Protein AF-0000000068389590 (afdb_homodimer)

Secondary structure (DSSP, 8-state):
------------TTSPPPHHHHHHHHHHHHHHHHTTHHHHHHHT---HHHHHHHHHHTGGGTTS-GGGTS----HHHHHHHHHHHHHH-THHHHHTHHHHHHHHHHHHS-GGG--HHHHHHHHTT--EEEE-B-SS-SSTT----EEEEETTEEEEEEEEB--TTGGG-SEEEEEEE-TTS-EEEEEEETTSTTEEE------SSSTTS----EEEEEEEE-GGGEE-PPTT-HHHHHHHHHHHHHHHHHHHHHHHHHHHHHHHHHHHT----TT-S-SSGGG-HHHHHHHHHHHHHHHHHHHHHHHHHHHHHHHHHHGGG--HHHHHHHHHHHHHHHHHHHHHHHHHHHHHHHHGGGGSSGGGG-TTTTTHHHHHHHHHHHTSS-HHHHHHHHHHHHHH---HHHHTT---/------------TTSPPPHHHHHHHHHHHHHHHHTTHHHHHHHT---HHHHHHHHHHTGGGTTS-GGGTS----HHHHHHHHHHHHHH-THHHHHTHHHHHHHHHHHHS-GGG--HHHHHHHHTT--EEEE-B-SS-SSTT----EEEEETTEEEEEEEEB--TTGGG-SEEEEEEE-TTS-EEEEEEETTSTTEEE------SSSTTS----EEEEEEEE-GGGEE---TT-HHHHHHHHHHHHHHHHHHHHHHHHHHHHHHHHHHHTPPPPTT-S-SSGGG-HHHHHHHHHHHHHHHHHHHHHHHHHHHHHHHHHHGGG--HHHHHHHHHHHHHHHHHHHHHHHHHHHHHHHHGGGGSSGGGG-TTTTTHHHHHHHHHHHTSS-HHHHHHHHHHHHHH---HHHHTT---

Solvent-accessible surface area (backbone atoms only — not comparable to full-atom values): 41621 Å² total; per-residue (Å²): 134,81,78,76,77,79,76,75,68,77,73,71,79,85,80,48,60,49,44,68,52,36,53,52,50,39,51,53,50,18,56,61,48,38,74,48,30,52,60,30,58,74,69,52,51,62,58,60,69,58,47,51,50,41,29,74,59,32,52,77,25,37,52,28,36,54,95,77,68,31,37,42,33,50,50,44,55,53,46,50,46,26,26,49,30,1,31,32,37,33,29,58,33,50,25,40,47,48,26,53,53,51,41,48,50,58,47,70,44,57,74,91,72,54,62,61,70,61,52,54,42,31,61,70,16,49,38,42,23,27,30,67,44,48,73,91,54,97,46,94,85,46,70,79,23,34,36,38,81,53,86,88,32,30,31,31,36,38,60,33,27,62,18,36,16,32,82,74,30,47,28,27,37,36,54,25,28,33,83,85,69,40,80,37,31,35,50,43,61,53,82,41,69,41,51,43,77,42,86,69,53,84,58,92,23,54,59,48,19,43,36,8,34,34,40,33,48,67,18,76,40,52,69,88,29,55,39,83,78,72,85,67,37,73,66,47,31,50,48,40,37,49,53,53,46,48,42,52,27,8,34,41,4,25,36,45,28,42,48,52,51,42,52,51,41,31,73,73,64,38,67,45,55,91,84,44,93,29,90,40,25,60,62,22,62,68,40,15,21,52,45,13,48,35,48,18,35,40,51,50,38,47,49,40,51,50,51,32,26,48,41,41,38,55,30,61,57,32,61,78,67,71,42,64,69,60,32,51,53,30,44,48,50,28,38,50,43,35,50,28,34,50,54,49,36,51,56,42,41,49,50,34,40,57,52,48,47,70,60,37,62,78,72,55,66,38,73,86,66,39,57,62,50,38,38,34,27,38,51,47,53,59,63,69,31,52,53,67,60,48,20,21,51,48,15,31,27,76,64,68,64,53,49,65,57,62,59,60,31,51,66,88,135,81,76,77,73,80,77,77,68,77,74,72,80,84,80,47,60,48,44,69,53,36,53,52,50,40,52,54,51,18,57,62,48,38,74,48,30,55,58,31,58,75,69,54,50,62,58,58,68,58,48,52,50,41,29,73,60,31,52,76,25,37,54,29,36,53,93,76,69,30,37,44,32,49,50,43,53,53,45,49,44,25,25,48,29,2,32,30,37,32,29,57,33,49,24,41,47,47,26,52,52,52,40,49,51,60,49,69,43,56,73,91,73,55,62,62,70,61,52,54,42,31,61,70,15,48,39,42,24,27,30,68,44,47,74,92,53,96,46,94,85,47,71,78,22,33,37,37,82,53,86,89,33,30,32,31,37,39,61,34,28,60,18,37,15,33,80,73,28,47,28,28,36,37,54,24,26,34,82,84,70,40,80,37,30,34,50,45,62,53,81,42,70,41,51,44,76,42,86,68,53,83,55,90,24,54,59,47,20,44,36,9,36,35,40,33,50,68,18,77,40,53,69,88,31,55,38,84,80,73,84,64,36,72,68,46,29,50,48,40,38,49,53,54,44,48,42,50,26,10,35,41,4,25,37,46,29,41,47,52,51,42,50,51,41,31,73,72,65,36,67,46,55,92,85,44,93,32,88,40,26,57,63,21,64,68,40,14,22,53,45,13,49,33,48,18,35,40,50,48,37,47,50,40,51,50,51,32,26,47,42,40,40,55,28,60,58,31,60,80,66,70,42,64,68,59,32,52,54,30,43,46,49,29,38,52,42,34,49,28,35,50,54,49,33,51,55,41,41,49,49,35,40,57,52,47,45,70,59,38,62,76,73,54,68,37,73,86,65,39,59,64,50,38,38,33,26,39,51,46,53,60,62,69,31,52,52,67,62,48,19,21,51,49,15,30,26,76,64,68,65,53,50,66,57,64,59,60,31,52,68,86

Organism: Agrobacterium fabrum (strain C58 / ATCC 33970) (NCBI:txid176299)

InterPro domains:
  IPR006091 Acyl-CoA dehydrogenase/oxidase, middle domain [PF02770] (137-219)
  IPR009100 Acyl-CoA dehydrogenase/oxidase, N-terminal and middle domain superfamily [SSF56645] (34-221)
  IPR013107 Acyl-CoA dehydrogenase, C-terminal domain [PF08028] (247-385)
  IPR036250 Acyl-CoA dehydrogenase-like, C-terminal [SSF47203] (242-399)
  IPR037069 Acyl-CoA dehydrogenase/oxidase, N-terminal domain superfamily [G3DSA:1.10.540.10] (8-128)
  IPR046373 Acyl-CoA oxidase/dehydrogenase, middle domain superfamily [G3DSA:2.40.110.10] (129-229)

Foldseek 3Di:
DDDPDPPPPVPLPLLADALVQLLVLLLVLLVVLLPCVLVCVLVLPAPLVSLVSQLNSLNLQNCACVVLPGNNHALLSVLSSQLSNLLSPLLVLLLQLQQNLVNLCQRLDDPVPHDNVVVVCSRSRFGEFAFEFDPPDPDGRDAAWEWEDDPQWIWIFDKGFQRFNLVNGQKYKYWHAYPVRDIKIFIGGQPFPQKDQDQPDDALASNNRSRGMIGGGRTIGHPVRIDDDDAQDLSNLLSLLSSLLSLLSSLLSLLSNLLVLLVVCQVPPAADDPPFPDHGLCRGVQLVVLSVLSVVLSVVLSVLSSVLSVLSSVLSVCVVVVDPVSNVVSLLVSLLSSLVSLLVSLVSSLVSLVSSDVSHDPVSVDSVSVSCNSNRHSVVSSVVADSVVSVVQSVCCVVPVDCVCSSSSPRD/DDDPDPPPPVPLPLLADALVQLLVLLLVLLVVLLPCQLVCVLVLPAPLVSLVSQLNSLNLQNCACVVLPGNNHALLSVLSSQLSNLLSPLLVLLLQLQQNLVNLCQRLDDPVPHDNVVSVCSSSRFGEFAFEFDPPDPDGRDAAWEWEDDPQWIWIFDKGFQRFNLVNGQKYKYWHAYPVRDIKIFIDGQPFPQKDQDQPDDALASSNRSRGMIGGGRTIGHPVRIDDDDAQDLSNLLSLLSSLLSLLSSLLSLLSNLLVLLVVCQVPPAQDDPPFPDHGLCPGVQLVVLSVLSVVLSVVLSVLSSVLSVLSSVLSVCVVVVDPVSNVVSLLVSLLSSLVSLLVSLVSSLVSLVSSDVSHDPVSVDSVSVSCNSNRHSVVSSVVADSVVSVVQSVCCVVPVDCVCSSSSPRD

Nearest PDB structures (foldseek):
  6uug-assembly1_A  TM=8.908E-01  e=1.225E-22  Pseudomonas fluorescens Pf0-1
  1r2j-assembly1_A  TM=8.247E-01  e=1.293E-14  Streptomyces hygroscopicus
  2r0m-assembly1_A  TM=7.453E-01  e=4.291E-15  Homo sapiens
  3ii9-assembly1_B  TM=7.684E-01  e=2.244E-14  Burkholderia pseudomallei 1710b
  3d6b-assembly1_B  TM=7.317E-01  e=1.937E-12  Burkholderia pseudomallei 1710b

pLDDT: mean 90.5, std 13.45, range [24.66, 98.81]

Radius of gyration: 30.11 Å; Cα contacts (8 Å, |Δi|>4): 1634; chains: 2; bounding box: 85×92×80 Å

Sequence (824 aa):
MSTPKPQTTTTDHSGVPSRDEILARAKDIAVIAARDAALRERQRELPFDIFALIKEAKIGTLRVPEAKGGPGGSIADYIEVLMILGEADSNIPHALRSHFNFTENLALAPIELEDRRHLEQVLAGKLFAGASTEQGTKRPGEITTRLSADGDRYRLNGRKWYATGTAFADFGTFSAIGDDEQPIGVLIPLDRTGITILDDWDSMGQRMTASGGVLLENVEVLPHELTTRKLGSQIGRHSSAMRQLHLAASAAGAVQGALNDGVEYVLRQARTTLHSSAETANQDPFVQKMLGEISAGAFAVKTLIREAARTLDRTAATFATGDEEVIEAALLEGSLATARTQIIASQLSLTVATNLYELGGGSATSSERNFDRHWRNIRTVYNHNPLAHKARVIGDYYLNGTTTHLREGRVFMSTPKPQTTTTDHSGVPSRDEILARAKDIAVIAARDAALRERQRELPFDIFALIKEAKIGTLRVPEAKGGPGGSIADYIEVLMILGEADSNIPHALRSHFNFTENLALAPIELEDRRHLEQVLAGKLFAGASTEQGTKRPGEITTRLSADGDRYRLNGRKWYATGTAFADFGTFSAIGDDEQPIGVLIPLDRTGITILDDWDSMGQRMTASGGVLLENVEVLPHELTTRKLGSQIGRHSSAMRQLHLAASAAGAVQGALNDGVEYVLRQARTTLHSSAETANQDPFVQKMLGEISAGAFAVKTLIREAARTLDRTAATFATGDEEVIEAALLEGSLATARTQIIASQLSLTVATNLYELGGGSATSSERNFDRHWRNIRTVYNHNPLAHKARVIGDYYLNGTTTHLREGRVF

Structure (mmCIF, N/CA/C/O backbone):
data_AF-0000000068389590-model_v1
#
loop_
_entity.id
_entity.type
_entity.pdbx_description
1 polymer 'Acyl-CoA dehydrogenase'
#
loop_
_atom_site.group_PDB
_atom_site.id
_atom_site.type_symbol
_atom_site.label_atom_id
_atom_site.label_alt_id
_atom_site.label_comp_id
_atom_site.label_asym_id
_atom_site.label_entity_id
_atom_site.label_seq_id
_atom_site.pdbx_PDB_ins_code
_atom_site.Cartn_x
_atom_site.Cartn_y
_atom_site.Cartn_z
_atom_site.occupancy
_atom_site.B_iso_or_equiv
_atom_site.auth_seq_id
_atom_site.auth_comp_id
_atom_site.auth_asym_id
_atom_site.auth_atom_id
_atom_site.pdbx_PDB_model_num
ATOM 1 N N . MET A 1 1 ? -48.375 5.422 -20.281 1 24.66 1 MET A N 1
ATOM 2 C CA . MET A 1 1 ? -47.938 4.027 -20.312 1 24.66 1 MET A CA 1
ATOM 3 C C . MET A 1 1 ? -46.625 3.885 -21.062 1 24.66 1 MET A C 1
ATOM 5 O O . MET A 1 1 ? -46.594 3.816 -22.297 1 24.66 1 MET A O 1
ATOM 9 N N . SER A 1 2 ? -45.594 4.621 -20.734 1 31.67 2 SER A N 1
ATOM 10 C CA . SER A 1 2 ? -44.375 4.848 -21.5 1 31.67 2 SER A CA 1
ATOM 11 C C . SER A 1 2 ? -43.562 3.562 -21.641 1 31.67 2 SER A C 1
ATOM 13 O O . SER A 1 2 ? -43.438 2.781 -20.703 1 31.67 2 SER A O 1
ATOM 15 N N . THR A 1 3 ? -43.406 3.076 -22.891 1 34.06 3 THR A N 1
ATOM 16 C CA . THR A 1 3 ? -42.844 1.8 -23.297 1 34.06 3 THR A CA 1
ATOM 17 C C . THR A 1 3 ? -41.375 1.688 -22.844 1 34.06 3 THR A C 1
ATOM 19 O O . THR A 1 3 ? -40.594 2.609 -23.047 1 34.06 3 THR A O 1
ATOM 22 N N . PRO A 1 4 ? -41.094 0.743 -21.953 1 30.33 4 PRO A N 1
ATOM 23 C CA . PRO A 1 4 ? -39.781 0.539 -21.312 1 30.33 4 PRO A CA 1
ATOM 24 C C . PRO A 1 4 ? -38.656 0.37 -22.328 1 30.33 4 PRO A C 1
ATOM 26 O O . PRO A 1 4 ? -38.875 -0.188 -23.406 1 30.33 4 PRO A O 1
ATOM 29 N N . LYS A 1 5 ? -37.75 1.373 -22.359 1 37.84 5 LYS A N 1
ATOM 30 C CA . LYS A 1 5 ? -36.688 1.264 -23.344 1 37.84 5 LYS A CA 1
ATOM 31 C C . LYS A 1 5 ? -36 -0.102 -23.266 1 37.84 5 LYS A C 1
ATOM 33 O O . LYS A 1 5 ? -35.594 -0.534 -22.188 1 37.84 5 LYS A O 1
ATOM 38 N N . PRO A 1 6 ? -35.969 -0.948 -24.344 1 30.47 6 PRO A N 1
ATOM 39 C CA . PRO A 1 6 ? -35.375 -2.283 -24.312 1 30.47 6 PRO A CA 1
ATOM 40 C C . PRO A 1 6 ? -33.906 -2.256 -23.906 1 30.47 6 PRO A C 1
ATOM 42 O O . PRO A 1 6 ? -33.125 -1.445 -24.422 1 30.47 6 PRO A O 1
ATOM 45 N N . GLN A 1 7 ? -33.594 -2.443 -22.656 1 31.36 7 GLN A N 1
ATOM 46 C CA . GLN A 1 7 ? -32.188 -2.559 -22.266 1 31.36 7 GLN A CA 1
ATOM 47 C C . GLN A 1 7 ? -31.484 -3.639 -23.078 1 31.36 7 GLN A C 1
ATOM 49 O O . GLN A 1 7 ? -31.859 -4.812 -23.016 1 31.36 7 GLN A O 1
ATOM 54 N N . THR A 1 8 ? -31.031 -3.309 -24.25 1 30.98 8 THR A N 1
ATOM 55 C CA . THR A 1 8 ? -30.297 -4.246 -25.094 1 30.98 8 THR A CA 1
ATOM 56 C C . THR A 1 8 ? -29.141 -4.867 -24.328 1 30.98 8 THR A C 1
ATOM 58 O O . THR A 1 8 ? -28.156 -4.18 -24 1 30.98 8 THR A O 1
ATOM 61 N N . THR A 1 9 ? -29.375 -5.684 -23.344 1 34.31 9 THR A N 1
ATOM 62 C CA . THR A 1 9 ? -28.359 -6.582 -22.828 1 34.31 9 THR A CA 1
ATOM 63 C C . THR A 1 9 ? -27.578 -7.23 -23.969 1 34.31 9 THR A C 1
ATOM 65 O O . THR A 1 9 ? -28.125 -8 -24.75 1 34.31 9 THR A O 1
ATOM 68 N N . THR A 1 10 ? -26.75 -6.527 -24.625 1 33.69 10 THR A N 1
ATOM 69 C CA . THR A 1 10 ? -25.922 -7.219 -25.594 1 33.69 10 THR A CA 1
ATOM 70 C C . THR A 1 10 ? -25.438 -8.562 -25.047 1 33.69 10 THR A C 1
ATOM 72 O O . THR A 1 10 ? -24.703 -8.609 -24.062 1 33.69 10 THR A O 1
ATOM 75 N N . THR A 1 11 ? -26.219 -9.531 -24.922 1 36.56 11 THR A N 1
ATOM 76 C CA . THR A 1 11 ? -25.953 -10.953 -24.75 1 36.56 11 THR A CA 1
ATOM 77 C C . THR A 1 11 ? -24.703 -11.375 -25.516 1 36.56 11 THR A C 1
ATOM 79 O O . THR A 1 11 ? -24.719 -11.414 -26.75 1 36.56 11 THR A O 1
ATOM 82 N N . ASP A 1 12 ? -23.438 -10.914 -25.312 1 42.03 12 ASP A N 1
ATOM 83 C CA . ASP A 1 12 ? -22.219 -11.312 -26 1 42.03 12 ASP A CA 1
ATOM 84 C C . ASP A 1 12 ? -22.141 -12.828 -26.172 1 42.03 12 ASP A C 1
ATOM 86 O O . ASP A 1 12 ? -22.203 -13.57 -25.188 1 42.03 12 ASP A O 1
ATOM 90 N N . HIS A 1 13 ? -22.516 -13.484 -27.219 1 45 13 HIS A N 1
ATOM 91 C CA . HIS A 1 13 ? -22.672 -14.797 -27.844 1 45 13 HIS A CA 1
ATOM 92 C C . HIS A 1 13 ? -21.453 -15.664 -27.625 1 45 13 HIS A C 1
ATOM 94 O O . HIS A 1 13 ? -21.422 -16.828 -28.047 1 45 13 HIS A O 1
ATOM 100 N N . SER A 1 14 ? -20.234 -15.266 -27.406 1 57.38 14 SER A N 1
ATOM 101 C CA . SER A 1 14 ? -19.047 -16.109 -27.531 1 57.38 14 SER A CA 1
ATOM 102 C C . SER A 1 14 ? -18.938 -17.094 -26.359 1 57.38 14 SER A C 1
ATOM 104 O O . SER A 1 14 ? -18.172 -18.047 -26.438 1 57.38 14 SER A O 1
ATOM 106 N N . GLY A 1 15 ? -20.047 -17.219 -25.406 1 81.69 15 GLY A N 1
ATOM 107 C CA . GLY A 1 15 ? -20.016 -18.125 -24.266 1 81.69 15 GLY A CA 1
ATOM 108 C C . GLY A 1 15 ? -18.953 -17.75 -23.234 1 81.69 15 GLY A C 1
ATOM 109 O O . GLY A 1 15 ? -18.859 -18.375 -22.188 1 81.69 15 GLY A O 1
ATOM 110 N N . VAL A 1 16 ? -18.188 -16.797 -23.562 1 90.25 16 VAL A N 1
ATOM 111 C CA . VAL A 1 16 ? -17.188 -16.344 -22.609 1 90.25 16 VAL A CA 1
ATOM 112 C C . VAL A 1 16 ? -17.766 -15.219 -21.75 1 90.25 16 VAL A C 1
ATOM 114 O O . VAL A 1 16 ? -18.312 -14.258 -22.281 1 90.25 16 VAL A O 1
ATOM 117 N N . PRO A 1 17 ? -17.672 -15.312 -20.453 1 95.31 17 PRO A N 1
ATOM 118 C CA . PRO A 1 17 ? -18.219 -14.297 -19.547 1 95.31 17 PRO A CA 1
ATOM 119 C C . PRO A 1 17 ? -17.484 -12.961 -19.656 1 95.31 17 PRO A C 1
ATOM 121 O O . PRO A 1 17 ? -16.344 -12.914 -20.109 1 95.31 17 PRO A O 1
ATOM 124 N N . SER A 1 18 ? -18.203 -11.906 -19.281 1 96 18 SER A N 1
ATOM 125 C CA . SER A 1 18 ? -17.578 -10.586 -19.203 1 96 18 SER A CA 1
ATOM 126 C C . SER A 1 18 ? -16.641 -10.492 -18 1 96 18 SER A C 1
ATOM 128 O O . SER A 1 18 ? -16.656 -11.359 -17.125 1 96 18 SER A O 1
ATOM 130 N N . ARG A 1 19 ? -15.82 -9.477 -17.984 1 95.5 19 ARG A N 1
ATOM 131 C CA . ARG A 1 19 ? -14.93 -9.188 -16.875 1 95.5 19 ARG A CA 1
ATOM 132 C C . ARG A 1 19 ? -15.695 -9.133 -15.555 1 95.5 19 ARG A C 1
ATOM 134 O O . ARG A 1 19 ? -15.305 -9.766 -14.578 1 95.5 19 ARG A O 1
ATOM 141 N N . ASP A 1 20 ? -16.781 -8.383 -15.539 1 96.56 20 ASP A N 1
ATOM 142 C CA . ASP A 1 20 ? -17.562 -8.211 -14.32 1 96.56 20 ASP A CA 1
ATOM 143 C C . ASP A 1 20 ? -18.188 -9.531 -13.875 1 96.56 20 ASP A C 1
ATOM 145 O O . ASP A 1 20 ? -18.281 -9.805 -12.68 1 96.56 20 ASP A O 1
ATOM 149 N N . GLU A 1 21 ? -18.641 -10.234 -14.805 1 96.88 21 GLU A N 1
ATOM 150 C CA . GLU A 1 21 ? -19.203 -11.539 -14.5 1 96.88 21 GLU A CA 1
ATOM 151 C C . GLU A 1 21 ? -18.156 -12.469 -13.883 1 96.88 21 GLU A C 1
ATOM 153 O O . GLU A 1 21 ? -18.453 -13.211 -12.945 1 96.88 21 GLU A O 1
ATOM 158 N N . ILE A 1 22 ? -16.938 -12.492 -14.414 1 97.5 22 ILE A N 1
ATOM 159 C CA . ILE A 1 22 ? -15.867 -13.336 -13.891 1 97.5 22 ILE A CA 1
ATOM 160 C C . ILE A 1 22 ? -15.57 -12.953 -12.445 1 97.5 22 ILE A C 1
ATOM 162 O O . ILE A 1 22 ? -15.406 -13.828 -11.586 1 97.5 22 ILE A O 1
ATOM 166 N N . LEU A 1 23 ? -15.492 -11.688 -12.18 1 97.38 23 LEU A N 1
ATOM 167 C CA . LEU A 1 23 ? -15.258 -11.227 -10.82 1 97.38 23 LEU A CA 1
ATOM 168 C C . LEU A 1 23 ? -16.359 -11.703 -9.883 1 97.38 23 LEU A C 1
ATOM 170 O O . LEU A 1 23 ? -16.094 -12.148 -8.766 1 97.38 23 LEU A O 1
ATOM 174 N N . ALA A 1 24 ? -17.609 -11.625 -10.32 1 97.94 24 ALA A N 1
ATOM 175 C CA . ALA A 1 24 ? -18.75 -12.078 -9.523 1 97.94 24 ALA A CA 1
ATOM 176 C C . ALA A 1 24 ? -18.688 -13.594 -9.297 1 97.94 24 ALA A C 1
ATOM 178 O O . ALA A 1 24 ? -18.922 -14.07 -8.188 1 97.94 24 ALA A O 1
ATOM 179 N N . ARG A 1 25 ? -18.375 -14.289 -10.32 1 98.12 25 ARG A N 1
ATOM 180 C CA . ARG A 1 25 ? -18.281 -15.742 -10.227 1 98.12 25 ARG A CA 1
ATOM 181 C C . ARG A 1 25 ? -17.156 -16.156 -9.281 1 98.12 25 ARG A C 1
ATOM 183 O O . ARG A 1 25 ? -17.281 -17.156 -8.57 1 98.12 25 ARG A O 1
ATOM 190 N N . ALA A 1 26 ? -16.031 -15.453 -9.328 1 98.5 26 ALA A N 1
ATOM 191 C CA . ALA A 1 26 ? -14.938 -15.742 -8.406 1 98.5 26 ALA A CA 1
ATOM 192 C C . ALA A 1 26 ? -15.391 -15.609 -6.957 1 98.5 26 ALA A C 1
ATOM 194 O O . ALA A 1 26 ? -15.023 -16.422 -6.109 1 98.5 26 ALA A O 1
ATOM 195 N N . LYS A 1 27 ? -16.172 -14.57 -6.691 1 98.44 27 LYS A N 1
ATOM 196 C CA . LYS A 1 27 ? -16.719 -14.391 -5.344 1 98.44 27 LYS A CA 1
ATOM 197 C C . LYS A 1 27 ? -17.609 -15.562 -4.945 1 98.44 27 LYS A C 1
ATOM 199 O O . LYS A 1 27 ? -17.531 -16.047 -3.812 1 98.44 27 LYS A O 1
ATOM 204 N N . ASP A 1 28 ? -18.438 -16 -5.863 1 98.38 28 ASP A N 1
ATOM 205 C CA . ASP A 1 28 ? -19.312 -17.141 -5.598 1 98.38 28 ASP A CA 1
ATOM 206 C C . ASP A 1 28 ? -18.484 -18.406 -5.309 1 98.38 28 ASP A C 1
ATOM 208 O O . ASP A 1 28 ? -18.797 -19.141 -4.375 1 98.38 28 ASP A O 1
ATOM 212 N N . ILE A 1 29 ? -17.531 -18.641 -6.07 1 98.75 29 ILE A N 1
ATOM 213 C CA . ILE A 1 29 ? -16.688 -19.828 -5.906 1 98.75 29 ILE A CA 1
ATOM 214 C C . ILE A 1 29 ? -15.945 -19.75 -4.574 1 98.75 29 ILE A C 1
ATOM 216 O O . ILE A 1 29 ? -15.773 -20.75 -3.889 1 98.75 29 ILE A O 1
ATOM 220 N N . ALA A 1 30 ? -15.492 -18.547 -4.227 1 98.5 30 ALA A N 1
ATOM 221 C CA . ALA A 1 30 ? -14.797 -18.359 -2.955 1 98.5 30 ALA A CA 1
ATOM 222 C C . ALA A 1 30 ? -15.688 -18.734 -1.778 1 98.5 30 ALA A C 1
ATOM 224 O O . ALA A 1 30 ? -15.227 -19.328 -0.803 1 98.5 30 ALA A O 1
ATOM 225 N N . VAL A 1 31 ? -16.938 -18.375 -1.861 1 98.06 31 VAL A N 1
ATOM 226 C CA . VAL A 1 31 ? -17.891 -18.703 -0.807 1 98.06 31 VAL A CA 1
ATOM 227 C C . VAL A 1 31 ? -17.984 -20.219 -0.656 1 98.06 31 VAL A C 1
ATOM 229 O O . VAL A 1 31 ? -17.969 -20.75 0.462 1 98.06 31 VAL A O 1
ATOM 232 N N . ILE A 1 32 ? -18.062 -20.891 -1.744 1 98.06 32 ILE A N 1
ATOM 233 C CA . ILE A 1 32 ? -18.156 -22.359 -1.738 1 98.06 32 ILE A CA 1
ATOM 234 C C . ILE A 1 32 ? -16.859 -22.953 -1.183 1 98.06 32 ILE A C 1
ATOM 236 O O . ILE A 1 32 ? -16.906 -23.828 -0.325 1 98.06 32 ILE A O 1
ATOM 240 N N . ALA A 1 33 ? -15.766 -22.484 -1.593 1 98.19 33 ALA A N 1
ATOM 241 C CA . ALA A 1 33 ? -14.453 -23.016 -1.207 1 98.19 33 ALA A CA 1
ATOM 242 C C . ALA A 1 33 ? -14.188 -22.781 0.277 1 98.19 33 ALA A C 1
ATOM 244 O O . ALA A 1 33 ? -13.5 -23.562 0.923 1 98.19 33 ALA A O 1
ATOM 245 N N . ALA A 1 34 ? -14.727 -21.688 0.788 1 97.25 34 ALA A N 1
ATOM 246 C CA . ALA A 1 34 ? -14.445 -21.297 2.164 1 97.25 34 ALA A CA 1
ATOM 247 C C . ALA A 1 34 ? -15.117 -22.234 3.158 1 97.25 34 ALA A C 1
ATOM 249 O O . ALA A 1 34 ? -14.648 -22.391 4.289 1 97.25 34 ALA A O 1
ATOM 250 N N . ARG A 1 35 ? -16.203 -22.875 2.766 1 95.06 35 ARG A N 1
ATOM 251 C CA . ARG A 1 35 ? -17.062 -23.641 3.664 1 95.06 35 ARG A CA 1
ATOM 252 C C . ARG A 1 35 ? -16.266 -24.734 4.379 1 95.06 35 ARG A C 1
ATOM 254 O O . ARG A 1 35 ? -16.453 -24.953 5.582 1 95.06 35 ARG A O 1
ATOM 261 N N . ASP A 1 36 ? -15.391 -25.406 3.689 1 94.25 36 ASP A N 1
ATOM 262 C CA . ASP A 1 36 ? -14.688 -26.531 4.309 1 94.25 36 ASP A CA 1
ATOM 263 C C . ASP A 1 36 ? -13.172 -26.391 4.129 1 94.25 36 ASP A C 1
ATOM 265 O O . ASP A 1 36 ? -12.453 -27.391 4.094 1 94.25 36 ASP A O 1
ATOM 269 N N . ALA A 1 37 ? -12.727 -25.188 3.955 1 94.75 37 ALA A N 1
ATOM 270 C CA . ALA A 1 37 ? -11.32 -24.953 3.639 1 94.75 37 ALA A CA 1
ATOM 271 C C . ALA A 1 37 ? -10.414 -25.484 4.742 1 94.75 37 ALA A C 1
ATOM 273 O O . ALA A 1 37 ? -9.414 -26.156 4.465 1 94.75 37 ALA A O 1
ATOM 274 N N . ALA A 1 38 ? -10.734 -25.188 5.984 1 94.06 38 ALA A N 1
ATOM 275 C CA . ALA A 1 38 ? -9.914 -25.625 7.109 1 94.06 38 ALA A CA 1
ATOM 276 C C . ALA A 1 38 ? -9.844 -27.141 7.184 1 94.06 38 ALA A C 1
ATOM 278 O O . ALA A 1 38 ? -8.773 -27.719 7.383 1 94.06 38 ALA A O 1
ATOM 279 N N . LEU A 1 39 ? -10.977 -27.75 7.043 1 93.81 39 LEU A N 1
ATOM 280 C CA . LEU A 1 39 ? -11.047 -29.203 7.098 1 93.81 39 LEU A CA 1
ATOM 281 C C . LEU A 1 39 ? -10.328 -29.828 5.906 1 93.81 39 LEU A C 1
ATOM 283 O O . LEU A 1 39 ? -9.586 -30.797 6.066 1 93.81 39 LEU A O 1
ATOM 287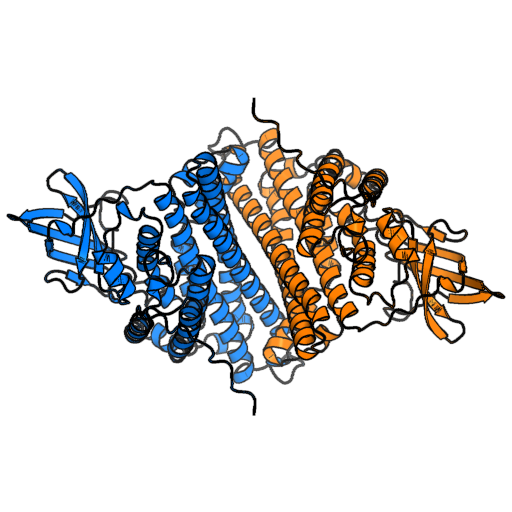 N N . ARG A 1 40 ? -10.539 -29.281 4.715 1 95.19 40 ARG A N 1
ATOM 288 C CA . ARG A 1 40 ? -9.883 -29.766 3.506 1 95.19 40 ARG A CA 1
ATOM 289 C C . ARG A 1 40 ? -8.367 -29.719 3.648 1 95.19 40 ARG A C 1
ATOM 291 O O . ARG A 1 40 ? -7.668 -30.656 3.236 1 95.19 40 ARG A O 1
ATOM 298 N N . GLU A 1 41 ? -7.879 -28.641 4.199 1 94.56 41 GLU A N 1
ATOM 299 C CA . GLU A 1 41 ? -6.441 -28.484 4.402 1 94.56 41 GLU A CA 1
ATOM 300 C C . GLU A 1 41 ? -5.922 -29.484 5.441 1 94.56 41 GLU A C 1
ATOM 302 O O . GLU A 1 41 ? -4.871 -30.094 5.25 1 94.56 41 GLU A O 1
ATOM 307 N N . ARG A 1 42 ? -6.613 -29.625 6.508 1 91.69 42 ARG A N 1
ATOM 308 C CA . ARG A 1 42 ? -6.207 -30.531 7.57 1 91.69 42 ARG A CA 1
ATOM 309 C C . ARG A 1 42 ? -6.125 -31.969 7.059 1 91.69 42 ARG A C 1
ATOM 311 O O . ARG A 1 42 ? -5.215 -32.719 7.426 1 91.69 42 ARG A O 1
ATOM 318 N N . GLN A 1 43 ? -7.039 -32.344 6.191 1 94.44 43 GLN A N 1
ATOM 319 C CA . GLN A 1 43 ? -7.094 -33.688 5.664 1 94.44 43 GLN A CA 1
ATOM 320 C C . GLN A 1 43 ? -6.332 -33.812 4.344 1 94.44 43 GLN A C 1
ATOM 322 O O . GLN A 1 43 ? -6.211 -34.875 3.779 1 94.44 43 GLN A O 1
ATOM 327 N N . ARG A 1 44 ? -5.84 -32.688 3.834 1 95 44 ARG A N 1
ATOM 328 C CA . ARG A 1 44 ? -5.164 -32.531 2.549 1 95 44 ARG A CA 1
ATOM 329 C C . ARG A 1 44 ? -6.016 -33.094 1.416 1 95 44 ARG A C 1
ATOM 331 O O . ARG A 1 44 ? -5.547 -33.938 0.634 1 95 44 ARG A O 1
ATOM 338 N N . GLU A 1 45 ? -7.254 -32.812 1.45 1 96.31 45 GLU A N 1
ATOM 339 C CA . GLU A 1 45 ? -8.133 -33.156 0.335 1 96.31 45 GLU A CA 1
ATOM 340 C C . GLU A 1 45 ? -7.984 -32.156 -0.81 1 96.31 45 GLU A C 1
ATOM 342 O O . GLU A 1 45 ? -8.305 -30.969 -0.658 1 96.31 45 GLU A O 1
ATOM 347 N N . LEU A 1 46 ? -7.469 -32.656 -1.913 1 97.56 46 LEU A N 1
ATOM 348 C CA . LEU A 1 46 ? -7.242 -31.766 -3.049 1 97.56 46 LEU A CA 1
ATOM 349 C C . LEU A 1 46 ? -8.562 -31.203 -3.578 1 97.56 46 LEU A C 1
ATOM 351 O O . LEU A 1 46 ? -9.555 -31.938 -3.656 1 97.56 46 LEU A O 1
ATOM 355 N N . PRO A 1 47 ? -8.602 -29.938 -3.918 1 97.69 47 PRO A N 1
ATOM 356 C CA . PRO A 1 47 ? -9.867 -29.281 -4.25 1 97.69 47 PRO A CA 1
ATOM 357 C C . PRO A 1 47 ? -10.242 -29.438 -5.723 1 97.69 47 PRO A C 1
ATOM 359 O O . PRO A 1 47 ? -10.516 -28.453 -6.406 1 97.69 47 PRO A O 1
ATOM 362 N N . PHE A 1 48 ? -10.477 -30.672 -6.219 1 98.12 48 PHE A N 1
ATOM 363 C CA . PHE A 1 48 ? -10.852 -30.953 -7.602 1 98.12 48 PHE A CA 1
ATOM 364 C C . PHE A 1 48 ? -12.203 -30.344 -7.938 1 98.12 48 PHE A C 1
ATOM 366 O O . PHE A 1 48 ? -12.398 -29.828 -9.039 1 98.12 48 PHE A O 1
ATOM 373 N N . ASP A 1 49 ? -13.109 -30.391 -6.984 1 98 49 ASP A N 1
ATOM 374 C CA . ASP A 1 49 ? -14.445 -29.859 -7.211 1 98 49 ASP A CA 1
ATOM 375 C C . ASP A 1 49 ? -14.414 -28.359 -7.418 1 98 49 ASP A C 1
ATOM 377 O O . ASP A 1 49 ? -15.164 -27.812 -8.227 1 98 49 ASP A O 1
ATOM 381 N N . ILE A 1 50 ? -13.578 -27.688 -6.621 1 98.56 50 ILE A N 1
ATOM 382 C CA . ILE A 1 50 ? -13.461 -26.234 -6.75 1 98.56 50 ILE A CA 1
ATOM 383 C C . ILE A 1 50 ? -12.867 -25.891 -8.117 1 98.56 50 ILE A C 1
ATOM 385 O O . ILE A 1 50 ? -13.312 -24.938 -8.766 1 98.56 50 ILE A O 1
ATOM 389 N N . PHE A 1 51 ? -11.883 -26.625 -8.641 1 98.69 51 PHE A N 1
ATOM 390 C CA . PHE A 1 51 ? -11.281 -26.359 -9.938 1 98.69 51 PHE A CA 1
ATOM 391 C C . PHE A 1 51 ? -12.258 -26.672 -11.07 1 98.69 51 PHE A C 1
ATOM 393 O O . PHE A 1 51 ? -12.234 -26.031 -12.117 1 98.69 51 PHE A O 1
ATOM 400 N N . ALA A 1 52 ? -13.172 -27.672 -10.852 1 98.56 52 ALA A N 1
ATOM 401 C CA . ALA A 1 52 ? -14.25 -27.906 -11.82 1 98.56 52 ALA A CA 1
ATOM 402 C C . ALA A 1 52 ? -15.133 -26.672 -11.953 1 98.56 52 ALA A C 1
ATOM 404 O O . ALA A 1 52 ? -15.508 -26.281 -13.062 1 98.56 52 ALA A O 1
ATOM 405 N N . LEU A 1 53 ? -15.422 -26.047 -10.781 1 98.56 53 LEU A N 1
ATOM 406 C CA . LEU A 1 53 ? -16.219 -24.828 -10.797 1 98.56 53 LEU A CA 1
ATOM 407 C C . LEU A 1 53 ? -15.453 -23.703 -11.5 1 98.56 53 LEU A C 1
ATOM 409 O O . LEU A 1 53 ? -16.047 -22.906 -12.227 1 98.56 53 LEU A O 1
ATOM 413 N N . ILE A 1 54 ? -14.148 -23.594 -11.289 1 98.75 54 ILE A N 1
ATOM 414 C CA . ILE A 1 54 ? -13.312 -22.562 -11.891 1 98.75 54 ILE A CA 1
ATOM 415 C C . ILE A 1 54 ? -13.312 -22.719 -13.406 1 98.75 54 ILE A C 1
ATOM 417 O O . ILE A 1 54 ? -13.445 -21.734 -14.133 1 98.75 54 ILE A O 1
ATOM 421 N N . LYS A 1 55 ? -13.227 -23.938 -13.906 1 98.5 55 LYS A N 1
ATOM 422 C CA . LYS A 1 55 ? -13.266 -24.203 -15.336 1 98.5 55 LYS A CA 1
ATOM 423 C C . LYS A 1 55 ? -14.633 -23.859 -15.922 1 98.5 55 LYS A C 1
ATOM 425 O O . LYS A 1 55 ? -14.719 -23.219 -16.969 1 98.5 55 LYS A O 1
ATOM 430 N N . GLU A 1 56 ? -15.664 -24.281 -15.227 1 97.94 56 GLU A N 1
ATOM 431 C CA . GLU A 1 56 ? -17.016 -24.016 -15.68 1 97.94 56 GLU A CA 1
ATOM 432 C C . GLU A 1 56 ? -17.281 -22.516 -15.742 1 97.94 56 GLU A C 1
ATOM 434 O O . GLU A 1 56 ? -17.938 -22.031 -16.672 1 97.94 56 GLU A O 1
ATOM 439 N N . ALA A 1 57 ? -16.766 -21.844 -14.758 1 98.12 57 ALA A N 1
ATOM 440 C CA . ALA A 1 57 ? -16.969 -20.391 -14.672 1 98.12 57 ALA A CA 1
ATOM 441 C C . ALA A 1 57 ? -16.031 -19.656 -15.633 1 98.12 57 ALA A C 1
ATOM 443 O O . ALA A 1 57 ? -16.156 -18.438 -15.82 1 98.12 57 ALA A O 1
ATOM 444 N N . LYS A 1 58 ? -15.047 -20.359 -16.203 1 98.25 58 LYS A N 1
ATOM 445 C CA . LYS A 1 58 ? -14.102 -19.844 -17.188 1 98.25 58 LYS A CA 1
ATOM 446 C C . LYS A 1 58 ? -13.289 -18.688 -16.609 1 98.25 58 LYS A C 1
ATOM 448 O O . LYS A 1 58 ? -13.047 -17.688 -17.297 1 98.25 58 LYS A O 1
ATOM 453 N N . ILE A 1 59 ? -12.938 -18.812 -15.336 1 98.44 59 ILE A N 1
ATOM 454 C CA . ILE A 1 59 ? -12.148 -17.797 -14.641 1 98.44 59 ILE A CA 1
ATOM 455 C C . ILE A 1 59 ? -10.82 -17.594 -15.367 1 98.44 59 ILE A C 1
ATOM 457 O O . ILE A 1 59 ? -10.305 -16.469 -15.43 1 98.44 59 ILE A O 1
ATOM 461 N N . GLY A 1 60 ? -10.297 -18.625 -16.016 1 98.06 60 GLY A N 1
ATOM 462 C CA . GLY A 1 60 ? -8.984 -18.609 -16.641 1 98.06 60 GLY A CA 1
ATOM 463 C C . GLY A 1 60 ? -8.922 -17.75 -17.875 1 98.06 60 GLY A C 1
ATOM 464 O O . GLY A 1 60 ? -7.84 -17.438 -18.375 1 98.06 60 GLY A O 1
ATOM 465 N N . THR A 1 61 ? -10.031 -17.219 -18.344 1 97.88 61 THR A N 1
ATOM 466 C CA . THR A 1 61 ? -10.07 -16.453 -19.578 1 97.88 61 THR A CA 1
ATOM 467 C C . THR A 1 61 ? -9.836 -14.977 -19.312 1 97.88 61 THR A C 1
ATOM 469 O O . THR A 1 61 ? -9.633 -14.195 -20.25 1 97.88 61 THR A O 1
ATOM 472 N N . LEU A 1 62 ? -9.773 -14.609 -18.078 1 98 62 LEU A N 1
ATOM 473 C CA . LEU A 1 62 ? -9.898 -13.219 -17.625 1 98 62 LEU A CA 1
ATOM 474 C C . LEU A 1 62 ? -8.914 -12.328 -18.375 1 98 62 LEU A C 1
ATOM 476 O O . LEU A 1 62 ? -9.281 -11.242 -18.844 1 98 62 LEU A O 1
ATOM 480 N N . ARG A 1 63 ? -7.691 -12.758 -18.625 1 97.12 63 ARG A N 1
ATOM 481 C CA . ARG A 1 63 ? -6.633 -11.898 -19.141 1 97.12 63 ARG A CA 1
ATOM 482 C C . ARG A 1 63 ? -6.625 -11.922 -20.672 1 97.12 63 ARG A C 1
ATOM 484 O O . ARG A 1 63 ? -5.859 -11.188 -21.297 1 97.12 63 ARG A O 1
ATOM 491 N N . VAL A 1 64 ? -7.426 -12.75 -21.328 1 95.69 64 VAL A N 1
ATOM 492 C CA . VAL A 1 64 ? -7.5 -12.773 -22.797 1 95.69 64 VAL A CA 1
ATOM 493 C C . VAL A 1 64 ? -8.125 -11.477 -23.297 1 95.69 64 VAL A C 1
ATOM 495 O O . VAL A 1 64 ? -9.219 -11.102 -22.875 1 95.69 64 VAL A O 1
ATOM 498 N N . PRO A 1 65 ? -7.43 -10.812 -24.172 1 94.56 65 PRO A N 1
ATOM 499 C CA . PRO A 1 65 ? -7.941 -9.531 -24.672 1 94.56 65 PRO A CA 1
ATOM 500 C C . PRO A 1 65 ? -9.273 -9.68 -25.406 1 94.56 65 PRO A C 1
ATOM 502 O O . PRO A 1 65 ? -9.547 -10.734 -25.984 1 94.56 65 PRO A O 1
ATOM 505 N N . GLU A 1 66 ? -9.992 -8.586 -25.516 1 93.62 66 GLU A N 1
ATOM 506 C CA . GLU A 1 66 ? -11.25 -8.562 -26.25 1 93.62 66 GLU A CA 1
ATOM 507 C C . GLU A 1 66 ? -11.008 -8.844 -27.734 1 93.62 66 GLU A C 1
ATOM 509 O O . GLU A 1 66 ? -11.797 -9.547 -28.375 1 93.62 66 GLU A O 1
ATOM 514 N N . ALA A 1 67 ? -9.953 -8.344 -28.234 1 90.12 67 ALA A N 1
ATOM 515 C CA . ALA A 1 67 ? -9.609 -8.523 -29.641 1 90.12 67 ALA A CA 1
ATOM 516 C C . ALA A 1 67 ? -9.367 -10 -29.953 1 90.12 67 ALA A C 1
ATOM 518 O O . ALA A 1 67 ? -9.438 -10.414 -31.109 1 90.12 67 ALA A O 1
ATOM 519 N N . LYS A 1 68 ? -9.117 -10.789 -28.938 1 91.94 68 LYS A N 1
ATOM 520 C CA . LYS A 1 68 ? -8.875 -12.211 -29.141 1 91.94 68 LYS A CA 1
ATOM 521 C C . LYS A 1 68 ? -10.039 -13.047 -28.609 1 91.94 68 LYS A C 1
ATOM 523 O O . LYS A 1 68 ? -9.898 -14.242 -28.375 1 91.94 68 LYS A O 1
ATOM 528 N N . GLY A 1 69 ? -11.141 -12.305 -28.281 1 92.31 69 GLY A N 1
ATOM 529 C CA . GLY A 1 69 ? -12.367 -13 -27.922 1 92.31 69 GLY A CA 1
ATOM 530 C C . GLY A 1 69 ? -12.531 -13.172 -26.422 1 92.31 69 GLY A C 1
ATOM 531 O O . GLY A 1 69 ? -13.445 -13.875 -25.969 1 92.31 69 GLY A O 1
ATOM 532 N N . GLY A 1 70 ? -11.672 -12.625 -25.625 1 95.38 70 GLY A N 1
ATOM 533 C CA . GLY A 1 70 ? -11.734 -12.797 -24.172 1 95.38 70 GLY A CA 1
ATOM 534 C C . GLY A 1 70 ? -12.391 -11.625 -23.469 1 95.38 70 GLY A C 1
ATOM 535 O O . GLY A 1 70 ? -12.898 -10.703 -24.109 1 95.38 70 GLY A O 1
ATOM 536 N N . PRO A 1 71 ? -12.422 -11.688 -22.125 1 96.38 71 PRO A N 1
ATOM 537 C CA . PRO A 1 71 ? -13.086 -10.664 -21.297 1 96.38 71 PRO A CA 1
ATOM 538 C C . PRO A 1 71 ? -12.297 -9.359 -21.234 1 96.38 71 PRO A C 1
ATOM 540 O O . PRO A 1 71 ? -12.852 -8.32 -20.875 1 96.38 71 PRO A O 1
ATOM 543 N N . GLY A 1 72 ? -11.016 -9.445 -21.469 1 96.06 72 GLY A N 1
ATOM 544 C CA . GLY A 1 72 ? -10.211 -8.234 -21.5 1 96.06 72 GLY A CA 1
ATOM 545 C C . GLY A 1 72 ? -9.914 -7.691 -20.109 1 96.06 72 GLY A C 1
ATOM 546 O O . GLY A 1 72 ? -9.828 -6.473 -19.922 1 96.06 72 GLY A O 1
ATOM 547 N N . GLY A 1 73 ? -9.805 -8.5 -19.172 1 97.31 73 GLY A N 1
ATOM 548 C CA . GLY A 1 73 ? -9.484 -8.055 -17.828 1 97.31 73 GLY A CA 1
ATOM 549 C C . GLY A 1 73 ? -8.062 -7.539 -17.688 1 97.31 73 GLY A C 1
ATOM 550 O O . GLY A 1 73 ? -7.152 -8.031 -18.375 1 97.31 73 GLY A O 1
ATOM 551 N N . SER A 1 74 ? -7.832 -6.559 -16.797 1 97.75 74 SER A N 1
ATOM 552 C CA . SER A 1 74 ? -6.508 -6.023 -16.5 1 97.75 74 SER A CA 1
ATOM 553 C C . SER A 1 74 ? -5.742 -6.941 -15.547 1 97.75 74 SER A C 1
ATOM 555 O O . SER A 1 74 ? -6.285 -7.938 -15.062 1 97.75 74 SER A O 1
ATOM 557 N N . ILE A 1 75 ? -4.496 -6.695 -15.367 1 98.12 75 ILE A N 1
ATOM 558 C CA . ILE A 1 75 ? -3.707 -7.406 -14.367 1 98.12 75 ILE A CA 1
ATOM 559 C C . ILE A 1 75 ? -4.266 -7.125 -12.977 1 98.12 75 ILE A C 1
ATOM 561 O O . ILE A 1 75 ? -4.309 -8.016 -12.125 1 98.12 75 ILE A O 1
ATOM 565 N N . ALA A 1 76 ? -4.688 -5.891 -12.719 1 98.38 76 ALA A N 1
ATOM 566 C CA . ALA A 1 76 ? -5.336 -5.551 -11.453 1 98.38 76 ALA A CA 1
ATOM 567 C C . ALA A 1 76 ? -6.566 -6.422 -11.219 1 98.38 76 ALA A C 1
ATOM 569 O O . ALA A 1 76 ? -6.805 -6.879 -10.094 1 98.38 76 ALA A O 1
ATOM 570 N N . ASP A 1 77 ? -7.414 -6.652 -12.242 1 98.19 77 ASP A N 1
ATOM 571 C CA . ASP A 1 77 ? -8.578 -7.527 -12.133 1 98.19 77 ASP A CA 1
ATOM 572 C C . ASP A 1 77 ? -8.164 -8.953 -11.773 1 98.19 77 ASP A C 1
ATOM 574 O O . ASP A 1 77 ? -8.758 -9.57 -10.891 1 98.19 77 ASP A O 1
ATOM 578 N N . TYR A 1 78 ? -7.184 -9.391 -12.516 1 97.75 78 TYR A N 1
ATOM 579 C CA . TYR A 1 78 ? -6.637 -10.727 -12.336 1 97.75 78 TYR A CA 1
ATOM 580 C C . TYR A 1 78 ? -6.133 -10.93 -10.914 1 97.75 78 TYR A C 1
ATOM 582 O O . TYR A 1 78 ? -6.461 -11.922 -10.266 1 97.75 78 TYR A O 1
ATOM 590 N N . ILE A 1 79 ? -5.402 -9.984 -10.414 1 98.62 79 ILE A N 1
ATOM 591 C CA . ILE A 1 79 ? -4.844 -10.039 -9.062 1 98.62 79 ILE A CA 1
ATOM 592 C C . ILE A 1 79 ? -5.973 -9.984 -8.039 1 98.62 79 ILE A C 1
ATOM 594 O O . ILE A 1 79 ? -5.926 -10.672 -7.016 1 98.62 79 ILE A O 1
ATOM 598 N N . GLU A 1 80 ? -6.977 -9.203 -8.258 1 98.56 80 GLU A N 1
ATOM 599 C CA . GLU A 1 80 ? -8.133 -9.133 -7.371 1 98.56 80 GLU A CA 1
ATOM 600 C C . GLU A 1 80 ? -8.828 -10.492 -7.27 1 98.56 80 GLU A C 1
ATOM 602 O O . GLU A 1 80 ? -9.211 -10.922 -6.18 1 98.56 80 GLU A O 1
ATOM 607 N N . VAL A 1 81 ? -9.031 -11.133 -8.383 1 98.75 81 VAL A N 1
ATOM 608 C CA . VAL A 1 81 ? -9.656 -12.445 -8.414 1 98.75 81 VAL A CA 1
ATOM 609 C C . VAL A 1 81 ? -8.852 -13.43 -7.562 1 98.75 81 VAL A C 1
ATOM 611 O O . VAL A 1 81 ? -9.422 -14.219 -6.809 1 98.75 81 VAL A O 1
ATOM 614 N N . LEU A 1 82 ? -7.543 -13.359 -7.707 1 98.81 82 LEU A N 1
ATOM 615 C CA . LEU A 1 82 ? -6.684 -14.25 -6.934 1 98.81 82 LEU A CA 1
ATOM 616 C C . LEU A 1 82 ? -6.852 -14 -5.438 1 98.81 82 LEU A C 1
ATOM 618 O O . LEU A 1 82 ? -6.91 -14.945 -4.648 1 98.81 82 LEU A O 1
ATOM 622 N N . MET A 1 83 ? -6.879 -12.719 -5.039 1 98.75 83 MET A N 1
ATOM 623 C CA . MET A 1 83 ? -7.027 -12.398 -3.623 1 98.75 83 MET A CA 1
ATOM 624 C C . MET A 1 83 ? -8.383 -12.859 -3.098 1 98.75 83 MET A C 1
ATOM 626 O O . MET A 1 83 ? -8.484 -13.352 -1.973 1 98.75 83 MET A O 1
ATOM 630 N N . ILE A 1 84 ? -9.43 -12.75 -3.893 1 98.62 84 ILE A N 1
ATOM 631 C CA . ILE A 1 84 ? -10.766 -13.211 -3.52 1 98.62 84 ILE A CA 1
ATOM 632 C C . ILE A 1 84 ? -10.75 -14.719 -3.273 1 98.62 84 ILE A C 1
ATOM 634 O O . ILE A 1 84 ? -11.203 -15.188 -2.227 1 98.62 84 ILE A O 1
ATOM 638 N N . LEU A 1 85 ? -10.195 -15.445 -4.207 1 98.81 85 LEU A N 1
ATOM 639 C CA . LEU A 1 85 ? -10.117 -16.891 -4.062 1 98.81 85 LEU A CA 1
ATOM 640 C C . LEU A 1 85 ? -9.203 -17.281 -2.902 1 98.81 85 LEU A C 1
ATOM 642 O O . LEU A 1 85 ? -9.484 -18.234 -2.172 1 98.81 85 LEU A O 1
ATOM 646 N N . GLY A 1 86 ? -8.125 -16.562 -2.744 1 98.75 86 GLY A N 1
ATOM 647 C CA . GLY A 1 86 ? -7.152 -16.844 -1.699 1 98.75 86 GLY A CA 1
ATOM 648 C C . GLY A 1 86 ? -7.699 -16.625 -0.301 1 98.75 86 GLY A C 1
ATOM 649 O O . GLY A 1 86 ? -7.246 -17.266 0.652 1 98.75 86 GLY A O 1
ATOM 650 N N . GLU A 1 87 ? -8.625 -15.656 -0.199 1 98.12 87 GLU A N 1
ATOM 651 C CA . GLU A 1 87 ? -9.273 -15.422 1.087 1 98.12 87 GLU A CA 1
ATOM 652 C C . GLU A 1 87 ? -9.969 -16.688 1.588 1 98.12 87 GLU A C 1
ATOM 654 O O . GLU A 1 87 ? -9.977 -16.953 2.791 1 98.12 87 GLU A O 1
ATOM 659 N N . ALA A 1 88 ? -10.539 -17.453 0.66 1 97.94 88 ALA A N 1
ATOM 660 C CA . ALA A 1 88 ? -11.164 -18.719 0.996 1 97.94 88 ALA A CA 1
ATOM 661 C C . ALA A 1 88 ? -10.109 -19.812 1.224 1 97.94 88 ALA A C 1
ATOM 663 O O . ALA A 1 88 ? -10.172 -20.547 2.211 1 97.94 88 ALA A O 1
ATOM 664 N N . ASP A 1 89 ? -9.18 -19.906 0.323 1 98.19 89 ASP A N 1
ATOM 665 C CA . ASP A 1 89 ? -8.133 -20.922 0.312 1 98.19 89 ASP A CA 1
ATOM 666 C C . ASP A 1 89 ? -6.98 -20.516 -0.603 1 98.19 89 ASP A C 1
ATOM 668 O O . ASP A 1 89 ? -7.094 -20.594 -1.828 1 98.19 89 ASP A O 1
ATOM 672 N N . SER A 1 90 ? -5.836 -20.203 0.018 1 98.62 90 SER A N 1
ATOM 673 C CA . SER A 1 90 ? -4.711 -19.656 -0.737 1 98.62 90 SER A CA 1
ATOM 674 C C . SER A 1 90 ? -4.133 -20.688 -1.693 1 98.62 90 SER A C 1
ATOM 676 O O . SER A 1 90 ? -3.416 -20.344 -2.635 1 98.62 90 SER A O 1
ATOM 678 N N . ASN A 1 91 ? -4.383 -21.984 -1.567 1 98.38 91 ASN A N 1
ATOM 679 C CA . ASN A 1 91 ? -3.91 -23.031 -2.467 1 98.38 91 ASN A CA 1
ATOM 680 C C . ASN A 1 91 ? -4.523 -22.891 -3.857 1 98.38 91 ASN A C 1
ATOM 682 O O . ASN A 1 91 ? -3.889 -23.234 -4.855 1 98.38 91 ASN A O 1
ATOM 686 N N . ILE A 1 92 ? -5.715 -22.375 -3.887 1 98.69 92 ILE A N 1
ATOM 687 C CA . ILE A 1 92 ? -6.48 -22.344 -5.129 1 98.69 92 ILE A CA 1
ATOM 688 C C . ILE A 1 92 ? -5.832 -21.359 -6.102 1 98.69 92 ILE A C 1
ATOM 690 O O . ILE A 1 92 ? -5.438 -21.75 -7.207 1 98.69 92 ILE A O 1
ATOM 694 N N . PRO A 1 93 ? -5.688 -20.094 -5.719 1 98.75 93 PRO A N 1
ATOM 695 C CA . PRO A 1 93 ? -5.004 -19.234 -6.68 1 98.75 93 PRO A CA 1
ATOM 696 C C . PRO A 1 93 ? -3.568 -19.672 -6.953 1 98.75 93 PRO A C 1
ATOM 698 O O . PRO A 1 93 ? -3.068 -19.484 -8.07 1 98.75 93 PRO A O 1
ATOM 701 N N . HIS A 1 94 ? -2.844 -20.156 -5.961 1 98.31 94 HIS A N 1
ATOM 702 C CA . HIS A 1 94 ? -1.487 -20.641 -6.18 1 98.31 94 HIS A CA 1
ATOM 703 C C . HIS A 1 94 ? -1.446 -21.672 -7.312 1 98.31 94 HIS A C 1
ATOM 705 O O . HIS A 1 94 ? -0.566 -21.609 -8.172 1 98.31 94 HIS A O 1
ATOM 711 N N . ALA A 1 95 ? -2.383 -22.531 -7.375 1 98.25 95 ALA A N 1
ATOM 712 C CA . ALA A 1 95 ? -2.418 -23.625 -8.352 1 98.25 95 ALA A CA 1
ATOM 713 C C . ALA A 1 95 ? -2.801 -23.109 -9.734 1 98.25 95 ALA A C 1
ATOM 715 O O . ALA A 1 95 ? -2.68 -23.828 -10.727 1 98.25 95 ALA A O 1
ATOM 716 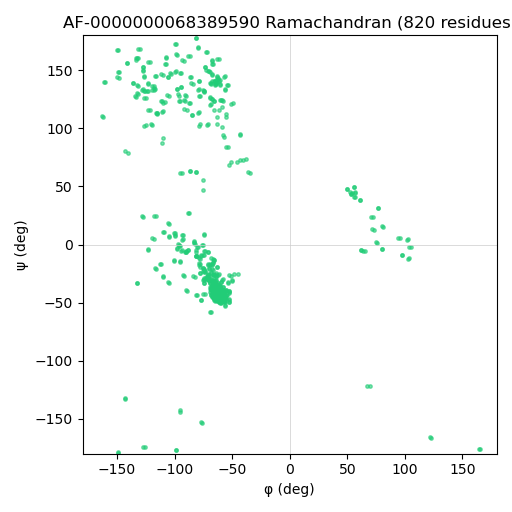N N . LEU A 1 96 ? -3.203 -21.891 -9.812 1 98.5 96 LEU A N 1
ATOM 717 C CA . LEU A 1 96 ? -3.598 -21.297 -11.086 1 98.5 96 LEU A CA 1
ATOM 718 C C . LEU A 1 96 ? -2.439 -20.531 -11.711 1 98.5 96 LEU A C 1
ATOM 720 O O . LEU A 1 96 ? -2.58 -19.969 -12.805 1 98.5 96 LEU A O 1
ATOM 724 N N . ARG A 1 97 ? -1.337 -20.469 -11.094 1 97.38 97 ARG A N 1
ATOM 725 C CA . ARG A 1 97 ? -0.241 -19.594 -11.484 1 97.38 97 ARG A CA 1
ATOM 726 C C . ARG A 1 97 ? 0.238 -19.906 -12.898 1 97.38 97 ARG A C 1
ATOM 728 O O . ARG A 1 97 ? 0.406 -19.016 -13.727 1 97.38 97 ARG A O 1
ATOM 735 N N . SER A 1 98 ? 0.467 -21.188 -13.188 1 96.25 98 SER A N 1
ATOM 736 C CA . SER A 1 98 ? 0.96 -21.578 -14.5 1 96.25 98 SER A CA 1
ATOM 737 C C . SER A 1 98 ? -0.042 -21.234 -15.594 1 96.25 98 SER A C 1
ATOM 739 O O . SER A 1 98 ? 0.347 -20.859 -16.703 1 96.25 98 SER A O 1
ATOM 741 N N . HIS A 1 99 ? -1.266 -21.375 -15.289 1 97.69 99 HIS A N 1
ATOM 742 C CA . HIS A 1 99 ? -2.287 -21.062 -16.281 1 97.69 99 HIS A CA 1
ATOM 743 C C . HIS A 1 99 ? -2.254 -19.594 -16.656 1 97.69 99 HIS A C 1
ATOM 745 O O . HIS A 1 99 ? -2.26 -19.25 -17.844 1 97.69 99 HIS A O 1
ATOM 751 N N . PHE A 1 100 ? -2.215 -18.797 -15.656 1 97.19 100 PHE A N 1
ATOM 752 C CA . PHE A 1 100 ? -2.271 -17.375 -15.953 1 97.19 100 PHE A CA 1
ATOM 753 C C . PHE A 1 100 ? -0.959 -16.891 -16.562 1 97.19 100 PHE A C 1
ATOM 755 O O . PHE A 1 100 ? -0.943 -15.945 -17.344 1 97.19 100 PHE A O 1
ATOM 762 N N . ASN A 1 101 ? 0.121 -17.531 -16.203 1 93.88 101 ASN A N 1
ATOM 763 C CA . ASN A 1 101 ? 1.352 -17.266 -16.938 1 93.88 101 ASN A CA 1
ATOM 764 C C . ASN A 1 101 ? 1.2 -17.578 -18.422 1 93.88 101 ASN A C 1
ATOM 766 O O . ASN A 1 101 ? 1.621 -16.797 -19.281 1 93.88 101 ASN A O 1
ATOM 770 N N . PHE A 1 102 ? 0.621 -18.656 -18.734 1 92.62 102 PHE A N 1
ATOM 771 C CA . PHE A 1 102 ? 0.393 -19.094 -20.109 1 92.62 102 PHE A CA 1
ATOM 772 C C . PHE A 1 102 ? -0.509 -18.109 -20.844 1 92.62 102 PHE A C 1
ATOM 774 O O . PHE A 1 102 ? -0.193 -17.672 -21.953 1 92.62 102 PHE A O 1
ATOM 781 N N . THR A 1 103 ? -1.595 -17.719 -20.219 1 94.19 103 THR A N 1
ATOM 782 C CA . THR A 1 103 ? -2.564 -16.859 -20.875 1 94.19 103 THR A CA 1
ATOM 783 C C . THR A 1 103 ? -2.002 -15.461 -21.062 1 94.19 103 THR A C 1
ATOM 785 O O . THR A 1 103 ? -2.342 -14.766 -22.031 1 94.19 103 THR A O 1
ATOM 788 N N . GLU A 1 104 ? -1.113 -15.039 -20.109 1 93.5 104 GLU A N 1
ATOM 789 C CA . GLU A 1 104 ? -0.496 -13.727 -20.297 1 93.5 104 GLU A CA 1
ATOM 790 C C . GLU A 1 104 ? 0.401 -13.711 -21.531 1 93.5 104 GLU A C 1
ATOM 792 O O . GLU A 1 104 ? 0.436 -12.719 -22.266 1 93.5 104 GLU A O 1
ATOM 797 N N . ASN A 1 105 ? 1.109 -14.773 -21.734 1 88.5 105 ASN A N 1
ATOM 798 C CA . ASN A 1 105 ? 1.926 -14.883 -22.938 1 88.5 105 ASN A CA 1
ATOM 799 C C . ASN A 1 105 ? 1.066 -14.883 -24.203 1 88.5 105 ASN A C 1
ATOM 801 O O . ASN A 1 105 ? 1.428 -14.266 -25.203 1 88.5 105 ASN A O 1
ATOM 805 N N . LEU A 1 106 ? -0.026 -15.547 -24.125 1 87.44 106 LEU A N 1
ATOM 806 C CA . LEU A 1 106 ? -0.963 -15.547 -25.25 1 87.44 106 LEU A CA 1
ATOM 807 C C . LEU A 1 106 ? -1.508 -14.141 -25.5 1 87.44 106 LEU A C 1
ATOM 809 O O . LEU A 1 106 ? -1.639 -13.719 -26.641 1 87.44 106 LEU A O 1
ATOM 813 N N . ALA A 1 107 ? -1.849 -13.5 -24.422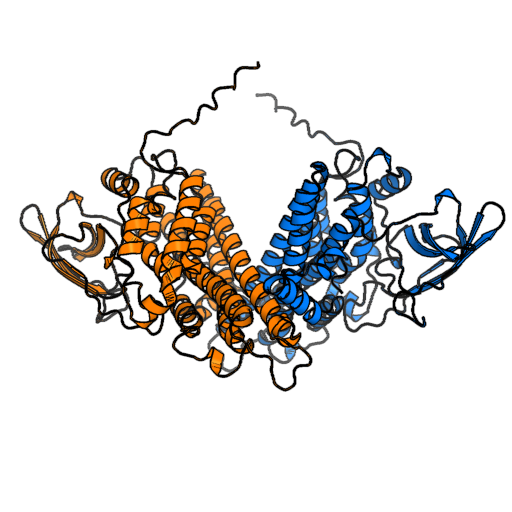 1 89.5 107 ALA A N 1
ATOM 814 C CA . ALA A 1 107 ? -2.465 -12.18 -24.5 1 89.5 107 ALA A CA 1
ATOM 815 C C . ALA A 1 107 ? -1.521 -11.172 -25.141 1 89.5 107 ALA A C 1
ATOM 817 O O . ALA A 1 107 ? -1.953 -10.312 -25.922 1 89.5 107 ALA A O 1
ATOM 818 N N . LEU A 1 108 ? -0.247 -11.289 -24.828 1 88.75 108 LEU A N 1
ATOM 819 C CA . LEU A 1 108 ? 0.695 -10.25 -25.234 1 88.75 108 LEU A CA 1
ATOM 820 C C . LEU A 1 108 ? 1.38 -10.617 -26.547 1 88.75 108 LEU A C 1
ATOM 822 O O . LEU A 1 108 ? 2.002 -9.773 -27.188 1 88.75 108 LEU A O 1
ATOM 826 N N . ALA A 1 109 ? 1.272 -11.852 -26.938 1 82.44 109 ALA A N 1
ATOM 827 C CA . ALA A 1 109 ? 1.849 -12.266 -28.219 1 82.44 109 ALA A CA 1
ATOM 828 C C . ALA A 1 109 ? 1.141 -11.586 -29.391 1 82.44 109 ALA A C 1
ATOM 830 O O . ALA A 1 109 ? -0.08 -11.414 -29.359 1 82.44 109 ALA A O 1
ATOM 831 N N . PRO A 1 110 ? 1.98 -11.234 -30.344 1 78.5 110 PRO A N 1
ATOM 832 C CA . PRO A 1 110 ? 1.34 -10.68 -31.547 1 78.5 110 PRO A CA 1
ATOM 833 C C . PRO A 1 110 ? 0.319 -11.633 -32.156 1 78.5 110 PRO A C 1
ATOM 835 O O . PRO A 1 110 ? 0.537 -12.852 -32.188 1 78.5 110 PRO A O 1
ATOM 838 N N . ILE A 1 111 ? -0.709 -11.086 -32.688 1 70.5 111 ILE A N 1
ATOM 839 C CA . ILE A 1 111 ? -1.852 -11.852 -33.156 1 70.5 111 ILE A CA 1
ATOM 840 C C . ILE A 1 111 ? -1.414 -12.75 -34.312 1 70.5 111 ILE A C 1
ATOM 842 O O . ILE A 1 111 ? -1.913 -13.867 -34.469 1 70.5 111 ILE A O 1
ATOM 846 N N . GLU A 1 112 ? -0.461 -12.305 -35.125 1 72.81 112 GLU A N 1
ATOM 847 C CA . GLU A 1 112 ? -0.004 -13.047 -36.281 1 72.81 112 GLU A CA 1
ATOM 848 C C . GLU A 1 112 ? 0.713 -14.328 -35.875 1 72.81 112 GLU A C 1
ATOM 850 O O . GLU A 1 112 ? 0.814 -15.266 -36.688 1 72.81 112 GLU A O 1
ATOM 855 N N . LEU A 1 113 ? 1.185 -14.336 -34.656 1 70.62 113 LEU A N 1
ATOM 856 C CA . LEU A 1 113 ? 1.982 -15.461 -34.188 1 70.62 113 LEU A CA 1
ATOM 857 C C . LEU A 1 113 ? 1.169 -16.344 -33.25 1 70.62 113 LEU A C 1
ATOM 859 O O . LEU A 1 113 ? 1.679 -17.344 -32.75 1 70.62 113 LEU A O 1
ATOM 863 N N . GLU A 1 114 ? -0.041 -15.992 -33.188 1 70.12 114 GLU A N 1
ATOM 864 C CA . GLU A 1 114 ? -0.871 -16.672 -32.188 1 70.12 114 GLU A CA 1
ATOM 865 C C . GLU A 1 114 ? -1.279 -18.062 -32.688 1 70.12 114 GLU A C 1
ATOM 867 O O . GLU A 1 114 ? -1.599 -18.25 -33.844 1 70.12 114 GLU A O 1
ATOM 872 N N . ASP A 1 115 ? -1.021 -18.969 -31.875 1 73.94 115 ASP A N 1
ATOM 873 C CA . ASP A 1 115 ? -1.587 -20.281 -32.094 1 73.94 115 ASP A CA 1
ATOM 874 C C . ASP A 1 115 ? -3.053 -20.344 -31.672 1 73.94 115 ASP A C 1
ATOM 876 O O . ASP A 1 115 ? -3.355 -20.453 -30.484 1 73.94 115 ASP A O 1
ATOM 880 N N . ARG A 1 116 ? -3.936 -20.328 -32.5 1 83.56 116 ARG A N 1
ATOM 881 C CA . ARG A 1 116 ? -5.371 -20.219 -32.25 1 83.56 116 ARG A CA 1
ATOM 882 C C . ARG A 1 116 ? -5.895 -21.469 -31.531 1 83.56 116 ARG A C 1
ATOM 884 O O . ARG A 1 116 ? -6.859 -21.391 -30.766 1 83.56 116 ARG A O 1
ATOM 891 N N . ARG A 1 117 ? -5.297 -22.531 -31.688 1 86.94 117 ARG A N 1
ATOM 892 C CA . ARG A 1 117 ? -5.75 -23.766 -31.062 1 86.94 117 ARG A CA 1
ATOM 893 C C . ARG A 1 117 ? -5.723 -23.656 -29.547 1 86.94 117 ARG A C 1
ATOM 895 O O . ARG A 1 117 ? -6.68 -24.047 -28.875 1 86.94 117 ARG A O 1
ATOM 902 N N . HIS A 1 118 ? -4.699 -23.172 -29.016 1 89.75 118 HIS A N 1
ATOM 903 C CA . HIS A 1 118 ? -4.57 -23.016 -27.562 1 89.75 118 HIS A CA 1
ATOM 904 C C . HIS A 1 118 ? -5.523 -21.938 -27.047 1 89.75 118 HIS A C 1
ATOM 906 O O . HIS A 1 118 ? -6.102 -22.094 -25.969 1 89.75 118 HIS A O 1
ATOM 912 N N . LEU A 1 119 ? -5.641 -20.906 -27.828 1 92.69 119 LEU A N 1
ATOM 913 C CA . LEU A 1 119 ? -6.547 -19.828 -27.438 1 92.69 119 LEU A CA 1
ATOM 914 C C . LEU A 1 119 ? -7.973 -20.344 -27.297 1 92.69 119 LEU A C 1
ATOM 916 O O . LEU A 1 119 ? -8.664 -20.016 -26.328 1 92.69 119 LEU A O 1
ATOM 920 N N . GLU A 1 120 ? -8.406 -21.141 -28.25 1 94.12 120 GLU A N 1
ATOM 921 C CA . GLU A 1 120 ? -9.758 -21.688 -28.234 1 94.12 120 GLU A CA 1
ATOM 922 C C . GLU A 1 120 ? -9.984 -22.578 -27.016 1 94.12 120 GLU A C 1
ATOM 924 O O . GLU A 1 120 ? -11.07 -22.594 -26.438 1 94.12 120 GLU A O 1
ATOM 929 N N . GLN A 1 121 ? -8.984 -23.312 -26.641 1 95.56 121 GLN A N 1
ATOM 930 C CA . GLN A 1 121 ? -9.078 -24.156 -25.453 1 95.56 121 GLN A CA 1
ATOM 931 C C . GLN A 1 121 ? -9.211 -23.297 -24.188 1 95.56 121 GLN A C 1
ATOM 933 O O . GLN A 1 121 ? -10 -23.625 -23.297 1 95.56 121 GLN A O 1
ATOM 938 N N . VAL A 1 122 ? -8.406 -22.219 -24.125 1 96.69 122 VAL A N 1
ATOM 939 C CA . VAL A 1 122 ? -8.5 -21.312 -22.984 1 96.69 122 VAL A CA 1
ATOM 940 C C . VAL A 1 122 ? -9.906 -20.719 -22.922 1 96.69 122 VAL A C 1
ATOM 942 O O . VAL A 1 122 ? -10.531 -20.688 -21.844 1 96.69 122 VAL A O 1
ATOM 945 N N . LEU A 1 123 ? -10.422 -20.266 -24.047 1 96.38 123 LEU A N 1
ATOM 946 C CA . LEU A 1 123 ? -11.734 -19.641 -24.094 1 96.38 123 LEU A CA 1
ATOM 947 C C . LEU A 1 123 ? -12.836 -20.625 -23.719 1 96.38 123 LEU A C 1
ATOM 949 O O . LEU A 1 123 ? -13.898 -20.219 -23.25 1 96.38 123 LEU A O 1
ATOM 953 N N . ALA A 1 124 ? -12.578 -21.891 -23.906 1 96.75 124 ALA A N 1
ATOM 954 C CA . ALA A 1 124 ? -13.539 -22.938 -23.562 1 96.75 124 ALA A CA 1
ATOM 955 C C . ALA A 1 124 ? -13.484 -23.25 -22.078 1 96.75 124 ALA A C 1
ATOM 957 O O . ALA A 1 124 ? -14.297 -24.031 -21.562 1 96.75 124 ALA A O 1
ATOM 958 N N . GLY A 1 125 ? -12.547 -22.688 -21.344 1 97.62 125 GLY A N 1
ATOM 959 C CA . GLY A 1 125 ? -12.484 -22.828 -19.906 1 97.62 125 GLY A CA 1
ATOM 960 C C . GLY A 1 125 ? -11.43 -23.812 -19.453 1 97.62 125 GLY A C 1
ATOM 961 O O . GLY A 1 125 ? -11.289 -24.078 -18.25 1 97.62 125 GLY A O 1
ATOM 962 N N . LYS A 1 126 ? -10.648 -24.344 -20.391 1 98.06 126 LYS A N 1
ATOM 963 C CA . LYS A 1 126 ? -9.617 -25.297 -20.031 1 98.06 126 LYS A CA 1
ATOM 964 C C . LYS A 1 126 ? -8.438 -24.609 -19.344 1 98.06 126 LYS A C 1
ATOM 966 O O . LYS A 1 126 ? -8.188 -23.438 -19.562 1 98.06 126 LYS A O 1
ATOM 971 N N . LEU A 1 127 ? -7.746 -25.375 -18.5 1 98.5 127 LEU A N 1
ATOM 972 C CA . LEU A 1 127 ? -6.613 -24.859 -17.75 1 98.5 127 LEU A CA 1
ATOM 973 C C . LEU A 1 127 ? -5.305 -25.453 -18.25 1 98.5 127 LEU A C 1
ATOM 975 O O . LEU A 1 127 ? -5.273 -26.609 -18.672 1 98.5 127 LEU A O 1
ATOM 979 N N . PHE A 1 128 ? -4.305 -24.625 -18.188 1 97.12 128 PHE A N 1
ATOM 980 C CA . PHE A 1 128 ? -2.957 -24.984 -18.609 1 97.12 128 PHE A CA 1
ATOM 981 C C . PHE A 1 128 ? -1.983 -24.922 -17.438 1 97.12 128 PHE A C 1
ATOM 983 O O . PHE A 1 128 ? -2.057 -24.016 -16.609 1 97.12 128 PHE A O 1
ATOM 990 N N . ALA A 1 129 ? -1.177 -25.875 -17.266 1 96.5 129 ALA A N 1
ATOM 991 C CA . ALA A 1 129 ? -0.114 -25.922 -16.266 1 96.5 129 ALA A CA 1
ATOM 992 C C . ALA A 1 129 ? 1.125 -26.625 -16.812 1 96.5 129 ALA A C 1
ATOM 994 O O . ALA A 1 129 ? 1.58 -26.328 -17.906 1 96.5 129 ALA A O 1
ATOM 995 N N . GLY A 1 130 ? 1.665 -27.531 -16.047 1 89.81 130 GLY A N 1
ATOM 996 C CA . GLY A 1 130 ? 2.861 -28.234 -16.484 1 89.81 130 GLY A CA 1
ATOM 997 C C . GLY A 1 130 ? 4.02 -28.094 -15.516 1 89.81 130 GLY A C 1
ATOM 998 O O . GLY A 1 130 ? 3.812 -27.891 -14.32 1 89.81 130 GLY A O 1
ATOM 999 N N . ALA A 1 131 ? 5.211 -28.469 -15.984 1 89.31 131 ALA A N 1
ATOM 1000 C CA . ALA A 1 131 ? 6.398 -28.422 -15.133 1 89.31 131 ALA A CA 1
ATOM 1001 C C . ALA A 1 131 ? 7.672 -28.422 -15.969 1 89.31 131 ALA A C 1
ATOM 1003 O O . ALA A 1 131 ? 7.758 -29.109 -16.984 1 89.31 131 ALA A O 1
ATOM 1004 N N . SER A 1 132 ? 8.57 -27.609 -15.477 1 84.94 132 SER A N 1
ATOM 1005 C CA . SER A 1 132 ? 9.875 -27.562 -16.125 1 84.94 132 SER A CA 1
ATOM 1006 C C . SER A 1 132 ? 10.977 -28.047 -15.188 1 84.94 132 SER A C 1
ATOM 1008 O O . SER A 1 132 ? 12.031 -28.5 -15.641 1 84.94 132 SER A O 1
ATOM 1010 N N . THR A 1 133 ? 10.703 -28 -13.961 1 86.81 133 THR A N 1
ATOM 1011 C CA . THR A 1 133 ? 11.734 -28.281 -12.961 1 86.81 133 THR A CA 1
ATOM 1012 C C . THR A 1 133 ? 11.953 -29.781 -12.82 1 86.81 133 THR A C 1
ATOM 1014 O O . THR A 1 133 ? 11.008 -30.562 -12.93 1 86.81 133 THR A O 1
ATOM 1017 N N . GLU A 1 134 ? 13.211 -30.141 -12.656 1 90.25 134 GLU A N 1
ATOM 1018 C CA . GLU A 1 134 ? 13.586 -31.531 -12.398 1 90.25 134 GLU A CA 1
ATOM 1019 C C . GLU A 1 134 ? 14.469 -31.656 -11.164 1 90.25 134 GLU A C 1
ATOM 1021 O O . GLU A 1 134 ? 15.102 -30.672 -10.758 1 90.25 134 GLU A O 1
ATOM 1026 N N . GLN A 1 135 ? 14.305 -32.75 -10.57 1 83.12 135 GLN A N 1
ATOM 1027 C CA . GLN A 1 135 ? 15.125 -33 -9.383 1 83.12 135 GLN A CA 1
ATOM 1028 C C . GLN A 1 135 ? 16.203 -34.031 -9.664 1 83.12 135 GLN A C 1
ATOM 1030 O O . GLN A 1 135 ? 16.047 -34.875 -10.539 1 83.12 135 GLN A O 1
ATOM 1035 N N . GLY A 1 136 ? 17.203 -33.906 -8.875 1 76.88 136 GLY A N 1
ATOM 1036 C CA . GLY A 1 136 ? 18.25 -34.906 -8.93 1 76.88 136 GLY A CA 1
ATOM 1037 C C . GLY A 1 136 ? 19.219 -34.688 -10.07 1 76.88 136 GLY A C 1
ATOM 1038 O O . GLY A 1 136 ? 19.922 -35.625 -10.484 1 76.88 136 GLY A O 1
ATOM 1039 N N . THR A 1 137 ? 19.078 -33.438 -10.531 1 75.69 137 THR A N 1
ATOM 1040 C CA . THR A 1 137 ? 20.016 -33.125 -11.602 1 75.69 137 THR A CA 1
ATOM 1041 C C . THR A 1 137 ? 21.328 -32.594 -11.031 1 75.69 137 THR A C 1
ATOM 1043 O O . THR A 1 137 ? 21.406 -32.25 -9.844 1 75.69 137 THR A O 1
ATOM 1046 N N . LYS A 1 138 ? 22.469 -32.562 -11.781 1 67.25 138 LYS A N 1
ATOM 1047 C CA . LYS A 1 138 ? 23.781 -32.094 -11.344 1 67.25 138 LYS A CA 1
ATOM 1048 C C . LYS A 1 138 ? 23.797 -30.594 -11.109 1 67.25 138 LYS A C 1
ATOM 1050 O O . LYS A 1 138 ? 24.422 -30.125 -10.156 1 67.25 138 LYS A O 1
ATOM 1055 N N . ARG A 1 139 ? 23.078 -29.922 -11.945 1 68.62 139 ARG A N 1
ATOM 1056 C CA . ARG A 1 139 ? 23.016 -28.469 -11.836 1 68.62 139 ARG A CA 1
ATOM 1057 C C . ARG A 1 139 ? 21.578 -27.969 -11.758 1 68.62 139 ARG A C 1
ATOM 1059 O O . ARG A 1 139 ? 20.703 -28.516 -12.43 1 68.62 139 ARG A O 1
ATOM 1066 N N . PRO A 1 140 ? 21.422 -26.875 -10.922 1 69.44 140 PRO A N 1
ATOM 1067 C CA . PRO A 1 140 ? 20.078 -26.281 -10.898 1 69.44 140 PRO A CA 1
ATOM 1068 C C . PRO A 1 140 ? 19.609 -25.828 -12.273 1 69.44 140 PRO A C 1
ATOM 1070 O O . PRO A 1 140 ? 20.344 -25.172 -13 1 69.44 140 PRO A O 1
ATOM 1073 N N . GLY A 1 141 ? 18.438 -26.375 -12.664 1 77.38 141 GLY A N 1
ATOM 1074 C CA . GLY A 1 141 ? 17.859 -25.938 -13.93 1 77.38 141 GLY A CA 1
ATOM 1075 C C . GLY A 1 141 ? 18.172 -26.875 -15.078 1 77.38 141 GLY A C 1
ATOM 1076 O O . GLY A 1 141 ? 17.641 -26.703 -16.188 1 77.38 141 GLY A O 1
ATOM 1077 N N . GLU A 1 142 ? 19.047 -27.828 -14.836 1 84.62 142 GLU A N 1
ATOM 1078 C CA . GLU A 1 142 ? 19.344 -28.781 -15.883 1 84.62 142 GLU A CA 1
ATOM 1079 C C . GLU A 1 142 ? 18.109 -29.594 -16.281 1 84.62 142 GLU A C 1
ATOM 1081 O O . GLU A 1 142 ? 17.312 -29.969 -15.422 1 84.62 142 GLU A O 1
ATOM 1086 N N . ILE A 1 143 ? 18 -29.875 -17.625 1 91.62 143 ILE A N 1
ATOM 1087 C CA . ILE A 1 143 ? 16.875 -30.641 -18.156 1 91.62 143 ILE A CA 1
ATOM 1088 C C . ILE A 1 143 ? 17.359 -32 -18.625 1 91.62 143 ILE A C 1
ATOM 1090 O O . ILE A 1 143 ? 18.266 -32.094 -19.438 1 91.62 143 ILE A O 1
ATOM 1094 N N . THR A 1 144 ? 16.781 -33.062 -18.094 1 93 144 THR A N 1
ATOM 1095 C CA . THR A 1 144 ? 17.141 -34.406 -18.469 1 93 144 THR A CA 1
ATOM 1096 C C . THR A 1 144 ? 16 -35.094 -19.219 1 93 144 THR A C 1
ATOM 1098 O O . THR A 1 144 ? 16.203 -36.125 -19.859 1 93 144 THR A O 1
ATOM 1101 N N . THR A 1 145 ? 14.836 -34.562 -19.125 1 96.12 145 THR A N 1
ATOM 1102 C CA . THR A 1 145 ? 13.727 -35.062 -19.922 1 96.12 145 THR A CA 1
ATOM 1103 C C . THR A 1 145 ? 14.078 -35.062 -21.406 1 96.12 145 THR A C 1
ATOM 1105 O O . THR A 1 145 ? 14.617 -34.094 -21.922 1 96.12 145 THR A O 1
ATOM 1108 N N . ARG A 1 146 ? 13.703 -36.156 -22.062 1 96.94 146 ARG A N 1
ATOM 1109 C CA . ARG A 1 146 ? 14.141 -36.344 -23.438 1 96.94 146 ARG A CA 1
ATOM 1110 C C . ARG A 1 146 ? 12.953 -36.406 -24.391 1 96.94 146 ARG A C 1
ATOM 1112 O O . ARG A 1 146 ? 11.953 -37.062 -24.078 1 96.94 146 ARG A O 1
ATOM 1119 N N . LEU A 1 147 ? 13.125 -35.75 -25.438 1 97.44 147 LEU A N 1
ATOM 1120 C CA . LEU A 1 147 ? 12.227 -35.875 -26.578 1 97.44 147 LEU A CA 1
ATOM 1121 C C . LEU A 1 147 ? 12.93 -36.562 -27.75 1 97.44 147 LEU A C 1
ATOM 1123 O O . LEU A 1 147 ? 13.844 -35.969 -28.344 1 97.44 147 LEU A O 1
ATOM 1127 N N . SER A 1 148 ? 12.508 -37.75 -28.141 1 97.75 148 SER A N 1
ATOM 1128 C CA . SER A 1 148 ? 13.172 -38.5 -29.203 1 97.75 148 SER A CA 1
ATOM 1129 C C . SER A 1 148 ? 12.25 -38.688 -30.406 1 97.75 148 SER A C 1
ATOM 1131 O O . SER A 1 148 ? 11.055 -38.906 -30.234 1 97.75 148 SER A O 1
ATOM 1133 N N . ALA A 1 149 ? 12.898 -38.656 -31.516 1 96.88 149 ALA A N 1
ATOM 1134 C CA . ALA A 1 149 ? 12.133 -38.906 -32.719 1 96.88 149 ALA A CA 1
ATOM 1135 C C . ALA A 1 149 ? 11.641 -40.344 -32.781 1 96.88 149 ALA A C 1
ATOM 1137 O O . ALA A 1 149 ? 12.352 -41.25 -32.406 1 96.88 149 ALA A O 1
ATOM 1138 N N . ASP A 1 150 ? 10.438 -40.531 -33.25 1 96.38 150 ASP A N 1
ATOM 1139 C CA . ASP A 1 150 ? 9.789 -41.812 -33.469 1 96.38 150 ASP A CA 1
ATOM 1140 C C . ASP A 1 150 ? 8.938 -41.781 -34.719 1 96.38 150 ASP A C 1
ATOM 1142 O O . ASP A 1 150 ? 7.711 -41.719 -34.656 1 96.38 150 ASP A O 1
ATOM 1146 N N . GLY A 1 151 ? 9.625 -41.938 -35.906 1 94.81 151 GLY A N 1
ATOM 1147 C CA . GLY A 1 151 ? 8.945 -41.719 -37.156 1 94.81 151 GLY A CA 1
ATOM 1148 C C . GLY A 1 151 ? 8.531 -40.281 -37.406 1 94.81 151 GLY A C 1
ATOM 1149 O O . GLY A 1 151 ? 9.367 -39.375 -37.344 1 94.81 151 GLY A O 1
ATOM 1150 N N . ASP A 1 152 ? 7.262 -40.125 -37.594 1 94.94 152 ASP A N 1
ATOM 1151 C CA . ASP A 1 152 ? 6.738 -38.781 -37.812 1 94.94 152 ASP A CA 1
ATOM 1152 C C . ASP A 1 152 ? 6.281 -38.125 -36.5 1 94.94 152 ASP A C 1
ATOM 1154 O O . ASP A 1 152 ? 5.684 -37.062 -36.531 1 94.94 152 ASP A O 1
ATOM 1158 N N . ARG A 1 153 ? 6.531 -38.812 -35.531 1 96.69 153 ARG A N 1
ATOM 1159 C CA . ARG A 1 153 ? 6.16 -38.344 -34.188 1 96.69 153 ARG A CA 1
ATOM 1160 C C . ARG A 1 153 ? 7.355 -38.344 -33.25 1 96.69 153 ARG A C 1
ATOM 1162 O O . ARG A 1 153 ? 8.5 -38.469 -33.688 1 96.69 153 ARG A O 1
ATOM 1169 N N . TYR A 1 154 ? 7.043 -38.031 -31.938 1 97.81 154 TYR A N 1
ATOM 1170 C CA . TYR A 1 154 ? 8.094 -38 -30.938 1 97.81 154 TYR A CA 1
ATOM 1171 C C . TYR A 1 154 ? 7.656 -38.75 -29.672 1 97.81 154 TYR A C 1
ATOM 1173 O O . TYR A 1 154 ? 6.473 -39.062 -29.5 1 97.81 154 TYR A O 1
ATOM 1181 N N . ARG A 1 155 ? 8.625 -39.156 -28.922 1 98.44 155 ARG A N 1
ATOM 1182 C CA . ARG A 1 155 ? 8.391 -39.75 -27.625 1 98.44 155 ARG A CA 1
ATOM 1183 C C . ARG A 1 155 ? 9.039 -38.906 -26.516 1 98.44 155 ARG A C 1
ATOM 1185 O O . ARG A 1 155 ? 10.203 -38.5 -26.625 1 98.44 155 ARG A O 1
ATOM 1192 N N . LEU A 1 156 ? 8.281 -38.688 -25.531 1 98 156 LEU A N 1
ATOM 1193 C CA . LEU A 1 156 ? 8.727 -37.875 -24.391 1 98 156 LEU A CA 1
ATOM 1194 C C . LEU A 1 156 ? 8.93 -38.75 -23.156 1 98 156 LEU A C 1
ATOM 1196 O O . LEU A 1 156 ? 8.023 -39.5 -22.766 1 98 156 LEU A O 1
ATOM 1200 N N . ASN A 1 157 ? 10.094 -38.75 -22.609 1 98.12 157 ASN A N 1
ATOM 1201 C CA . ASN A 1 157 ? 10.445 -39.531 -21.422 1 98.12 157 ASN A CA 1
ATOM 1202 C C . ASN A 1 157 ? 11.172 -38.688 -20.391 1 98.12 157 ASN A C 1
ATOM 1204 O O . ASN A 1 157 ? 12.086 -37.938 -20.719 1 98.12 157 ASN A O 1
ATOM 1208 N N . GLY A 1 158 ? 10.695 -38.75 -19.156 1 96.75 158 GLY A N 1
ATOM 1209 C CA . GLY A 1 158 ? 11.352 -38.031 -18.094 1 96.75 158 GLY A CA 1
ATOM 1210 C C . GLY A 1 158 ? 10.492 -37.906 -16.844 1 96.75 158 GLY A C 1
ATOM 1211 O O . GLY A 1 158 ? 9.469 -38.562 -16.719 1 96.75 158 GLY A O 1
ATOM 1212 N N . ARG A 1 159 ? 11 -37.188 -15.852 1 95.38 159 ARG A N 1
ATOM 1213 C CA . ARG A 1 159 ? 10.289 -36.875 -14.617 1 95.38 159 ARG A CA 1
ATOM 1214 C C . ARG A 1 159 ? 10.43 -35.406 -14.258 1 95.38 159 ARG A C 1
ATOM 1216 O O . ARG A 1 159 ? 11.531 -34.844 -14.289 1 95.38 159 ARG A O 1
ATOM 1223 N N . LYS A 1 160 ? 9.328 -34.812 -14.047 1 95.19 160 LYS A N 1
ATOM 1224 C CA . LYS A 1 160 ? 9.297 -33.406 -13.648 1 95.19 160 LYS A CA 1
ATOM 1225 C C . LYS A 1 160 ? 8.914 -33.281 -12.18 1 95.19 160 LYS A C 1
ATOM 1227 O O . LYS A 1 160 ? 8.438 -34.219 -11.562 1 95.19 160 LYS A O 1
ATOM 1232 N N . TRP A 1 161 ? 9.234 -32.094 -11.625 1 90.62 161 TRP A N 1
ATOM 1233 C CA . TRP A 1 161 ? 8.93 -31.766 -10.234 1 90.62 161 TRP A CA 1
ATOM 1234 C C . TRP A 1 161 ? 8.305 -30.375 -10.141 1 90.62 161 TRP A C 1
ATOM 1236 O O . TRP A 1 161 ? 8.398 -29.578 -11.07 1 90.62 161 TRP A O 1
ATOM 1246 N N . TYR A 1 162 ? 7.605 -30.156 -8.953 1 91.44 162 TYR A N 1
ATOM 1247 C CA . TYR A 1 162 ? 6.918 -28.906 -8.68 1 91.44 162 TYR A CA 1
ATOM 1248 C C . TYR A 1 162 ? 5.898 -28.594 -9.773 1 91.44 162 TYR A C 1
ATOM 1250 O O . TYR A 1 162 ? 5.895 -27.5 -10.336 1 91.44 162 TYR A O 1
ATOM 1258 N N . ALA A 1 163 ? 5.188 -29.609 -10.102 1 95.38 163 ALA A N 1
ATOM 1259 C CA . ALA A 1 163 ? 4.152 -29.469 -11.125 1 95.38 163 ALA A CA 1
ATOM 1260 C C . ALA A 1 163 ? 2.879 -28.875 -10.531 1 95.38 163 ALA A C 1
ATOM 1262 O O . ALA A 1 163 ? 1.8 -29.453 -10.656 1 95.38 163 ALA A O 1
ATOM 1263 N N . THR A 1 164 ? 3.01 -27.656 -10.039 1 96.19 164 THR A N 1
ATOM 1264 C CA . THR A 1 164 ? 1.947 -26.969 -9.297 1 96.19 164 THR A CA 1
ATOM 1265 C C . THR A 1 164 ? 0.702 -26.812 -10.164 1 96.19 164 THR A C 1
ATOM 1267 O O . THR A 1 164 ? 0.772 -26.266 -11.266 1 96.19 164 THR A O 1
ATOM 1270 N N . GLY A 1 165 ? -0.449 -27.297 -9.711 1 97.62 165 GLY A N 1
ATOM 1271 C CA . GLY A 1 165 ? -1.741 -27.094 -10.352 1 97.62 165 GLY A CA 1
ATOM 1272 C C . GLY A 1 165 ? -1.971 -28.031 -11.523 1 97.62 165 GLY A C 1
ATOM 1273 O O . GLY A 1 165 ? -3.055 -28.047 -12.117 1 97.62 165 GLY A O 1
ATOM 1274 N N . THR A 1 166 ? -0.98 -28.844 -11.875 1 97.81 166 THR A N 1
ATOM 1275 C CA . THR A 1 166 ? -1.066 -29.688 -13.062 1 97.81 166 THR A CA 1
ATOM 1276 C C . THR A 1 166 ? -2.156 -30.734 -12.891 1 97.81 166 THR A C 1
ATOM 1278 O O . THR A 1 166 ? -2.832 -31.109 -13.859 1 97.81 166 THR A O 1
ATOM 1281 N N . ALA A 1 167 ? -2.338 -31.188 -11.688 1 97.62 167 ALA A N 1
ATOM 1282 C CA . ALA A 1 167 ? -3.371 -32.188 -11.406 1 97.62 167 ALA A CA 1
ATOM 1283 C C . ALA A 1 167 ? -4.758 -31.641 -11.734 1 97.62 167 ALA A C 1
ATOM 1285 O O . ALA A 1 167 ? -5.695 -32.406 -11.969 1 97.62 167 ALA A O 1
ATOM 1286 N N . PHE A 1 168 ? -4.91 -30.297 -11.688 1 98.31 168 PHE A N 1
ATOM 1287 C CA . PHE A 1 168 ? -6.215 -29.672 -11.891 1 98.31 168 PHE A CA 1
ATOM 1288 C C . PHE A 1 168 ? -6.367 -29.188 -13.32 1 98.31 168 PHE A C 1
ATOM 1290 O O . PHE A 1 168 ? -7.422 -28.672 -13.695 1 98.31 168 PHE A O 1
ATOM 1297 N N . ALA A 1 169 ? -5.32 -29.312 -14.164 1 98.5 169 ALA A N 1
ATOM 1298 C CA . ALA A 1 169 ? -5.293 -28.688 -15.484 1 98.5 169 ALA A CA 1
ATOM 1299 C C . ALA A 1 169 ? -5.66 -29.703 -16.562 1 98.5 169 ALA A C 1
ATOM 1301 O O . ALA A 1 169 ? -5.836 -30.891 -16.281 1 98.5 169 ALA A O 1
ATOM 1302 N N . ASP A 1 170 ? -5.812 -29.188 -17.766 1 98.31 170 ASP A N 1
ATOM 1303 C CA . ASP A 1 170 ? -6.176 -30.016 -18.906 1 98.31 170 ASP A CA 1
ATOM 1304 C C . ASP A 1 170 ? -4.973 -30.234 -19.828 1 98.31 170 ASP A C 1
ATOM 1306 O O . ASP A 1 170 ? -4.859 -31.281 -20.469 1 98.31 170 ASP A O 1
ATOM 1310 N N . PHE A 1 171 ? -4.152 -29.281 -19.875 1 97.25 171 PHE A N 1
ATOM 1311 C CA . PHE A 1 171 ? -2.953 -29.328 -20.703 1 97.25 171 PHE A CA 1
ATOM 1312 C C . PHE A 1 171 ? -1.713 -29 -19.891 1 97.25 171 PHE A C 1
ATOM 1314 O O . PHE A 1 171 ? -1.805 -28.312 -18.859 1 97.25 171 PHE A O 1
ATOM 1321 N N . GLY A 1 172 ? -0.595 -29.516 -20.312 1 96.69 172 GLY A N 1
ATOM 1322 C CA . GLY A 1 172 ? 0.661 -29.25 -19.625 1 96.69 172 GLY A CA 1
ATOM 1323 C C . GLY A 1 172 ? 1.805 -28.953 -20.578 1 96.69 172 GLY A C 1
ATOM 1324 O O . GLY A 1 172 ? 1.915 -29.578 -21.641 1 96.69 172 GLY A O 1
ATOM 1325 N N . THR A 1 173 ? 2.582 -27.984 -20.188 1 94.69 173 THR A N 1
ATOM 1326 C CA . THR A 1 173 ? 3.832 -27.703 -20.891 1 94.69 173 THR A CA 1
ATOM 1327 C C . THR A 1 173 ? 5.012 -28.344 -20.156 1 94.69 173 THR A C 1
ATOM 1329 O O . THR A 1 173 ? 5.137 -28.219 -18.938 1 94.69 173 THR A O 1
ATOM 1332 N N . PHE A 1 174 ? 5.898 -29.016 -20.906 1 95.19 174 PHE A N 1
ATOM 1333 C CA . PHE A 1 174 ? 7.09 -29.641 -20.359 1 95.19 174 PHE A CA 1
ATOM 1334 C C . PHE A 1 174 ? 8.32 -29.281 -21.188 1 95.19 174 PHE A C 1
ATOM 1336 O O . PHE A 1 174 ? 8.258 -29.234 -22.406 1 95.19 174 PHE A O 1
ATOM 1343 N N . SER A 1 175 ? 9.352 -28.969 -20.516 1 93 175 SER A N 1
ATOM 1344 C CA . SER A 1 175 ? 10.633 -28.766 -21.188 1 93 175 SER A CA 1
ATOM 1345 C C . SER A 1 175 ? 11.383 -30.078 -21.359 1 93 175 SER A C 1
ATOM 1347 O O . SER A 1 175 ? 11.352 -30.938 -20.484 1 93 175 SER A O 1
ATOM 1349 N N . ALA A 1 176 ? 12.07 -30.141 -22.516 1 94.81 176 ALA A N 1
ATOM 1350 C CA . ALA A 1 176 ? 12.836 -31.344 -22.828 1 94.81 176 ALA A CA 1
ATOM 1351 C C . ALA A 1 176 ? 14.055 -31 -23.688 1 94.81 176 ALA A C 1
ATOM 1353 O O . ALA A 1 176 ? 14.242 -29.859 -24.094 1 94.81 176 ALA A O 1
ATOM 1354 N N . ILE A 1 177 ? 14.898 -32 -23.766 1 94.81 177 ILE A N 1
ATOM 1355 C CA . ILE A 1 177 ? 16.031 -31.906 -24.688 1 94.81 177 ILE A CA 1
ATOM 1356 C C . ILE A 1 177 ? 15.781 -32.812 -25.891 1 94.81 177 ILE A C 1
ATOM 1358 O O . ILE A 1 177 ? 15.516 -34 -25.734 1 94.81 177 ILE A O 1
ATOM 1362 N N . GLY A 1 178 ? 15.93 -32.188 -27.031 1 94.5 178 GLY A N 1
ATOM 1363 C CA . GLY A 1 178 ? 15.75 -32.938 -28.25 1 94.5 178 GLY A CA 1
ATOM 1364 C C . GLY A 1 178 ? 16.984 -33.75 -28.641 1 94.5 178 GLY A C 1
ATOM 1365 O O . GLY A 1 178 ? 18.016 -33.688 -27.984 1 94.5 178 GLY A O 1
ATOM 1366 N N . ASP A 1 179 ? 16.812 -34.469 -29.719 1 94.62 179 ASP A N 1
ATOM 1367 C CA . ASP A 1 179 ? 17.906 -35.312 -30.219 1 94.62 179 ASP A CA 1
ATOM 1368 C C . ASP A 1 179 ? 19.094 -34.438 -30.656 1 94.62 179 ASP A C 1
ATOM 1370 O O . ASP A 1 179 ? 20.234 -34.906 -30.656 1 94.62 179 ASP A O 1
ATOM 1374 N N . ASP A 1 180 ? 18.875 -33.25 -31.031 1 92.81 180 ASP A N 1
ATOM 1375 C CA . ASP A 1 180 ? 19.922 -32.312 -31.438 1 92.81 180 ASP A CA 1
ATOM 1376 C C . ASP A 1 180 ? 20.547 -31.641 -30.203 1 92.81 180 ASP A C 1
ATOM 1378 O O . ASP A 1 180 ? 21.344 -30.719 -30.344 1 92.81 180 ASP A O 1
ATOM 1382 N N . GLU A 1 181 ? 20.094 -32.031 -29.094 1 93.12 181 GLU A N 1
ATOM 1383 C CA . GLU A 1 181 ? 20.625 -31.594 -27.812 1 93.12 181 GLU A CA 1
ATOM 1384 C C . GLU A 1 181 ? 20.234 -30.141 -27.562 1 93.12 181 GLU A C 1
ATOM 1386 O O . GLU A 1 181 ? 20.953 -29.422 -26.859 1 93.12 181 GLU A O 1
ATOM 1391 N N . GLN A 1 182 ? 19.234 -29.734 -28.156 1 90.81 182 GLN A N 1
ATOM 1392 C CA . GLN A 1 182 ? 18.703 -28.406 -27.906 1 90.81 182 GLN A CA 1
ATOM 1393 C C . GLN A 1 182 ? 17.422 -28.469 -27.062 1 90.81 182 GLN A C 1
ATOM 1395 O O . GLN A 1 182 ? 16.625 -29.391 -27.203 1 90.81 182 GLN A O 1
ATOM 1400 N N . PRO A 1 183 ? 17.312 -27.484 -26.219 1 90.69 183 PRO A N 1
ATOM 1401 C CA . PRO A 1 183 ? 16.078 -27.438 -25.438 1 90.69 183 PRO A CA 1
ATOM 1402 C C . PRO A 1 183 ? 14.836 -27.25 -26.312 1 90.69 183 PRO A C 1
ATOM 1404 O O . PRO A 1 183 ? 14.883 -26.516 -27.312 1 90.69 183 PRO A O 1
ATOM 1407 N N . ILE A 1 184 ? 13.758 -27.844 -25.938 1 90.94 184 ILE A N 1
ATOM 1408 C CA . ILE A 1 184 ? 12.5 -27.75 -26.672 1 90.94 184 ILE A CA 1
ATOM 1409 C C . ILE A 1 184 ? 11.328 -27.875 -25.688 1 90.94 184 ILE A C 1
ATOM 1411 O O . ILE A 1 184 ? 11.453 -28.531 -24.641 1 90.94 184 ILE A O 1
ATOM 1415 N N . GLY A 1 185 ? 10.312 -27.172 -25.938 1 92 185 GLY A N 1
ATOM 1416 C CA . GLY A 1 185 ? 9.086 -27.281 -25.172 1 92 185 GLY A CA 1
ATOM 1417 C C . GLY A 1 185 ? 8.031 -28.141 -25.844 1 92 185 GLY A C 1
ATOM 1418 O O . GLY A 1 185 ? 7.992 -28.219 -27.078 1 92 185 GLY A O 1
ATOM 1419 N N . VAL A 1 186 ? 7.23 -28.781 -25.062 1 94.31 186 VAL A N 1
ATOM 1420 C CA . VAL A 1 186 ? 6.094 -29.547 -25.562 1 94.31 186 VAL A CA 1
ATOM 1421 C C . VAL A 1 186 ? 4.824 -29.125 -24.828 1 94.31 186 VAL A C 1
ATOM 1423 O O . VAL A 1 186 ? 4.848 -28.891 -23.609 1 94.31 186 VAL A O 1
ATOM 1426 N N . LEU A 1 187 ? 3.795 -28.891 -25.484 1 94.88 187 LEU A N 1
ATOM 1427 C CA . LEU A 1 187 ? 2.471 -28.625 -24.938 1 94.88 187 LEU A CA 1
ATOM 1428 C C . LEU A 1 187 ? 1.49 -29.734 -25.344 1 94.88 187 LEU A C 1
ATOM 1430 O O . LEU A 1 187 ? 1.143 -29.859 -26.516 1 94.88 187 LEU A O 1
ATOM 1434 N N . ILE A 1 188 ? 1 -30.531 -24.359 1 96.38 188 ILE A N 1
ATOM 1435 C CA . ILE A 1 188 ? 0.221 -31.719 -24.688 1 96.38 188 ILE A CA 1
ATOM 1436 C C . ILE A 1 188 ? -0.924 -31.875 -23.688 1 96.38 188 ILE A C 1
ATOM 1438 O O . ILE A 1 188 ? -0.876 -31.328 -22.594 1 96.38 188 ILE A O 1
ATOM 1442 N N . PRO A 1 189 ? -2.043 -32.594 -24.078 1 97.44 189 PRO A N 1
ATOM 1443 C CA . PRO A 1 189 ? -3.086 -32.938 -23.109 1 97.44 189 PRO A CA 1
ATOM 1444 C C . PRO A 1 189 ? -2.574 -33.812 -21.969 1 97.44 189 PRO A C 1
ATOM 1446 O O . PRO A 1 189 ? -1.768 -34.719 -22.188 1 97.44 189 PRO A O 1
ATOM 1449 N N . LEU A 1 190 ? -3.057 -33.531 -20.781 1 98 190 LEU A N 1
ATOM 1450 C CA . LEU A 1 190 ? -2.514 -34.188 -19.594 1 98 190 LEU A CA 1
ATOM 1451 C C . LEU A 1 190 ? -3.111 -35.594 -19.422 1 98 190 LEU A C 1
ATOM 1453 O O . LEU A 1 190 ? -2.625 -36.375 -18.625 1 98 190 LEU A O 1
ATOM 1457 N N . ASP A 1 191 ? -4.109 -35.906 -20.188 1 97.25 191 ASP A N 1
ATOM 1458 C CA . ASP A 1 191 ? -4.695 -37.25 -20.125 1 97.25 191 ASP A CA 1
ATOM 1459 C C . ASP A 1 191 ? -4.059 -38.188 -21.156 1 97.25 191 ASP A C 1
ATOM 1461 O O . ASP A 1 191 ? -4.516 -39.312 -21.344 1 97.25 191 ASP A O 1
ATOM 1465 N N . ARG A 1 192 ? -3.025 -37.719 -21.781 1 97.69 192 ARG A N 1
ATOM 1466 C CA . ARG A 1 192 ? -2.295 -38.531 -22.734 1 97.69 192 ARG A CA 1
ATOM 1467 C C . ARG A 1 192 ? -1.671 -39.75 -22.047 1 97.69 192 ARG A C 1
ATOM 1469 O O . ARG A 1 192 ? -1.158 -39.625 -20.938 1 97.69 192 ARG A O 1
ATOM 1476 N N . THR A 1 193 ? -1.756 -40.938 -22.828 1 98.06 193 THR A N 1
ATOM 1477 C CA . THR A 1 193 ? -1.139 -42.156 -22.312 1 98.06 193 THR A CA 1
ATOM 1478 C C . THR A 1 193 ? 0.34 -41.938 -22.016 1 98.06 193 THR A C 1
ATOM 1480 O O . THR A 1 193 ? 1.057 -41.344 -22.828 1 98.06 193 THR A O 1
ATOM 1483 N N . GLY A 1 194 ? 0.774 -42.406 -20.797 1 98.56 194 GLY A N 1
ATOM 1484 C CA . GLY A 1 194 ? 2.174 -42.281 -20.422 1 98.56 194 GLY A CA 1
ATOM 1485 C C . GLY A 1 194 ? 2.422 -41.156 -19.422 1 98.56 194 GLY A C 1
ATOM 1486 O O . GLY A 1 194 ? 3.498 -41.094 -18.812 1 98.56 194 GLY A O 1
ATOM 1487 N N . ILE A 1 195 ? 1.444 -40.312 -19.203 1 98.44 195 ILE A N 1
ATOM 1488 C CA . ILE A 1 195 ? 1.579 -39.219 -18.219 1 98.44 195 ILE A CA 1
ATOM 1489 C C . ILE A 1 195 ? 0.96 -39.656 -16.891 1 98.44 195 ILE A C 1
ATOM 1491 O O . ILE A 1 195 ? -0.2 -40.094 -16.859 1 98.44 195 ILE A O 1
ATOM 1495 N N . THR A 1 196 ? 1.706 -39.625 -15.852 1 98.19 196 THR A N 1
ATOM 1496 C CA . THR A 1 196 ? 1.215 -39.906 -14.508 1 98.19 196 THR A CA 1
ATOM 1497 C C . THR A 1 196 ? 1.499 -38.719 -13.586 1 98.19 196 THR A C 1
ATOM 1499 O O . THR A 1 196 ? 2.658 -38.375 -13.344 1 98.19 196 THR A O 1
ATOM 1502 N N . ILE A 1 197 ? 0.504 -38.094 -13.094 1 97.31 197 ILE A N 1
ATOM 1503 C CA . ILE A 1 197 ? 0.649 -37 -12.125 1 97.31 197 ILE A CA 1
ATOM 1504 C C . ILE A 1 197 ? 0.701 -37.594 -10.711 1 97.31 197 ILE A C 1
ATOM 1506 O O . ILE A 1 197 ? -0.238 -38.25 -10.273 1 97.31 197 ILE A O 1
ATOM 1510 N N . LEU A 1 198 ? 1.748 -37.312 -10.039 1 95.56 198 LEU A N 1
ATOM 1511 C CA . LEU A 1 198 ? 1.979 -37.875 -8.719 1 95.56 198 LEU A CA 1
ATOM 1512 C C . LEU A 1 198 ? 1.495 -36.938 -7.617 1 95.56 198 LEU A C 1
ATOM 1514 O O . LEU A 1 198 ? 1.664 -35.719 -7.715 1 95.56 198 LEU A O 1
ATOM 1518 N N . ASP A 1 199 ? 0.853 -37.438 -6.688 1 93.75 199 ASP A N 1
ATOM 1519 C CA . ASP A 1 199 ? 0.462 -36.688 -5.512 1 93.75 199 ASP A CA 1
ATOM 1520 C C . ASP A 1 199 ? 1.472 -36.844 -4.379 1 93.75 199 ASP A C 1
ATOM 1522 O O . ASP A 1 199 ? 1.118 -37.312 -3.291 1 93.75 199 ASP A O 1
ATOM 1526 N N . ASP A 1 200 ? 2.652 -36.438 -4.59 1 92.69 200 ASP A N 1
ATOM 1527 C CA . ASP A 1 200 ? 3.729 -36.656 -3.627 1 92.69 200 ASP A CA 1
ATOM 1528 C C . ASP A 1 200 ? 4.273 -35.312 -3.119 1 92.69 200 ASP A C 1
ATOM 1530 O O . ASP A 1 200 ? 5.441 -35.219 -2.738 1 92.69 200 ASP A O 1
ATOM 1534 N N . TRP A 1 201 ? 3.434 -34.281 -3.193 1 91.5 201 TRP A N 1
ATOM 1535 C CA . TRP A 1 201 ? 3.814 -33 -2.643 1 91.5 201 TRP A CA 1
ATOM 1536 C C . TRP A 1 201 ? 3.869 -33.031 -1.12 1 91.5 201 TRP A C 1
ATOM 1538 O O . TRP A 1 201 ? 2.902 -33.469 -0.472 1 91.5 201 TRP A O 1
ATOM 1548 N N . ASP A 1 202 ? 5.043 -32.75 -0.591 1 88 202 ASP A N 1
ATOM 1549 C CA . ASP A 1 202 ? 5.262 -32.719 0.852 1 88 202 ASP A CA 1
ATOM 1550 C C . ASP A 1 202 ? 5.723 -31.344 1.314 1 88 202 ASP A C 1
ATOM 1552 O O . ASP A 1 202 ? 6.883 -30.969 1.136 1 88 202 ASP A O 1
ATOM 1556 N N . SER A 1 203 ? 4.809 -30.594 1.907 1 90.69 203 SER A N 1
ATOM 1557 C CA . SER A 1 203 ? 5.086 -29.25 2.396 1 90.69 203 SER A CA 1
ATOM 1558 C C . SER A 1 203 ? 4.238 -28.922 3.623 1 90.69 203 SER A C 1
ATOM 1560 O O . SER A 1 203 ? 3.125 -29.422 3.77 1 90.69 203 SER A O 1
ATOM 1562 N N . MET A 1 204 ? 4.77 -28.109 4.527 1 91 204 MET A N 1
ATOM 1563 C CA . MET A 1 204 ? 4.02 -27.703 5.715 1 91 204 MET A CA 1
ATOM 1564 C C . MET A 1 204 ? 2.85 -26.797 5.332 1 91 204 MET A C 1
ATOM 1566 O O . MET A 1 204 ? 1.859 -26.719 6.062 1 91 204 MET A O 1
ATOM 1570 N N . GLY A 1 205 ? 2.951 -26.047 4.273 1 95.62 205 GLY A N 1
ATOM 1571 C CA . GLY A 1 205 ? 1.912 -25.156 3.791 1 95.62 205 GLY A CA 1
ATOM 1572 C C . GLY A 1 205 ? 1.635 -25.297 2.307 1 95.62 205 GLY A C 1
ATOM 1573 O O . GLY A 1 205 ? 2.365 -26 1.601 1 95.62 205 GLY A O 1
ATOM 1574 N N . GLN A 1 206 ? 0.522 -24.672 1.905 1 97.38 206 GLN A N 1
ATOM 1575 C CA . GLN A 1 206 ? 0.078 -24.812 0.524 1 97.38 206 GLN A CA 1
ATOM 1576 C C . GLN A 1 206 ? 0.047 -26.281 0.113 1 97.38 206 GLN A C 1
ATOM 1578 O O . GLN A 1 206 ? 0.551 -26.656 -0.952 1 97.38 206 GLN A O 1
ATOM 1583 N N . ARG A 1 207 ? -0.508 -27.047 0.917 1 95.31 207 ARG A N 1
ATOM 1584 C CA . ARG A 1 207 ? -0.457 -28.5 0.823 1 95.31 207 ARG A CA 1
ATOM 1585 C C . ARG A 1 207 ? -1.368 -29 -0.289 1 95.31 207 ARG A C 1
ATOM 1587 O O . ARG A 1 207 ? -1.189 -30.125 -0.782 1 95.31 207 ARG A O 1
ATOM 1594 N N . MET A 1 208 ? -2.287 -28.203 -0.668 1 96.81 208 MET A N 1
ATOM 1595 C CA . MET A 1 208 ? -3.311 -28.688 -1.585 1 96.81 208 MET A CA 1
ATOM 1596 C C . MET A 1 208 ? -3.086 -28.141 -2.992 1 96.81 208 MET A C 1
ATOM 1598 O O . MET A 1 208 ? -4.004 -28.141 -3.814 1 96.81 208 MET A O 1
ATOM 1602 N N . THR A 1 209 ? -1.881 -27.641 -3.33 1 96.75 209 THR A N 1
ATOM 1603 C CA . THR A 1 209 ? -1.574 -27.078 -4.641 1 96.75 209 THR A CA 1
ATOM 1604 C C . THR A 1 209 ? -1.248 -28.188 -5.641 1 96.75 209 THR A C 1
ATOM 1606 O O . THR A 1 209 ? -1.095 -27.938 -6.836 1 96.75 209 THR A O 1
ATOM 1609 N N . ALA A 1 210 ? -1.085 -29.469 -5.121 1 95.06 210 ALA A N 1
ATOM 1610 C CA . ALA A 1 210 ? -0.692 -30.594 -5.945 1 95.06 210 ALA A CA 1
ATOM 1611 C C . ALA A 1 210 ? 0.615 -30.312 -6.684 1 95.06 210 ALA A C 1
ATOM 1613 O O . ALA A 1 210 ? 0.7 -30.5 -7.898 1 95.06 210 ALA A O 1
ATOM 1614 N N . SER A 1 211 ? 1.571 -29.859 -5.949 1 94.25 211 SER A N 1
ATOM 1615 C CA . SER A 1 211 ? 2.848 -29.453 -6.52 1 94.25 211 SER A CA 1
ATOM 1616 C C . SER A 1 211 ? 3.82 -30.609 -6.609 1 94.25 211 SER A C 1
ATOM 1618 O O . SER A 1 211 ? 5.039 -30.422 -6.57 1 94.25 211 SER A O 1
ATOM 1620 N N . GLY A 1 212 ? 3.346 -31.844 -6.719 1 93.31 212 GLY A N 1
ATOM 1621 C CA . GLY A 1 212 ? 4.176 -33.031 -6.781 1 93.31 212 GLY A CA 1
ATOM 1622 C C . GLY A 1 212 ? 4.828 -33.219 -8.133 1 93.31 212 GLY A C 1
ATOM 1623 O O . GLY A 1 212 ? 5.18 -32.25 -8.812 1 93.31 212 GLY A O 1
ATOM 1624 N N . GLY A 1 213 ? 5.117 -34.5 -8.438 1 94.5 213 GLY A N 1
ATOM 1625 C CA . GLY A 1 213 ? 5.844 -34.844 -9.648 1 94.5 213 GLY A CA 1
ATOM 1626 C C . GLY A 1 213 ? 4.934 -35.281 -10.781 1 94.5 213 GLY A C 1
ATOM 1627 O O . GLY A 1 213 ? 3.736 -35.5 -10.578 1 94.5 213 GLY A O 1
ATOM 1628 N N . VAL A 1 214 ? 5.535 -35.25 -11.961 1 97.31 214 VAL A N 1
ATOM 1629 C CA . VAL A 1 214 ? 4.91 -35.812 -13.148 1 97.31 214 VAL A CA 1
ATOM 1630 C C . VAL A 1 214 ? 5.855 -36.844 -13.805 1 97.31 214 VAL A C 1
ATOM 1632 O O . VAL A 1 214 ? 7.023 -36.531 -14.055 1 97.31 214 VAL A O 1
ATOM 1635 N N . LEU A 1 215 ? 5.336 -38 -14 1 97.94 215 LEU A N 1
ATOM 1636 C CA . LEU A 1 215 ? 6.078 -39 -14.734 1 97.94 215 LEU A CA 1
ATOM 1637 C C . LEU A 1 215 ? 5.66 -39.031 -16.203 1 97.94 215 LEU A C 1
ATOM 1639 O O . LEU A 1 215 ? 4.465 -39.062 -16.5 1 97.94 215 LEU A O 1
ATOM 1643 N N . LEU A 1 216 ? 6.672 -38.969 -17.016 1 98.31 216 LEU A N 1
ATOM 1644 C CA . LEU A 1 216 ? 6.492 -39.062 -18.453 1 98.31 216 LEU A CA 1
ATOM 1645 C C . LEU A 1 216 ? 7.164 -40.312 -19 1 98.31 216 LEU A C 1
ATOM 1647 O O . LEU A 1 216 ? 8.391 -40.406 -19.062 1 98.31 216 LEU A O 1
ATOM 1651 N N . GLU A 1 217 ? 6.297 -41.219 -19.469 1 98.56 217 GLU A N 1
ATOM 1652 C CA . GLU A 1 217 ? 6.801 -42.5 -19.938 1 98.56 217 GLU A CA 1
ATOM 1653 C C . GLU A 1 217 ? 6.348 -42.781 -21.359 1 98.56 217 GLU A C 1
ATOM 1655 O O . GLU A 1 217 ? 5.234 -43.281 -21.578 1 98.56 217 GLU A O 1
ATOM 1660 N N . ASN A 1 218 ? 7.262 -42.594 -22.266 1 98.38 218 ASN A N 1
ATOM 1661 C CA . ASN A 1 218 ? 7.039 -42.844 -23.688 1 98.38 218 ASN A CA 1
ATOM 1662 C C . ASN A 1 218 ? 5.789 -42.125 -24.188 1 98.38 218 ASN A C 1
ATOM 1664 O O . ASN A 1 218 ? 4.945 -42.75 -24.844 1 98.38 218 ASN A O 1
ATOM 1668 N N . VAL A 1 219 ? 5.637 -40.938 -23.828 1 98.56 219 VAL A N 1
ATOM 1669 C CA . VAL A 1 219 ? 4.461 -40.156 -24.203 1 98.56 219 VAL A CA 1
ATOM 1670 C C . VAL A 1 219 ? 4.559 -39.75 -25.656 1 98.56 219 VAL A C 1
ATOM 1672 O O . VAL A 1 219 ? 5.574 -39.188 -26.094 1 98.56 219 VAL A O 1
ATOM 1675 N N . GLU A 1 220 ? 3.555 -39.938 -26.359 1 98.38 220 GLU A N 1
ATOM 1676 C CA . GLU A 1 220 ? 3.52 -39.531 -27.766 1 98.38 220 GLU A CA 1
ATOM 1677 C C . GLU A 1 220 ? 3.373 -38 -27.875 1 98.38 220 GLU A C 1
ATOM 1679 O O . GLU A 1 220 ? 2.555 -37.406 -27.172 1 98.38 220 GLU A O 1
ATOM 1684 N N . VAL A 1 221 ? 4.191 -37.469 -28.688 1 97.88 221 VAL A N 1
ATOM 1685 C CA . VAL A 1 221 ? 4.125 -36.031 -28.984 1 97.88 221 VAL A CA 1
ATOM 1686 C C . VAL A 1 221 ? 4.047 -35.812 -30.484 1 97.88 221 VAL A C 1
ATOM 1688 O O . VAL A 1 221 ? 4.84 -36.375 -31.25 1 97.88 221 VAL A O 1
ATOM 1691 N N . LEU A 1 222 ? 3.152 -35 -30.906 1 96.44 222 LEU A N 1
ATOM 1692 C CA . LEU A 1 222 ? 2.998 -34.688 -32.312 1 96.44 222 LEU A CA 1
ATOM 1693 C C . LEU A 1 222 ? 3.793 -33.438 -32.688 1 96.44 222 LEU A C 1
ATOM 1695 O O . LEU A 1 222 ? 4.086 -32.594 -31.812 1 96.44 222 LEU A O 1
ATOM 1699 N N . PRO A 1 223 ? 4.121 -33.25 -33.938 1 93.75 223 PRO A N 1
ATOM 1700 C CA . PRO A 1 223 ? 4.945 -32.125 -34.344 1 93.75 223 PRO A CA 1
ATOM 1701 C C . PRO A 1 223 ? 4.324 -30.766 -33.969 1 93.75 223 PRO A C 1
ATOM 1703 O O . PRO A 1 223 ? 5.035 -29.844 -33.594 1 93.75 223 PRO A O 1
ATOM 1706 N N . HIS A 1 224 ? 3.047 -30.625 -34.094 1 90.12 224 HIS A N 1
ATOM 1707 C CA . HIS A 1 224 ? 2.395 -29.344 -33.844 1 90.12 224 HIS A CA 1
ATOM 1708 C C . HIS A 1 224 ? 2.34 -29.031 -32.344 1 90.12 224 HIS A C 1
ATOM 1710 O O . HIS A 1 224 ? 1.941 -27.938 -31.953 1 90.12 224 HIS A O 1
ATOM 1716 N N . GLU A 1 225 ? 2.771 -29.984 -31.516 1 93.94 225 GLU A N 1
ATOM 1717 C CA . GLU A 1 225 ? 2.732 -29.812 -30.062 1 93.94 225 GLU A CA 1
ATOM 1718 C C . GLU A 1 225 ? 4.078 -29.344 -29.516 1 93.94 225 GLU A C 1
ATOM 1720 O O . GLU A 1 225 ? 4.223 -29.094 -28.328 1 93.94 225 GLU A O 1
ATOM 1725 N N . LEU A 1 226 ? 5.027 -29.172 -30.469 1 91.94 226 LEU A N 1
ATOM 1726 C CA . LEU A 1 226 ? 6.324 -28.625 -30.109 1 91.94 226 LEU A CA 1
ATOM 1727 C C . LEU A 1 226 ? 6.258 -27.109 -29.984 1 91.94 226 LEU A C 1
ATOM 1729 O O . LEU A 1 226 ? 5.566 -26.453 -30.766 1 91.94 226 LEU A O 1
ATOM 1733 N N . THR A 1 227 ? 6.828 -26.641 -28.891 1 84 227 THR A N 1
ATOM 1734 C CA . THR A 1 227 ? 6.867 -25.203 -28.688 1 84 227 THR A CA 1
ATOM 1735 C C . THR A 1 227 ? 8.297 -24.719 -28.5 1 84 227 THR A C 1
ATOM 1737 O O . THR A 1 227 ? 9.172 -25.484 -28.078 1 84 227 THR A O 1
ATOM 1740 N N . THR A 1 228 ? 8.609 -23.609 -29.109 1 68.62 228 THR A N 1
ATOM 1741 C CA . THR A 1 228 ? 9.922 -23.016 -28.891 1 68.62 228 THR A CA 1
ATOM 1742 C C . THR A 1 228 ? 9.812 -21.734 -28.078 1 68.62 228 THR A C 1
ATOM 1744 O O . THR A 1 228 ? 8.984 -20.859 -28.391 1 68.62 228 THR A O 1
ATOM 1747 N N . ARG A 1 229 ? 9.914 -21.875 -26.766 1 61.72 229 ARG A N 1
ATOM 1748 C CA . ARG A 1 229 ? 9.805 -20.656 -25.984 1 61.72 229 ARG A CA 1
ATOM 1749 C C . ARG A 1 229 ? 11.172 -20.047 -25.734 1 61.72 229 ARG A C 1
ATOM 1751 O O . ARG A 1 229 ? 12.125 -20.75 -25.406 1 61.72 229 ARG A O 1
ATOM 1758 N N . LYS A 1 230 ? 11.328 -18.766 -26.125 1 58.38 230 LYS A N 1
ATOM 1759 C CA . LYS A 1 230 ? 12.562 -18.031 -25.859 1 58.38 230 LYS A CA 1
ATOM 1760 C C . LYS A 1 230 ? 12.477 -17.266 -24.531 1 58.38 230 LYS A C 1
ATOM 1762 O O . LYS A 1 230 ? 11.57 -16.453 -24.344 1 58.38 230 LYS A O 1
ATOM 1767 N N . LEU A 1 231 ? 13.352 -17.672 -23.594 1 57.78 231 LEU A N 1
ATOM 1768 C CA . LEU A 1 231 ? 13.555 -16.969 -22.328 1 57.78 231 LEU A CA 1
ATOM 1769 C C . LEU A 1 231 ? 14.242 -15.633 -22.578 1 57.78 231 LEU A C 1
ATOM 1771 O O . LEU A 1 231 ? 15.016 -15.477 -23.516 1 57.78 231 LEU A O 1
ATOM 1775 N N . GLY A 1 232 ? 13.781 -14.578 -21.844 1 63.31 232 GLY A N 1
ATOM 1776 C CA . GLY A 1 232 ? 14.492 -13.312 -21.875 1 63.31 232 GLY A CA 1
ATOM 1777 C C . GLY A 1 232 ? 13.805 -12.266 -22.734 1 63.31 232 GLY A C 1
ATOM 1778 O O . GLY A 1 232 ? 14.258 -11.125 -22.812 1 63.31 232 GLY A O 1
ATOM 1779 N N . SER A 1 233 ? 12.836 -12.688 -23.25 1 80.81 233 SER A N 1
ATOM 1780 C CA . SER A 1 233 ? 12.078 -11.703 -24.016 1 80.81 233 SER A CA 1
ATOM 1781 C C . SER A 1 233 ? 11.453 -10.656 -23.094 1 80.81 233 SER A C 1
ATOM 1783 O O . SER A 1 233 ? 11.406 -10.836 -21.875 1 80.81 233 SER A O 1
ATOM 1785 N N . GLN A 1 234 ? 11.141 -9.523 -23.641 1 87 234 GLN A N 1
ATOM 1786 C CA . GLN A 1 234 ? 10.477 -8.469 -22.875 1 87 234 GLN A CA 1
ATOM 1787 C C . GLN A 1 234 ? 9.188 -8.984 -22.234 1 87 234 GLN A C 1
ATOM 1789 O O . GLN A 1 234 ? 8.914 -8.695 -21.062 1 87 234 GLN A O 1
ATOM 1794 N N . ILE A 1 235 ? 8.484 -9.781 -22.953 1 87.94 235 ILE A N 1
ATOM 1795 C CA . ILE A 1 235 ? 7.262 -10.367 -22.422 1 87.94 235 ILE A CA 1
ATOM 1796 C C . ILE A 1 235 ? 7.602 -11.344 -21.312 1 87.94 235 ILE A C 1
ATOM 1798 O O . ILE A 1 235 ? 6.891 -11.422 -20.297 1 87.94 235 ILE A O 1
ATOM 1802 N N . GLY A 1 236 ? 8.672 -12.07 -21.516 1 87.88 236 GLY A N 1
ATOM 1803 C CA . GLY A 1 236 ? 9.117 -12.984 -20.469 1 87.88 236 GLY A CA 1
ATOM 1804 C C . GLY A 1 236 ? 9.445 -12.289 -19.172 1 87.88 236 GLY A C 1
ATOM 1805 O O . GLY A 1 236 ? 9.109 -12.789 -18.094 1 87.88 236 GLY A O 1
ATOM 1806 N N . ARG A 1 237 ? 10.094 -11.164 -19.266 1 89.12 237 ARG A N 1
ATOM 1807 C CA . ARG A 1 237 ? 10.453 -10.391 -18.078 1 89.12 237 ARG A CA 1
ATOM 1808 C C . ARG A 1 237 ? 9.211 -9.883 -17.359 1 89.12 237 ARG A C 1
ATOM 1810 O O . ARG A 1 237 ? 9.133 -9.945 -16.125 1 89.12 237 ARG A O 1
ATOM 1817 N N . HIS A 1 238 ? 8.32 -9.383 -18.141 1 93.19 238 HIS A N 1
ATOM 1818 C CA . HIS A 1 238 ? 7.047 -8.938 -17.594 1 93.19 238 HIS A CA 1
ATOM 1819 C C . HIS A 1 238 ? 6.32 -10.086 -16.891 1 93.19 238 HIS A C 1
ATOM 1821 O O . HIS A 1 238 ? 5.84 -9.93 -15.773 1 93.19 238 HIS A O 1
ATOM 1827 N N . SER A 1 239 ? 6.281 -11.18 -17.5 1 91.94 239 SER A N 1
ATOM 1828 C CA . SER A 1 239 ? 5.586 -12.344 -16.969 1 91.94 239 SER A CA 1
ATOM 1829 C C . SER A 1 239 ? 6.266 -12.844 -15.695 1 91.94 239 SER A C 1
ATOM 1831 O O . SER A 1 239 ? 5.598 -13.359 -14.797 1 91.94 239 SER A O 1
ATOM 1833 N N . SER A 1 240 ? 7.547 -12.727 -15.68 1 90.75 240 SER A N 1
ATOM 1834 C CA . SER A 1 240 ? 8.273 -13.109 -14.469 1 90.75 240 SER A CA 1
ATOM 1835 C C . SER A 1 240 ? 7.809 -12.289 -13.266 1 90.75 240 SER A C 1
ATOM 1837 O O . SER A 1 240 ? 7.547 -12.844 -12.195 1 90.75 240 SER A O 1
ATOM 1839 N N . ALA A 1 241 ? 7.75 -11 -13.43 1 93.56 241 ALA A N 1
ATOM 1840 C CA . ALA A 1 241 ? 7.25 -10.141 -12.359 1 93.56 241 ALA A CA 1
ATOM 1841 C C . ALA A 1 241 ? 5.812 -10.5 -12 1 93.56 241 ALA A C 1
ATOM 1843 O O . ALA A 1 241 ? 5.453 -10.531 -10.82 1 93.56 241 ALA A O 1
ATOM 1844 N N . MET A 1 242 ? 5.023 -10.789 -12.977 1 95.38 242 MET A N 1
ATOM 1845 C CA . MET A 1 242 ? 3.619 -11.117 -12.766 1 95.38 242 MET A CA 1
ATOM 1846 C C . MET A 1 242 ? 3.479 -12.414 -11.969 1 95.38 242 MET A C 1
ATOM 1848 O O . MET A 1 242 ? 2.633 -12.508 -11.078 1 95.38 242 MET A O 1
ATOM 1852 N N . ARG A 1 243 ? 4.266 -13.359 -12.25 1 94.44 243 ARG A N 1
ATOM 1853 C CA . ARG A 1 243 ? 4.215 -14.633 -11.539 1 94.44 243 ARG A CA 1
ATOM 1854 C C . ARG A 1 243 ? 4.559 -14.453 -10.07 1 94.44 243 ARG A C 1
ATOM 1856 O O . ARG A 1 243 ? 3.996 -15.133 -9.203 1 94.44 243 ARG A O 1
ATOM 1863 N N . GLN A 1 244 ? 5.484 -13.633 -9.852 1 94.88 244 GLN A N 1
ATOM 1864 C CA . GLN A 1 244 ? 5.859 -13.352 -8.469 1 94.88 244 GLN A CA 1
ATOM 1865 C C . GLN A 1 244 ? 4.727 -12.656 -7.723 1 94.88 244 GLN A C 1
ATOM 1867 O O . GLN A 1 244 ? 4.406 -13.016 -6.59 1 94.88 244 GLN A O 1
ATOM 1872 N N . LEU A 1 245 ? 4.18 -11.688 -8.367 1 97.56 245 LEU A N 1
ATOM 1873 C CA . LEU A 1 245 ? 3.061 -10.977 -7.762 1 97.56 245 LEU A CA 1
ATOM 1874 C C . LEU A 1 245 ? 1.872 -11.914 -7.555 1 97.56 245 LEU A C 1
ATOM 1876 O O . LEU A 1 245 ? 1.133 -11.773 -6.578 1 97.56 245 LEU A O 1
ATOM 1880 N N . HIS A 1 246 ? 1.696 -12.867 -8.5 1 98.19 246 HIS A N 1
ATOM 1881 C CA . HIS A 1 246 ? 0.657 -13.883 -8.383 1 98.19 246 HIS A CA 1
ATOM 1882 C C . HIS A 1 246 ? 0.739 -14.609 -7.051 1 98.19 246 HIS A C 1
ATOM 1884 O O . HIS A 1 246 ? -0.273 -14.773 -6.363 1 98.19 246 HIS A O 1
ATOM 1890 N N . LEU A 1 247 ? 1.888 -15 -6.715 1 97.81 247 LEU A N 1
ATOM 1891 C CA . LEU A 1 247 ? 2.086 -15.711 -5.453 1 97.81 247 LEU A CA 1
ATOM 1892 C C . LEU A 1 247 ? 1.794 -14.797 -4.27 1 97.81 247 LEU A C 1
ATOM 1894 O O . LEU A 1 247 ? 1.15 -15.211 -3.303 1 97.81 247 LEU A O 1
ATOM 1898 N N . ALA A 1 248 ? 2.264 -13.602 -4.363 1 98.25 248 ALA A N 1
ATOM 1899 C CA . ALA A 1 248 ? 1.995 -12.641 -3.295 1 98.25 248 ALA A CA 1
ATOM 1900 C C . ALA A 1 248 ? 0.495 -12.422 -3.119 1 98.25 248 ALA A C 1
ATOM 1902 O O . ALA A 1 248 ? 0.015 -12.227 -2 1 98.25 248 ALA A O 1
ATOM 1903 N N . ALA A 1 249 ? -0.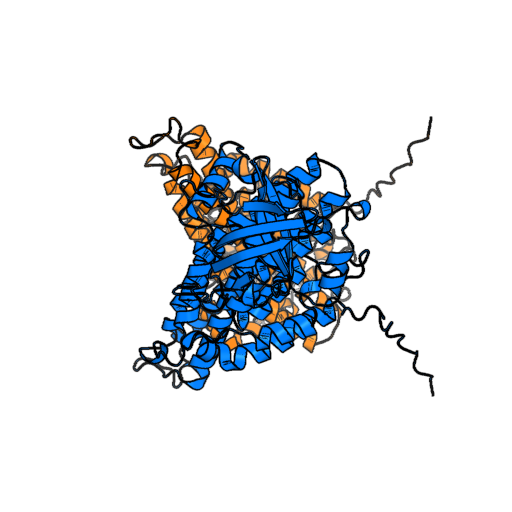238 -12.398 -4.207 1 98.75 249 ALA A N 1
ATOM 1904 C CA . ALA A 1 249 ? -1.689 -12.242 -4.156 1 98.75 249 ALA A CA 1
ATOM 1905 C C . ALA A 1 249 ? -2.34 -13.422 -3.439 1 98.75 249 ALA A C 1
ATOM 1907 O O . ALA A 1 249 ? -3.301 -13.25 -2.686 1 98.75 249 ALA A O 1
ATOM 1908 N N . SER A 1 250 ? -1.871 -14.617 -3.727 1 98.5 250 SER A N 1
ATOM 1909 C CA . SER A 1 250 ? -2.344 -15.789 -3.006 1 98.5 250 SER A CA 1
ATOM 1910 C C . SER A 1 250 ? -2.16 -15.633 -1.501 1 98.5 250 SER A C 1
ATOM 1912 O O . SER A 1 250 ? -3.086 -15.883 -0.726 1 98.5 250 SER A O 1
ATOM 1914 N N . ALA A 1 251 ? -1.007 -15.203 -1.108 1 98.5 251 ALA A N 1
ATOM 1915 C CA . ALA A 1 251 ? -0.708 -14.984 0.305 1 98.5 251 ALA A CA 1
ATOM 1916 C C . ALA A 1 251 ? -1.593 -13.891 0.892 1 98.5 251 ALA A C 1
ATOM 1918 O O . ALA A 1 251 ? -2.023 -13.984 2.045 1 98.5 251 ALA A O 1
ATOM 1919 N N . ALA A 1 252 ? -1.775 -12.828 0.14 1 98.75 252 ALA A N 1
ATOM 1920 C CA . ALA A 1 252 ? -2.652 -11.75 0.597 1 98.75 252 ALA A CA 1
ATOM 1921 C C . ALA A 1 252 ? -4.051 -12.281 0.907 1 98.75 252 ALA A C 1
ATOM 1923 O O . ALA A 1 252 ? -4.707 -11.812 1.839 1 98.75 252 ALA A O 1
ATOM 1924 N N . GLY A 1 253 ? -4.562 -13.195 0.085 1 98.69 253 GLY A N 1
ATOM 1925 C CA . GLY A 1 253 ? -5.82 -13.852 0.396 1 98.69 253 GLY A CA 1
ATOM 1926 C C . GLY A 1 253 ? -5.812 -14.555 1.739 1 98.69 253 GLY A C 1
ATOM 1927 O O . GLY A 1 253 ? -6.754 -14.422 2.521 1 98.69 253 GLY A O 1
ATOM 1928 N N . ALA A 1 254 ? -4.75 -15.273 1.971 1 98.38 254 ALA A N 1
ATOM 1929 C CA . ALA A 1 254 ? -4.629 -15.977 3.248 1 98.38 254 ALA A CA 1
ATOM 1930 C C . ALA A 1 254 ? -4.629 -14.992 4.414 1 98.38 254 ALA A C 1
ATOM 1932 O O . ALA A 1 254 ? -5.156 -15.289 5.488 1 98.38 254 ALA A O 1
ATOM 1933 N N . VAL A 1 255 ? -4 -13.82 4.246 1 98.69 255 VAL A N 1
ATOM 1934 C CA . VAL A 1 255 ? -3.969 -12.781 5.27 1 98.69 255 VAL A CA 1
ATOM 1935 C C . VAL A 1 255 ? -5.391 -12.32 5.582 1 98.69 255 VAL A C 1
ATOM 1937 O O . VAL A 1 255 ? -5.766 -12.195 6.75 1 98.69 255 VAL A O 1
ATOM 1940 N N . GLN A 1 256 ? -6.156 -12.047 4.551 1 98.44 256 GLN A N 1
ATOM 1941 C CA . GLN A 1 256 ? -7.555 -11.68 4.746 1 98.44 256 GLN A CA 1
ATOM 1942 C C . GLN A 1 256 ? -8.328 -12.805 5.422 1 98.44 256 GLN A C 1
ATOM 1944 O O . GLN A 1 256 ? -9.195 -12.547 6.258 1 98.44 256 GLN A O 1
ATOM 1949 N N . GLY A 1 257 ? -8.078 -14.062 4.973 1 97.88 257 GLY A N 1
ATOM 1950 C CA . GLY A 1 257 ? -8.68 -15.203 5.637 1 97.88 257 GLY A CA 1
ATOM 1951 C C . GLY A 1 257 ? -8.398 -15.25 7.125 1 97.88 257 GLY A C 1
ATOM 1952 O O . GLY A 1 257 ? -9.281 -15.555 7.926 1 97.88 257 GLY A O 1
ATOM 1953 N N . ALA A 1 258 ? -7.168 -14.984 7.512 1 97.5 258 ALA A N 1
ATOM 1954 C CA . ALA A 1 258 ? -6.781 -14.945 8.922 1 97.5 258 ALA A CA 1
ATOM 1955 C C . ALA A 1 258 ? -7.582 -13.898 9.688 1 97.5 258 ALA A C 1
ATOM 1957 O O . ALA A 1 258 ? -8.031 -14.148 10.805 1 97.5 258 ALA A O 1
ATOM 1958 N N . LEU A 1 259 ? -7.73 -12.656 9.109 1 98 259 LEU A N 1
ATOM 1959 C CA . LEU A 1 259 ? -8.547 -11.625 9.727 1 98 259 LEU A CA 1
ATOM 1960 C C . LEU A 1 259 ? -9.977 -12.109 9.938 1 98 259 LEU A C 1
ATOM 1962 O O . LEU A 1 259 ? -10.539 -11.945 11.016 1 98 259 LEU A O 1
ATOM 1966 N N . ASN A 1 260 ? -10.578 -12.695 8.898 1 97.31 260 ASN A N 1
ATOM 1967 C CA . ASN A 1 260 ? -11.945 -13.188 8.969 1 97.31 260 ASN A CA 1
ATOM 1968 C C . ASN A 1 260 ? -12.102 -14.242 10.062 1 97.31 260 ASN A C 1
ATOM 1970 O O . ASN A 1 260 ? -13.062 -14.203 10.836 1 97.31 260 ASN A O 1
ATOM 1974 N N . ASP A 1 261 ? -11.172 -15.195 10.062 1 95.69 261 ASP A N 1
ATOM 1975 C CA . ASP A 1 261 ? -11.195 -16.234 11.094 1 95.69 261 ASP A CA 1
ATOM 1976 C C . ASP A 1 261 ? -11.062 -15.617 12.484 1 95.69 261 ASP A C 1
ATOM 1978 O O . ASP A 1 261 ? -11.703 -16.078 13.43 1 95.69 261 ASP A O 1
ATOM 1982 N N . GLY A 1 262 ? -10.195 -14.609 12.609 1 95.75 262 GLY A N 1
ATOM 1983 C CA . GLY A 1 262 ? -10.047 -13.922 13.883 1 95.75 262 GLY A CA 1
ATOM 1984 C C . GLY A 1 262 ? -11.328 -13.266 14.367 1 95.75 262 GLY A C 1
ATOM 1985 O O . GLY A 1 262 ? -11.688 -13.383 15.539 1 95.75 262 GLY A O 1
ATOM 1986 N N . VAL A 1 263 ? -12 -12.516 13.508 1 96.62 263 VAL A N 1
ATOM 1987 C CA . VAL A 1 263 ? -13.266 -11.875 13.844 1 96.62 263 VAL A CA 1
ATOM 1988 C C . VAL A 1 263 ? -14.273 -12.922 14.305 1 96.62 263 VAL A C 1
ATOM 1990 O O . VAL A 1 263 ? -14.906 -12.766 15.352 1 96.62 263 VAL A O 1
ATOM 1993 N N . GLU A 1 264 ? -14.438 -14.016 13.531 1 94.56 264 GLU A N 1
ATOM 1994 C CA . GLU A 1 264 ? -15.383 -15.078 13.859 1 94.56 264 GLU A CA 1
ATOM 1995 C C . GLU A 1 264 ? -15.047 -15.727 15.195 1 94.56 264 GLU A C 1
ATOM 1997 O O . GLU A 1 264 ? -15.938 -15.992 16 1 94.56 264 GLU A O 1
ATOM 2002 N N . TYR A 1 265 ? -13.789 -16.016 15.391 1 93.25 265 TYR A N 1
ATOM 2003 C CA . TYR A 1 265 ? -13.336 -16.625 16.625 1 93.25 265 TYR A CA 1
ATOM 2004 C C . TYR A 1 265 ? -13.711 -15.781 17.844 1 93.25 265 TYR A C 1
ATOM 2006 O O . TYR A 1 265 ? -14.234 -16.297 18.828 1 93.25 265 TYR A O 1
ATOM 2014 N N . VAL A 1 266 ? -13.445 -14.469 17.844 1 94.12 266 VAL A N 1
ATOM 2015 C CA . VAL A 1 266 ? -13.719 -13.578 18.969 1 94.12 266 VAL A CA 1
ATOM 2016 C C . VAL A 1 266 ? -15.227 -13.523 19.219 1 94.12 266 VAL A C 1
ATOM 2018 O O . VAL A 1 266 ? -15.664 -13.555 20.375 1 94.12 266 VAL A O 1
ATOM 2021 N N . LEU A 1 267 ? -16.031 -13.492 18.188 1 93.06 267 LEU A N 1
ATOM 2022 C CA . LEU A 1 267 ? -17.469 -13.328 18.328 1 93.06 267 LEU A CA 1
ATOM 2023 C C . LEU A 1 267 ? -18.125 -14.617 18.828 1 93.06 267 LEU A C 1
ATOM 2025 O O . LEU A 1 267 ? -19.109 -14.57 19.547 1 93.06 267 LEU A O 1
ATOM 2029 N N . ARG A 1 268 ? -17.562 -15.719 18.531 1 88 268 ARG A N 1
ATOM 2030 C CA . ARG A 1 268 ? -18.297 -16.969 18.781 1 88 268 ARG A CA 1
ATOM 2031 C C . ARG A 1 268 ? -17.672 -17.75 19.922 1 88 268 ARG A C 1
ATOM 2033 O O . ARG A 1 268 ? -18.344 -18.516 20.609 1 88 268 ARG A O 1
ATOM 2040 N N . GLN A 1 269 ? -16.375 -17.594 20.156 1 75.56 269 GLN A N 1
ATOM 2041 C CA . GLN A 1 269 ? -15.742 -18.609 20.984 1 75.56 269 GLN A CA 1
ATOM 2042 C C . GLN A 1 269 ? -14.883 -17.969 22.078 1 75.56 269 GLN A C 1
ATOM 2044 O O . GLN A 1 269 ? -14.758 -18.516 23.172 1 75.56 269 GLN A O 1
ATOM 2049 N N . ALA A 1 270 ? -14.312 -16.844 21.719 1 76.88 270 ALA A N 1
ATOM 2050 C CA . ALA A 1 270 ? -13.328 -16.297 22.641 1 76.88 270 ALA A CA 1
ATOM 2051 C C . ALA A 1 270 ? -13.992 -15.898 23.969 1 76.88 270 ALA A C 1
ATOM 2053 O O . ALA A 1 270 ? -15.141 -15.461 23.984 1 76.88 270 ALA A O 1
ATOM 2054 N N . ARG A 1 271 ? -13.219 -16.266 24.984 1 72.81 271 ARG A N 1
ATOM 2055 C CA . ARG A 1 271 ? -13.625 -15.828 26.312 1 72.81 271 ARG A CA 1
ATOM 2056 C C . ARG A 1 271 ? -12.766 -14.672 26.812 1 72.81 271 ARG A C 1
ATOM 2058 O O . ARG A 1 271 ? -11.609 -14.523 26.391 1 72.81 271 ARG A O 1
ATOM 2065 N N . THR A 1 272 ? -13.375 -13.836 27.562 1 71 272 THR A N 1
ATOM 2066 C CA . THR A 1 272 ? -12.609 -12.742 28.141 1 71 272 THR A CA 1
ATOM 2067 C C . THR A 1 272 ? -11.602 -13.266 29.156 1 71 272 THR A C 1
ATOM 2069 O O . THR A 1 272 ? -11.797 -14.344 29.734 1 71 272 THR A O 1
ATOM 2072 N N . THR A 1 273 ? -10.492 -12.602 29.219 1 69.25 273 THR A N 1
ATOM 2073 C CA . THR A 1 273 ? -9.484 -13 30.188 1 69.25 273 THR A CA 1
ATOM 2074 C C . THR A 1 273 ? -9.922 -12.625 31.609 1 69.25 273 THR A C 1
ATOM 2076 O O . THR A 1 273 ? -10.758 -11.734 31.781 1 69.25 273 THR A O 1
ATOM 2079 N N . LEU A 1 274 ? -9.469 -13.398 32.5 1 66.81 274 LEU A N 1
ATOM 2080 C CA . LEU A 1 274 ? -9.836 -13.227 33.875 1 66.81 274 LEU A CA 1
ATOM 2081 C C . LEU A 1 274 ? -9.641 -11.773 34.312 1 66.81 274 LEU A C 1
ATOM 2083 O O . LEU A 1 274 ? -10.43 -11.25 35.125 1 66.81 274 LEU A O 1
ATOM 2087 N N . HIS A 1 275 ? -8.695 -11.078 33.75 1 68.5 275 HIS A N 1
ATOM 2088 C CA . HIS A 1 275 ? -8.367 -9.742 34.219 1 68.5 275 HIS A CA 1
ATOM 2089 C C . HIS A 1 275 ? -8.984 -8.672 33.312 1 68.5 275 HIS A C 1
ATOM 2091 O O . HIS A 1 275 ? -8.773 -7.48 33.531 1 68.5 275 HIS A O 1
ATOM 2097 N N . SER A 1 276 ? -9.82 -9.18 32.469 1 73.31 276 SER A N 1
ATOM 2098 C CA . SER A 1 276 ? -10.438 -8.195 31.594 1 73.31 276 SER A CA 1
ATOM 2099 C C . SER A 1 276 ? -11.641 -7.539 32.25 1 73.31 276 SER A C 1
ATOM 2101 O O . SER A 1 276 ? -12.398 -8.203 32.969 1 73.31 276 SER A O 1
ATOM 2103 N N . SER A 1 277 ? -11.766 -6.246 32.094 1 76.81 277 SER A N 1
ATOM 2104 C CA . SER A 1 277 ? -12.906 -5.512 32.625 1 76.81 277 SER A CA 1
ATOM 2105 C C . SER A 1 277 ? -14.125 -5.668 31.719 1 76.81 277 SER A C 1
ATOM 2107 O O . SER A 1 277 ? -15.227 -5.227 32.062 1 76.81 277 SER A O 1
ATOM 2109 N N . ALA A 1 278 ? -13.891 -6.395 30.625 1 82.94 278 ALA A N 1
ATOM 2110 C CA . ALA A 1 278 ? -15 -6.539 29.688 1 82.94 278 ALA A CA 1
ATOM 2111 C C . ALA A 1 278 ? -15.766 -7.832 29.938 1 82.94 278 ALA A C 1
ATOM 2113 O O . ALA A 1 278 ? -15.188 -8.836 30.359 1 82.94 278 ALA A O 1
ATOM 2114 N N . GLU A 1 279 ? -17.031 -7.898 29.719 1 84.69 279 GLU A N 1
ATOM 2115 C CA . GLU A 1 279 ? -17.906 -9.062 29.906 1 84.69 279 GLU A CA 1
ATOM 2116 C C . GLU A 1 279 ? -17.688 -10.102 28.812 1 84.69 279 GLU A C 1
ATOM 2118 O O . GLU A 1 279 ? -17.781 -11.305 29.062 1 84.69 279 GLU A O 1
ATOM 2123 N N . THR A 1 280 ? -17.578 -9.578 27.719 1 88.44 280 THR A N 1
ATOM 2124 C CA . THR A 1 280 ? -17.375 -10.461 26.578 1 88.44 280 THR A CA 1
ATOM 2125 C C . THR A 1 280 ? -16.094 -10.102 25.828 1 88.44 280 THR A C 1
ATOM 2127 O O . THR A 1 280 ? -15.586 -8.984 25.969 1 88.44 280 THR A O 1
ATOM 2130 N N . ALA A 1 281 ? -15.555 -11.062 25.094 1 88.94 281 ALA A N 1
ATOM 2131 C CA . ALA A 1 281 ? -14.281 -10.875 24.406 1 88.94 281 ALA A CA 1
ATOM 2132 C C . ALA A 1 281 ? -14.359 -9.727 23.406 1 88.94 281 ALA A C 1
ATOM 2134 O O . ALA A 1 281 ? -13.391 -8.977 23.234 1 88.94 281 ALA A O 1
ATOM 2135 N N . ASN A 1 282 ? -15.477 -9.648 22.703 1 92.62 282 ASN A N 1
ATOM 2136 C CA . ASN A 1 282 ? -15.609 -8.625 21.672 1 92.62 282 ASN A CA 1
ATOM 2137 C C . ASN A 1 282 ? -15.617 -7.223 22.281 1 92.62 282 ASN A C 1
ATOM 2139 O O . ASN A 1 282 ? -15.445 -6.234 21.562 1 92.62 282 ASN A O 1
ATOM 2143 N N . GLN A 1 283 ? -15.773 -7.098 23.594 1 92.19 283 GLN A N 1
ATOM 2144 C CA . GLN A 1 283 ? -15.797 -5.805 24.281 1 92.19 283 GLN A CA 1
ATOM 2145 C C . GLN A 1 283 ? -14.461 -5.5 24.938 1 92.19 283 GLN A C 1
ATOM 2147 O O . GLN A 1 283 ? -14.242 -4.391 25.438 1 92.19 283 GLN A O 1
ATOM 2152 N N . ASP A 1 284 ? -13.594 -6.48 25.062 1 90.75 284 ASP A N 1
ATOM 2153 C CA . ASP A 1 284 ? -12.289 -6.297 25.672 1 90.75 284 ASP A CA 1
ATOM 2154 C C . ASP A 1 284 ? -11.406 -5.371 24.844 1 90.75 284 ASP A C 1
ATOM 2156 O O . ASP A 1 284 ? -11.094 -5.68 23.688 1 90.75 284 ASP A O 1
ATOM 2160 N N . PRO A 1 285 ? -10.906 -4.262 25.453 1 90.94 285 PRO A N 1
ATOM 2161 C CA . PRO A 1 285 ? -10.141 -3.281 24.672 1 90.94 285 PRO A CA 1
ATOM 2162 C C . PRO A 1 285 ? -8.844 -3.859 24.109 1 90.94 285 PRO A C 1
ATOM 2164 O O . PRO A 1 285 ? -8.383 -3.438 23.047 1 90.94 285 PRO A O 1
ATOM 2167 N N . PHE A 1 286 ? -8.219 -4.793 24.75 1 89.94 286 PHE A N 1
ATOM 2168 C CA . PHE A 1 286 ? -6.984 -5.398 24.25 1 89.94 286 PHE A CA 1
ATOM 2169 C C . PHE A 1 286 ? -7.262 -6.246 23.016 1 89.94 286 PHE A C 1
ATOM 2171 O O . PHE A 1 286 ? -6.48 -6.238 22.062 1 89.94 286 PHE A O 1
ATOM 2178 N N . VAL A 1 287 ? -8.375 -6.973 23.078 1 92.31 287 VAL A N 1
ATOM 2179 C CA . VAL A 1 287 ? -8.781 -7.781 21.938 1 92.31 287 VAL A CA 1
ATOM 2180 C C . VAL A 1 287 ? -9.156 -6.871 20.766 1 92.31 287 VAL A C 1
ATOM 2182 O O . VAL A 1 287 ? -8.758 -7.125 19.625 1 92.31 287 VAL A O 1
ATOM 2185 N N . GLN A 1 288 ? -9.898 -5.84 21.094 1 93.62 288 GLN A N 1
ATOM 2186 C CA . GLN A 1 288 ? -10.273 -4.883 20.062 1 93.62 288 GLN A CA 1
ATOM 2187 C C . GLN A 1 288 ? -9.039 -4.258 19.406 1 93.62 288 GLN A C 1
ATOM 2189 O O . GLN A 1 288 ? -8.945 -4.172 18.188 1 93.62 288 GLN A O 1
ATOM 2194 N N . LYS A 1 289 ? -8.094 -3.844 20.172 1 94.81 289 LYS A N 1
ATOM 2195 C CA . LYS A 1 289 ? -6.867 -3.24 19.656 1 94.81 289 LYS A CA 1
ATOM 2196 C C . LYS A 1 289 ? -6.113 -4.211 18.75 1 94.81 289 LYS A C 1
ATOM 2198 O O . LYS A 1 289 ? -5.66 -3.834 17.672 1 94.81 289 LYS A O 1
ATOM 2203 N N . MET A 1 290 ? -5.949 -5.441 19.25 1 94.31 290 MET A N 1
ATOM 2204 C CA . MET A 1 290 ? -5.227 -6.457 18.484 1 94.31 290 MET A CA 1
ATOM 2205 C C . MET A 1 290 ? -5.906 -6.711 17.141 1 94.31 290 MET A C 1
ATOM 2207 O O . MET A 1 290 ? -5.242 -6.773 16.109 1 94.31 290 MET A O 1
ATOM 2211 N N . LEU A 1 291 ? -7.215 -6.824 17.172 1 95.94 291 LEU A N 1
ATOM 2212 C CA . LEU A 1 291 ? -7.941 -7.047 15.93 1 95.94 291 LEU A CA 1
ATOM 2213 C C . LEU A 1 291 ? -7.801 -5.848 15 1 95.94 291 LEU A C 1
ATOM 2215 O O . LEU A 1 291 ? -7.734 -6.008 13.781 1 95.94 291 LEU A O 1
ATOM 2219 N N . GLY A 1 292 ? -7.824 -4.668 15.547 1 96.75 292 GLY A N 1
ATOM 2220 C CA . GLY A 1 292 ? -7.586 -3.477 14.75 1 96.75 292 GLY A CA 1
ATOM 2221 C C . GLY A 1 292 ? -6.234 -3.48 14.062 1 96.75 292 GLY A C 1
ATOM 2222 O O . GLY A 1 292 ? -6.125 -3.086 12.898 1 96.75 292 GLY A O 1
ATOM 2223 N N . GLU A 1 293 ? -5.188 -3.92 14.734 1 96.38 293 GLU A N 1
ATOM 2224 C CA . GLU A 1 293 ? -3.852 -4.023 14.156 1 96.38 293 GLU A CA 1
ATOM 2225 C C . GLU A 1 293 ? -3.801 -5.082 13.062 1 96.38 293 GLU A C 1
ATOM 2227 O O . GLU A 1 293 ? -3.156 -4.887 12.031 1 96.38 293 GLU A O 1
ATOM 2232 N N . ILE A 1 294 ? -4.469 -6.223 13.312 1 97.31 294 ILE A N 1
ATOM 2233 C CA . ILE A 1 294 ? -4.562 -7.277 12.305 1 97.31 294 ILE A CA 1
ATOM 2234 C C . ILE A 1 294 ? -5.246 -6.738 11.055 1 97.31 294 ILE A C 1
ATOM 2236 O O . ILE A 1 294 ? -4.773 -6.957 9.938 1 97.31 294 ILE A O 1
ATOM 2240 N N . SER A 1 295 ? -6.312 -6.008 11.273 1 97.56 295 SER A N 1
ATOM 2241 C CA . SER A 1 295 ? -7.039 -5.398 10.164 1 97.56 295 SER A CA 1
ATOM 2242 C C . SER A 1 295 ? -6.16 -4.414 9.398 1 97.56 295 SER A C 1
ATOM 2244 O O . SER A 1 295 ? -6.176 -4.383 8.164 1 97.56 295 SER A O 1
ATOM 2246 N N . ALA A 1 296 ? -5.418 -3.557 10.07 1 97.75 296 ALA A N 1
ATOM 2247 C CA . ALA A 1 296 ? -4.52 -2.594 9.438 1 97.75 296 ALA A CA 1
ATOM 2248 C C . ALA A 1 296 ? -3.451 -3.303 8.609 1 97.75 296 ALA A C 1
ATOM 2250 O O . ALA A 1 296 ? -3.117 -2.859 7.508 1 97.75 296 ALA A O 1
ATOM 2251 N N . GLY A 1 297 ? -2.916 -4.387 9.156 1 98.31 297 GLY A N 1
ATOM 2252 C CA . GLY A 1 297 ? -1.957 -5.184 8.406 1 98.31 297 GLY A CA 1
ATOM 2253 C C . GLY A 1 297 ? -2.535 -5.777 7.137 1 98.31 297 GLY A C 1
ATOM 2254 O O . GLY A 1 297 ? -1.907 -5.723 6.074 1 98.31 297 GLY A O 1
ATOM 2255 N N . ALA A 1 298 ? -3.73 -6.367 7.238 1 98.38 298 ALA A N 1
ATOM 2256 C CA . ALA A 1 298 ? -4.398 -6.938 6.074 1 98.38 298 ALA A CA 1
ATOM 2257 C C . ALA A 1 298 ? -4.648 -5.875 5.008 1 98.38 298 ALA A C 1
ATOM 2259 O O . ALA A 1 298 ? -4.43 -6.113 3.818 1 98.38 298 ALA A O 1
ATOM 2260 N N . PHE A 1 299 ? -5.07 -4.734 5.414 1 97.94 299 PHE A N 1
ATOM 2261 C CA . PHE A 1 299 ? -5.297 -3.613 4.508 1 97.94 299 PHE A CA 1
ATOM 2262 C C . PHE A 1 299 ? -4.008 -3.229 3.791 1 97.94 299 PHE A C 1
ATOM 2264 O O . PHE A 1 299 ? -4.008 -3.016 2.576 1 97.94 299 PHE A O 1
ATOM 2271 N N . ALA A 1 300 ? -2.949 -3.07 4.512 1 98.56 300 ALA A N 1
ATOM 2272 C CA . ALA A 1 300 ? -1.665 -2.658 3.951 1 98.56 300 ALA A CA 1
ATOM 2273 C C . ALA A 1 300 ? -1.174 -3.66 2.912 1 98.56 300 ALA A C 1
ATOM 2275 O O . ALA A 1 300 ? -0.721 -3.273 1.832 1 98.56 300 ALA A O 1
ATOM 2276 N N . VAL A 1 301 ? -1.235 -4.961 3.227 1 98.69 301 VAL A N 1
ATOM 2277 C CA . VAL A 1 301 ? -0.777 -6.012 2.324 1 98.69 301 VAL A CA 1
ATOM 2278 C C . VAL A 1 301 ? -1.557 -5.945 1.012 1 98.69 301 VAL A C 1
ATOM 2280 O O . VAL A 1 301 ? -0.963 -5.918 -0.069 1 98.69 301 VAL A O 1
ATOM 2283 N N . LYS A 1 302 ? -2.855 -5.863 1.095 1 98.56 302 LYS A N 1
ATOM 2284 C CA . LYS A 1 302 ? -3.678 -5.797 -0.109 1 98.56 302 LYS A CA 1
ATOM 2285 C C . LYS A 1 302 ? -3.367 -4.543 -0.918 1 98.56 302 LYS A C 1
ATOM 2287 O O . LYS A 1 302 ? -3.283 -4.594 -2.146 1 98.56 302 LYS A O 1
ATOM 2292 N N . THR A 1 303 ? -3.18 -3.43 -0.221 1 98.44 303 THR A N 1
ATOM 2293 C CA . THR A 1 303 ? -2.902 -2.158 -0.881 1 98.44 303 THR A CA 1
ATOM 2294 C C . THR A 1 303 ? -1.594 -2.23 -1.663 1 98.44 303 THR A C 1
ATOM 2296 O O . THR A 1 303 ? -1.52 -1.768 -2.803 1 98.44 303 THR A O 1
ATOM 2299 N N . LEU A 1 304 ? -0.563 -2.789 -1.075 1 98.56 304 LEU A N 1
ATOM 2300 C CA . LEU A 1 304 ? 0.732 -2.916 -1.734 1 98.56 304 LEU A CA 1
ATOM 2301 C C . LEU A 1 304 ? 0.625 -3.795 -2.977 1 98.56 304 LEU A C 1
ATOM 2303 O O . LEU A 1 304 ? 1.16 -3.453 -4.031 1 98.56 304 LEU A O 1
ATOM 2307 N N . ILE A 1 305 ? -0.067 -4.891 -2.828 1 98.62 305 ILE A N 1
ATOM 2308 C CA . ILE A 1 305 ? -0.214 -5.832 -3.934 1 98.62 305 ILE A CA 1
ATOM 2309 C C . ILE A 1 305 ? -1.008 -5.18 -5.062 1 98.62 305 ILE A C 1
ATOM 2311 O O . ILE A 1 305 ? -0.661 -5.324 -6.238 1 98.62 305 ILE A O 1
ATOM 2315 N N . ARG A 1 306 ? -2.064 -4.457 -4.734 1 98.5 306 ARG A N 1
ATOM 2316 C CA . ARG A 1 306 ? -2.863 -3.758 -5.734 1 98.5 306 ARG A CA 1
ATOM 2317 C C . ARG A 1 306 ? -2.031 -2.713 -6.469 1 98.5 306 ARG A C 1
ATOM 2319 O O . ARG A 1 306 ? -2.178 -2.533 -7.68 1 98.5 306 ARG A O 1
ATOM 2326 N N . GLU A 1 307 ? -1.178 -2.014 -5.75 1 98 307 GLU A N 1
ATOM 2327 C CA . GLU A 1 307 ? -0.32 -1.02 -6.391 1 98 307 GLU A CA 1
ATOM 2328 C C . GLU A 1 307 ? 0.65 -1.676 -7.367 1 98 307 GLU A C 1
ATOM 2330 O O . GLU A 1 307 ? 0.879 -1.159 -8.461 1 98 307 GLU A O 1
ATOM 2335 N N . ALA A 1 308 ? 1.242 -2.77 -6.992 1 98.31 308 ALA A N 1
ATOM 2336 C CA . ALA A 1 308 ? 2.137 -3.496 -7.891 1 98.31 308 ALA A CA 1
ATOM 2337 C C . ALA A 1 308 ? 1.39 -3.994 -9.125 1 98.31 308 ALA A C 1
ATOM 2339 O O . ALA A 1 308 ? 1.929 -3.979 -10.234 1 98.31 308 ALA A O 1
ATOM 2340 N N . ALA A 1 309 ? 0.147 -4.441 -8.945 1 98.62 309 ALA A N 1
ATOM 2341 C CA . ALA A 1 309 ? -0.667 -4.891 -10.07 1 98.62 309 ALA A CA 1
ATOM 2342 C C . ALA A 1 309 ? -0.906 -3.754 -11.062 1 98.62 309 ALA A C 1
ATOM 2344 O O . ALA A 1 309 ? -0.782 -3.943 -12.273 1 98.62 309 ALA A O 1
ATOM 2345 N N . ARG A 1 310 ? -1.217 -2.566 -10.547 1 98.19 310 ARG A N 1
ATOM 2346 C CA . ARG A 1 310 ? -1.427 -1.411 -11.414 1 98.19 310 ARG A CA 1
ATOM 2347 C C . ARG A 1 310 ? -0.146 -1.044 -12.156 1 98.19 310 ARG A C 1
ATOM 2349 O O . ARG A 1 310 ? -0.194 -0.618 -13.312 1 98.19 310 ARG A O 1
ATOM 2356 N N . THR A 1 311 ? 0.957 -1.179 -11.492 1 98.12 311 THR A N 1
ATOM 2357 C CA . THR A 1 311 ? 2.24 -0.919 -12.141 1 98.12 311 THR A CA 1
ATOM 2358 C C . THR A 1 311 ? 2.471 -1.891 -13.289 1 98.12 311 THR A C 1
ATOM 2360 O O . THR A 1 311 ? 2.912 -1.488 -14.367 1 98.12 311 THR A O 1
ATOM 2363 N N . LEU A 1 312 ? 2.164 -3.129 -13.109 1 97.81 312 LEU A N 1
ATOM 2364 C CA . LEU A 1 312 ? 2.34 -4.129 -14.156 1 97.81 312 LEU A CA 1
ATOM 2365 C C . LEU A 1 312 ? 1.348 -3.902 -15.289 1 97.81 312 LEU A C 1
ATOM 2367 O O . LEU A 1 312 ? 1.659 -4.168 -16.453 1 97.81 312 LEU A O 1
ATOM 2371 N N . ASP A 1 313 ? 0.131 -3.402 -14.984 1 98.06 313 ASP A N 1
ATOM 2372 C CA . ASP A 1 313 ? -0.791 -2.988 -16.031 1 98.06 313 ASP A CA 1
ATOM 2373 C C . ASP A 1 313 ? -0.16 -1.924 -16.938 1 98.06 313 ASP A C 1
ATOM 2375 O O . ASP A 1 313 ? -0.245 -2.008 -18.156 1 98.06 313 ASP A O 1
ATOM 2379 N N . ARG A 1 314 ? 0.437 -0.923 -16.297 1 97.44 314 ARG A N 1
ATOM 2380 C CA . ARG A 1 314 ? 1.107 0.127 -17.047 1 97.44 314 ARG A CA 1
ATOM 2381 C C . ARG A 1 314 ? 2.256 -0.442 -17.875 1 97.44 314 ARG A C 1
ATOM 2383 O O . ARG A 1 314 ? 2.471 -0.028 -19.016 1 97.44 314 ARG A O 1
ATOM 2390 N N . THR A 1 315 ? 2.963 -1.394 -17.312 1 96.38 315 THR A N 1
ATOM 2391 C CA . THR A 1 315 ? 4.059 -2.037 -18.031 1 96.38 315 THR A CA 1
ATOM 2392 C C . THR A 1 315 ? 3.541 -2.76 -19.266 1 96.38 315 THR A C 1
ATOM 2394 O O . THR A 1 315 ? 4.07 -2.576 -20.359 1 96.38 315 THR A O 1
ATOM 2397 N N . ALA A 1 316 ? 2.525 -3.506 -19.125 1 95.06 316 ALA A N 1
ATOM 2398 C CA . ALA A 1 316 ? 1.952 -4.258 -20.234 1 95.06 316 ALA A CA 1
ATOM 2399 C C . ALA A 1 316 ? 1.472 -3.318 -21.344 1 95.06 316 ALA A C 1
ATOM 2401 O O . ALA A 1 316 ? 1.62 -3.617 -22.531 1 95.06 316 ALA A O 1
ATOM 2402 N N . ALA A 1 317 ? 0.98 -2.201 -20.953 1 94.88 317 ALA A N 1
ATOM 2403 C CA . ALA A 1 317 ? 0.426 -1.241 -21.906 1 94.88 317 ALA A CA 1
ATOM 2404 C C . ALA A 1 317 ? 1.523 -0.636 -22.781 1 94.88 317 ALA A C 1
ATOM 2406 O O . ALA A 1 317 ? 1.259 -0.181 -23.906 1 94.88 317 ALA A O 1
ATOM 2407 N N . THR A 1 318 ? 2.699 -0.633 -22.312 1 95.5 318 THR A N 1
ATOM 2408 C CA . THR A 1 318 ? 3.777 0.01 -23.047 1 95.5 318 THR A CA 1
ATOM 2409 C C . THR A 1 318 ? 4.188 -0.835 -24.25 1 95.5 318 THR A C 1
ATOM 2411 O O . THR A 1 318 ? 4.824 -0.334 -25.172 1 95.5 318 THR A O 1
ATOM 2414 N N . PHE A 1 319 ? 3.887 -2.113 -24.219 1 92.12 319 PHE A N 1
ATOM 2415 C CA . PHE A 1 319 ? 4.289 -2.984 -25.312 1 92.12 319 PHE A CA 1
ATOM 2416 C C . PHE A 1 319 ? 3.684 -2.512 -26.625 1 92.12 319 PHE A C 1
ATOM 2418 O O . PHE A 1 319 ? 4.312 -2.619 -27.688 1 92.12 319 PHE A O 1
ATOM 2425 N N . ALA A 1 320 ? 2.504 -1.939 -26.578 1 89.25 320 ALA A N 1
ATOM 2426 C CA . ALA A 1 320 ? 1.802 -1.485 -27.781 1 89.25 320 ALA A CA 1
ATOM 2427 C C . ALA A 1 320 ? 2.479 -0.256 -28.375 1 89.25 320 ALA A C 1
ATOM 2429 O O . ALA A 1 320 ? 2.275 0.063 -29.547 1 89.25 320 ALA A O 1
ATOM 2430 N N . THR A 1 321 ? 3.295 0.375 -27.594 1 92.25 321 THR A N 1
ATOM 2431 C CA . THR A 1 321 ? 3.957 1.579 -28.094 1 92.25 321 THR A CA 1
ATOM 2432 C C . THR A 1 321 ? 5.066 1.225 -29.078 1 92.25 321 THR A C 1
ATOM 2434 O O . THR A 1 321 ? 5.402 2.021 -29.953 1 92.25 321 THR A O 1
ATOM 2437 N N . GLY A 1 322 ? 5.695 0.142 -28.875 1 90.81 322 GLY A N 1
ATOM 2438 C CA . GLY A 1 322 ? 6.824 -0.271 -29.703 1 90.81 322 GLY A CA 1
ATOM 2439 C C . GLY A 1 322 ? 8.094 0.499 -29.391 1 90.81 322 GLY A C 1
ATOM 2440 O O . GLY A 1 322 ? 9.125 0.29 -30.047 1 90.81 322 GLY A O 1
ATOM 2441 N N . ASP A 1 323 ? 8.031 1.392 -28.438 1 95.12 323 ASP A N 1
ATOM 2442 C CA . ASP A 1 323 ? 9.188 2.193 -28.047 1 95.12 323 ASP A CA 1
ATOM 2443 C C . ASP A 1 323 ? 10.055 1.447 -27.031 1 95.12 323 ASP A C 1
ATOM 2445 O O . ASP A 1 323 ? 9.68 1.321 -25.859 1 95.12 323 ASP A O 1
ATOM 2449 N N . GLU A 1 324 ? 11.203 1.081 -27.453 1 93.94 324 GLU A N 1
ATOM 2450 C CA . GLU A 1 324 ? 12.07 0.211 -26.672 1 93.94 324 GLU A CA 1
ATOM 2451 C C . GLU A 1 324 ? 12.453 0.87 -25.344 1 93.94 324 GLU A C 1
ATOM 2453 O O . GLU A 1 324 ? 12.516 0.203 -24.312 1 93.94 324 GLU A O 1
ATOM 2458 N N . GLU A 1 325 ? 12.719 2.123 -25.422 1 94.75 325 GLU A N 1
ATOM 2459 C CA . GLU A 1 325 ? 13.141 2.83 -24.219 1 94.75 325 GLU A CA 1
ATOM 2460 C C . GLU A 1 325 ? 12.008 2.889 -23.188 1 94.75 325 GLU A C 1
ATOM 2462 O O . GLU A 1 325 ? 12.242 2.697 -22 1 94.75 325 GLU A O 1
ATOM 2467 N N . VAL A 1 326 ? 10.852 3.141 -23.703 1 96.19 326 VAL A N 1
ATOM 2468 C CA . VAL A 1 326 ? 9.672 3.23 -22.844 1 96.19 326 VAL A CA 1
ATOM 2469 C C . VAL A 1 326 ? 9.367 1.859 -22.234 1 96.19 326 VAL A C 1
ATOM 2471 O O . VAL A 1 326 ? 9.062 1.748 -21.047 1 96.19 326 VAL A O 1
ATOM 2474 N N . ILE A 1 327 ? 9.484 0.864 -23.016 1 95.31 327 ILE A N 1
ATOM 2475 C CA . ILE A 1 327 ? 9.195 -0.498 -22.578 1 95.31 327 ILE A CA 1
ATOM 2476 C C . ILE A 1 327 ? 10.211 -0.928 -21.531 1 95.31 327 ILE A C 1
ATOM 2478 O O . ILE A 1 327 ? 9.844 -1.461 -20.484 1 95.31 327 ILE A O 1
ATOM 2482 N N . GLU A 1 328 ? 11.438 -0.643 -21.75 1 94.06 328 GLU A N 1
ATOM 2483 C CA . GLU A 1 328 ? 12.492 -1.032 -20.828 1 94.06 328 GLU A CA 1
ATOM 2484 C C . GLU A 1 328 ? 12.328 -0.343 -19.469 1 94.06 328 GLU A C 1
ATOM 2486 O O . GLU A 1 328 ? 12.508 -0.965 -18.422 1 94.06 328 GLU A O 1
ATOM 2491 N N . ALA A 1 329 ? 12.047 0.904 -19.547 1 95.19 329 ALA A N 1
ATOM 2492 C CA . ALA A 1 329 ? 11.836 1.65 -18.312 1 95.19 329 ALA A CA 1
ATOM 2493 C C . ALA A 1 329 ? 10.664 1.082 -17.516 1 95.19 329 ALA A C 1
ATOM 2495 O O . ALA A 1 329 ? 10.734 0.967 -16.281 1 95.19 329 ALA A O 1
ATOM 2496 N N . ALA A 1 330 ? 9.633 0.757 -18.203 1 96.25 330 ALA A N 1
ATOM 2497 C CA . ALA A 1 330 ? 8.445 0.205 -17.547 1 96.25 330 ALA A CA 1
ATOM 2498 C C . ALA A 1 330 ? 8.727 -1.176 -16.969 1 96.25 330 ALA A C 1
ATOM 2500 O O . ALA A 1 330 ? 8.234 -1.515 -15.891 1 96.25 330 ALA A O 1
ATOM 2501 N N . LEU A 1 331 ? 9.484 -1.955 -17.672 1 94.69 331 LEU A N 1
ATOM 2502 C CA . LEU A 1 331 ? 9.852 -3.281 -17.188 1 94.69 331 LEU A CA 1
ATOM 2503 C C . LEU A 1 331 ? 10.664 -3.186 -15.906 1 94.69 331 LEU A C 1
ATOM 2505 O O . LEU A 1 331 ? 10.453 -3.963 -14.977 1 94.69 331 LEU A O 1
ATOM 2509 N N . LEU A 1 332 ? 11.547 -2.27 -15.906 1 94.56 332 LEU A N 1
ATOM 2510 C CA . LEU A 1 332 ? 12.359 -2.055 -14.719 1 94.56 332 LEU A CA 1
ATOM 2511 C C . LEU A 1 332 ? 11.492 -1.627 -13.539 1 94.56 332 LEU A C 1
ATOM 2513 O O . LEU A 1 332 ? 11.641 -2.145 -12.43 1 94.56 332 LEU A O 1
ATOM 2517 N N . GLU A 1 333 ? 10.609 -0.749 -13.766 1 95.69 333 GLU A N 1
ATOM 2518 C CA . GLU A 1 333 ? 9.703 -0.282 -12.719 1 95.69 333 GLU A CA 1
ATOM 2519 C C . GLU A 1 333 ? 8.82 -1.417 -12.203 1 95.69 333 GLU A C 1
ATOM 2521 O O . GLU A 1 333 ? 8.57 -1.515 -11 1 95.69 333 GLU A O 1
ATOM 2526 N N . GLY A 1 334 ? 8.273 -2.182 -13.125 1 96.06 334 GLY A N 1
ATOM 2527 C CA . GLY A 1 334 ? 7.465 -3.326 -12.734 1 96.06 334 GLY A CA 1
ATOM 2528 C C . GLY A 1 334 ? 8.211 -4.309 -11.852 1 96.06 334 GLY A C 1
ATOM 2529 O O . GLY A 1 334 ? 7.672 -4.789 -10.852 1 96.06 334 GLY A O 1
ATOM 2530 N N . SER A 1 335 ? 9.438 -4.562 -12.188 1 94.44 335 SER A N 1
ATOM 2531 C CA . SER A 1 335 ? 10.266 -5.477 -11.406 1 94.44 335 SER A CA 1
ATOM 2532 C C . SER A 1 335 ? 10.555 -4.91 -10.016 1 94.44 335 SER A C 1
ATOM 2534 O O . SER A 1 335 ? 10.469 -5.625 -9.016 1 94.44 335 SER A O 1
ATOM 2536 N N . LEU A 1 336 ? 10.883 -3.643 -9.945 1 95.31 336 LEU A N 1
ATOM 2537 C CA . LEU A 1 336 ? 11.195 -2.996 -8.672 1 95.31 336 LEU A CA 1
ATOM 2538 C C . LEU A 1 336 ? 9.969 -2.955 -7.77 1 95.31 336 LEU A C 1
ATOM 2540 O O . LEU A 1 336 ? 10.055 -3.299 -6.586 1 95.31 336 LEU A O 1
ATOM 2544 N N . ALA A 1 337 ? 8.836 -2.574 -8.297 1 96.81 337 ALA A N 1
ATOM 2545 C CA . ALA A 1 337 ? 7.602 -2.496 -7.52 1 96.81 337 ALA A CA 1
ATOM 2546 C C . ALA A 1 337 ? 7.211 -3.869 -6.977 1 96.81 337 ALA A C 1
ATOM 2548 O O . ALA A 1 337 ? 6.809 -3.992 -5.816 1 96.81 337 ALA A O 1
ATOM 2549 N N . THR A 1 338 ? 7.312 -4.871 -7.805 1 96.25 338 THR A N 1
ATOM 2550 C CA . THR A 1 338 ? 6.961 -6.227 -7.398 1 96.25 338 THR A CA 1
ATOM 2551 C C . THR A 1 338 ? 7.887 -6.719 -6.289 1 96.25 338 THR A C 1
ATOM 2553 O O . THR A 1 338 ? 7.426 -7.258 -5.281 1 96.25 338 THR A O 1
ATOM 2556 N N . ALA A 1 339 ? 9.188 -6.5 -6.484 1 95.25 339 ALA A N 1
ATOM 2557 C CA . ALA A 1 339 ? 10.172 -6.945 -5.5 1 95.25 339 ALA A CA 1
ATOM 2558 C C . ALA A 1 339 ? 9.984 -6.223 -4.168 1 95.25 339 ALA A C 1
ATOM 2560 O O . ALA A 1 339 ? 9.961 -6.852 -3.109 1 95.25 339 ALA A O 1
ATOM 2561 N N . ARG A 1 340 ? 9.844 -4.93 -4.168 1 96.5 340 ARG A N 1
ATOM 2562 C CA . ARG A 1 340 ? 9.641 -4.148 -2.951 1 96.5 340 ARG A CA 1
ATOM 2563 C C . ARG A 1 340 ? 8.359 -4.562 -2.236 1 96.5 340 ARG A C 1
ATOM 2565 O O . ARG A 1 340 ? 8.336 -4.668 -1.008 1 96.5 340 ARG A O 1
ATOM 2572 N N . THR A 1 341 ? 7.297 -4.781 -2.998 1 97.69 341 THR A N 1
ATOM 2573 C CA . THR A 1 341 ? 6.027 -5.246 -2.443 1 97.69 341 THR A CA 1
ATOM 2574 C C . THR A 1 341 ? 6.211 -6.57 -1.711 1 97.69 341 THR A C 1
ATOM 2576 O O . THR A 1 341 ? 5.738 -6.734 -0.584 1 97.69 341 THR A O 1
ATOM 2579 N N . GLN A 1 342 ? 6.938 -7.477 -2.33 1 97.12 342 GLN A N 1
ATOM 2580 C CA . GLN A 1 342 ? 7.121 -8.789 -1.72 1 97.12 342 GLN A CA 1
ATOM 2581 C C . GLN A 1 342 ? 7.883 -8.68 -0.402 1 97.12 342 GLN A C 1
ATOM 2583 O O . GLN A 1 342 ? 7.551 -9.367 0.569 1 97.12 342 GLN A O 1
ATOM 2588 N N . ILE A 1 343 ? 8.891 -7.863 -0.342 1 96.5 343 ILE A N 1
ATOM 2589 C CA . ILE A 1 343 ? 9.727 -7.727 0.844 1 96.5 343 ILE A CA 1
ATOM 2590 C C . ILE A 1 343 ? 8.875 -7.254 2.023 1 96.5 343 ILE A C 1
ATOM 2592 O O . ILE A 1 343 ? 8.914 -7.855 3.1 1 96.5 343 ILE A O 1
ATOM 2596 N N . ILE A 1 344 ? 8.039 -6.242 1.838 1 98.12 344 ILE A N 1
ATOM 2597 C CA . ILE A 1 344 ? 7.262 -5.668 2.934 1 98.12 344 ILE A CA 1
ATOM 2598 C C . ILE A 1 344 ? 6.031 -6.535 3.205 1 98.12 344 ILE A C 1
ATOM 2600 O O . ILE A 1 344 ? 5.68 -6.773 4.363 1 98.12 344 ILE A O 1
ATOM 2604 N N . ALA A 1 345 ? 5.32 -6.996 2.16 1 98.19 345 ALA A N 1
ATOM 2605 C CA . ALA A 1 345 ? 4.113 -7.805 2.324 1 98.19 345 ALA A CA 1
ATOM 2606 C C . ALA A 1 345 ? 4.418 -9.094 3.086 1 98.19 345 ALA A C 1
ATOM 2608 O O . ALA A 1 345 ? 3.6 -9.555 3.887 1 98.19 345 ALA A O 1
ATOM 2609 N N . SER A 1 346 ? 5.578 -9.695 2.799 1 97.12 346 SER A N 1
ATOM 2610 C CA . SER A 1 346 ? 5.945 -10.914 3.512 1 97.12 346 SER A CA 1
ATOM 2611 C C . SER A 1 346 ? 6.023 -10.68 5.016 1 97.12 346 SER A C 1
ATOM 2613 O O . SER A 1 346 ? 5.504 -11.469 5.805 1 97.12 346 SER A O 1
ATOM 2615 N N . GLN A 1 347 ? 6.641 -9.562 5.43 1 96.12 347 GLN A N 1
ATOM 2616 C CA . GLN A 1 347 ? 6.793 -9.227 6.844 1 96.12 347 GLN A CA 1
ATOM 2617 C C . GLN A 1 347 ? 5.438 -8.961 7.496 1 96.12 347 GLN A C 1
ATOM 2619 O O . GLN A 1 347 ? 5.133 -9.516 8.555 1 96.12 347 GLN A O 1
ATOM 2624 N N . LEU A 1 348 ? 4.652 -8.172 6.867 1 98.06 348 LEU A N 1
ATOM 2625 C CA . LEU A 1 348 ? 3.35 -7.812 7.41 1 98.06 348 LEU A CA 1
ATOM 2626 C C . LEU A 1 348 ? 2.43 -9.023 7.477 1 98.06 348 LEU A C 1
ATOM 2628 O O . LEU A 1 348 ? 1.693 -9.195 8.453 1 98.06 348 LEU A O 1
ATOM 2632 N N . SER A 1 349 ? 2.447 -9.867 6.445 1 98.38 349 SER A N 1
ATOM 2633 C CA . SER A 1 349 ? 1.572 -11.031 6.371 1 98.38 349 SER A CA 1
ATOM 2634 C C . SER A 1 349 ? 1.852 -12.008 7.508 1 98.38 349 SER A C 1
ATOM 2636 O O . SER A 1 349 ? 0.924 -12.492 8.164 1 98.38 349 SER A O 1
ATOM 2638 N N . LEU A 1 350 ? 3.088 -12.281 7.727 1 96.12 350 LEU A N 1
ATOM 2639 C CA . LEU A 1 350 ? 3.459 -13.227 8.781 1 96.12 350 LEU A CA 1
ATOM 2640 C C . LEU A 1 350 ? 3.127 -12.656 10.156 1 96.12 350 LEU A C 1
ATOM 2642 O O . LEU A 1 350 ? 2.729 -13.398 11.055 1 96.12 350 LEU A O 1
ATOM 2646 N N . THR A 1 351 ? 3.287 -11.336 10.328 1 96.38 351 THR A N 1
ATOM 2647 C CA . THR A 1 351 ? 2.916 -10.688 11.578 1 96.38 351 THR A CA 1
ATOM 2648 C C . THR A 1 351 ? 1.417 -10.82 11.836 1 96.38 351 THR A C 1
ATOM 2650 O O . THR A 1 351 ? 0.999 -11.148 12.945 1 96.38 351 THR A O 1
ATOM 2653 N N . VAL A 1 352 ? 0.587 -10.609 10.836 1 96.94 352 VAL A N 1
ATOM 2654 C CA . VAL A 1 352 ? -0.862 -10.734 10.961 1 96.94 352 VAL A CA 1
ATOM 2655 C C . VAL A 1 352 ? -1.228 -12.156 11.383 1 96.94 352 VAL A C 1
ATOM 2657 O O . VAL A 1 352 ? -2.004 -12.352 12.32 1 96.94 352 VAL A O 1
ATOM 2660 N N . ALA A 1 353 ? -0.675 -13.164 10.664 1 96.12 353 ALA A N 1
ATOM 2661 C CA . ALA A 1 353 ? -0.991 -14.555 10.953 1 96.12 353 ALA A CA 1
ATOM 2662 C C . ALA A 1 353 ? -0.55 -14.938 12.367 1 96.12 353 ALA A C 1
ATOM 2664 O O . ALA A 1 353 ? -1.229 -15.711 13.047 1 96.12 353 ALA A O 1
ATOM 2665 N N . THR A 1 354 ? 0.578 -14.375 12.812 1 93.12 354 THR A N 1
ATOM 2666 C CA . THR A 1 354 ? 1.071 -14.625 14.164 1 93.12 354 THR A CA 1
ATOM 2667 C C . THR A 1 354 ? 0.149 -13.984 15.195 1 93.12 354 THR A C 1
ATOM 2669 O O . THR A 1 354 ? -0.175 -14.602 16.219 1 93.12 354 THR A O 1
ATOM 2672 N N . ASN A 1 355 ? -0.307 -12.758 14.969 1 95.19 355 ASN A N 1
ATOM 2673 C CA . ASN A 1 355 ? -1.097 -11.977 15.914 1 95.19 355 ASN A CA 1
ATOM 2674 C C . ASN A 1 355 ? -2.496 -12.562 16.094 1 95.19 355 ASN A C 1
ATOM 2676 O O . ASN A 1 355 ? -3.193 -12.234 17.047 1 95.19 355 ASN A O 1
ATOM 2680 N N . LEU A 1 356 ? -2.908 -13.43 15.148 1 93.25 356 LEU A N 1
ATOM 2681 C CA . LEU A 1 356 ? -4.191 -14.109 15.273 1 93.25 356 LEU A CA 1
ATOM 2682 C C . LEU A 1 356 ? -4.297 -14.828 16.609 1 93.25 356 LEU A C 1
ATOM 2684 O O . LEU A 1 356 ? -5.367 -14.852 17.219 1 93.25 356 LEU A O 1
ATOM 2688 N N . TYR A 1 357 ? -3.225 -15.32 17.125 1 90.81 357 TYR A N 1
ATOM 2689 C CA . TYR A 1 357 ? -3.223 -16.109 18.359 1 90.81 357 TYR A CA 1
ATOM 2690 C C . TYR A 1 357 ? -3.348 -15.203 19.578 1 90.81 357 TYR A C 1
ATOM 2692 O O . TYR A 1 357 ? -3.658 -15.672 20.688 1 90.81 357 TYR A O 1
ATOM 2700 N N . GLU A 1 358 ? -3.107 -13.906 19.438 1 90.75 358 GLU A N 1
ATOM 2701 C CA . GLU A 1 358 ? -3.223 -12.953 20.531 1 90.75 358 GLU A CA 1
ATOM 2702 C C . GLU A 1 358 ? -4.684 -12.625 20.812 1 90.75 358 GLU A C 1
ATOM 2704 O O . GLU A 1 358 ? -4.996 -12.016 21.844 1 90.75 358 GLU A O 1
ATOM 2709 N N . LEU A 1 359 ? -5.574 -13.047 19.969 1 91.25 359 LEU A N 1
ATOM 2710 C CA . LEU A 1 359 ? -6.996 -12.781 20.141 1 91.25 359 LEU A CA 1
ATOM 2711 C C . LEU A 1 359 ? -7.602 -13.719 21.188 1 91.25 359 LEU A C 1
ATOM 2713 O O . LEU A 1 359 ? -8.711 -13.484 21.672 1 91.25 359 LEU A O 1
ATOM 2717 N N . GLY A 1 360 ? -6.887 -14.75 21.391 1 84.31 360 GLY A N 1
ATOM 2718 C CA . GLY A 1 360 ? -7.355 -15.695 22.391 1 84.31 360 GLY A CA 1
ATOM 2719 C C . GLY A 1 360 ? -6.227 -16.422 23.109 1 84.31 360 GLY A C 1
ATOM 2720 O O . GLY A 1 360 ? -5.055 -16.109 22.891 1 84.31 360 GLY A O 1
ATOM 2721 N N . GLY A 1 361 ? -6.613 -17.359 24.062 1 78.31 361 GLY A N 1
ATOM 2722 C CA . GLY A 1 361 ? -5.641 -18.172 24.781 1 78.31 361 GLY A CA 1
ATOM 2723 C C . GLY A 1 361 ? -5.418 -19.531 24.156 1 78.31 361 GLY A C 1
ATOM 2724 O O . GLY A 1 361 ? -5.348 -19.641 22.922 1 78.31 361 GLY A O 1
ATOM 2725 N N . GLY A 1 362 ? -5.215 -20.5 24.953 1 75.69 362 GLY A N 1
ATOM 2726 C CA . GLY A 1 362 ? -4.945 -21.859 24.516 1 75.69 362 GLY A CA 1
ATOM 2727 C C . GLY A 1 362 ? -5.961 -22.375 23.516 1 75.69 362 GLY A C 1
ATOM 2728 O O . GLY A 1 362 ? -5.621 -23.156 22.625 1 75.69 362 GLY A O 1
ATOM 2729 N N . SER A 1 363 ? -7.188 -21.859 23.547 1 81.19 363 SER A N 1
ATOM 2730 C CA . SER A 1 363 ? -8.242 -22.344 22.656 1 81.19 363 SER A CA 1
ATOM 2731 C C . SER A 1 363 ? -7.98 -21.922 21.203 1 81.19 363 SER A C 1
ATOM 2733 O O . SER A 1 363 ? -8.453 -22.578 20.281 1 81.19 363 SER A O 1
ATOM 2735 N N . ALA A 1 364 ? -7.293 -20.875 21.031 1 85.38 364 ALA A N 1
ATOM 2736 C CA . ALA A 1 364 ? -6.957 -20.406 19.688 1 85.38 364 ALA A CA 1
ATOM 2737 C C . ALA A 1 364 ? -5.988 -21.359 19 1 85.38 364 ALA A C 1
ATOM 2739 O O . ALA A 1 364 ? -5.828 -21.328 17.766 1 85.38 364 ALA A O 1
ATOM 2740 N N . THR A 1 365 ? -5.426 -22.297 19.797 1 84.56 365 THR A N 1
ATOM 2741 C CA . THR A 1 365 ? -4.422 -23.203 19.234 1 84.56 365 THR A CA 1
ATOM 2742 C C . THR A 1 365 ? -5.035 -24.562 18.891 1 84.56 365 THR A C 1
ATOM 2744 O O . THR A 1 365 ? -4.324 -25.5 18.547 1 84.56 365 THR A O 1
ATOM 2747 N N . SER A 1 366 ? -6.297 -24.609 19 1 85.19 366 SER A N 1
ATOM 2748 C CA . SER A 1 366 ? -6.977 -25.875 18.703 1 85.19 366 SER A CA 1
ATOM 2749 C C . SER A 1 366 ? -6.734 -26.297 17.25 1 85.19 366 SER A C 1
ATOM 2751 O O . SER A 1 366 ? -6.844 -25.484 16.328 1 85.19 366 SER A O 1
ATOM 2753 N N . SER A 1 367 ? -6.48 -27.562 17.016 1 85.69 367 SER A N 1
ATOM 2754 C CA . SER A 1 367 ? -6.25 -28.109 15.688 1 85.69 367 SER A CA 1
ATOM 2755 C C . SER A 1 367 ? -7.535 -28.125 14.867 1 85.69 367 SER A C 1
ATOM 2757 O O . SER A 1 367 ? -7.492 -28.109 13.633 1 85.69 367 SER A O 1
ATOM 2759 N N . GLU A 1 368 ? -8.586 -28.078 15.516 1 84.75 368 GLU A N 1
ATOM 2760 C CA . GLU A 1 368 ? -9.875 -28.078 14.836 1 84.75 368 GLU A CA 1
ATOM 2761 C C . GLU A 1 368 ? -10.07 -26.797 14.031 1 84.75 368 GLU A C 1
ATOM 2763 O O . GLU A 1 368 ? -10.633 -26.812 12.93 1 84.75 368 GLU A O 1
ATOM 2768 N N . ARG A 1 369 ? -9.555 -25.766 14.555 1 88.12 369 ARG A N 1
ATOM 2769 C CA . ARG A 1 369 ? -9.719 -24.484 13.891 1 88.12 369 ARG A CA 1
ATOM 2770 C C . ARG A 1 369 ? -8.68 -24.312 12.781 1 88.12 369 ARG A C 1
ATOM 2772 O O . ARG A 1 369 ? -8.906 -23.578 11.82 1 88.12 369 ARG A O 1
ATOM 2779 N N . ASN A 1 370 ? -7.5 -25 12.977 1 93.25 370 ASN A N 1
ATOM 2780 C CA . ASN A 1 370 ? -6.434 -25.031 11.984 1 93.25 370 ASN A CA 1
ATOM 2781 C C . ASN A 1 370 ? -5.977 -23.641 11.594 1 93.25 370 ASN A C 1
ATOM 2783 O O . ASN A 1 370 ? -5.805 -23.344 10.414 1 93.25 370 ASN A O 1
ATOM 2787 N N . PHE A 1 371 ? -5.852 -22.688 12.633 1 93.31 371 PHE A N 1
ATOM 2788 C CA . PHE A 1 371 ? -5.457 -21.312 12.375 1 93.31 371 PHE A CA 1
ATOM 2789 C C . PHE A 1 371 ? -4.02 -21.25 11.867 1 93.31 371 PHE A C 1
ATOM 2791 O O . PHE A 1 371 ? -3.646 -20.312 11.148 1 93.31 371 PHE A O 1
ATOM 2798 N N . ASP A 1 372 ? -3.229 -22.266 12.258 1 93.62 372 ASP A N 1
ATOM 2799 C CA . ASP A 1 372 ? -1.819 -22.25 11.875 1 93.62 372 ASP A CA 1
ATOM 2800 C C . ASP A 1 372 ? -1.657 -22.406 10.367 1 93.62 372 ASP A C 1
ATOM 2802 O O . ASP A 1 372 ? -0.595 -22.094 9.82 1 93.62 372 ASP A O 1
ATOM 2806 N N . ARG A 1 373 ? -2.703 -22.828 9.719 1 96.19 373 ARG A N 1
ATOM 2807 C CA . ARG A 1 373 ? -2.605 -23 8.273 1 96.19 373 ARG A CA 1
ATOM 2808 C C . ARG A 1 373 ? -2.289 -21.672 7.586 1 96.19 373 ARG A C 1
ATOM 2810 O O . ARG A 1 373 ? -1.596 -21.641 6.566 1 96.19 373 ARG A O 1
ATOM 2817 N N . HIS A 1 374 ? -2.863 -20.578 8.172 1 97.62 374 HIS A N 1
ATOM 2818 C CA . HIS A 1 374 ? -2.607 -19.281 7.559 1 97.62 374 HIS A CA 1
ATOM 2819 C C . HIS A 1 374 ? -1.117 -18.953 7.566 1 97.62 374 HIS A C 1
ATOM 2821 O O . HIS A 1 374 ? -0.55 -18.594 6.531 1 97.62 374 HIS A O 1
ATOM 2827 N N . TRP A 1 375 ? -0.47 -19.109 8.719 1 95.81 375 TRP A N 1
ATOM 2828 C CA . TRP A 1 375 ? 0.958 -18.828 8.82 1 95.81 375 TRP A CA 1
ATOM 2829 C C . TRP A 1 375 ? 1.767 -19.781 7.949 1 95.81 375 TRP A C 1
ATOM 2831 O O . TRP A 1 375 ? 2.67 -19.359 7.223 1 95.81 375 TRP A O 1
ATOM 2841 N N . ARG A 1 376 ? 1.481 -21.094 8 1 95.56 376 ARG A N 1
ATOM 2842 C CA . ARG A 1 376 ? 2.201 -22.094 7.215 1 95.56 376 ARG A CA 1
ATOM 2843 C C . ARG A 1 376 ? 2.082 -21.812 5.723 1 95.56 376 ARG A C 1
ATOM 2845 O O . ARG A 1 376 ? 3.072 -21.875 4.992 1 95.56 376 ARG A O 1
ATOM 2852 N N . ASN A 1 377 ? 0.906 -21.5 5.277 1 97.88 377 ASN A N 1
ATOM 2853 C CA . ASN A 1 377 ? 0.677 -21.234 3.865 1 97.88 377 ASN A CA 1
ATOM 2854 C C . ASN A 1 377 ? 1.408 -19.969 3.418 1 97.88 377 ASN A C 1
ATOM 2856 O O . ASN A 1 377 ? 2.084 -19.969 2.389 1 97.88 377 ASN A O 1
ATOM 2860 N N . ILE A 1 378 ? 1.28 -18.875 4.223 1 98.19 378 ILE A N 1
ATOM 2861 C CA . ILE A 1 378 ? 1.936 -17.625 3.902 1 98.19 378 ILE A CA 1
ATOM 2862 C C . ILE A 1 378 ? 3.449 -17.828 3.85 1 98.19 378 ILE A C 1
ATOM 2864 O O . ILE A 1 378 ? 4.109 -17.375 2.906 1 98.19 378 ILE A O 1
ATOM 2868 N N . ARG A 1 379 ? 3.957 -18.5 4.805 1 94.06 379 ARG A N 1
ATOM 2869 C CA . ARG A 1 379 ? 5.391 -18.766 4.859 1 94.06 379 ARG A CA 1
ATOM 2870 C C . ARG A 1 379 ? 5.852 -19.562 3.643 1 94.06 379 ARG A C 1
ATOM 2872 O O . ARG A 1 379 ? 6.883 -19.25 3.043 1 94.06 379 ARG A O 1
ATOM 2879 N N . THR A 1 380 ? 5.152 -20.562 3.297 1 94.62 380 THR A N 1
ATOM 2880 C CA . THR A 1 380 ? 5.492 -21.391 2.146 1 94.62 380 THR A CA 1
ATOM 2881 C C . THR A 1 380 ? 5.52 -20.562 0.867 1 94.62 380 THR A C 1
ATOM 2883 O O . THR A 1 380 ? 6.457 -20.656 0.074 1 94.62 380 THR A O 1
ATOM 2886 N N . VAL A 1 381 ? 4.555 -19.719 0.696 1 96.75 381 VAL A N 1
ATOM 2887 C CA . VAL A 1 381 ? 4.477 -18.875 -0.498 1 96.75 381 VAL A CA 1
ATOM 2888 C C . VAL A 1 381 ? 5.711 -17.984 -0.591 1 96.75 381 VAL A C 1
ATOM 2890 O O . VAL A 1 381 ? 6.359 -17.922 -1.638 1 96.75 381 VAL A O 1
ATOM 2893 N N . TYR A 1 382 ? 6.066 -17.359 0.486 1 94.94 382 TYR A N 1
ATOM 2894 C CA . TYR A 1 382 ? 7.121 -16.344 0.429 1 94.94 382 TYR A CA 1
ATOM 2895 C C . TYR A 1 382 ? 8.5 -17 0.496 1 94.94 382 TYR A C 1
ATOM 2897 O O . TYR A 1 382 ? 9.523 -16.312 0.423 1 94.94 382 TYR A O 1
ATOM 2905 N N . ASN A 1 383 ? 8.531 -18.328 0.572 1 89.81 383 ASN A N 1
ATOM 2906 C CA . ASN A 1 383 ? 9.797 -19.047 0.443 1 89.81 383 ASN A CA 1
ATOM 2907 C C . ASN A 1 383 ? 10.102 -19.375 -1.015 1 89.81 383 ASN A C 1
ATOM 2909 O O . ASN A 1 383 ? 11.203 -19.828 -1.331 1 89.81 383 ASN A O 1
ATOM 2913 N N . HIS A 1 384 ? 9.211 -19.078 -1.86 1 87.88 384 HIS A N 1
ATOM 2914 C CA . HIS A 1 384 ? 9.43 -19.375 -3.271 1 87.88 384 HIS A CA 1
ATOM 2915 C C . HIS A 1 384 ? 10.461 -18.438 -3.883 1 87.88 384 HIS A C 1
ATOM 2917 O O . HIS A 1 384 ? 11.094 -18.781 -4.887 1 87.88 384 HIS A O 1
ATOM 2923 N N . ASN A 1 385 ? 10.555 -17.234 -3.316 1 83.12 385 ASN A N 1
ATOM 2924 C CA . ASN A 1 385 ? 11.531 -16.281 -3.797 1 83.12 385 ASN A CA 1
ATOM 2925 C C . ASN A 1 385 ? 12.453 -15.805 -2.674 1 83.12 385 ASN A C 1
ATOM 2927 O O . ASN A 1 385 ? 12 -15.555 -1.558 1 83.12 385 ASN A O 1
ATOM 2931 N N . PRO A 1 386 ? 13.703 -15.812 -2.926 1 87.5 386 PRO A N 1
ATOM 2932 C CA . PRO A 1 386 ? 14.625 -15.359 -1.887 1 87.5 386 PRO A CA 1
ATOM 2933 C C . PRO A 1 386 ? 14.562 -13.852 -1.662 1 87.5 386 PRO A C 1
ATOM 2935 O O . PRO A 1 386 ? 15.258 -13.094 -2.346 1 87.5 386 PRO A O 1
ATOM 2938 N N . LEU A 1 387 ? 13.961 -13.461 -0.673 1 89.94 387 LEU A N 1
ATOM 2939 C CA . LEU A 1 387 ? 13.648 -12.047 -0.464 1 89.94 387 LEU A CA 1
ATOM 2940 C C . LEU A 1 387 ? 14.891 -11.273 -0.044 1 89.94 387 LEU A C 1
ATOM 2942 O O . LEU A 1 387 ? 15.031 -10.094 -0.377 1 89.94 387 LEU A O 1
ATOM 2946 N N . ALA A 1 388 ? 15.836 -11.922 0.651 1 87.62 388 ALA A N 1
ATOM 2947 C CA . ALA A 1 388 ? 17.094 -11.258 1.004 1 87.62 388 ALA A CA 1
ATOM 2948 C C . ALA A 1 388 ? 17.891 -10.891 -0.245 1 87.62 388 ALA A C 1
ATOM 2950 O O . ALA A 1 388 ? 18.469 -9.805 -0.319 1 87.62 388 ALA A O 1
ATOM 2951 N N . HIS A 1 389 ? 17.922 -11.789 -1.157 1 89.06 389 HIS A N 1
ATOM 2952 C CA . HIS A 1 389 ? 18.609 -11.523 -2.416 1 89.06 389 HIS A CA 1
ATOM 2953 C C . HIS A 1 389 ? 17.906 -10.406 -3.197 1 89.06 389 HIS A C 1
ATOM 2955 O O . HIS A 1 389 ? 18.562 -9.609 -3.863 1 89.06 389 HIS A O 1
ATOM 2961 N N . LYS A 1 390 ? 16.609 -10.414 -3.176 1 91.38 390 LYS A N 1
ATOM 2962 C CA . LYS A 1 390 ? 15.867 -9.352 -3.848 1 91.38 390 LYS A CA 1
ATOM 2963 C C . LYS A 1 390 ? 16.203 -7.988 -3.258 1 91.38 390 LYS A C 1
ATOM 2965 O O . LYS A 1 390 ? 16.312 -7 -3.986 1 91.38 390 LYS A O 1
ATOM 2970 N N . ALA A 1 391 ? 16.219 -7.906 -1.967 1 93.94 391 ALA A N 1
ATOM 2971 C CA . ALA A 1 391 ? 16.594 -6.652 -1.318 1 93.94 391 ALA A CA 1
ATOM 2972 C C . ALA A 1 391 ? 17.984 -6.188 -1.775 1 93.94 391 ALA A C 1
ATOM 2974 O O . ALA A 1 391 ? 18.172 -5.004 -2.061 1 93.94 391 ALA A O 1
ATOM 2975 N N . ARG A 1 392 ? 18.922 -7.086 -1.841 1 92.88 392 ARG A N 1
ATOM 2976 C CA . ARG A 1 392 ? 20.266 -6.754 -2.301 1 92.88 392 ARG A CA 1
ATOM 2977 C C . ARG A 1 392 ? 20.234 -6.191 -3.719 1 92.88 392 ARG A C 1
ATOM 2979 O O . ARG A 1 392 ? 20.922 -5.207 -4.016 1 92.88 392 ARG A O 1
ATOM 2986 N N . VAL A 1 393 ? 19.516 -6.809 -4.586 1 92.38 393 VAL A N 1
ATOM 2987 C CA . VAL A 1 393 ? 19.422 -6.383 -5.98 1 92.38 393 VAL A CA 1
ATOM 2988 C C . VAL A 1 393 ? 18.859 -4.965 -6.047 1 92.38 393 VAL A C 1
ATOM 2990 O O . VAL A 1 393 ? 19.344 -4.137 -6.82 1 92.38 393 VAL A O 1
ATOM 2993 N N . ILE A 1 394 ? 17.828 -4.668 -5.277 1 93.94 394 ILE A N 1
ATOM 2994 C CA . ILE A 1 394 ? 17.234 -3.336 -5.23 1 93.94 394 ILE A CA 1
ATOM 2995 C C . ILE A 1 394 ? 18.281 -2.322 -4.762 1 93.94 394 ILE A C 1
ATOM 2997 O O . ILE A 1 394 ? 18.438 -1.257 -5.363 1 93.94 394 ILE A O 1
ATOM 3001 N N . GLY A 1 395 ? 18.969 -2.65 -3.697 1 94.69 395 GLY A N 1
ATOM 3002 C CA . GLY A 1 395 ? 20.031 -1.768 -3.209 1 94.69 395 GLY A CA 1
ATOM 3003 C C . GLY A 1 395 ? 21.109 -1.51 -4.234 1 94.69 395 GLY A C 1
ATOM 3004 O O . GLY A 1 395 ? 21.578 -0.376 -4.391 1 94.69 395 GLY A O 1
ATOM 3005 N N . ASP A 1 396 ? 21.562 -2.604 -4.918 1 93.69 396 ASP A N 1
ATOM 3006 C CA . ASP A 1 396 ? 22.562 -2.473 -5.965 1 93.69 396 ASP A CA 1
ATOM 3007 C C . ASP A 1 396 ? 22.094 -1.533 -7.074 1 93.69 396 ASP A C 1
ATOM 3009 O O . ASP A 1 396 ? 22.875 -0.753 -7.613 1 93.69 396 ASP A O 1
ATOM 3013 N N . TYR A 1 397 ? 20.875 -1.576 -7.438 1 93.94 397 TYR A N 1
ATOM 3014 C CA . TYR A 1 397 ? 20.312 -0.679 -8.438 1 93.94 397 TYR A CA 1
ATOM 3015 C C . TYR A 1 397 ? 20.406 0.773 -7.984 1 93.94 397 TYR A C 1
ATOM 3017 O O . TYR A 1 397 ? 20.828 1.641 -8.75 1 93.94 397 TYR A O 1
ATOM 3025 N N . TYR A 1 398 ? 19.984 1.069 -6.75 1 91.44 398 TYR A N 1
ATOM 3026 C CA . TYR A 1 398 ? 19.953 2.443 -6.262 1 91.44 398 TYR A CA 1
ATOM 3027 C C . TYR A 1 398 ? 21.359 2.98 -6.043 1 91.44 398 TYR A C 1
ATOM 3029 O O . TYR A 1 398 ? 21.609 4.176 -6.219 1 91.44 398 TYR A O 1
ATOM 3037 N N . LEU A 1 399 ? 22.312 2.111 -5.742 1 93.62 399 LEU A N 1
ATOM 3038 C CA . LEU A 1 399 ? 23.672 2.547 -5.43 1 93.62 399 LEU A CA 1
ATOM 3039 C C . LEU A 1 399 ? 24.531 2.602 -6.688 1 93.62 399 LEU A C 1
ATOM 3041 O O . LEU A 1 399 ? 25.328 3.52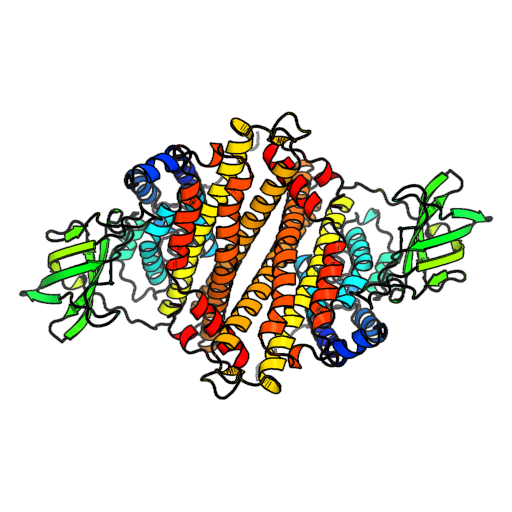5 -6.863 1 93.62 399 LEU A O 1
ATOM 3045 N N . ASN A 1 400 ? 24.312 1.585 -7.566 1 93.81 400 ASN A N 1
ATOM 3046 C CA . ASN A 1 400 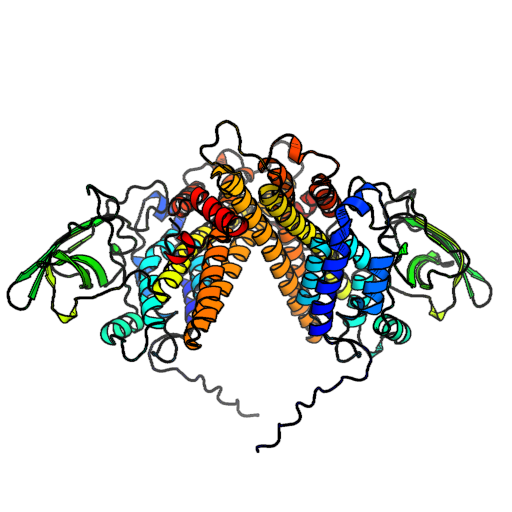? 25.281 1.419 -8.656 1 93.81 400 ASN A CA 1
ATOM 3047 C C . ASN A 1 400 ? 24.594 1.472 -10.016 1 93.81 400 ASN A C 1
ATOM 3049 O O . ASN A 1 400 ? 25.25 1.422 -11.055 1 93.81 400 ASN A O 1
ATOM 3053 N N . GLY A 1 401 ? 23.281 1.561 -10.047 1 92.38 401 GLY A N 1
ATOM 3054 C CA . GLY A 1 401 ? 22.562 1.568 -11.312 1 92.38 401 GLY A CA 1
ATOM 3055 C C . GLY A 1 401 ? 22.531 0.213 -11.992 1 92.38 401 GLY A C 1
ATOM 3056 O O . GLY A 1 401 ? 22.188 0.11 -13.164 1 92.38 401 GLY A O 1
ATOM 3057 N N . THR A 1 402 ? 22.906 -0.84 -11.312 1 90.81 402 THR A N 1
ATOM 3058 C CA . THR A 1 402 ? 22.984 -2.182 -11.875 1 90.81 402 THR A CA 1
ATOM 3059 C C . THR A 1 402 ? 21.578 -2.719 -12.172 1 90.81 402 THR A C 1
ATOM 3061 O O . THR A 1 402 ? 20.719 -2.736 -11.289 1 90.81 402 THR A O 1
ATOM 3064 N N . THR A 1 403 ? 21.344 -3.162 -13.398 1 88.88 403 THR A N 1
ATOM 3065 C CA . THR A 1 403 ? 20.031 -3.637 -13.773 1 88.88 403 THR A CA 1
ATOM 3066 C C . THR A 1 403 ? 20.078 -5.102 -14.203 1 88.88 403 THR A C 1
ATOM 3068 O O . THR A 1 403 ? 19.062 -5.668 -14.617 1 88.88 403 THR A O 1
ATOM 3071 N N . THR A 1 404 ? 21.172 -5.754 -14.094 1 81.69 404 THR A N 1
ATOM 3072 C CA . THR A 1 404 ? 21.391 -7.086 -14.648 1 81.69 404 THR A CA 1
ATOM 3073 C C . THR A 1 404 ? 20.328 -8.062 -14.125 1 81.69 404 THR A C 1
ATOM 3075 O O . THR A 1 404 ? 19.625 -8.688 -14.914 1 81.69 404 THR A O 1
ATOM 3078 N N . HIS A 1 405 ? 20.172 -8.141 -12.844 1 77.94 405 HIS A N 1
ATOM 3079 C CA . HIS A 1 405 ? 19.234 -9.117 -12.273 1 77.94 405 HIS A CA 1
ATOM 3080 C C . HIS A 1 405 ? 17.797 -8.695 -12.492 1 77.94 405 HIS A C 1
ATOM 3082 O O . HIS A 1 405 ? 16.891 -9.539 -12.508 1 77.94 405 HIS A O 1
ATOM 3088 N N . LEU A 1 406 ? 17.625 -7.441 -12.688 1 76.75 406 LEU A N 1
ATOM 3089 C CA . LEU A 1 406 ? 16.281 -6.93 -12.953 1 76.75 406 LEU A CA 1
ATOM 3090 C C . LEU A 1 406 ? 15.859 -7.207 -14.391 1 76.75 406 LEU A C 1
ATOM 3092 O O . LEU A 1 406 ? 14.664 -7.363 -14.672 1 76.75 406 LEU A O 1
ATOM 3096 N N . ARG A 1 407 ? 16.844 -7.367 -15.25 1 75.38 407 ARG A N 1
ATOM 3097 C CA . ARG A 1 407 ? 16.578 -7.582 -16.672 1 75.38 407 ARG A CA 1
ATOM 3098 C C . ARG A 1 407 ? 16.484 -9.07 -17 1 75.38 407 ARG A C 1
ATOM 3100 O O . ARG A 1 407 ? 15.852 -9.461 -17.969 1 75.38 407 ARG A O 1
ATOM 3107 N N . GLU A 1 408 ? 17.156 -9.836 -16.203 1 65.19 408 GLU A N 1
ATOM 3108 C CA . GLU A 1 408 ? 17.109 -11.281 -16.438 1 65.19 408 GLU A CA 1
ATOM 3109 C C . GLU A 1 408 ? 15.789 -11.875 -15.961 1 65.19 408 GLU A C 1
ATOM 3111 O O . GLU A 1 408 ? 15.422 -12.984 -16.359 1 65.19 408 GLU A O 1
ATOM 3116 N N . GLY A 1 409 ? 15.039 -10.945 -15.453 1 58.97 409 GLY A N 1
ATOM 3117 C CA . GLY A 1 409 ? 13.789 -11.453 -14.922 1 58.97 409 GLY A CA 1
ATOM 3118 C C . GLY A 1 409 ? 13.977 -12.445 -13.789 1 58.97 409 GLY A C 1
ATOM 3119 O O . GLY A 1 409 ? 13.039 -13.164 -13.43 1 58.97 409 GLY A O 1
ATOM 3120 N N . ARG A 1 410 ? 15.219 -12.719 -13.578 1 52.34 410 ARG A N 1
ATOM 3121 C CA . ARG A 1 410 ? 15.5 -13.695 -12.531 1 52.34 410 ARG A CA 1
ATOM 3122 C C . ARG A 1 410 ? 15.32 -13.086 -11.148 1 52.34 410 ARG A C 1
ATOM 3124 O O . ARG A 1 410 ? 16.016 -12.141 -10.781 1 52.34 410 ARG A O 1
ATOM 3131 N N . VAL A 1 411 ? 14.266 -12.391 -10.867 1 47.72 411 VAL A N 1
ATOM 3132 C CA . VAL A 1 411 ? 14.133 -12.188 -9.422 1 47.72 411 VAL A CA 1
ATOM 3133 C C . VAL A 1 411 ? 14.047 -13.539 -8.719 1 47.72 411 VAL A C 1
ATOM 3135 O O . VAL A 1 411 ? 13.266 -14.406 -9.109 1 47.72 411 VAL A O 1
ATOM 3138 N N . PHE A 1 412 ? 14.945 -14.211 -8.07 1 41.34 412 PHE A N 1
ATOM 3139 C CA . PHE A 1 412 ? 14.992 -15.578 -7.574 1 41.34 412 PHE A CA 1
ATOM 3140 C C . PHE A 1 412 ? 13.641 -16.016 -7.02 1 41.34 412 PHE A C 1
ATOM 3142 O O . PHE A 1 412 ? 12.852 -15.172 -6.586 1 41.34 412 PHE A O 1
ATOM 3149 N N . MET B 1 1 ? 6.449 23.312 -46.531 1 25.7 1 MET B N 1
ATOM 3150 C CA . MET B 1 1 ? 6.715 24.266 -45.469 1 25.7 1 MET B CA 1
ATOM 3151 C C . MET B 1 1 ? 5.496 24.422 -44.562 1 25.7 1 MET B C 1
ATOM 3153 O O . MET B 1 1 ? 4.566 25.172 -44.875 1 25.7 1 MET B O 1
ATOM 3157 N N . SER B 1 2 ? 4.941 23.328 -44 1 32.12 2 SER B N 1
ATOM 3158 C CA . SER B 1 2 ? 3.67 23.141 -43.312 1 32.12 2 SER B CA 1
ATOM 3159 C C . SER B 1 2 ? 3.604 23.984 -42.031 1 32.12 2 SER B C 1
ATOM 3161 O O . SER B 1 2 ? 4.555 24 -41.25 1 32.12 2 SER B O 1
ATOM 3163 N N . THR B 1 3 ? 2.762 25.047 -42.031 1 34.19 3 THR B N 1
ATOM 3164 C CA . THR B 1 3 ? 2.613 26.078 -41 1 34.19 3 THR B CA 1
ATOM 3165 C C . THR B 1 3 ? 2.236 25.484 -39.656 1 34.19 3 THR B C 1
ATOM 3167 O O . THR B 1 3 ? 1.346 24.625 -39.594 1 34.19 3 THR B O 1
ATOM 3170 N N . PRO B 1 4 ? 3.105 25.656 -38.594 1 30.8 4 PRO B N 1
ATOM 3171 C CA . PRO B 1 4 ? 2.986 25.078 -37.25 1 30.8 4 PRO B CA 1
ATOM 3172 C C . PRO B 1 4 ? 1.658 25.422 -36.594 1 30.8 4 PRO B C 1
ATOM 3174 O O . PRO B 1 4 ? 1.159 26.547 -36.719 1 30.8 4 PRO B O 1
ATOM 3177 N N . LYS B 1 5 ? 0.838 24.406 -36.469 1 38.41 5 LYS B N 1
ATOM 3178 C CA . LYS B 1 5 ? -0.457 24.688 -35.844 1 38.41 5 LYS B CA 1
ATOM 3179 C C . LYS B 1 5 ? -0.29 25.469 -34.531 1 38.41 5 LYS B C 1
ATOM 3181 O O . LYS B 1 5 ? 0.48 25.078 -33.656 1 38.41 5 LYS B O 1
ATOM 3186 N N . PRO B 1 6 ? -0.892 26.703 -34.375 1 30.7 6 PRO B N 1
ATOM 3187 C CA . PRO B 1 6 ? -0.737 27.5 -33.156 1 30.7 6 PRO B CA 1
ATOM 3188 C C . PRO B 1 6 ? -1.174 26.75 -31.906 1 30.7 6 PRO B C 1
ATOM 3190 O O . PRO B 1 6 ? -2.258 26.172 -31.875 1 30.7 6 PRO B O 1
ATOM 3193 N N . GLN B 1 7 ? -0.292 26.078 -31.219 1 30.95 7 GLN B N 1
ATOM 3194 C CA . GLN B 1 7 ? -0.664 25.453 -29.969 1 30.95 7 GLN B CA 1
ATOM 3195 C C . GLN B 1 7 ? -1.274 26.469 -29 1 30.95 7 GLN B C 1
ATOM 3197 O O . GLN B 1 7 ? -0.622 27.438 -28.625 1 30.95 7 GLN B O 1
ATOM 3202 N N . THR B 1 8 ? -2.545 26.734 -29.125 1 30.98 8 THR B N 1
ATOM 3203 C CA . THR B 1 8 ? -3.264 27.672 -28.25 1 30.98 8 THR B CA 1
ATOM 3204 C C . THR B 1 8 ? -3.01 27.344 -26.781 1 30.98 8 THR B C 1
ATOM 3206 O O . THR B 1 8 ? -3.455 26.312 -26.281 1 30.98 8 THR B O 1
ATOM 3209 N N . THR B 1 9 ? -1.828 27.594 -26.281 1 34.19 9 THR B N 1
ATOM 3210 C CA . THR B 1 9 ? -1.591 27.656 -24.844 1 34.19 9 THR B CA 1
ATOM 3211 C C . THR B 1 9 ? -2.666 28.484 -24.156 1 34.19 9 THR B C 1
ATOM 3213 O O . THR B 1 9 ? -2.764 29.688 -24.375 1 34.19 9 THR B O 1
ATOM 3216 N N . THR B 1 10 ? -3.844 28.031 -24.062 1 33.81 10 THR B N 1
ATOM 3217 C CA . THR B 1 10 ? -4.801 28.781 -23.266 1 33.81 10 THR B CA 1
ATOM 3218 C C . THR B 1 10 ? -4.133 29.359 -22.016 1 33.81 10 THR B C 1
ATOM 3220 O O . THR B 1 10 ? -3.672 28.609 -21.156 1 33.81 10 THR B O 1
ATOM 3223 N N . THR B 1 11 ? -3.35 30.344 -22.078 1 36.5 11 THR B N 1
ATOM 3224 C CA . THR B 1 11 ? -2.848 31.25 -21.047 1 36.5 11 THR B CA 1
ATOM 3225 C C . THR B 1 11 ? -3.924 31.531 -20.016 1 36.5 11 THR B C 1
ATOM 3227 O O . THR B 1 11 ? -4.902 32.219 -20.297 1 36.5 11 THR B O 1
ATOM 3230 N N . ASP B 1 12 ? -4.527 30.625 -19.188 1 42.19 12 ASP B N 1
ATOM 3231 C CA . ASP B 1 12 ? -5.527 30.859 -18.141 1 42.19 12 ASP B CA 1
ATOM 3232 C C . ASP B 1 12 ? -5.168 32.094 -17.297 1 42.19 12 ASP B C 1
ATOM 3234 O O . ASP B 1 12 ? -4.094 32.125 -16.703 1 42.19 12 ASP B O 1
ATOM 3238 N N . HIS B 1 13 ? -5.59 33.281 -17.484 1 44.81 13 HIS B N 1
ATOM 3239 C CA . HIS B 1 13 ? -5.539 34.688 -17.078 1 44.81 13 HIS B CA 1
ATOM 3240 C C . HIS B 1 13 ? -5.672 34.812 -15.555 1 44.81 13 HIS B C 1
ATOM 3242 O O . HIS B 1 13 ? -5.613 35.906 -15.016 1 44.81 13 HIS B O 1
ATOM 3248 N N . SER B 1 14 ? -6.25 33.969 -14.742 1 57.53 14 SER B N 1
ATOM 3249 C CA . SER B 1 14 ? -6.641 34.281 -13.367 1 57.53 14 SER B CA 1
ATOM 3250 C C . SER B 1 14 ? -5.426 34.344 -12.453 1 57.53 14 SER B C 1
ATOM 3252 O O . SER B 1 14 ? -5.516 34.844 -11.328 1 57.53 14 SER B O 1
ATOM 3254 N N . GLY B 1 15 ? -4.074 34.312 -13.008 1 81.81 15 GLY B N 1
ATOM 3255 C CA . GLY B 1 15 ? -2.865 34.344 -12.203 1 81.81 15 GLY B CA 1
ATOM 3256 C C . GLY B 1 15 ? -2.695 33.156 -11.305 1 81.81 15 GLY B C 1
ATOM 3257 O O . GLY B 1 15 ? -1.685 33 -10.609 1 81.81 15 GLY B O 1
ATOM 3258 N N . VAL B 1 16 ? -3.658 32.344 -11.273 1 90.31 16 VAL B N 1
ATOM 3259 C CA . VAL B 1 16 ? -3.553 31.125 -10.484 1 90.31 16 VAL B CA 1
ATOM 3260 C C . VAL B 1 16 ? -2.977 30 -11.336 1 90.31 16 VAL B C 1
ATOM 3262 O O . VAL B 1 16 ? -3.459 29.75 -12.445 1 90.31 16 VAL B O 1
ATOM 3265 N N . PRO B 1 17 ? -1.95 29.328 -10.898 1 95.31 17 PRO B N 1
ATOM 3266 C CA . PRO B 1 17 ? -1.318 28.266 -11.672 1 95.31 17 PRO B CA 1
ATOM 3267 C C . PRO B 1 17 ? -2.227 27.047 -11.844 1 95.31 17 PRO B C 1
ATOM 3269 O O . PRO B 1 17 ? -3.164 26.859 -11.062 1 95.31 17 PRO B O 1
ATOM 3272 N N . SER B 1 18 ? -1.959 26.297 -12.898 1 96 18 SER B N 1
ATOM 3273 C CA . SER B 1 18 ? -2.652 25.031 -13.109 1 96 18 SER B CA 1
ATOM 3274 C C . SER B 1 18 ? -2.188 23.984 -12.109 1 96 18 SER B C 1
ATOM 3276 O O . SER B 1 18 ? -1.178 24.156 -11.43 1 96 18 SER B O 1
ATOM 3278 N N . ARG B 1 19 ? -2.939 22.906 -12.008 1 95.5 19 ARG B N 1
ATOM 3279 C CA . ARG B 1 19 ? -2.586 21.766 -11.172 1 95.5 19 ARG B CA 1
ATOM 3280 C C . ARG B 1 19 ? -1.177 21.266 -11.492 1 95.5 19 ARG B C 1
ATOM 3282 O O . ARG B 1 19 ? -0.362 21.078 -10.586 1 95.5 19 ARG B O 1
ATOM 3289 N N . ASP B 1 20 ? -0.89 21.062 -12.758 1 96.56 20 ASP B N 1
ATOM 3290 C CA . ASP B 1 20 ? 0.409 20.547 -13.172 1 96.56 20 ASP B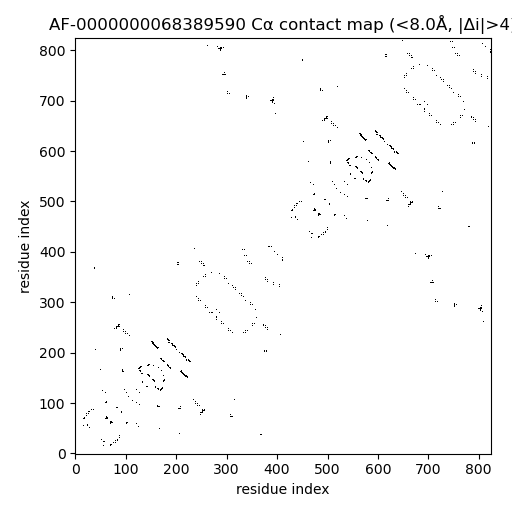 CA 1
ATOM 3291 C C . ASP B 1 20 ? 1.529 21.516 -12.836 1 96.56 20 ASP B C 1
ATOM 3293 O O . ASP B 1 20 ? 2.631 21.109 -12.461 1 96.56 20 ASP B O 1
ATOM 3297 N N . GLU B 1 21 ? 1.245 22.719 -13.039 1 96.81 21 GLU B N 1
ATOM 3298 C CA . GLU B 1 21 ? 2.229 23.75 -12.695 1 96.81 21 GLU B CA 1
ATOM 3299 C C . GLU B 1 21 ? 2.529 23.75 -11.203 1 96.81 21 GLU B C 1
ATOM 3301 O O . GLU B 1 21 ? 3.684 23.906 -10.797 1 96.81 21 GLU B O 1
ATOM 3306 N N . ILE B 1 22 ? 1.519 23.625 -10.352 1 97.5 22 ILE B N 1
ATOM 3307 C CA . ILE B 1 22 ? 1.704 23.609 -8.898 1 97.5 22 ILE B CA 1
ATOM 3308 C C . ILE B 1 22 ? 2.58 22.422 -8.508 1 97.5 22 ILE B C 1
ATOM 3310 O O . ILE B 1 22 ? 3.488 22.562 -7.684 1 97.5 22 ILE B O 1
ATOM 3314 N N . LEU B 1 23 ? 2.314 21.297 -9.078 1 97.31 23 LEU B N 1
ATOM 3315 C CA . LEU B 1 23 ? 3.125 20.109 -8.797 1 97.31 23 LEU B CA 1
ATOM 3316 C C . LEU B 1 23 ? 4.582 20.344 -9.188 1 97.31 23 LEU B C 1
ATOM 3318 O O . LEU B 1 23 ? 5.492 19.984 -8.438 1 97.31 23 LEU B O 1
ATOM 3322 N N . ALA B 1 24 ? 4.816 20.969 -10.336 1 97.88 24 ALA B N 1
ATOM 3323 C CA . ALA B 1 24 ? 6.172 21.266 -10.789 1 97.88 24 ALA B CA 1
ATOM 3324 C C . ALA B 1 24 ? 6.844 22.281 -9.859 1 97.88 24 ALA B C 1
ATOM 3326 O O . ALA B 1 24 ? 8.016 22.125 -9.508 1 97.88 24 ALA B O 1
ATOM 3327 N N . ARG B 1 25 ? 6.121 23.266 -9.477 1 98.12 25 ARG B N 1
ATOM 3328 C CA . ARG B 1 25 ? 6.66 24.281 -8.578 1 98.12 25 ARG B CA 1
ATOM 3329 C C . ARG B 1 25 ? 7.008 23.688 -7.219 1 98.12 25 ARG B C 1
ATOM 3331 O O . ARG B 1 25 ? 7.98 24.109 -6.586 1 98.12 25 ARG B O 1
ATOM 3338 N N . ALA B 1 26 ? 6.168 22.781 -6.719 1 98.5 26 ALA B N 1
ATOM 3339 C CA . ALA B 1 26 ? 6.461 22.109 -5.457 1 98.5 26 ALA B CA 1
ATOM 3340 C C . ALA B 1 26 ? 7.797 21.375 -5.527 1 98.5 26 ALA B C 1
ATOM 3342 O O . ALA B 1 26 ? 8.578 21.391 -4.574 1 98.5 26 ALA B O 1
ATOM 3343 N N . LYS B 1 27 ? 8.039 20.719 -6.66 1 98.38 27 LYS B N 1
ATOM 3344 C CA . LYS B 1 27 ? 9.312 20.047 -6.852 1 98.38 27 LYS B CA 1
ATOM 3345 C C . LYS B 1 27 ? 10.477 21.031 -6.812 1 98.38 27 LYS B C 1
ATOM 3347 O O . LYS B 1 27 ? 11.516 20.75 -6.207 1 98.38 27 LYS B O 1
ATOM 3352 N N . ASP B 1 28 ? 10.305 22.141 -7.469 1 98.38 28 ASP B N 1
ATOM 3353 C CA . ASP B 1 28 ? 11.344 23.156 -7.473 1 98.38 28 ASP B CA 1
ATOM 3354 C C . ASP B 1 28 ? 11.609 23.672 -6.059 1 98.38 28 ASP B C 1
ATOM 3356 O O . ASP B 1 28 ? 12.766 23.844 -5.664 1 98.38 28 ASP B O 1
ATOM 3360 N N . ILE B 1 29 ? 10.617 23.938 -5.34 1 98.75 29 ILE B N 1
ATOM 3361 C CA . ILE B 1 29 ? 10.75 24.453 -3.979 1 98.75 29 ILE B CA 1
ATOM 3362 C C . ILE B 1 29 ? 11.422 23.406 -3.096 1 98.75 29 ILE B C 1
ATOM 3364 O O . ILE B 1 29 ? 12.234 23.734 -2.234 1 98.75 29 ILE B O 1
ATOM 3368 N N . ALA B 1 30 ? 11.047 22.141 -3.309 1 98.56 30 ALA B N 1
ATOM 3369 C CA . ALA B 1 30 ? 11.648 21.062 -2.539 1 98.56 30 ALA B CA 1
ATOM 3370 C C . ALA B 1 30 ? 13.164 21.016 -2.75 1 98.56 30 ALA B C 1
ATOM 3372 O O . ALA B 1 30 ? 13.922 20.766 -1.809 1 98.56 30 ALA B O 1
ATOM 3373 N N . VAL B 1 31 ? 13.578 21.219 -3.975 1 98.06 31 VAL B N 1
ATOM 3374 C CA . VAL B 1 31 ? 15.008 21.234 -4.285 1 98.06 31 VAL B CA 1
ATOM 3375 C C . VAL B 1 31 ? 15.703 22.344 -3.492 1 98.06 31 VAL B C 1
ATOM 3377 O O . VAL B 1 31 ? 16.766 22.109 -2.91 1 98.06 31 VAL B O 1
ATOM 3380 N N . ILE B 1 32 ? 15.102 23.469 -3.447 1 98.06 32 ILE B N 1
ATOM 3381 C CA . ILE B 1 32 ? 15.664 24.609 -2.721 1 98.06 32 ILE B CA 1
ATOM 3382 C C . ILE B 1 32 ? 15.68 24.297 -1.225 1 98.06 32 ILE B C 1
ATOM 3384 O O . ILE B 1 32 ? 16.688 24.516 -0.555 1 98.06 32 ILE B O 1
ATOM 3388 N N . ALA B 1 33 ? 14.648 23.781 -0.702 1 98.19 33 ALA B N 1
ATOM 3389 C CA . ALA B 1 33 ? 14.5 23.516 0.725 1 98.19 33 ALA B CA 1
ATOM 3390 C C . ALA B 1 33 ? 15.469 22.438 1.184 1 98.19 33 ALA B C 1
ATOM 3392 O O . ALA B 1 33 ? 15.922 22.438 2.33 1 98.19 33 ALA B O 1
ATOM 3393 N N . ALA B 1 34 ? 15.766 21.516 0.283 1 97.25 34 ALA B N 1
ATOM 3394 C CA . ALA B 1 34 ? 16.578 20.359 0.638 1 97.25 34 ALA B CA 1
ATOM 3395 C C . ALA B 1 34 ? 18.031 20.766 0.867 1 97.25 34 ALA B C 1
ATOM 3397 O O . ALA B 1 34 ? 18.766 20.109 1.611 1 97.25 34 ALA B O 1
ATOM 3398 N N . ARG B 1 35 ? 18.469 21.859 0.263 1 95.06 35 ARG B N 1
ATOM 3399 C CA . ARG B 1 35 ? 19.875 22.25 0.222 1 95.06 35 ARG B CA 1
ATOM 3400 C C . ARG B 1 35 ? 20.438 22.406 1.63 1 95.06 35 ARG B C 1
ATOM 3402 O O . ARG B 1 35 ? 21.562 21.984 1.909 1 95.06 35 ARG B O 1
ATOM 3409 N N . ASP B 1 36 ? 19.688 23 2.525 1 94.25 36 ASP B N 1
ATOM 3410 C CA . ASP B 1 36 ? 20.219 23.266 3.857 1 94.25 36 ASP B CA 1
ATOM 3411 C C . ASP B 1 36 ? 19.297 22.719 4.941 1 94.25 36 ASP B C 1
ATOM 3413 O O . ASP B 1 36 ? 19.266 23.25 6.055 1 94.25 36 ASP B O 1
ATOM 3417 N N . ALA B 1 37 ? 18.516 21.75 4.598 1 94.81 37 ALA B N 1
ATOM 3418 C CA . ALA B 1 37 ? 17.5 21.234 5.508 1 94.81 37 ALA B CA 1
ATOM 3419 C C . ALA B 1 37 ? 18.125 20.719 6.805 1 94.81 37 ALA B C 1
ATOM 3421 O O . ALA B 1 37 ? 17.641 21.047 7.895 1 94.81 37 ALA B O 1
ATOM 3422 N N . ALA B 1 38 ? 19.156 19.922 6.688 1 94 38 ALA B N 1
ATOM 3423 C CA . ALA B 1 38 ? 19.797 19.359 7.863 1 94 38 ALA B CA 1
ATOM 3424 C C . ALA B 1 38 ? 20.359 20.453 8.766 1 94 38 ALA B C 1
ATOM 3426 O O . ALA B 1 38 ? 20.203 20.406 9.984 1 94 38 ALA B O 1
ATOM 3427 N N . LEU B 1 39 ? 21.016 21.391 8.164 1 93.69 39 LEU B N 1
ATOM 3428 C CA . LEU B 1 39 ? 21.594 22.5 8.914 1 93.69 39 LEU B CA 1
ATOM 3429 C C . LEU B 1 39 ? 20.516 23.359 9.539 1 93.69 39 LEU B C 1
ATOM 3431 O O . LEU B 1 39 ? 20.625 23.75 10.703 1 93.69 39 LEU B O 1
ATOM 3435 N N . ARG B 1 40 ? 19.469 23.672 8.781 1 95.12 40 ARG B N 1
ATOM 3436 C CA . ARG B 1 40 ? 18.359 24.469 9.273 1 95.12 40 ARG B CA 1
ATOM 3437 C C . ARG B 1 40 ? 17.703 23.828 10.492 1 95.12 40 ARG B C 1
ATOM 3439 O O . ARG B 1 40 ? 17.359 24.5 11.461 1 95.12 40 ARG B O 1
ATOM 3446 N N . GLU B 1 41 ? 17.531 22.516 10.422 1 94.62 41 GLU B N 1
ATOM 3447 C CA . GLU B 1 41 ? 16.938 21.781 11.531 1 94.62 41 GLU B CA 1
ATOM 3448 C C . GLU B 1 41 ? 17.859 21.797 12.75 1 94.62 41 GLU B C 1
ATOM 3450 O O . GLU B 1 41 ? 17.406 21.984 13.883 1 94.62 41 GLU B O 1
ATOM 3455 N N . ARG B 1 42 ? 19.109 21.562 12.539 1 91.56 42 ARG B N 1
ATOM 3456 C CA . ARG B 1 42 ? 20.078 21.531 13.633 1 91.56 42 ARG B CA 1
ATOM 3457 C C . ARG B 1 42 ? 20.125 22.875 14.359 1 91.56 42 ARG B C 1
ATOM 3459 O O . ARG B 1 42 ? 20.234 22.922 15.586 1 91.56 42 ARG B O 1
ATOM 3466 N N . GLN B 1 43 ? 20 23.938 13.617 1 94.31 43 GLN B N 1
ATOM 3467 C CA . GLN B 1 43 ? 20.078 25.281 14.188 1 94.31 43 GLN B CA 1
ATOM 3468 C C . GLN B 1 43 ? 18.688 25.812 14.523 1 94.31 43 GLN B C 1
ATOM 3470 O O . GLN B 1 43 ? 18.562 26.906 15.07 1 94.31 43 GLN B O 1
ATOM 3475 N N . ARG B 1 44 ? 17.656 25.078 14.172 1 95 44 ARG B N 1
ATOM 3476 C CA . ARG B 1 44 ? 16.25 25.438 14.305 1 95 44 ARG B CA 1
ATOM 3477 C C . ARG B 1 44 ? 15.953 26.781 13.656 1 95 44 ARG B C 1
ATOM 3479 O O . ARG B 1 44 ? 15.391 27.672 14.289 1 95 44 ARG B O 1
ATOM 3486 N N . GLU B 1 45 ? 16.484 26.969 12.516 1 96.31 45 GLU B N 1
ATOM 3487 C CA . GLU B 1 45 ? 16.141 28.141 11.719 1 96.31 45 GLU B CA 1
ATOM 3488 C C . GLU B 1 45 ? 14.812 27.969 11 1 96.31 45 GLU B C 1
ATOM 3490 O O . GLU B 1 45 ? 14.68 27.094 10.133 1 96.31 45 GLU B O 1
ATOM 3495 N N . LEU B 1 46 ? 13.852 28.766 11.414 1 97.56 46 LEU B N 1
ATOM 3496 C CA . LEU B 1 46 ? 12.531 28.625 10.82 1 97.56 46 LEU B CA 1
ATOM 3497 C C . LEU B 1 46 ? 12.562 28.953 9.328 1 97.56 46 LEU B C 1
ATOM 3499 O O . LEU B 1 46 ? 13.242 29.906 8.914 1 97.56 46 LEU B O 1
ATOM 3503 N N . PRO B 1 47 ? 11.875 28.203 8.516 1 97.75 47 PRO B N 1
ATOM 3504 C CA . PRO B 1 47 ? 12 28.328 7.062 1 97.75 47 PRO B CA 1
ATOM 3505 C C . PRO B 1 47 ? 11.07 29.391 6.48 1 97.75 47 PRO B C 1
ATOM 3507 O O . PRO B 1 47 ? 10.305 29.109 5.551 1 97.75 47 PRO B O 1
ATOM 3510 N N . PHE B 1 48 ? 11.219 30.672 6.836 1 98.12 48 PHE B N 1
ATOM 3511 C CA . PHE B 1 48 ? 10.398 31.781 6.352 1 98.12 48 PHE B CA 1
ATOM 3512 C C . PHE B 1 48 ? 10.578 31.984 4.852 1 98.12 48 PHE B C 1
ATOM 3514 O O . PHE B 1 48 ? 9.617 32.25 4.137 1 98.12 48 PHE B O 1
ATOM 3521 N N . ASP B 1 49 ? 11.805 31.812 4.406 1 98 49 ASP B N 1
ATOM 3522 C CA . ASP B 1 49 ? 12.094 32 2.988 1 98 49 ASP B CA 1
ATOM 3523 C C . ASP B 1 49 ? 11.383 30.953 2.135 1 98 49 ASP B C 1
ATOM 3525 O O . ASP B 1 49 ? 10.922 31.266 1.031 1 98 49 ASP B O 1
ATOM 3529 N N . ILE B 1 50 ? 11.375 29.719 2.623 1 98.56 50 ILE B N 1
ATOM 3530 C CA . ILE B 1 50 ? 10.703 28.641 1.893 1 98.56 50 ILE B CA 1
ATOM 3531 C C . ILE B 1 50 ? 9.203 28.922 1.829 1 98.56 50 ILE B C 1
ATOM 3533 O O . ILE B 1 50 ? 8.57 28.719 0.793 1 98.56 50 ILE B O 1
ATOM 3537 N N . PHE B 1 51 ? 8.562 29.422 2.889 1 98.69 51 PHE B N 1
ATOM 3538 C CA . PHE B 1 51 ? 7.137 29.719 2.896 1 98.69 51 PHE B CA 1
ATOM 3539 C C . PHE B 1 51 ? 6.828 30.922 2.01 1 98.69 51 PHE B C 1
ATOM 3541 O O . PHE B 1 51 ? 5.754 31 1.411 1 98.69 51 PHE B O 1
ATOM 3548 N N . ALA B 1 52 ? 7.801 31.891 1.886 1 98.56 52 ALA B N 1
ATOM 3549 C CA . ALA B 1 52 ? 7.637 32.969 0.911 1 98.56 52 ALA B CA 1
ATOM 3550 C C . ALA B 1 52 ? 7.531 32.406 -0.506 1 98.56 52 ALA B C 1
ATOM 3552 O O . ALA B 1 52 ? 6.695 32.875 -1.295 1 98.56 52 ALA B O 1
ATOM 3553 N N . LEU B 1 53 ? 8.398 31.422 -0.785 1 98.56 53 LEU B N 1
ATOM 3554 C CA . LEU B 1 53 ? 8.344 30.766 -2.092 1 98.56 53 LEU B CA 1
ATOM 3555 C C . LEU B 1 53 ? 7.023 30.031 -2.283 1 98.56 53 LEU B C 1
ATOM 3557 O O . LEU B 1 53 ? 6.461 30.047 -3.379 1 98.56 53 LEU B O 1
ATOM 3561 N N . ILE B 1 54 ? 6.512 29.375 -1.245 1 98.75 54 ILE B N 1
ATOM 3562 C CA . ILE B 1 54 ? 5.262 28.625 -1.295 1 98.75 54 ILE B CA 1
ATOM 3563 C C . ILE B 1 54 ? 4.102 29.578 -1.599 1 98.75 54 ILE B C 1
ATOM 3565 O O . ILE B 1 54 ? 3.244 29.266 -2.43 1 98.75 54 ILE B O 1
ATOM 3569 N N . LYS B 1 55 ? 4.086 30.75 -0.977 1 98.5 55 LYS B N 1
ATOM 3570 C CA . LYS B 1 55 ? 3.059 31.75 -1.218 1 98.5 55 LYS B CA 1
ATOM 3571 C C . LYS B 1 55 ? 3.141 32.281 -2.643 1 98.5 55 LYS B C 1
ATOM 3573 O O . LYS B 1 55 ? 2.123 32.406 -3.33 1 98.5 55 LYS B O 1
ATOM 3578 N N . GLU B 1 56 ? 4.352 32.594 -3.061 1 97.94 56 GLU B N 1
ATOM 3579 C CA . GLU B 1 56 ? 4.562 33.125 -4.41 1 97.94 56 GLU B CA 1
ATOM 3580 C C . GLU B 1 56 ? 4.121 32.094 -5.461 1 97.94 56 GLU B C 1
ATOM 3582 O O . GLU B 1 56 ? 3.523 32.469 -6.477 1 97.94 56 GLU B O 1
ATOM 3587 N N . ALA B 1 57 ? 4.418 30.875 -5.176 1 98.12 57 ALA B N 1
ATOM 3588 C CA . ALA B 1 57 ? 4.082 29.797 -6.102 1 98.12 57 ALA B CA 1
ATOM 3589 C C . ALA B 1 57 ? 2.604 29.438 -6.008 1 98.12 57 ALA B C 1
ATOM 3591 O O . ALA B 1 57 ? 2.098 28.656 -6.82 1 98.12 57 ALA B O 1
ATOM 3592 N N . LYS B 1 58 ? 1.904 29.922 -4.977 1 98.25 58 LYS B N 1
ATOM 3593 C CA . LYS B 1 58 ? 0.475 29.734 -4.75 1 98.25 58 LYS B CA 1
ATOM 3594 C C . LYS B 1 58 ? 0.136 28.266 -4.594 1 98.25 58 LYS B C 1
ATOM 3596 O O . LYS B 1 58 ? -0.876 27.781 -5.117 1 98.25 58 LYS B O 1
ATOM 3601 N N . ILE B 1 59 ? 1.017 27.531 -3.928 1 98.44 59 ILE B N 1
ATOM 3602 C CA . ILE B 1 59 ? 0.83 26.109 -3.684 1 98.44 59 ILE B CA 1
ATOM 3603 C C . ILE B 1 59 ? -0.471 25.875 -2.916 1 98.44 59 ILE B C 1
ATOM 3605 O O . ILE B 1 59 ? -1.163 24.875 -3.135 1 98.44 59 ILE B O 1
ATOM 3609 N N . GLY B 1 60 ? -0.871 26.828 -2.088 1 98.06 60 GLY B N 1
ATOM 3610 C CA . GLY B 1 60 ? -2.02 26.688 -1.206 1 98.06 60 GLY B CA 1
ATOM 3611 C C . GLY B 1 60 ? -3.344 26.703 -1.946 1 98.06 60 GLY B C 1
ATOM 3612 O O . GLY B 1 60 ? -4.383 26.359 -1.375 1 98.06 60 GLY B O 1
ATOM 3613 N N . THR B 1 61 ? -3.35 26.953 -3.23 1 97.88 61 THR B N 1
ATOM 3614 C CA . THR B 1 61 ? -4.59 27.062 -3.992 1 97.88 61 THR B CA 1
ATOM 3615 C C . THR B 1 61 ? -5.012 25.719 -4.547 1 97.88 61 THR B C 1
ATOM 3617 O O . THR B 1 61 ? -6.125 25.562 -5.047 1 97.88 61 THR B O 1
ATOM 3620 N N . LEU B 1 62 ? -4.18 24.734 -4.395 1 98.06 62 LEU B N 1
ATOM 3621 C CA . LEU B 1 62 ? -4.254 23.484 -5.141 1 98.06 62 LEU B CA 1
ATOM 3622 C C . LEU B 1 62 ? -5.645 22.859 -5.031 1 98.06 62 LEU B C 1
ATOM 3624 O O . LEU B 1 62 ? -6.211 22.422 -6.035 1 98.06 62 LEU B O 1
ATOM 3628 N N . ARG B 1 63 ? -6.281 22.891 -3.875 1 97.12 63 ARG B N 1
ATOM 3629 C CA . ARG B 1 63 ? -7.523 22.156 -3.633 1 97.12 63 ARG B CA 1
ATOM 3630 C C . ARG B 1 63 ? -8.734 23.016 -3.996 1 97.12 63 ARG B C 1
ATOM 3632 O O . ARG B 1 63 ? -9.867 22.531 -3.941 1 97.12 63 ARG B O 1
ATOM 3639 N N . VAL B 1 64 ? -8.578 24.297 -4.352 1 95.69 64 VAL B N 1
ATOM 3640 C CA . VAL B 1 64 ? -9.695 25.141 -4.766 1 95.69 64 VAL B CA 1
ATOM 3641 C C . VAL B 1 64 ? -10.242 24.641 -6.105 1 95.69 64 VAL B C 1
ATOM 3643 O O . VAL B 1 64 ? -9.492 24.516 -7.074 1 95.69 64 VAL B O 1
ATOM 3646 N N . PRO B 1 65 ? -11.516 24.375 -6.137 1 94.62 65 PRO B N 1
ATOM 3647 C CA . PRO B 1 65 ? -12.102 23.844 -7.375 1 94.62 65 PRO B CA 1
ATOM 3648 C C . PRO B 1 65 ? -11.992 24.828 -8.539 1 94.62 65 PRO B C 1
ATOM 3650 O O . PRO B 1 65 ? -11.945 26.047 -8.328 1 94.62 65 PRO B O 1
ATOM 3653 N N . GLU B 1 66 ? -12.094 24.312 -9.742 1 93.69 66 GLU B N 1
ATOM 3654 C CA . GLU B 1 66 ? -12.078 25.141 -10.938 1 93.69 66 GLU B CA 1
ATOM 3655 C C . GLU B 1 66 ? -13.281 26.078 -10.969 1 93.69 66 GLU B C 1
ATOM 3657 O O . GLU B 1 66 ? -13.164 27.25 -11.367 1 93.69 66 GLU B O 1
ATOM 3662 N N . ALA B 1 67 ? -14.375 25.609 -10.523 1 90.06 67 ALA B N 1
ATOM 3663 C CA . ALA B 1 67 ? -15.602 26.391 -10.492 1 90.06 67 ALA B CA 1
ATOM 3664 C C . ALA B 1 67 ? -15.461 27.594 -9.57 1 90.06 67 ALA B C 1
ATOM 3666 O O . ALA B 1 67 ? -16.219 28.562 -9.695 1 90.06 67 ALA B O 1
ATOM 3667 N N . LYS B 1 68 ? -14.5 27.547 -8.695 1 91.94 68 LYS B N 1
ATOM 3668 C CA . LYS B 1 68 ? -14.273 28.656 -7.766 1 91.94 68 LYS B CA 1
ATOM 3669 C C . LYS B 1 68 ? -12.992 29.406 -8.109 1 91.94 68 LYS B C 1
ATOM 3671 O O . LYS B 1 68 ? -12.453 30.141 -7.273 1 91.94 68 LYS B O 1
ATOM 3676 N N . GLY B 1 69 ? -12.469 29.062 -9.297 1 92.44 69 GLY B N 1
ATOM 3677 C CA . GLY B 1 69 ? -11.336 29.812 -9.812 1 92.44 69 GLY B CA 1
ATOM 3678 C C . GLY B 1 69 ? -9.992 29.188 -9.477 1 92.44 69 GLY B C 1
ATOM 3679 O O . GLY B 1 69 ? -8.945 29.797 -9.695 1 92.44 69 GLY B O 1
ATOM 3680 N N . GLY B 1 70 ? -9.977 28.031 -8.891 1 95.44 70 GLY B N 1
ATOM 3681 C CA . GLY B 1 70 ? -8.734 27.391 -8.492 1 95.44 70 GLY B CA 1
ATOM 3682 C C . GLY B 1 70 ? -8.25 26.344 -9.477 1 95.44 70 GLY B C 1
ATOM 3683 O O . GLY B 1 70 ? -8.844 26.172 -10.547 1 95.44 70 GLY B O 1
ATOM 3684 N N . PRO B 1 71 ? -7.129 25.656 -9.125 1 96.38 71 PRO B N 1
ATOM 3685 C CA . PRO B 1 71 ? -6.504 24.672 -10 1 96.38 71 PRO B CA 1
ATOM 3686 C C . PRO B 1 71 ? -7.293 23.359 -10.078 1 96.38 71 PRO B C 1
ATOM 3688 O O . PRO B 1 71 ? -7.102 22.578 -11.008 1 96.38 71 PRO B O 1
ATOM 3691 N N . GLY B 1 72 ? -8.078 23.109 -9.07 1 96.12 72 GLY B N 1
ATOM 3692 C CA . GLY B 1 72 ? -8.914 21.922 -9.102 1 96.12 72 GLY B CA 1
ATOM 3693 C C . GLY B 1 72 ? -8.148 20.641 -8.812 1 96.12 72 GLY B C 1
ATOM 3694 O O . GLY B 1 72 ? -8.461 19.578 -9.367 1 96.12 72 GLY B O 1
ATOM 3695 N N . GLY B 1 73 ? -7.172 20.703 -8.039 1 97.38 73 GLY B N 1
ATOM 3696 C CA . GLY B 1 73 ? -6.41 19.5 -7.688 1 97.38 73 GLY B CA 1
ATOM 3697 C C . GLY B 1 73 ? -7.188 18.547 -6.805 1 97.38 73 GLY B C 1
ATOM 3698 O O . GLY B 1 73 ? -8.008 18.969 -5.988 1 97.38 73 GLY B O 1
ATOM 3699 N N . SER B 1 74 ? -6.918 17.25 -6.934 1 97.81 74 SER B N 1
ATOM 3700 C CA . SER B 1 74 ? -7.516 16.203 -6.098 1 97.81 74 SER B CA 1
ATOM 3701 C C . SER B 1 74 ? -6.816 16.109 -4.746 1 97.81 74 SER B C 1
ATOM 3703 O O . SER B 1 74 ? -5.816 16.797 -4.512 1 97.81 74 SER B O 1
ATOM 3705 N N . ILE B 1 75 ? -7.379 15.391 -3.844 1 98.12 75 ILE B N 1
ATOM 3706 C CA . ILE B 1 75 ? -6.723 15.109 -2.572 1 98.12 75 ILE B CA 1
ATOM 3707 C C . ILE B 1 75 ? -5.434 14.328 -2.822 1 98.12 75 ILE B C 1
ATOM 3709 O O . ILE B 1 75 ? -4.422 14.555 -2.152 1 98.12 75 ILE B O 1
ATOM 3713 N N . ALA B 1 76 ? -5.449 13.398 -3.775 1 98.38 76 ALA B N 1
ATOM 3714 C CA . ALA B 1 76 ? -4.238 12.672 -4.16 1 98.38 76 ALA B CA 1
ATOM 3715 C C . ALA B 1 76 ? -3.139 13.633 -4.602 1 98.38 76 ALA B C 1
ATOM 3717 O O . ALA B 1 76 ? -1.97 13.453 -4.254 1 98.38 76 ALA B O 1
ATOM 3718 N N . ASP B 1 77 ? -3.453 14.664 -5.41 1 98.19 77 ASP B N 1
ATOM 3719 C CA . ASP B 1 77 ? -2.486 15.672 -5.828 1 98.19 77 ASP B CA 1
ATOM 3720 C C . ASP B 1 77 ? -1.909 16.406 -4.625 1 98.19 77 ASP B C 1
ATOM 3722 O O . ASP B 1 77 ? -0.695 16.609 -4.531 1 98.19 77 ASP B O 1
ATOM 3726 N N . TYR B 1 78 ? -2.842 16.812 -3.787 1 97.75 78 TYR B N 1
ATOM 3727 C CA . TYR B 1 78 ? -2.506 17.547 -2.568 1 97.75 78 TYR B CA 1
ATOM 3728 C C . TYR B 1 78 ? -1.547 16.734 -1.699 1 97.75 78 TYR B C 1
ATOM 3730 O O . TYR B 1 78 ? -0.519 17.25 -1.255 1 97.75 78 TYR B O 1
ATOM 3738 N N . ILE B 1 79 ? -1.831 15.484 -1.528 1 98.62 79 ILE B N 1
ATOM 3739 C CA . ILE B 1 79 ? -1.01 14.602 -0.713 1 98.62 79 ILE B CA 1
ATOM 3740 C C . ILE B 1 79 ? 0.345 14.383 -1.385 1 98.62 79 ILE B C 1
ATOM 3742 O O . ILE B 1 79 ? 1.377 14.336 -0.713 1 98.62 79 ILE B O 1
ATOM 3746 N N . GLU B 1 80 ? 0.393 14.266 -2.666 1 98.56 80 GLU B N 1
ATOM 3747 C CA . GLU B 1 80 ? 1.648 14.133 -3.398 1 98.56 80 GLU B CA 1
ATOM 3748 C C . GLU B 1 80 ? 2.543 15.352 -3.186 1 98.56 80 GLU B C 1
ATOM 3750 O O . GLU B 1 80 ? 3.75 15.211 -2.982 1 98.56 80 GLU B O 1
ATOM 3755 N N . VAL B 1 81 ? 1.97 16.516 -3.266 1 98.75 81 VAL B N 1
ATOM 3756 C CA . VAL B 1 81 ? 2.711 17.75 -3.053 1 98.75 81 VAL B CA 1
ATOM 3757 C C . VAL B 1 81 ? 3.336 17.75 -1.66 1 98.75 81 VAL B C 1
ATOM 3759 O O . VAL B 1 81 ? 4.496 18.141 -1.491 1 98.75 81 VAL B O 1
ATOM 3762 N N . LEU B 1 82 ? 2.561 17.328 -0.696 1 98.81 82 LEU B N 1
ATOM 3763 C CA . LEU B 1 82 ? 3.066 17.266 0.671 1 98.81 82 LEU B CA 1
ATOM 3764 C C . LEU B 1 82 ? 4.254 16.328 0.777 1 98.81 82 LEU B C 1
ATOM 3766 O O . LEU B 1 82 ? 5.242 16.625 1.448 1 98.81 82 LEU B O 1
ATOM 3770 N N . MET B 1 83 ? 4.141 15.141 0.147 1 98.75 83 MET B N 1
ATOM 3771 C CA . MET B 1 83 ? 5.23 14.172 0.211 1 98.75 83 MET B CA 1
ATOM 3772 C C . MET B 1 83 ? 6.48 14.711 -0.482 1 98.75 83 MET B C 1
ATOM 3774 O O . MET B 1 83 ? 7.598 14.508 -0.006 1 98.75 83 MET B O 1
ATOM 3778 N N . ILE B 1 84 ? 6.32 15.438 -1.586 1 98.62 84 ILE B N 1
ATOM 3779 C CA . ILE B 1 84 ? 7.434 16.047 -2.305 1 98.62 84 ILE B CA 1
ATOM 3780 C C . ILE B 1 84 ? 8.148 17.047 -1.4 1 98.62 84 ILE B C 1
ATOM 3782 O O . ILE B 1 84 ? 9.367 16.984 -1.24 1 98.62 84 ILE B O 1
ATOM 3786 N N . LEU B 1 85 ? 7.383 17.922 -0.782 1 98.81 85 LEU B N 1
ATOM 3787 C CA . LEU B 1 85 ? 7.969 18.906 0.11 1 98.81 85 LEU B CA 1
ATOM 3788 C C . LEU B 1 85 ? 8.578 18.25 1.341 1 98.81 85 LEU B C 1
ATOM 3790 O O . LEU B 1 85 ? 9.625 18.672 1.822 1 98.81 85 LEU B O 1
ATOM 3794 N N . GLY B 1 86 ? 7.914 17.234 1.843 1 98.75 86 GLY B N 1
ATOM 3795 C CA . GLY B 1 86 ? 8.367 16.531 3.035 1 98.75 86 GLY B CA 1
ATOM 3796 C C . GLY B 1 86 ? 9.68 15.797 2.834 1 98.75 86 GLY B C 1
ATOM 3797 O O . GLY B 1 86 ? 10.438 15.602 3.783 1 98.75 86 GLY B O 1
ATOM 3798 N N . GLU B 1 87 ? 9.875 15.328 1.588 1 98.12 87 GLU B N 1
ATOM 3799 C CA . GLU B 1 87 ? 11.141 14.68 1.265 1 98.12 87 GLU B CA 1
ATOM 3800 C C . GLU B 1 87 ? 12.32 15.609 1.529 1 98.12 87 GLU B C 1
ATOM 3802 O O . GLU B 1 87 ? 13.383 15.164 1.974 1 98.12 87 GLU B O 1
ATOM 3807 N N . ALA B 1 88 ? 12.125 16.891 1.26 1 97.94 88 ALA B N 1
ATOM 3808 C CA . ALA B 1 88 ? 13.148 17.906 1.546 1 97.94 88 ALA B CA 1
ATOM 3809 C C . ALA B 1 88 ? 13.188 18.234 3.035 1 97.94 88 ALA B C 1
ATOM 3811 O O . ALA B 1 88 ? 14.266 18.266 3.639 1 97.94 88 ALA B O 1
ATOM 3812 N N . ASP B 1 89 ? 12.047 18.469 3.6 1 98.19 89 ASP B N 1
ATOM 3813 C CA . ASP B 1 89 ? 11.883 18.891 4.992 1 98.19 89 ASP B CA 1
ATOM 3814 C C . ASP B 1 89 ? 10.453 18.672 5.461 1 98.19 89 ASP B C 1
ATOM 3816 O O . ASP B 1 89 ? 9.555 19.438 5.102 1 98.19 89 ASP B O 1
ATOM 3820 N N . SER B 1 90 ? 10.266 17.688 6.355 1 98.62 90 SER B N 1
ATOM 3821 C CA . SER B 1 90 ? 8.922 17.281 6.766 1 98.62 90 SER B CA 1
ATOM 3822 C C . SER B 1 90 ? 8.234 18.391 7.559 1 98.62 90 SER B C 1
ATOM 3824 O O . SER B 1 90 ? 7.008 18.391 7.707 1 98.62 90 SER B O 1
ATOM 3826 N N . ASN B 1 91 ? 8.906 19.406 8.102 1 98.38 91 ASN B N 1
ATOM 3827 C CA . ASN B 1 91 ? 8.32 20.516 8.828 1 98.38 91 ASN B CA 1
ATOM 3828 C C . ASN B 1 91 ? 7.465 21.391 7.914 1 98.38 91 ASN B C 1
ATOM 3830 O O . ASN B 1 91 ? 6.477 21.984 8.359 1 98.38 91 ASN B O 1
ATOM 3834 N N . ILE B 1 92 ? 7.855 21.438 6.676 1 98.69 92 ILE B N 1
ATOM 3835 C CA . ILE B 1 92 ? 7.23 22.359 5.734 1 98.69 92 ILE B CA 1
ATOM 3836 C C . ILE B 1 92 ? 5.793 21.922 5.465 1 98.69 92 ILE B C 1
ATOM 3838 O O . ILE B 1 92 ? 4.848 22.688 5.711 1 98.69 92 ILE B O 1
ATOM 3842 N N . PRO B 1 93 ? 5.586 20.703 4.984 1 98.75 93 PRO B N 1
ATOM 3843 C CA . PRO B 1 93 ? 4.18 20.328 4.805 1 98.75 93 PRO B CA 1
ATOM 3844 C C . PRO B 1 93 ? 3.406 20.312 6.121 1 98.75 93 PRO B C 1
ATOM 3846 O O . PRO B 1 93 ? 2.209 20.609 6.145 1 98.75 93 PRO B O 1
ATOM 3849 N N . HIS B 1 94 ? 4.008 19.891 7.223 1 98.31 94 HIS B N 1
ATOM 3850 C CA . HIS B 1 94 ? 3.332 19.906 8.516 1 98.31 94 HIS B CA 1
ATOM 3851 C C . HIS B 1 94 ? 2.764 21.281 8.82 1 98.31 94 HIS B C 1
ATOM 3853 O O . HIS B 1 94 ? 1.622 21.406 9.273 1 98.31 94 HIS B O 1
ATOM 3859 N N . ALA B 1 95 ? 3.488 22.297 8.539 1 98.25 95 ALA B N 1
ATOM 3860 C CA . ALA B 1 95 ? 3.107 23.672 8.859 1 98.25 95 ALA B CA 1
ATOM 3861 C C . ALA B 1 95 ? 2.014 24.172 7.926 1 98.25 95 ALA B C 1
ATOM 3863 O O . ALA B 1 95 ? 1.417 25.234 8.164 1 98.25 95 ALA B O 1
ATOM 3864 N N . LEU B 1 96 ? 1.719 23.438 6.914 1 98.5 96 LEU B N 1
ATOM 3865 C CA . LEU B 1 96 ? 0.69 23.828 5.957 1 98.5 96 LEU B CA 1
ATOM 3866 C C . LEU B 1 96 ? -0.647 23.172 6.301 1 98.5 96 LEU B C 1
ATOM 3868 O O . LEU B 1 96 ? -1.643 23.391 5.605 1 98.5 96 LEU B O 1
ATOM 3872 N N . ARG B 1 97 ? -0.713 22.406 7.305 1 97.38 97 ARG B N 1
ATOM 3873 C CA . ARG B 1 97 ? -1.874 21.562 7.598 1 97.38 97 ARG B CA 1
ATOM 3874 C C . ARG B 1 97 ? -3.123 22.422 7.801 1 97.38 97 ARG B C 1
ATOM 3876 O O . ARG B 1 97 ? -4.18 22.125 7.234 1 97.38 97 ARG B O 1
ATOM 3883 N N . SER B 1 98 ? -3.025 23.453 8.609 1 96.25 98 SER B N 1
ATOM 3884 C CA . SER B 1 98 ? -4.18 24.312 8.891 1 96.25 98 SER B CA 1
ATOM 3885 C C . SER B 1 98 ? -4.684 24.984 7.629 1 96.25 98 SER B C 1
ATOM 3887 O O . SER B 1 98 ? -5.891 25.172 7.453 1 96.25 98 SER B O 1
ATOM 3889 N N . HIS B 1 99 ? -3.779 25.359 6.805 1 97.69 99 HIS B N 1
ATOM 3890 C CA . HIS B 1 99 ? -4.18 26.031 5.57 1 97.69 99 HIS B CA 1
ATOM 3891 C C . HIS B 1 99 ? -5.016 25.094 4.691 1 97.69 99 HIS B C 1
ATOM 3893 O O . HIS B 1 99 ? -6.074 25.484 4.203 1 97.69 99 HIS B O 1
ATOM 3899 N N . PHE B 1 100 ? -4.508 23.938 4.539 1 97.19 100 PHE B N 1
ATOM 3900 C CA . PHE B 1 100 ? -5.215 23.031 3.637 1 97.19 100 PHE B CA 1
ATOM 3901 C C . PHE B 1 100 ? -6.512 22.547 4.27 1 97.19 100 PHE B C 1
ATOM 3903 O O . PHE B 1 100 ? -7.477 22.25 3.562 1 97.19 100 PHE B O 1
ATOM 3910 N N . ASN B 1 101 ? -6.535 22.453 5.574 1 93.88 101 ASN B N 1
ATOM 3911 C CA . ASN B 1 101 ? -7.82 22.219 6.223 1 93.88 101 ASN B CA 1
ATOM 3912 C C . ASN B 1 101 ? -8.82 23.328 5.898 1 93.88 101 ASN B C 1
ATOM 3914 O O . ASN B 1 101 ? -9.984 23.047 5.586 1 93.88 101 ASN B O 1
ATOM 3918 N N . PHE B 1 102 ? -8.406 24.531 5.965 1 92.62 102 PHE B N 1
ATOM 3919 C CA . PHE B 1 102 ? -9.242 25.688 5.668 1 92.62 102 PHE B CA 1
ATOM 3920 C C . PHE B 1 102 ? -9.727 25.656 4.227 1 92.62 102 PHE B C 1
ATOM 3922 O O . PHE B 1 102 ? -10.914 25.812 3.959 1 92.62 102 PHE B O 1
ATOM 3929 N N . THR B 1 103 ? -8.82 25.406 3.301 1 94.19 103 THR B N 1
ATOM 3930 C CA . THR B 1 103 ? -9.18 25.453 1.888 1 94.19 103 THR B CA 1
ATOM 3931 C C . THR B 1 103 ? -10.094 24.281 1.519 1 94.19 103 THR B C 1
ATOM 3933 O O . THR B 1 103 ? -10.93 24.406 0.626 1 94.19 103 THR B O 1
ATOM 3936 N N . GLU B 1 104 ? -9.914 23.125 2.232 1 93.5 104 GLU B N 1
ATOM 3937 C CA . GLU B 1 104 ? -10.828 22.016 1.96 1 93.5 104 GLU B CA 1
ATOM 3938 C C . GLU B 1 104 ? -12.258 22.375 2.355 1 93.5 104 GLU B C 1
ATOM 3940 O O . GLU B 1 104 ? -13.211 22.016 1.653 1 93.5 104 GLU B O 1
ATOM 3945 N N . ASN B 1 105 ? -12.391 23.031 3.457 1 88.62 105 ASN B N 1
ATOM 3946 C CA . ASN B 1 105 ? -13.719 23.484 3.867 1 88.62 105 ASN B CA 1
ATOM 3947 C C . ASN B 1 105 ? -14.297 24.484 2.865 1 88.62 105 ASN B C 1
ATOM 3949 O O . ASN B 1 105 ? -15.492 24.438 2.559 1 88.62 105 ASN B O 1
ATOM 3953 N N . LEU B 1 106 ? -13.469 25.344 2.381 1 87.56 106 LEU B N 1
ATOM 3954 C CA . LEU B 1 106 ? -13.898 26.281 1.351 1 87.56 106 LEU B CA 1
ATOM 3955 C C . LEU B 1 106 ? -14.32 25.547 0.084 1 87.56 106 LEU B C 1
ATOM 3957 O O . LEU B 1 106 ? -15.32 25.906 -0.544 1 87.56 106 LEU B O 1
ATOM 3961 N N . ALA B 1 107 ? -13.523 24.578 -0.274 1 89.5 107 ALA B N 1
ATOM 3962 C CA . ALA B 1 107 ? -13.742 23.844 -1.51 1 89.5 107 ALA B CA 1
ATOM 3963 C C . ALA B 1 107 ? -15.07 23.094 -1.474 1 89.5 107 ALA B C 1
ATOM 3965 O O . ALA B 1 107 ? -15.773 23.016 -2.484 1 89.5 107 ALA B O 1
ATOM 3966 N N . LEU B 1 108 ? -15.406 22.562 -0.31 1 88.81 108 LEU B N 1
ATOM 3967 C CA . LEU B 1 108 ? -16.562 21.672 -0.231 1 88.81 108 LEU B CA 1
ATOM 3968 C C . LEU B 1 108 ? -17.812 22.438 0.188 1 88.81 108 LEU B C 1
ATOM 3970 O O . LEU B 1 108 ? -18.922 21.922 0.052 1 88.81 108 LEU B O 1
ATOM 3974 N N . ALA B 1 109 ? -17.641 23.625 0.69 1 82.44 109 ALA B N 1
ATOM 3975 C CA . ALA B 1 109 ? -18.797 24.438 1.059 1 82.44 109 ALA B CA 1
ATOM 3976 C C . ALA B 1 109 ? -19.625 24.812 -0.172 1 82.44 109 ALA B C 1
ATOM 3978 O O . ALA B 1 109 ? -19.062 25.094 -1.234 1 82.44 109 ALA B O 1
ATOM 3979 N N . PRO B 1 110 ? -20.922 24.766 0.053 1 78.44 110 PRO B N 1
ATOM 3980 C CA . PRO B 1 110 ? -21.75 25.234 -1.061 1 78.44 110 PRO B CA 1
ATOM 3981 C C . PRO B 1 110 ? -21.422 26.656 -1.5 1 78.44 110 PRO B C 1
ATOM 3983 O O . PRO B 1 110 ? -21.125 27.5 -0.662 1 78.44 110 PRO B O 1
ATOM 3986 N N . ILE B 1 111 ? -21.516 26.875 -2.742 1 70.88 111 ILE B N 1
ATOM 3987 C CA . ILE B 1 111 ? -21.078 28.125 -3.357 1 70.88 111 ILE B CA 1
ATOM 3988 C C . ILE B 1 111 ? -21.906 29.281 -2.801 1 70.88 111 ILE B C 1
ATOM 3990 O O . ILE B 1 111 ? -21.391 30.391 -2.623 1 70.88 111 ILE B O 1
ATOM 3994 N N . GLU B 1 112 ? -23.172 29.047 -2.484 1 72.75 112 GLU B N 1
ATOM 3995 C CA . GLU B 1 112 ? -24.062 30.094 -2.002 1 72.75 112 GLU B CA 1
ATOM 3996 C C . GLU B 1 112 ? -23.641 30.594 -0.622 1 72.75 112 GLU B C 1
ATOM 3998 O O . GLU B 1 112 ? -24 31.703 -0.222 1 72.75 112 GLU B O 1
ATOM 4003 N N . LEU B 1 113 ? -22.891 29.766 0.064 1 70.75 113 LEU B N 1
ATOM 4004 C CA . LEU B 1 113 ? -22.516 30.078 1.438 1 70.75 113 LEU B CA 1
ATOM 4005 C C . LEU B 1 113 ? -21.062 30.516 1.509 1 70.75 113 LEU B C 1
ATOM 4007 O O . LEU B 1 113 ? -20.547 30.812 2.592 1 70.75 113 LEU B O 1
ATOM 4011 N N . GLU B 1 114 ? -20.547 30.656 0.352 1 70 114 GLU B N 1
ATOM 4012 C CA . GLU B 1 114 ? -19.109 30.906 0.304 1 70 114 GLU B CA 1
ATOM 4013 C C . GLU B 1 114 ? -18.797 32.375 0.624 1 70 114 GLU B C 1
ATOM 4015 O O . GLU B 1 114 ? -19.516 33.281 0.177 1 70 114 GLU B O 1
ATOM 4020 N N . ASP B 1 115 ? -17.953 32.531 1.521 1 73.88 115 ASP B N 1
ATOM 4021 C CA . ASP B 1 115 ? -17.406 33.844 1.741 1 73.88 115 ASP B CA 1
ATOM 4022 C C . ASP B 1 115 ? -16.328 34.188 0.706 1 73.88 115 ASP B C 1
ATOM 4024 O O . ASP B 1 115 ? -15.188 33.719 0.82 1 73.88 115 ASP B O 1
ATOM 4028 N N . ARG B 1 116 ? -16.562 34.906 -0.205 1 83.5 116 ARG B N 1
ATOM 4029 C CA . ARG B 1 116 ? -15.695 35.219 -1.346 1 83.5 116 ARG B CA 1
ATOM 4030 C C . ARG B 1 116 ? -14.438 35.938 -0.901 1 83.5 116 ARG B C 1
ATOM 4032 O O . ARG B 1 116 ? -13.383 35.812 -1.525 1 83.5 116 ARG B O 1
ATOM 4039 N N . ARG B 1 117 ? -14.484 36.625 0.118 1 86.75 117 ARG B N 1
ATOM 4040 C CA . ARG B 1 117 ? -13.336 37.375 0.595 1 86.75 117 ARG B CA 1
ATOM 4041 C C . ARG B 1 117 ? -12.172 36.469 0.937 1 86.75 117 ARG B C 1
ATOM 4043 O O . ARG B 1 117 ? -11.031 36.719 0.553 1 86.75 117 ARG B O 1
ATOM 4050 N N . HIS B 1 118 ? -12.414 35.438 1.624 1 89.69 118 HIS B N 1
ATOM 4051 C CA . HIS B 1 118 ? -11.383 34.469 2.002 1 89.69 118 HIS B CA 1
ATOM 4052 C C . HIS B 1 118 ? -10.867 33.719 0.786 1 89.69 118 HIS B C 1
ATOM 4054 O O . HIS B 1 118 ? -9.664 33.438 0.679 1 89.69 118 HIS B O 1
ATOM 4060 N N . LEU B 1 119 ? -11.805 33.406 -0.083 1 92.69 119 LEU B N 1
ATOM 4061 C CA . LEU B 1 119 ? -11.422 32.688 -1.298 1 92.69 119 LEU B CA 1
ATOM 4062 C C . LEU B 1 119 ? -10.43 33.5 -2.115 1 92.69 119 LEU B C 1
ATOM 4064 O O . LEU B 1 119 ? -9.43 32.969 -2.604 1 92.69 119 LEU B O 1
ATOM 4068 N N . GLU B 1 120 ? -10.703 34.781 -2.258 1 94.12 120 GLU B N 1
ATOM 4069 C CA . GLU B 1 120 ? -9.836 35.656 -3.041 1 94.12 120 GLU B CA 1
ATOM 4070 C C . GLU B 1 120 ? -8.438 35.75 -2.424 1 94.12 120 GLU B C 1
ATOM 4072 O O . GLU B 1 120 ? -7.441 35.844 -3.143 1 94.12 120 GLU B O 1
ATOM 4077 N N . GLN B 1 121 ? -8.375 35.75 -1.129 1 95.5 121 GLN B N 1
ATOM 4078 C CA . GLN B 1 121 ? -7.086 35.781 -0.449 1 95.5 121 GLN B CA 1
ATOM 4079 C C . GLN B 1 121 ? -6.305 34.5 -0.704 1 95.5 121 GLN B C 1
ATOM 4081 O O . GLN B 1 121 ? -5.094 34.531 -0.926 1 95.5 121 GLN B O 1
ATOM 4086 N N . VAL B 1 122 ? -7.02 33.344 -0.641 1 96.69 122 VAL B N 1
ATOM 4087 C CA . VAL B 1 122 ? -6.383 32.062 -0.934 1 96.69 122 VAL B CA 1
ATOM 4088 C C . VAL B 1 122 ? -5.848 32.062 -2.363 1 96.69 122 VAL B C 1
ATOM 4090 O O . VAL B 1 122 ? -4.699 31.688 -2.605 1 96.69 122 VAL B O 1
ATOM 4093 N N . LEU B 1 123 ? -6.645 32.531 -3.299 1 96.38 123 LEU B N 1
ATOM 4094 C CA . LEU B 1 123 ? -6.27 32.531 -4.711 1 96.38 123 LEU B CA 1
ATOM 4095 C C . LEU B 1 123 ? -5.086 33.469 -4.953 1 96.38 123 LEU B C 1
ATOM 4097 O O . LEU B 1 123 ? -4.324 33.281 -5.902 1 96.38 123 LEU B O 1
ATOM 4101 N N . ALA B 1 124 ? -4.922 34.469 -4.094 1 96.75 124 ALA B N 1
ATOM 4102 C CA . ALA B 1 124 ? -3.805 35.375 -4.199 1 96.75 124 ALA B CA 1
ATOM 4103 C C . ALA B 1 124 ? -2.533 34.812 -3.6 1 96.75 124 ALA B C 1
ATOM 4105 O O . ALA B 1 124 ? -1.459 35.406 -3.689 1 96.75 124 ALA B O 1
ATOM 4106 N N . GLY B 1 125 ? -2.621 33.625 -2.988 1 97.69 125 GLY B N 1
ATOM 4107 C CA . GLY B 1 125 ? -1.449 32.938 -2.494 1 97.69 125 GLY B CA 1
ATOM 4108 C C . GLY B 1 125 ? -1.264 33.062 -0.995 1 97.69 125 GLY B C 1
ATOM 4109 O O . GLY B 1 125 ? -0.288 32.562 -0.439 1 97.69 125 GLY B O 1
ATOM 4110 N N . LYS B 1 126 ? -2.207 33.688 -0.321 1 98.06 126 LYS B N 1
ATOM 4111 C CA . LYS B 1 126 ? -2.098 33.875 1.125 1 98.06 126 LYS B CA 1
ATOM 4112 C C . LYS B 1 126 ? -2.357 32.562 1.856 1 98.06 126 LYS B C 1
ATOM 4114 O O . LYS B 1 126 ? -3.072 31.688 1.352 1 98.06 126 LYS B O 1
ATOM 4119 N N . LEU B 1 127 ? -1.775 32.438 3.041 1 98.5 127 LEU B N 1
ATOM 4120 C CA . LEU B 1 127 ? -1.913 31.219 3.844 1 98.5 127 LEU B CA 1
ATOM 4121 C C . LEU B 1 127 ? -2.738 31.5 5.098 1 98.5 127 LEU B C 1
ATOM 4123 O O . LEU B 1 127 ? -2.695 32.594 5.648 1 98.5 127 LEU B O 1
ATOM 4127 N N . PHE B 1 128 ? -3.465 30.469 5.449 1 97.12 128 PHE B N 1
ATOM 4128 C CA . PHE B 1 128 ? -4.336 30.516 6.617 1 97.12 128 PHE B CA 1
ATOM 4129 C C . PHE B 1 128 ? -3.902 29.484 7.652 1 97.12 128 PHE B C 1
ATOM 4131 O O . PHE B 1 128 ? -3.527 28.359 7.297 1 97.12 128 PHE B O 1
ATOM 4138 N N . ALA B 1 129 ? -3.834 29.828 8.852 1 96.5 129 ALA B N 1
ATOM 4139 C CA . ALA B 1 129 ? -3.543 28.938 9.977 1 96.5 129 ALA B CA 1
ATOM 4140 C C . ALA B 1 129 ? -4.344 29.328 11.211 1 96.5 129 ALA B C 1
ATOM 4142 O O . ALA B 1 129 ? -5.555 29.531 11.133 1 96.5 129 ALA B O 1
ATOM 4143 N N . GLY B 1 130 ? -3.688 29.422 12.336 1 89.5 130 GLY B N 1
ATOM 4144 C CA . GLY B 1 130 ? -4.375 29.781 13.57 1 89.5 130 GLY B CA 1
ATOM 4145 C C . GLY B 1 130 ? -4.223 28.734 14.656 1 89.5 130 GLY B C 1
ATOM 4146 O O . GLY B 1 130 ? -3.232 28 14.68 1 89.5 130 GLY B O 1
ATOM 4147 N N . ALA B 1 131 ? -5.059 28.844 15.688 1 89.19 131 ALA B N 1
ATOM 4148 C CA . ALA B 1 131 ? -4.98 27.922 16.828 1 89.19 131 ALA B CA 1
ATOM 4149 C C . ALA B 1 131 ? -6.277 27.938 17.625 1 89.19 131 ALA B C 1
ATOM 4151 O O . ALA B 1 131 ? -6.891 28.984 17.812 1 89.19 131 ALA B O 1
ATOM 4152 N N . SER B 1 132 ? -6.602 26.734 18.016 1 84.88 132 SER B N 1
ATOM 4153 C CA . SER B 1 132 ? -7.773 26.609 18.875 1 84.88 132 SER B CA 1
ATOM 4154 C C . SER B 1 132 ? -7.398 26.062 20.25 1 84.88 132 SER B C 1
ATOM 4156 O O . SER B 1 132 ? -8.109 26.281 21.234 1 84.88 132 SER B O 1
ATOM 4158 N N . THR B 1 133 ? -6.305 25.453 20.312 1 86.88 133 THR B N 1
ATOM 4159 C CA . THR B 1 133 ? -5.914 24.75 21.531 1 86.88 133 THR B CA 1
ATOM 4160 C C . THR B 1 133 ? -5.383 25.734 22.562 1 86.88 133 THR B C 1
ATOM 4162 O O . THR B 1 133 ? -4.727 26.719 22.219 1 86.88 133 THR B O 1
ATOM 4165 N N . GLU B 1 134 ? -5.742 25.484 23.812 1 90.06 134 GLU B N 1
ATOM 4166 C CA . GLU B 1 134 ? -5.238 26.266 24.938 1 90.06 134 GLU B CA 1
ATOM 4167 C C . GLU B 1 134 ? -4.645 25.359 26.016 1 90.06 134 GLU B C 1
ATOM 4169 O O . GLU B 1 134 ? -4.961 24.172 26.078 1 90.06 134 GLU B O 1
ATOM 4174 N N . GLN B 1 135 ? -3.713 25.938 26.656 1 83.06 135 GLN B N 1
ATOM 4175 C CA . GLN B 1 135 ? -3.082 25.188 27.734 1 83.06 135 GLN B CA 1
ATOM 4176 C C . GLN B 1 135 ? -3.492 25.75 29.094 1 83.06 135 GLN B C 1
ATOM 4178 O O . GLN B 1 135 ? -3.824 26.922 29.219 1 83.06 135 GLN B O 1
ATOM 4183 N N . GLY B 1 136 ? -3.402 24.859 30.016 1 76.81 136 GLY B N 1
ATOM 4184 C CA . GLY B 1 136 ? -3.609 25.281 31.391 1 76.81 136 GLY B CA 1
ATOM 4185 C C . GLY B 1 136 ? -5.074 25.391 31.766 1 76.81 136 GLY B C 1
ATOM 4186 O O . GLY B 1 136 ? -5.422 26.078 32.719 1 76.81 136 GLY B O 1
ATOM 4187 N N . THR B 1 137 ? -5.809 24.75 30.828 1 75.69 137 THR B N 1
ATOM 4188 C CA . THR B 1 137 ? -7.234 24.75 31.125 1 75.69 137 THR B CA 1
ATOM 4189 C C . THR B 1 137 ? -7.602 23.578 32.031 1 75.69 137 THR B C 1
ATOM 4191 O O . THR B 1 137 ? -6.812 22.641 32.188 1 75.69 137 THR B O 1
ATOM 4194 N N . LYS B 1 138 ? -8.75 23.562 32.719 1 67 138 LYS B N 1
ATOM 4195 C CA . LYS B 1 138 ? -9.203 22.516 33.625 1 67 138 LYS B CA 1
ATOM 4196 C C . LYS B 1 138 ? -9.547 21.234 32.875 1 67 138 LYS B C 1
ATOM 4198 O O . LYS B 1 138 ? -9.258 20.125 33.344 1 67 138 LYS B O 1
ATOM 4203 N N . ARG B 1 139 ? -10.102 21.422 31.719 1 68.44 139 ARG B N 1
ATOM 4204 C CA . ARG B 1 139 ? -10.484 20.281 30.906 1 68.44 139 ARG B CA 1
ATOM 4205 C C . ARG B 1 139 ? -9.883 20.375 29.5 1 68.44 139 ARG B C 1
ATOM 4207 O O . ARG B 1 139 ? -9.805 21.469 28.938 1 68.44 139 ARG B O 1
ATOM 4214 N N . PRO B 1 140 ? -9.531 19.141 28.984 1 69 140 PRO B N 1
ATOM 4215 C CA . PRO B 1 140 ? -9.047 19.156 27.594 1 69 140 PRO B CA 1
ATOM 4216 C C . PRO B 1 140 ? -10.078 19.734 26.625 1 69 140 PRO B C 1
ATOM 4218 O O . PRO B 1 140 ? -11.25 19.359 26.656 1 69 140 PRO B O 1
ATOM 4221 N N . GLY B 1 141 ? -9.625 20.781 25.891 1 77.25 141 GLY B N 1
ATOM 4222 C CA . GLY B 1 141 ? -10.508 21.344 24.875 1 77.25 141 GLY B CA 1
ATOM 4223 C C . GLY B 1 141 ? -11.25 22.578 25.344 1 77.25 141 GLY B C 1
ATOM 4224 O O . GLY B 1 141 ? -11.922 23.234 24.547 1 77.25 141 GLY B O 1
ATOM 4225 N N . GLU B 1 142 ? -11.148 22.859 26.609 1 84.81 142 GLU B N 1
ATOM 4226 C CA . GLU B 1 142 ? -11.805 24.062 27.125 1 84.81 142 GLU B CA 1
ATOM 4227 C C . GLU B 1 142 ? -11.234 25.312 26.484 1 84.81 142 GLU B C 1
ATOM 4229 O O . GLU B 1 142 ? -10.023 25.422 26.281 1 84.81 142 GLU B O 1
ATOM 4234 N N . ILE B 1 143 ? -12.156 26.312 26.234 1 91.56 143 ILE B N 1
ATOM 4235 C CA . ILE B 1 143 ? -11.766 27.578 25.625 1 91.56 143 ILE B CA 1
ATOM 4236 C C . ILE B 1 143 ? -11.906 28.703 26.641 1 91.56 143 ILE B C 1
ATOM 4238 O O . ILE B 1 143 ? -12.977 28.906 27.219 1 91.56 143 ILE B O 1
ATOM 4242 N N . THR B 1 144 ? -10.836 29.422 26.891 1 93.06 144 THR B N 1
ATOM 4243 C CA . THR B 1 144 ? -10.844 30.531 27.844 1 93.06 144 THR B CA 1
ATOM 4244 C C . THR B 1 144 ? -10.641 31.859 27.125 1 93.06 144 THR B C 1
ATOM 4246 O O . THR B 1 144 ? -10.906 32.906 27.688 1 93.06 144 THR B O 1
ATOM 4249 N N . THR B 1 145 ? -10.172 31.828 25.922 1 96.12 145 THR B N 1
ATOM 4250 C CA . THR B 1 145 ? -10.094 33.031 25.109 1 96.12 145 THR B CA 1
ATOM 4251 C C . THR B 1 145 ? -11.453 33.719 25.031 1 96.12 145 THR B C 1
ATOM 4253 O O . THR B 1 145 ? -12.469 33.062 24.797 1 96.12 145 THR B O 1
ATOM 4256 N N . ARG B 1 146 ? -11.406 35.031 25.156 1 96.94 146 ARG B N 1
ATOM 4257 C CA . ARG B 1 146 ? -12.664 35.75 25.266 1 96.94 146 ARG B CA 1
ATOM 4258 C C . ARG B 1 146 ? -12.812 36.75 24.125 1 96.94 146 ARG B C 1
ATOM 4260 O O . ARG B 1 146 ? -11.844 37.438 23.75 1 96.94 146 ARG B O 1
ATOM 4267 N N . LEU B 1 147 ? -13.961 36.75 23.625 1 97.44 147 LEU B N 1
ATOM 4268 C CA . LEU B 1 147 ? -14.383 37.812 22.703 1 97.44 147 LEU B CA 1
ATOM 4269 C C . LEU B 1 147 ? -15.438 38.719 23.344 1 97.44 147 LEU B C 1
ATOM 4271 O O . LEU B 1 147 ? -16.562 38.281 23.594 1 97.44 147 LEU B O 1
ATOM 4275 N N . SER B 1 148 ? -15.141 39.969 23.562 1 97.75 148 SER B N 1
ATOM 4276 C CA . SER B 1 148 ? -16.047 40.875 24.234 1 97.75 148 SER B CA 1
ATOM 4277 C C . SER B 1 148 ? -16.484 42.031 23.312 1 97.75 148 SER B C 1
ATOM 4279 O O . SER B 1 148 ? -15.68 42.531 22.516 1 97.75 148 SER B O 1
ATOM 4281 N N . ALA B 1 149 ? -17.688 42.406 23.516 1 96.88 149 ALA B N 1
ATOM 4282 C CA . ALA B 1 149 ? -18.203 43.5 22.734 1 96.88 149 ALA B CA 1
ATOM 4283 C C . ALA B 1 149 ? -17.5 44.812 23.109 1 96.88 149 ALA B C 1
ATOM 4285 O O . ALA B 1 149 ? -17.234 45.062 24.297 1 96.88 149 ALA B O 1
ATOM 4286 N N . ASP B 1 150 ? -17.188 45.625 22.156 1 96.38 150 ASP B N 1
ATOM 4287 C CA . ASP B 1 150 ? -16.609 46.938 22.281 1 96.38 150 ASP B CA 1
ATOM 4288 C C . ASP B 1 150 ? -17.219 47.906 21.266 1 96.38 150 ASP B C 1
ATOM 4290 O O . ASP B 1 150 ? -16.578 48.25 20.266 1 96.38 150 ASP B O 1
ATOM 4294 N N . GLY B 1 151 ? -18.453 48.406 21.594 1 94.88 151 GLY B N 1
ATOM 4295 C CA . GLY B 1 151 ? -19.188 49.188 20.625 1 94.88 151 GLY B CA 1
ATOM 4296 C C . GLY B 1 151 ? -19.688 48.375 19.453 1 94.88 151 GLY B C 1
ATOM 4297 O O . GLY B 1 151 ? -20.375 47.375 19.625 1 94.88 151 GLY B O 1
ATOM 4298 N N . ASP B 1 152 ? -19.266 48.781 18.297 1 94.94 152 ASP B N 1
ATOM 4299 C CA . ASP B 1 152 ? -19.656 48.094 17.078 1 94.94 152 ASP B CA 1
ATOM 4300 C C . ASP B 1 152 ? -18.609 47.031 16.688 1 94.94 152 ASP B C 1
ATOM 4302 O O . ASP B 1 152 ? -18.703 46.438 15.617 1 94.94 152 ASP B O 1
ATOM 4306 N N . ARG B 1 153 ? -17.719 46.938 17.531 1 96.75 153 ARG B N 1
ATOM 4307 C CA . ARG B 1 153 ? -16.641 45.969 17.297 1 96.75 153 ARG B CA 1
ATOM 4308 C C . ARG B 1 153 ? -16.469 45.062 18.484 1 96.75 153 ARG B C 1
ATOM 4310 O O . ARG B 1 153 ? -17.328 45 19.359 1 96.75 153 ARG B O 1
ATOM 4317 N N . TYR B 1 154 ? -15.367 44.188 18.391 1 97.81 154 TYR B N 1
ATOM 4318 C CA . TYR B 1 154 ? -15.078 43.25 19.484 1 97.81 154 TYR B CA 1
ATOM 4319 C C . TYR B 1 154 ? -13.609 43.312 19.859 1 97.81 154 TYR B C 1
ATOM 4321 O O . TYR B 1 154 ? -12.781 43.844 19.109 1 97.81 154 TYR B O 1
ATOM 4329 N N . ARG B 1 155 ? -13.352 42.844 21.031 1 98.5 155 ARG B N 1
ATOM 4330 C CA . ARG B 1 155 ? -11.984 42.656 21.5 1 98.5 155 ARG B CA 1
ATOM 4331 C C . ARG B 1 155 ? -11.711 41.188 21.844 1 98.5 155 ARG B C 1
ATOM 4333 O O . ARG B 1 155 ? -12.516 40.562 22.516 1 98.5 155 ARG B O 1
ATOM 4340 N N . LEU B 1 156 ? -10.633 40.75 21.359 1 98 156 LEU B N 1
ATOM 4341 C CA . LEU B 1 156 ? -10.219 39.375 21.562 1 98 156 LEU B CA 1
ATOM 4342 C C . LEU B 1 156 ? -9.031 39.281 22.516 1 98 156 LEU B C 1
ATOM 4344 O O . LEU B 1 156 ? -8.016 39.938 22.297 1 98 156 LEU B O 1
ATOM 4348 N N . ASN B 1 157 ? -9.172 38.562 23.578 1 98.12 157 ASN B N 1
ATOM 4349 C CA . ASN B 1 157 ? -8.125 38.375 24.578 1 98.12 157 ASN B CA 1
ATOM 4350 C C . ASN B 1 157 ? -7.953 36.906 24.953 1 98.12 157 ASN B C 1
ATOM 4352 O O . ASN B 1 157 ? -8.93 36.219 25.203 1 98.12 157 ASN B O 1
ATOM 4356 N N . GLY B 1 158 ? -6.719 36.469 24.922 1 96.75 158 GLY B N 1
ATOM 4357 C CA . GLY B 1 158 ? -6.438 35.094 25.312 1 96.75 158 GLY B CA 1
ATOM 4358 C C . GLY B 1 158 ? -5.066 34.625 24.875 1 96.75 158 GLY B C 1
ATOM 4359 O O . GLY B 1 158 ? -4.227 35.406 24.453 1 96.75 158 GLY B O 1
ATOM 4360 N N . ARG B 1 159 ? -4.77 33.344 25.125 1 95.31 159 ARG B N 1
ATOM 4361 C CA . ARG B 1 159 ? -3.539 32.688 24.703 1 95.31 159 ARG B CA 1
ATOM 4362 C C . ARG B 1 159 ? -3.832 31.328 24.094 1 95.31 159 ARG B C 1
ATOM 4364 O O . ARG B 1 159 ? -4.598 30.547 24.656 1 95.31 159 ARG B O 1
ATOM 4371 N N . LYS B 1 160 ? -3.324 31.156 22.953 1 95.25 160 LYS B N 1
ATOM 4372 C CA . LYS B 1 160 ? -3.48 29.891 22.25 1 95.25 160 LYS B CA 1
ATOM 4373 C C . LYS B 1 160 ? -2.17 29.109 22.234 1 95.25 160 LYS B C 1
ATOM 4375 O O . LYS B 1 160 ? -1.107 29.656 22.531 1 95.25 160 LYS B O 1
ATOM 4380 N N . TRP B 1 161 ? -2.287 27.812 21.984 1 90.62 161 TRP B N 1
ATOM 4381 C CA . TRP B 1 161 ? -1.142 26.906 21.906 1 90.62 161 TRP B CA 1
ATOM 4382 C C . TRP B 1 161 ? -1.233 26.016 20.672 1 90.62 161 TRP B C 1
ATOM 4384 O O . TRP B 1 161 ? -2.305 25.875 20.078 1 90.62 161 TRP B O 1
ATOM 4394 N N . TYR B 1 162 ? -0.028 25.453 20.297 1 91.44 162 TYR B N 1
ATOM 4395 C CA . TYR B 1 162 ? 0.093 24.594 19.125 1 91.44 162 TYR B CA 1
ATOM 4396 C C . TYR B 1 162 ? -0.382 25.312 17.859 1 91.44 162 TYR B C 1
ATOM 4398 O O . TYR B 1 162 ? -1.206 24.781 17.109 1 91.44 162 TYR B O 1
ATOM 4406 N N . ALA B 1 163 ? 0.06 26.516 17.781 1 95.38 163 ALA B N 1
ATOM 4407 C CA . ALA B 1 163 ? -0.298 27.328 16.609 1 95.38 163 ALA B CA 1
ATOM 4408 C C . ALA B 1 163 ? 0.597 27 15.422 1 95.38 163 ALA B C 1
ATOM 4410 O O . ALA B 1 163 ? 1.232 27.891 14.852 1 95.38 163 ALA B O 1
ATOM 4411 N N . THR B 1 164 ? 0.51 25.75 14.977 1 96.19 164 THR B N 1
ATOM 4412 C CA . THR B 1 164 ? 1.386 25.203 13.945 1 96.19 164 THR B CA 1
ATOM 4413 C C . THR B 1 164 ? 1.249 25.984 12.648 1 96.19 164 THR B C 1
ATOM 4415 O O . THR B 1 164 ? 0.142 26.156 12.133 1 96.19 164 THR B O 1
ATOM 4418 N N . GLY B 1 165 ? 2.336 26.516 12.109 1 97.62 165 GLY B N 1
ATOM 4419 C CA . GLY B 1 165 ? 2.393 27.172 10.812 1 97.62 165 GLY B CA 1
ATOM 4420 C C . GLY B 1 165 ? 1.894 28.609 10.852 1 97.62 165 GLY B C 1
ATOM 4421 O O . GLY B 1 165 ? 1.961 29.312 9.852 1 97.62 165 GLY B O 1
ATOM 4422 N N . THR B 1 166 ? 1.401 29.062 11.984 1 97.81 166 THR B N 1
ATOM 4423 C CA . THR B 1 166 ? 0.794 30.391 12.086 1 97.81 166 THR B CA 1
ATOM 4424 C C . THR B 1 166 ? 1.83 31.469 11.836 1 97.81 166 THR B C 1
ATOM 4426 O O . THR B 1 166 ? 1.515 32.531 11.258 1 97.81 166 THR B O 1
ATOM 4429 N N . ALA B 1 167 ? 3.039 31.219 12.234 1 97.62 167 ALA B N 1
ATOM 4430 C CA . ALA B 1 167 ? 4.121 32.188 12.023 1 97.62 167 ALA B CA 1
ATOM 4431 C C . ALA B 1 167 ? 4.348 32.438 10.531 1 97.62 167 ALA B C 1
ATOM 4433 O O . ALA B 1 167 ? 4.887 33.469 10.148 1 97.62 167 ALA B O 1
ATOM 4434 N N . PHE B 1 168 ? 3.99 31.438 9.695 1 98.31 168 PHE B N 1
ATOM 4435 C CA . PHE B 1 168 ? 4.254 31.531 8.266 1 98.31 168 PHE B CA 1
ATOM 4436 C C . PHE B 1 168 ? 3.012 32 7.512 1 98.31 168 PHE B C 1
ATOM 4438 O O . PHE B 1 168 ? 3.049 32.188 6.293 1 98.31 168 PHE B O 1
ATOM 4445 N N . ALA B 1 169 ? 1.877 32.188 8.203 1 98.5 169 ALA B N 1
ATOM 4446 C CA . ALA B 1 169 ? 0.591 32.438 7.559 1 98.5 169 ALA B CA 1
ATOM 4447 C C . ALA B 1 169 ? 0.26 33.906 7.551 1 98.5 169 ALA B C 1
ATOM 4449 O O . ALA B 1 169 ? 0.984 34.719 8.133 1 98.5 169 ALA B O 1
ATOM 4450 N N . ASP B 1 170 ? -0.795 34.25 6.855 1 98.38 170 ASP B N 1
ATOM 4451 C CA . ASP B 1 170 ? -1.251 35.625 6.73 1 98.38 170 ASP B CA 1
ATOM 4452 C C . ASP B 1 170 ? -2.494 35.875 7.582 1 98.38 170 ASP B C 1
ATOM 4454 O O . ASP B 1 170 ? -2.697 36.969 8.086 1 98.38 170 ASP B O 1
ATOM 4458 N N . PHE B 1 171 ? -3.275 34.875 7.695 1 97.25 171 PHE B N 1
ATOM 4459 C CA . PHE B 1 171 ? -4.508 34.938 8.477 1 97.25 171 PHE B CA 1
ATOM 4460 C C . PHE B 1 171 ? -4.578 33.812 9.484 1 97.25 171 PHE B C 1
ATOM 4462 O O . PHE B 1 171 ? -3.955 32.781 9.297 1 97.25 171 PHE B O 1
ATOM 4469 N N . GLY B 1 172 ? -5.285 34.031 10.555 1 96.62 172 GLY B N 1
ATOM 4470 C CA . GLY B 1 172 ? -5.457 33.031 11.578 1 96.62 172 GLY B CA 1
ATOM 4471 C C . GLY B 1 172 ? -6.883 32.906 12.086 1 96.62 172 GLY B C 1
ATOM 4472 O O . GLY B 1 172 ? -7.562 33.938 12.242 1 96.62 172 GLY B O 1
ATOM 4473 N N . THR B 1 173 ? -7.281 31.688 12.273 1 94.69 173 THR B N 1
ATOM 4474 C CA . THR B 1 173 ? -8.547 31.422 12.945 1 94.69 173 THR B CA 1
ATOM 4475 C C . THR B 1 173 ? -8.328 31.094 14.414 1 94.69 173 THR B C 1
ATOM 4477 O O . THR B 1 173 ? -7.461 30.281 14.75 1 94.69 173 THR B O 1
ATOM 4480 N N . PHE B 1 174 ? -9.133 31.703 15.297 1 95.12 174 PHE B N 1
ATOM 4481 C CA . PHE B 1 174 ? -9.062 31.453 16.734 1 95.12 174 PHE B CA 1
ATOM 4482 C C . PHE B 1 174 ? -10.453 31.203 17.312 1 95.12 174 PHE B C 1
ATOM 4484 O O . PHE B 1 174 ? -11.414 31.859 16.922 1 95.12 174 PHE B O 1
ATOM 4491 N N . SER B 1 175 ? -10.539 30.25 18.141 1 93 175 SER B N 1
ATOM 4492 C CA . SER B 1 175 ? -11.773 30.016 18.875 1 93 175 SER B CA 1
ATOM 4493 C C . SER B 1 175 ? -11.82 30.844 20.156 1 93 175 SER B C 1
ATOM 4495 O O . SER B 1 175 ? -10.805 31.031 20.812 1 93 175 SER B O 1
ATOM 4497 N N . ALA B 1 176 ? -13.055 31.281 20.438 1 94.81 176 ALA B N 1
ATOM 4498 C CA . ALA B 1 176 ? -13.266 32.094 21.641 1 94.81 176 ALA B CA 1
ATOM 4499 C C . ALA B 1 176 ? -14.664 31.875 22.203 1 94.81 176 ALA B C 1
ATOM 4501 O O . ALA B 1 176 ? -15.477 31.156 21.625 1 94.81 176 ALA B O 1
ATOM 4502 N N . ILE B 1 177 ? -14.805 32.375 23.406 1 94.88 177 ILE B N 1
ATOM 4503 C CA . ILE B 1 177 ? -16.125 32.438 24.031 1 94.88 177 ILE B CA 1
ATOM 4504 C C . ILE B 1 177 ? -16.656 33.844 24.016 1 94.88 177 ILE B C 1
ATOM 4506 O O . ILE B 1 177 ? -15.984 34.781 24.5 1 94.88 177 ILE B O 1
ATOM 4510 N N . GLY B 1 178 ? -17.844 33.969 23.516 1 94.56 178 GLY B N 1
ATOM 4511 C CA . GLY B 1 178 ? -18.469 35.25 23.469 1 94.56 178 GLY B CA 1
ATOM 4512 C C . GLY B 1 178 ? -19.109 35.656 24.797 1 94.56 178 GLY B C 1
ATOM 4513 O O . GLY B 1 178 ? -19.125 34.875 25.75 1 94.56 178 GLY B O 1
ATOM 4514 N N . ASP B 1 179 ? -19.641 36.844 24.797 1 94.62 179 ASP B N 1
ATOM 4515 C CA . ASP B 1 179 ? -20.297 37.375 25.984 1 94.62 179 ASP B CA 1
ATOM 4516 C C . ASP B 1 179 ? -21.531 36.531 26.344 1 94.62 179 ASP B C 1
ATOM 4518 O O . ASP B 1 179 ? -21.953 36.469 27.5 1 94.62 179 ASP B O 1
ATOM 4522 N N . ASP B 1 180 ? -22.125 35.906 25.422 1 92.75 180 ASP B N 1
ATOM 4523 C CA . ASP B 1 180 ? -23.297 35.031 25.641 1 92.75 180 ASP B CA 1
ATOM 4524 C C . ASP B 1 180 ? -22.859 33.656 26.078 1 92.75 180 ASP B C 1
ATOM 4526 O O . ASP B 1 180 ? -23.688 32.75 26.172 1 92.75 180 ASP B O 1
ATOM 4530 N N . GLU B 1 181 ? -21.609 33.5 26.234 1 93.19 181 GLU B N 1
ATOM 4531 C CA . GLU B 1 181 ? -21 32.281 26.719 1 93.19 181 GLU B CA 1
ATOM 4532 C C . GLU B 1 181 ? -21.109 31.172 25.672 1 93.19 181 GLU B C 1
ATOM 4534 O O . GLU B 1 181 ? -21.141 29.984 26.031 1 93.19 181 GLU B O 1
ATOM 4539 N N . GLN B 1 182 ? -21.234 31.547 24.516 1 90.81 182 GLN B N 1
ATOM 4540 C CA . GLN B 1 182 ? -21.234 30.578 23.422 1 90.81 182 GLN B CA 1
ATOM 4541 C C . GLN B 1 182 ? -19.906 30.609 22.641 1 90.81 182 GLN B C 1
ATOM 4543 O O . GLN B 1 182 ? -19.312 31.672 22.484 1 90.81 182 GLN B O 1
ATOM 4548 N N . PRO B 1 183 ? -19.516 29.438 22.219 1 90.69 183 PRO B N 1
ATOM 4549 C CA . PRO B 1 183 ? -18.297 29.422 21.406 1 90.69 183 PRO B CA 1
ATOM 4550 C C . PRO B 1 183 ? -18.453 30.188 20.094 1 90.69 183 PRO B C 1
ATOM 4552 O O . PRO B 1 183 ? -19.531 30.172 19.484 1 90.69 183 PRO B O 1
ATOM 4555 N N . ILE B 1 184 ? -17.422 30.828 19.672 1 90.88 184 ILE B N 1
ATOM 4556 C CA . ILE B 1 184 ? -17.406 31.594 18.438 1 90.88 184 ILE B CA 1
ATOM 4557 C C . ILE B 1 184 ? -16.016 31.562 17.812 1 90.88 184 ILE B C 1
ATOM 4559 O O . ILE B 1 184 ? -15.016 31.438 18.531 1 90.88 184 ILE B O 1
ATOM 4563 N N . GLY B 1 185 ? -15.969 31.516 16.547 1 91.94 185 GLY B N 1
ATOM 4564 C CA . GLY B 1 185 ? -14.703 31.609 15.82 1 91.94 185 GLY B CA 1
ATOM 4565 C C . GLY B 1 185 ? -14.43 33 15.273 1 91.94 185 GLY B C 1
ATOM 4566 O O . GLY B 1 185 ? -15.359 33.75 14.992 1 91.94 185 GLY B O 1
ATOM 4567 N N . VAL B 1 186 ? -13.172 33.344 15.195 1 94.25 186 VAL B N 1
ATOM 4568 C CA . VAL B 1 186 ? -12.75 34.594 14.578 1 94.25 186 VAL B CA 1
ATOM 4569 C C . VAL B 1 186 ? -11.688 34.312 13.516 1 94.25 186 VAL B C 1
ATOM 4571 O O . VAL B 1 186 ? -10.82 33.469 13.711 1 94.25 186 VAL B O 1
ATOM 4574 N N . LEU B 1 187 ? -11.797 34.875 12.398 1 94.81 187 LEU B N 1
ATOM 4575 C CA . LEU B 1 187 ? -10.789 34.844 11.344 1 94.81 187 LEU B CA 1
ATOM 4576 C C . LEU B 1 187 ? -10.25 36.219 11.062 1 94.81 187 LEU B C 1
ATOM 4578 O O . LEU B 1 187 ? -10.969 37.094 10.555 1 94.81 187 LEU B O 1
ATOM 4582 N N . ILE B 1 188 ? -8.953 36.469 11.359 1 96.31 188 ILE B N 1
ATOM 4583 C CA . ILE B 1 188 ? -8.414 37.844 11.312 1 96.31 188 ILE B CA 1
ATOM 4584 C C . ILE B 1 188 ? -7 37.812 10.734 1 96.31 188 ILE B C 1
ATOM 4586 O O . ILE B 1 188 ? -6.336 36.781 10.75 1 96.31 188 ILE B O 1
ATOM 4590 N N . PRO B 1 189 ? -6.52 38.969 10.148 1 97.44 189 PRO B N 1
ATOM 4591 C CA . PRO B 1 189 ? -5.113 39.062 9.742 1 97.44 189 PRO B CA 1
ATOM 4592 C C . PRO B 1 189 ? -4.152 38.906 10.914 1 97.44 189 PRO B C 1
ATOM 4594 O O . PRO B 1 189 ? -4.414 39.438 12 1 97.44 189 PRO B O 1
ATOM 4597 N N . LEU B 1 190 ? -3.049 38.219 10.688 1 97.94 190 LEU B N 1
ATOM 4598 C CA . LEU B 1 190 ? -2.143 37.875 11.773 1 97.94 190 LEU B CA 1
ATOM 4599 C C . LEU B 1 190 ? -1.226 39.062 12.109 1 97.94 190 LEU B C 1
ATOM 4601 O O . LEU B 1 190 ? -0.543 39.062 13.133 1 97.94 190 LEU B O 1
ATOM 4605 N N . ASP B 1 191 ? -1.239 40.062 11.297 1 97.19 191 ASP B N 1
ATOM 4606 C CA . ASP B 1 191 ? -0.433 41.25 11.578 1 97.19 191 ASP B CA 1
ATOM 4607 C C . ASP B 1 191 ? -1.242 42.312 12.336 1 97.19 191 ASP B C 1
ATOM 4609 O O . ASP B 1 191 ? -0.775 43.438 12.547 1 97.19 191 ASP B O 1
ATOM 4613 N N . ARG B 1 192 ? -2.414 41.938 12.75 1 97.62 192 ARG B N 1
ATOM 4614 C CA . ARG B 1 192 ? -3.244 42.844 13.547 1 97.62 192 ARG B CA 1
ATOM 4615 C C . ARG B 1 192 ? -2.58 43.156 14.883 1 97.62 192 ARG B C 1
ATOM 4617 O O . ARG B 1 192 ? -1.982 42.281 15.508 1 97.62 192 ARG B O 1
ATOM 4624 N N . THR B 1 193 ? -2.754 44.5 15.273 1 98.06 193 THR B N 1
ATOM 4625 C CA . THR B 1 193 ? -2.223 44.938 16.562 1 98.06 193 THR B CA 1
ATOM 4626 C C . THR B 1 193 ? -2.789 44.062 17.688 1 98.06 193 THR B C 1
ATOM 4628 O O . THR B 1 193 ? -3.992 43.812 17.719 1 98.06 193 THR B O 1
ATOM 4631 N N . GLY B 1 194 ? -1.866 43.625 18.594 1 98.56 194 GLY B N 1
ATOM 4632 C CA . GLY B 1 194 ? -2.299 42.844 19.734 1 98.56 194 GLY B CA 1
ATOM 4633 C C . GLY B 1 194 ? -2.008 41.344 19.578 1 98.56 194 GLY B C 1
ATOM 4634 O O . GLY B 1 194 ? -2.088 40.594 20.547 1 98.56 194 GLY B O 1
ATOM 4635 N N . ILE B 1 195 ? -1.659 40.906 18.375 1 98.38 195 ILE B N 1
ATOM 4636 C CA . ILE B 1 195 ? -1.315 39.5 18.141 1 98.38 195 ILE B CA 1
ATOM 4637 C C . ILE B 1 195 ? 0.2 39.344 18.219 1 98.38 195 ILE B C 1
ATOM 4639 O O . ILE B 1 195 ? 0.95 40.031 17.531 1 98.38 195 ILE B O 1
ATOM 4643 N N . THR B 1 196 ? 0.657 38.5 19.062 1 98.19 196 THR B N 1
ATOM 4644 C CA . THR B 1 196 ? 2.066 38.125 19.156 1 98.19 196 THR B CA 1
ATOM 4645 C C . THR B 1 196 ? 2.246 36.625 18.953 1 98.19 196 THR B C 1
ATOM 4647 O O . THR B 1 196 ? 1.751 35.812 19.75 1 98.19 196 THR B O 1
ATOM 4650 N N . ILE B 1 197 ? 2.908 36.219 17.938 1 97.31 197 ILE B N 1
ATOM 4651 C CA . ILE B 1 197 ? 3.234 34.812 17.703 1 97.31 197 ILE B CA 1
ATOM 4652 C C . ILE B 1 197 ? 4.535 34.469 18.422 1 97.31 197 ILE B C 1
ATOM 4654 O O . ILE B 1 197 ? 5.582 35.062 18.156 1 97.31 197 ILE B O 1
ATOM 4658 N N . LEU B 1 198 ? 4.469 33.531 19.281 1 95.56 198 LEU B N 1
ATOM 4659 C CA . LEU B 1 198 ? 5.609 33.156 20.109 1 95.56 198 LEU B CA 1
ATOM 4660 C C . LEU B 1 198 ? 6.398 32 19.484 1 95.56 198 LEU B C 1
ATOM 4662 O O . LEU B 1 198 ? 5.812 31.078 18.938 1 95.56 198 LEU B O 1
ATOM 4666 N N . ASP B 1 199 ? 7.621 32.094 19.484 1 93.75 199 ASP B N 1
ATOM 4667 C CA . ASP B 1 199 ? 8.484 31 19.031 1 93.75 199 ASP B CA 1
ATOM 4668 C C . ASP B 1 199 ? 8.953 30.156 20.219 1 93.75 199 ASP B C 1
ATOM 4670 O O . ASP B 1 199 ? 10.156 30.031 20.453 1 93.75 199 ASP B O 1
ATOM 4674 N N . ASP B 1 200 ? 8.062 29.578 20.891 1 92.69 200 ASP B N 1
ATOM 4675 C CA . ASP B 1 200 ? 8.383 28.828 22.109 1 92.69 200 ASP B CA 1
ATOM 4676 C C . ASP B 1 200 ? 8.055 27.344 21.938 1 92.69 200 ASP B C 1
ATOM 4678 O O . ASP B 1 200 ? 7.758 26.656 22.922 1 92.69 200 ASP B O 1
ATOM 4682 N N . TRP B 1 201 ? 8.039 26.891 20.672 1 91.56 201 TRP B N 1
ATOM 4683 C CA . TRP B 1 201 ? 7.844 25.469 20.406 1 91.56 201 TRP B CA 1
ATOM 4684 C C . TRP B 1 201 ? 9.047 24.656 20.875 1 91.56 201 TRP B C 1
ATOM 4686 O O . TRP B 1 201 ? 10.188 24.953 20.5 1 91.56 201 TRP B O 1
ATOM 4696 N N . ASP B 1 202 ? 8.781 23.719 21.781 1 88 202 ASP B N 1
ATOM 4697 C CA . ASP B 1 202 ? 9.82 22.844 22.297 1 88 202 ASP B CA 1
ATOM 4698 C C . ASP B 1 202 ? 9.484 21.375 22.016 1 88 202 ASP B C 1
ATOM 4700 O O . ASP B 1 202 ? 8.633 20.781 22.688 1 88 202 ASP B O 1
ATOM 4704 N N . SER B 1 203 ? 10.156 20.797 21.031 1 90.69 203 SER B N 1
ATOM 4705 C CA . SER B 1 203 ? 9.945 19.422 20.641 1 90.69 203 SER B CA 1
ATOM 4706 C C . SER B 1 203 ? 11.227 18.797 20.094 1 90.69 203 SER B C 1
ATOM 4708 O O . SER B 1 203 ? 12.07 19.5 19.531 1 90.69 203 SER B O 1
ATOM 4710 N N . MET B 1 204 ? 11.414 17.5 20.297 1 91.06 204 MET B N 1
ATOM 4711 C CA . MET B 1 204 ? 12.578 16.812 19.766 1 91.06 204 MET B CA 1
ATOM 4712 C C . MET B 1 204 ? 12.539 16.75 18.234 1 91.06 204 MET B C 1
ATOM 4714 O O . MET B 1 204 ? 13.578 16.641 17.594 1 91.06 204 MET B O 1
ATOM 4718 N N . GLY B 1 205 ? 11.375 16.703 17.656 1 95.62 205 GLY B N 1
ATOM 4719 C CA . GLY B 1 205 ? 11.18 16.656 16.203 1 95.62 205 GLY B CA 1
ATOM 4720 C C . GLY B 1 205 ? 10.188 17.688 15.703 1 95.62 205 GLY B C 1
ATOM 4721 O O . GLY B 1 205 ? 9.516 18.344 16.484 1 95.62 205 GLY B O 1
ATOM 4722 N N . GLN B 1 206 ? 10.195 17.828 14.359 1 97.38 206 GLN B N 1
ATOM 4723 C CA . GLN B 1 206 ? 9.367 18.844 13.742 1 97.38 206 GLN B CA 1
ATOM 4724 C C . GLN B 1 206 ? 9.57 20.203 14.422 1 97.38 206 GLN B C 1
ATOM 4726 O O . GLN B 1 206 ? 8.594 20.891 14.75 1 97.38 206 GLN B O 1
ATOM 4731 N N . ARG B 1 207 ? 10.742 20.531 14.586 1 95.31 207 ARG B N 1
ATOM 4732 C CA . ARG B 1 207 ? 11.156 21.672 15.406 1 95.31 207 ARG B CA 1
ATOM 4733 C C . ARG B 1 207 ? 10.891 22.984 14.672 1 95.31 207 ARG B C 1
ATOM 4735 O O . ARG B 1 207 ? 10.805 24.047 15.305 1 95.31 207 ARG B O 1
ATOM 4742 N N . MET B 1 208 ? 10.766 22.891 13.398 1 96.81 208 MET B N 1
ATOM 4743 C CA . MET B 1 208 ? 10.711 24.125 12.617 1 96.81 208 MET B CA 1
ATOM 4744 C C . MET B 1 208 ? 9.289 24.406 12.148 1 96.81 208 MET B C 1
ATOM 4746 O O . MET B 1 208 ? 9.078 25.156 11.203 1 96.81 208 MET B O 1
ATOM 4750 N N . THR B 1 209 ? 8.25 23.781 12.75 1 96.81 209 THR B N 1
ATOM 4751 C CA . THR B 1 209 ? 6.855 23.969 12.359 1 96.81 209 THR B CA 1
ATOM 4752 C C . THR B 1 209 ? 6.285 25.234 12.977 1 96.81 209 THR B C 1
ATOM 4754 O O . THR B 1 209 ? 5.164 25.641 12.664 1 96.81 209 THR B O 1
ATOM 4757 N N . ALA B 1 210 ? 7.062 25.875 13.945 1 95.25 210 ALA B N 1
ATOM 4758 C CA . ALA B 1 210 ? 6.609 27.047 14.68 1 95.25 210 ALA B CA 1
ATOM 4759 C C . ALA B 1 210 ? 5.281 26.781 15.383 1 95.25 210 ALA B C 1
ATOM 4761 O O . ALA B 1 210 ? 4.332 27.547 15.25 1 95.25 210 ALA B O 1
ATOM 4762 N N . SER B 1 211 ? 5.234 25.688 16.078 1 94.38 211 SER B N 1
ATOM 4763 C CA . SER B 1 211 ? 4.008 25.234 16.734 1 94.38 211 SER B CA 1
ATOM 4764 C C . SER B 1 211 ? 3.867 25.828 18.125 1 94.38 211 SER B C 1
ATOM 4766 O O . SER B 1 211 ? 3.244 25.219 19 1 94.38 211 SER B O 1
ATOM 4768 N N . GLY B 1 212 ? 4.438 27 18.391 1 93.31 212 GLY B N 1
ATOM 4769 C CA . GLY B 1 212 ? 4.395 27.641 19.688 1 93.31 212 GLY B CA 1
ATOM 4770 C C . GLY B 1 212 ? 3.061 28.297 19.984 1 93.31 212 GLY B C 1
ATOM 4771 O O . GLY B 1 212 ? 2.014 27.812 19.547 1 93.31 212 GLY B O 1
ATOM 4772 N N . GLY B 1 213 ? 3.113 29.328 20.828 1 94.5 213 GLY B N 1
ATOM 4773 C CA . GLY B 1 213 ? 1.902 30 21.281 1 94.5 213 GLY B CA 1
ATOM 4774 C C . GLY B 1 213 ? 1.602 31.281 20.516 1 94.5 213 GLY B C 1
ATOM 4775 O O . GLY B 1 213 ? 2.424 31.734 19.734 1 94.5 213 GLY B O 1
ATOM 4776 N N . VAL B 1 214 ? 0.36 31.688 20.703 1 97.31 214 VAL B N 1
ATOM 4777 C CA . VAL B 1 214 ? -0.088 33 20.203 1 97.31 214 VAL B CA 1
ATOM 4778 C C . VAL B 1 214 ? -0.722 33.781 21.359 1 97.31 214 VAL B C 1
ATOM 4780 O O . VAL B 1 214 ? -1.601 33.281 22.047 1 97.31 214 VAL B O 1
ATOM 4783 N N . LEU B 1 215 ? -0.221 34.938 21.531 1 97.94 215 LEU B N 1
ATOM 4784 C CA . LEU B 1 215 ? -0.816 35.875 22.484 1 97.94 215 LEU B CA 1
ATOM 4785 C C . LEU B 1 215 ? -1.773 36.844 21.797 1 97.94 215 LEU B C 1
ATOM 4787 O O . LEU B 1 215 ? -1.423 37.438 20.781 1 97.94 215 LEU B O 1
ATOM 4791 N N . LEU B 1 216 ? -2.941 36.875 22.359 1 98.31 216 LEU B N 1
ATOM 4792 C CA . LEU B 1 216 ? -3.973 37.812 21.906 1 98.31 216 LEU B CA 1
ATOM 4793 C C . LEU B 1 216 ? -4.305 38.812 23 1 98.31 216 LEU B C 1
ATOM 4795 O O . LEU B 1 216 ? -4.934 38.469 24 1 98.31 216 LEU B O 1
ATOM 4799 N N . GLU B 1 217 ? -3.945 40.062 22.688 1 98.56 217 GLU B N 1
ATOM 4800 C CA . GLU B 1 217 ? -4.121 41.094 23.688 1 98.56 217 GLU B CA 1
ATOM 4801 C C . GLU B 1 217 ? -4.938 42.281 23.125 1 98.56 217 GLU B C 1
ATOM 4803 O O . GLU B 1 217 ? -4.395 43.156 22.453 1 98.56 217 GLU B O 1
ATOM 4808 N N . ASN B 1 218 ? -6.164 42.281 23.516 1 98.38 218 ASN B N 1
ATOM 4809 C CA . ASN B 1 218 ? -7.098 43.344 23.109 1 98.38 218 ASN B CA 1
ATOM 4810 C C . ASN B 1 218 ? -7.137 43.5 21.594 1 98.38 218 ASN B C 1
ATOM 4812 O O . ASN B 1 218 ? -7.043 44.625 21.094 1 98.38 218 ASN B O 1
ATOM 4816 N N . VAL B 1 219 ? -7.188 42.469 20.922 1 98.56 219 VAL B N 1
ATOM 4817 C CA . VAL B 1 219 ? -7.176 42.5 19.453 1 98.56 219 VAL B C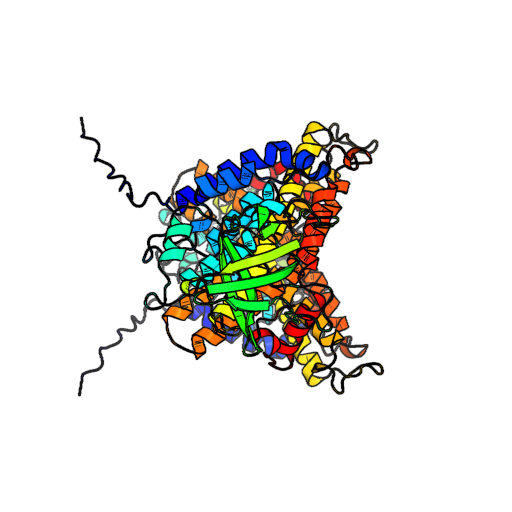A 1
ATOM 4818 C C . VAL B 1 219 ? -8.539 42.938 18.938 1 98.56 219 VAL B C 1
ATOM 4820 O O . VAL B 1 219 ? -9.57 42.375 19.328 1 98.56 219 VAL B O 1
ATOM 4823 N N . GLU B 1 220 ? -8.523 43.812 18.062 1 98.38 220 GLU B N 1
ATOM 4824 C CA . GLU B 1 220 ? -9.766 44.281 17.453 1 98.38 220 GLU B CA 1
ATOM 4825 C C . GLU B 1 220 ? -10.312 43.25 16.484 1 98.38 220 GLU B C 1
ATOM 4827 O O . GLU B 1 220 ? -9.57 42.688 15.672 1 98.38 220 GLU B O 1
ATOM 4832 N N . VAL B 1 221 ? -11.562 42.969 16.625 1 97.94 221 VAL B N 1
ATOM 4833 C CA . VAL B 1 221 ? -12.258 42.094 15.719 1 97.94 221 VAL B CA 1
ATOM 4834 C C . VAL B 1 221 ? -13.5 42.781 15.156 1 97.94 221 VAL B C 1
ATOM 4836 O O . VAL B 1 221 ? -14.297 43.344 15.906 1 97.94 221 VAL B O 1
ATOM 4839 N N . LEU B 1 222 ? -13.672 42.719 13.891 1 96.44 222 LEU B N 1
ATOM 4840 C CA . LEU B 1 222 ? -14.844 43.281 13.234 1 96.44 222 LEU B CA 1
ATOM 4841 C C . LEU B 1 222 ? -15.953 42.25 13.094 1 96.44 222 LEU B C 1
ATOM 4843 O O . LEU B 1 222 ? -15.688 41.062 13.094 1 96.44 222 LEU B O 1
ATOM 4847 N N . PRO B 1 223 ? -17.188 42.688 12.945 1 93.75 223 PRO B N 1
ATOM 4848 C CA . PRO B 1 223 ? -18.312 41.75 12.883 1 93.75 223 PRO B CA 1
ATOM 4849 C C . PRO B 1 223 ? -18.172 40.75 11.734 1 93.75 223 PRO B C 1
ATOM 4851 O O . PRO B 1 223 ? -18.531 39.594 11.891 1 93.75 223 PRO B O 1
ATOM 4854 N N . HIS B 1 224 ? -17.688 41.156 10.617 1 90.19 224 HIS B N 1
ATOM 4855 C CA . HIS B 1 224 ? -17.625 40.281 9.453 1 90.19 224 HIS B CA 1
ATOM 4856 C C . HIS B 1 224 ? -16.516 39.25 9.609 1 90.19 224 HIS B C 1
ATOM 4858 O O . HIS B 1 224 ? -16.391 38.312 8.789 1 90.19 224 HIS B O 1
ATOM 4864 N N . GLU B 1 225 ? -15.711 39.344 10.68 1 93.94 225 GLU B N 1
ATOM 4865 C CA . GLU B 1 225 ? -14.594 38.438 10.922 1 93.94 225 GLU B CA 1
ATOM 4866 C C . GLU B 1 225 ? -15 37.312 11.867 1 93.94 225 GLU B C 1
ATOM 4868 O O . GLU B 1 225 ? -14.203 36.406 12.141 1 93.94 225 GLU B O 1
ATOM 4873 N N . LEU B 1 226 ? -16.266 37.375 12.305 1 91.94 226 LEU B N 1
ATOM 4874 C CA . LEU B 1 226 ? -16.812 36.281 13.125 1 91.94 226 LEU B CA 1
ATOM 4875 C C . LEU B 1 226 ? -17.203 35.094 12.266 1 91.94 226 LEU B C 1
ATOM 4877 O O . LEU B 1 226 ? -17.719 35.25 11.156 1 91.94 226 LEU B O 1
ATOM 4881 N N . THR B 1 227 ? -16.781 33.938 12.75 1 83.94 227 THR B N 1
ATOM 4882 C CA . THR B 1 227 ? -17.141 32.719 12.031 1 83.94 227 THR B CA 1
ATOM 4883 C C . THR B 1 227 ? -17.875 31.766 12.961 1 83.94 227 THR B C 1
ATOM 4885 O O . THR B 1 227 ? -17.703 31.812 14.18 1 83.94 227 THR B O 1
ATOM 4888 N N . THR B 1 228 ? -18.891 31.141 12.445 1 68.94 228 THR B N 1
ATOM 4889 C CA . THR B 1 228 ? -19.578 30.109 13.227 1 68.94 228 THR B CA 1
ATOM 4890 C C . THR B 1 228 ? -19.328 28.734 12.633 1 68.94 228 THR B C 1
ATOM 4892 O O . THR B 1 228 ? -19.516 28.516 11.43 1 68.94 228 THR B O 1
ATOM 4895 N N . ARG B 1 229 ? -18.25 28.125 13.055 1 61.66 229 ARG B N 1
ATOM 4896 C CA . ARG B 1 229 ? -18.016 26.797 12.484 1 61.66 229 ARG B CA 1
ATOM 4897 C C . ARG B 1 229 ? -18.656 25.719 13.336 1 61.66 229 ARG B C 1
ATOM 4899 O O . ARG B 1 229 ? -18.578 25.75 14.562 1 61.66 229 ARG B O 1
ATOM 4906 N N . LYS B 1 230 ? -19.547 24.906 12.695 1 58.03 230 LYS B N 1
ATOM 4907 C CA . LYS B 1 230 ? -20.172 23.766 13.352 1 58.03 230 LYS B CA 1
ATOM 4908 C C . LYS B 1 230 ? -19.328 22.5 13.195 1 58.03 230 LYS B C 1
ATOM 4910 O O . LYS B 1 230 ? -19.016 22.078 12.078 1 58.03 230 LYS B O 1
ATOM 4915 N N . LEU B 1 231 ? -18.844 22 14.352 1 57.59 231 LEU B N 1
ATOM 4916 C CA . LEU B 1 231 ? -18.188 20.703 14.445 1 57.59 231 LEU B CA 1
ATOM 4917 C C . LEU B 1 231 ? -19.172 19.562 14.203 1 57.59 231 LEU B C 1
ATOM 4919 O O . LEU B 1 231 ? -20.359 19.688 14.523 1 57.59 231 LEU B O 1
ATOM 4923 N N . GLY B 1 232 ? -18.75 18.531 13.43 1 63.25 232 GLY B N 1
ATOM 4924 C CA . GLY B 1 232 ? -19.562 17.344 13.305 1 63.25 232 GLY B CA 1
ATOM 4925 C C . GLY B 1 232 ? -20.281 17.25 11.969 1 63.25 232 GLY B C 1
ATOM 4926 O O . GLY B 1 232 ? -20.953 16.266 11.68 1 63.25 232 GLY B O 1
ATOM 4927 N N . SER B 1 233 ? -20.062 18.203 11.305 1 80.88 233 SER B N 1
ATOM 4928 C CA . SER B 1 233 ? -20.656 18.141 9.969 1 80.88 233 SER B CA 1
ATOM 4929 C C . SER B 1 233 ? -19.984 17.062 9.125 1 80.88 233 SER B C 1
ATOM 4931 O O . SER B 1 233 ? -18.922 16.547 9.492 1 80.88 233 SER B O 1
ATOM 4933 N N . GLN B 1 234 ? -20.656 16.609 8.117 1 86.94 234 GLN B N 1
ATOM 4934 C CA . GLN B 1 234 ? -20.094 15.617 7.199 1 86.94 234 GLN B CA 1
ATOM 4935 C C . GLN B 1 234 ? -18.781 16.109 6.613 1 86.94 234 GLN B C 1
ATOM 4937 O O . GLN B 1 234 ? -17.812 15.352 6.52 1 86.94 234 GLN B O 1
ATOM 4942 N N . ILE B 1 235 ? -18.734 17.359 6.312 1 88 235 ILE B N 1
ATOM 4943 C CA . ILE B 1 235 ? -17.5 17.938 5.789 1 88 235 ILE B CA 1
ATOM 4944 C C . ILE B 1 235 ? -16.422 17.953 6.879 1 88 235 ILE B C 1
ATOM 4946 O O . ILE B 1 235 ? -15.25 17.703 6.602 1 88 235 ILE B O 1
ATOM 4950 N N . GLY B 1 236 ? -16.859 18.234 8.078 1 87.94 236 GLY B N 1
ATOM 4951 C CA . GLY B 1 236 ? -15.938 18.203 9.195 1 87.94 236 GLY B CA 1
ATOM 4952 C C . GLY B 1 236 ? -15.297 16.844 9.406 1 87.94 236 GLY B C 1
ATOM 4953 O O . GLY B 1 236 ? -14.094 16.75 9.68 1 87.94 236 GLY B O 1
ATOM 4954 N N . ARG B 1 237 ? -16.078 15.812 9.281 1 89.25 237 ARG B N 1
ATOM 4955 C CA . ARG B 1 237 ? -15.578 14.445 9.438 1 89.25 237 ARG B CA 1
ATOM 4956 C C . ARG B 1 237 ? -14.57 14.102 8.344 1 89.25 237 ARG B C 1
ATOM 4958 O O . ARG B 1 237 ? -13.531 13.5 8.625 1 89.25 237 ARG B O 1
ATOM 4965 N N . HIS B 1 238 ? -14.938 14.469 7.156 1 93.19 238 HIS B N 1
ATOM 4966 C CA . HIS B 1 238 ? -14.023 14.273 6.039 1 93.19 238 HIS B CA 1
ATOM 4967 C C . HIS B 1 238 ? -12.711 15.016 6.266 1 93.19 238 HIS B C 1
ATOM 4969 O O . HIS B 1 238 ? -11.633 14.453 6.074 1 93.19 238 HIS B O 1
ATOM 4975 N N . SER B 1 239 ? -12.805 16.188 6.68 1 91.94 239 SER B N 1
ATOM 4976 C CA . SER B 1 239 ? -11.625 17.031 6.902 1 91.94 239 SER B CA 1
ATOM 4977 C C . SER B 1 239 ? -10.766 16.484 8.039 1 91.94 239 SER B C 1
ATOM 4979 O O . SER B 1 239 ? -9.539 16.609 8.016 1 91.94 239 SER B O 1
ATOM 4981 N N . SER B 1 240 ? -11.43 15.93 8.992 1 90.81 240 SER B N 1
ATOM 4982 C CA . SER B 1 240 ? -10.688 15.305 10.078 1 90.81 240 SER B CA 1
ATOM 4983 C C . SER B 1 240 ? -9.781 14.188 9.57 1 90.81 240 SER B C 1
ATOM 4985 O O . SER B 1 240 ? -8.609 14.117 9.93 1 90.81 240 SER B O 1
ATOM 4987 N N . ALA B 1 241 ? -10.344 13.312 8.766 1 93.56 241 ALA B N 1
ATOM 4988 C CA . ALA B 1 241 ? -9.547 12.25 8.164 1 93.56 241 ALA B CA 1
ATOM 4989 C C . ALA B 1 241 ? -8.422 12.828 7.309 1 93.56 241 ALA B C 1
ATOM 4991 O O . ALA B 1 241 ? -7.293 12.328 7.336 1 93.56 241 ALA B O 1
ATOM 4992 N N . MET B 1 242 ? -8.719 13.859 6.59 1 95.31 242 MET B N 1
ATOM 4993 C CA . MET B 1 242 ? -7.742 14.484 5.703 1 95.31 242 MET B CA 1
ATOM 4994 C C . MET B 1 242 ? -6.586 15.086 6.5 1 95.31 242 MET B C 1
ATOM 4996 O O . MET B 1 242 ? -5.426 14.969 6.102 1 95.31 242 MET B O 1
ATOM 5000 N N . ARG B 1 243 ? -6.863 15.68 7.582 1 94.44 243 ARG B N 1
ATOM 5001 C CA . ARG B 1 243 ? -5.828 16.281 8.422 1 94.44 243 ARG B CA 1
ATOM 5002 C C . ARG B 1 243 ? -4.883 15.211 8.969 1 94.44 243 ARG B C 1
ATOM 5004 O O . ARG B 1 243 ? -3.682 15.453 9.102 1 94.44 243 ARG B O 1
ATOM 5011 N N . GLN B 1 244 ? -5.453 14.141 9.305 1 94.88 244 GLN B N 1
ATOM 5012 C CA . GLN B 1 244 ? -4.629 13.047 9.797 1 94.88 244 GLN B CA 1
ATOM 5013 C C . GLN B 1 244 ? -3.721 12.508 8.695 1 94.88 244 GLN B C 1
ATOM 5015 O O . GLN B 1 244 ? -2.533 12.266 8.922 1 94.88 244 GLN B O 1
ATOM 5020 N N . LEU B 1 245 ? -4.309 12.312 7.566 1 97.56 245 LEU B N 1
ATOM 5021 C CA . LEU B 1 245 ? -3.52 11.836 6.434 1 97.56 245 LEU B CA 1
ATOM 5022 C C . LEU B 1 245 ? -2.445 12.844 6.051 1 97.56 245 LEU B C 1
ATOM 5024 O O . LEU B 1 245 ? -1.35 12.469 5.633 1 97.56 245 LEU B O 1
ATOM 5028 N N . HIS B 1 246 ? -2.775 14.148 6.199 1 98.12 246 HIS B N 1
ATOM 5029 C CA . HIS B 1 246 ? -1.822 15.227 5.957 1 98.12 246 HIS B CA 1
ATOM 5030 C C . HIS B 1 246 ? -0.54 15.016 6.758 1 98.12 246 HIS B C 1
ATOM 5032 O O . HIS B 1 246 ? 0.561 15.125 6.211 1 98.12 246 HIS B O 1
ATOM 5038 N N . LEU B 1 247 ? -0.705 14.727 7.977 1 97.81 247 LEU B N 1
ATOM 5039 C CA . LEU B 1 247 ? 0.451 14.5 8.836 1 97.81 247 LEU B CA 1
ATOM 5040 C C . LEU B 1 247 ? 1.222 13.258 8.398 1 97.81 247 LEU B C 1
ATOM 5042 O O . LEU B 1 247 ? 2.453 13.273 8.352 1 97.81 247 LEU B O 1
ATOM 5046 N N . ALA B 1 248 ? 0.5 12.242 8.094 1 98.25 248 ALA B N 1
ATOM 5047 C CA . ALA B 1 248 ? 1.147 11.016 7.621 1 98.25 248 ALA B CA 1
ATOM 5048 C C . ALA B 1 248 ? 1.945 11.281 6.348 1 98.25 248 ALA B C 1
ATOM 5050 O O . ALA B 1 248 ? 3.01 10.688 6.141 1 98.25 248 ALA B O 1
ATOM 5051 N N . ALA B 1 249 ? 1.427 12.117 5.48 1 98.75 249 ALA B N 1
ATOM 5052 C CA . ALA B 1 249 ? 2.129 12.477 4.25 1 98.75 249 ALA B CA 1
ATOM 5053 C C . ALA B 1 249 ? 3.432 13.211 4.559 1 98.75 249 ALA B C 1
ATOM 5055 O O . ALA B 1 249 ? 4.445 13 3.885 1 98.75 249 ALA B O 1
ATOM 5056 N N . SER B 1 250 ? 3.389 14.109 5.523 1 98.5 250 SER B N 1
ATOM 5057 C CA . SER B 1 250 ? 4.609 14.773 5.969 1 98.5 250 SER B CA 1
ATOM 5058 C C . SER B 1 250 ? 5.664 13.758 6.406 1 98.5 250 SER B C 1
ATOM 5060 O O . SER B 1 250 ? 6.824 13.852 6 1 98.5 250 SER B O 1
ATOM 5062 N N . ALA B 1 251 ? 5.258 12.812 7.184 1 98.5 251 ALA B N 1
ATOM 5063 C CA . ALA B 1 251 ? 6.164 11.766 7.656 1 98.5 251 ALA B CA 1
ATOM 5064 C C . ALA B 1 251 ? 6.68 10.922 6.496 1 98.5 251 ALA B C 1
ATOM 5066 O O . ALA B 1 251 ? 7.844 10.508 6.492 1 98.5 251 ALA B O 1
ATOM 5067 N N . ALA B 1 252 ? 5.805 10.594 5.582 1 98.75 252 ALA B N 1
ATOM 5068 C CA . ALA B 1 252 ? 6.227 9.836 4.406 1 98.75 252 ALA B CA 1
ATOM 5069 C C . ALA B 1 252 ? 7.348 10.562 3.66 1 98.75 252 ALA B C 1
ATOM 5071 O O . ALA B 1 252 ? 8.25 9.922 3.113 1 98.75 252 ALA B O 1
ATOM 5072 N N . GLY B 1 253 ? 7.262 11.883 3.547 1 98.69 253 GLY B N 1
ATOM 5073 C CA . GLY B 1 253 ? 8.359 12.656 2.982 1 98.69 253 GLY B CA 1
ATOM 5074 C C . GLY B 1 253 ? 9.672 12.445 3.713 1 98.69 253 GLY B C 1
ATOM 5075 O O . GLY B 1 253 ? 10.711 12.25 3.084 1 98.69 253 GLY B O 1
ATOM 5076 N N . ALA B 1 254 ? 9.578 12.492 5.012 1 98.38 254 ALA B N 1
ATOM 5077 C CA . ALA B 1 254 ? 10.781 12.281 5.812 1 98.38 254 ALA B CA 1
ATOM 5078 C C . ALA B 1 254 ? 11.367 10.898 5.562 1 98.38 254 ALA B C 1
ATOM 5080 O O . ALA B 1 254 ? 12.586 10.719 5.574 1 98.38 254 ALA B O 1
ATOM 5081 N N . VAL B 1 255 ? 10.523 9.883 5.383 1 98.69 255 VAL B N 1
ATOM 5082 C CA . VAL B 1 255 ? 10.961 8.516 5.098 1 98.69 255 VAL B CA 1
ATOM 5083 C C . VAL B 1 255 ? 11.742 8.492 3.789 1 98.69 255 VAL B C 1
ATOM 5085 O O . VAL B 1 255 ? 12.82 7.891 3.715 1 98.69 255 VAL B O 1
ATOM 5088 N N . GLN B 1 256 ? 11.203 9.117 2.77 1 98.44 256 GLN B N 1
ATOM 5089 C CA . GLN B 1 256 ? 11.922 9.219 1.502 1 98.44 256 GLN B CA 1
ATOM 5090 C C . GLN B 1 256 ? 13.234 9.977 1.671 1 98.44 256 GLN B C 1
ATOM 5092 O O . GLN B 1 256 ? 14.242 9.633 1.052 1 98.44 256 GLN B O 1
ATOM 5097 N N . GLY B 1 257 ? 13.195 11.086 2.455 1 97.88 257 GLY B N 1
ATOM 5098 C CA . GLY B 1 257 ? 14.422 11.805 2.768 1 97.88 257 GLY B CA 1
ATOM 5099 C C . GLY B 1 257 ? 15.484 10.914 3.393 1 97.88 257 GLY B C 1
ATOM 5100 O O . GLY B 1 257 ? 16.672 11.023 3.057 1 97.88 257 GLY B O 1
ATOM 5101 N N . ALA B 1 258 ? 15.086 10.078 4.316 1 97.44 258 ALA B N 1
ATOM 5102 C CA . ALA B 1 258 ? 16 9.141 4.961 1 97.44 258 ALA B CA 1
ATOM 5103 C C . ALA B 1 258 ? 16.641 8.203 3.941 1 97.44 258 ALA B C 1
ATOM 5105 O O . ALA B 1 258 ? 17.844 7.938 4.004 1 97.44 258 ALA B O 1
ATOM 5106 N N . LEU B 1 259 ? 15.828 7.637 2.996 1 98 259 LEU B N 1
ATOM 5107 C CA . LEU B 1 259 ? 16.359 6.797 1.93 1 98 259 LEU B CA 1
ATOM 5108 C C . LEU B 1 259 ? 17.406 7.555 1.107 1 98 259 LEU B C 1
ATOM 5110 O O . LEU B 1 259 ? 18.484 7.031 0.84 1 98 259 LEU B O 1
ATOM 5114 N N . ASN B 1 260 ? 17.078 8.773 0.692 1 97.31 260 ASN B N 1
ATOM 5115 C CA . ASN B 1 260 ? 17.969 9.586 -0.11 1 97.31 260 ASN B CA 1
ATOM 5116 C C . ASN B 1 260 ? 19.297 9.844 0.619 1 97.31 260 ASN B C 1
ATOM 5118 O O . ASN B 1 260 ? 20.375 9.727 0.028 1 97.31 260 ASN B O 1
ATOM 5122 N N . ASP B 1 261 ? 19.156 10.242 1.889 1 95.56 261 ASP B N 1
ATOM 5123 C CA . ASP B 1 261 ? 20.344 10.469 2.695 1 95.56 261 ASP B CA 1
ATOM 5124 C C . ASP B 1 261 ? 21.188 9.195 2.812 1 95.56 261 ASP B C 1
ATOM 5126 O O . ASP B 1 261 ? 22.422 9.25 2.795 1 95.56 261 ASP B O 1
ATOM 5130 N N . GLY B 1 262 ? 20.516 8.062 2.982 1 95.75 262 GLY B N 1
ATOM 5131 C CA . GLY B 1 262 ? 21.219 6.789 3.045 1 95.75 262 GLY B CA 1
ATOM 5132 C C . GLY B 1 262 ? 22 6.477 1.785 1 95.75 262 GLY B C 1
ATOM 5133 O O . GLY B 1 262 ? 23.156 6.055 1.856 1 95.75 262 GLY B O 1
ATOM 5134 N N . VAL B 1 263 ? 21.375 6.617 0.609 1 96.56 263 VAL B N 1
ATOM 5135 C CA . VAL B 1 263 ? 22.047 6.387 -0.668 1 96.56 263 VAL B CA 1
ATOM 5136 C C . VAL B 1 263 ? 23.266 7.281 -0.775 1 96.56 263 VAL B C 1
ATOM 5138 O O . VAL B 1 263 ? 24.359 6.812 -1.104 1 96.56 263 VAL B O 1
ATOM 5141 N N . GLU B 1 264 ? 23.125 8.586 -0.489 1 94.44 264 GLU B N 1
ATOM 5142 C CA . GLU B 1 264 ? 24.219 9.547 -0.58 1 94.44 264 GLU B CA 1
ATOM 5143 C C . GLU B 1 264 ? 25.344 9.188 0.384 1 94.44 264 GLU B C 1
ATOM 5145 O O . GLU B 1 264 ? 26.516 9.258 0.024 1 94.44 264 GLU B O 1
ATOM 5150 N N . TYR B 1 265 ? 24.984 8.859 1.582 1 93.19 265 TYR B N 1
ATOM 5151 C CA . TYR B 1 265 ? 25.953 8.492 2.6 1 93.19 265 TYR B CA 1
ATOM 5152 C C . TYR B 1 265 ? 26.812 7.316 2.137 1 93.19 265 TYR B C 1
ATOM 5154 O O . TYR B 1 265 ? 28.047 7.352 2.246 1 93.19 265 TYR B O 1
ATOM 5162 N N . VAL B 1 266 ? 26.234 6.23 1.635 1 94.06 266 VAL B N 1
ATOM 5163 C CA . VAL B 1 266 ? 26.953 5.035 1.207 1 94.06 266 VAL B CA 1
ATOM 5164 C C . VAL B 1 266 ? 27.875 5.375 0.039 1 94.06 266 VAL B C 1
ATOM 5166 O O . VAL B 1 266 ? 29.016 4.918 -0.009 1 94.06 266 VAL B O 1
ATOM 5169 N N . LEU B 1 267 ? 27.438 6.195 -0.875 1 93 267 LEU B N 1
ATOM 5170 C CA . LEU B 1 267 ? 28.188 6.512 -2.082 1 93 267 LEU B CA 1
ATOM 5171 C C . LEU B 1 267 ? 29.359 7.441 -1.767 1 93 267 LEU B C 1
ATOM 5173 O O . LEU B 1 267 ? 30.406 7.363 -2.406 1 93 267 LEU B O 1
ATOM 5177 N N . ARG B 1 268 ? 29.234 8.234 -0.794 1 88 268 ARG B N 1
ATOM 5178 C CA . ARG B 1 268 ? 30.219 9.297 -0.628 1 88 268 ARG B CA 1
ATOM 5179 C C . ARG B 1 268 ? 31.109 9.047 0.591 1 88 268 ARG B C 1
ATOM 5181 O O . ARG B 1 268 ? 32.25 9.492 0.637 1 88 268 ARG B O 1
ATOM 5188 N N . GLN B 1 269 ? 30.594 8.352 1.597 1 75.19 269 GLN B N 1
ATOM 5189 C CA . GLN B 1 269 ? 31.297 8.453 2.869 1 75.19 269 GLN B CA 1
ATOM 5190 C C . GLN B 1 269 ? 31.516 7.07 3.479 1 75.19 269 GLN B C 1
ATOM 5192 O O . GLN B 1 269 ? 32.531 6.844 4.156 1 75.19 269 GLN B O 1
ATOM 5197 N N . ALA B 1 270 ? 30.562 6.219 3.223 1 76.62 270 ALA B N 1
ATOM 5198 C CA . ALA B 1 270 ? 30.625 4.945 3.936 1 76.62 270 ALA B CA 1
ATOM 5199 C C . ALA B 1 270 ? 31.859 4.152 3.523 1 76.62 270 ALA B C 1
ATOM 5201 O O . ALA B 1 270 ? 32.281 4.211 2.367 1 76.62 270 ALA B O 1
ATOM 5202 N N . ARG B 1 271 ? 32.438 3.609 4.609 1 72.06 271 ARG B N 1
ATOM 5203 C CA . ARG B 1 271 ? 33.562 2.697 4.379 1 72.06 271 ARG B CA 1
ATOM 5204 C C . ARG B 1 271 ? 33.125 1.246 4.555 1 72.06 271 ARG B C 1
ATOM 5206 O O . ARG B 1 271 ? 32.188 0.962 5.277 1 72.06 271 ARG B O 1
ATOM 5213 N N . THR B 1 272 ? 33.719 0.41 3.809 1 70.38 272 THR B N 1
ATOM 5214 C CA . THR B 1 272 ? 33.406 -1.01 3.959 1 70.38 272 THR B CA 1
ATOM 5215 C C . THR B 1 272 ? 33.906 -1.528 5.305 1 70.38 272 THR B C 1
ATOM 5217 O O . THR B 1 272 ? 34.844 -0.967 5.891 1 70.38 272 THR B O 1
ATOM 5220 N N . THR B 1 273 ? 33.156 -2.447 5.84 1 69.25 273 THR B N 1
ATOM 5221 C CA . THR B 1 273 ? 33.562 -3.045 7.102 1 69.25 273 THR B CA 1
ATOM 5222 C C . THR B 1 273 ? 34.781 -3.949 6.902 1 69.25 273 THR B C 1
ATOM 5224 O O . THR B 1 273 ? 35.031 -4.438 5.793 1 69.25 273 THR B O 1
ATOM 5227 N N . LEU B 1 274 ? 35.531 -4.004 7.922 1 66.25 274 LEU B N 1
ATOM 5228 C CA . LEU B 1 274 ? 36.75 -4.773 7.887 1 66.25 274 LEU B CA 1
ATOM 5229 C C . LEU B 1 274 ? 36.5 -6.184 7.359 1 66.25 274 LEU B C 1
ATOM 5231 O O . LEU B 1 274 ? 37.344 -6.738 6.641 1 66.25 274 LEU B O 1
ATOM 5235 N N . HIS B 1 275 ? 35.375 -6.719 7.59 1 68.25 275 HIS B N 1
ATOM 5236 C CA . HIS B 1 275 ? 35.094 -8.109 7.234 1 68.25 275 HIS B CA 1
ATOM 5237 C C . HIS B 1 275 ? 34.312 -8.211 5.938 1 68.25 275 HIS B C 1
ATOM 5239 O O . HIS B 1 275 ? 33.969 -9.305 5.496 1 68.25 275 HIS B O 1
ATOM 5245 N N . SER B 1 276 ? 34.25 -7.07 5.324 1 73.44 276 SER B N 1
ATOM 5246 C CA . SER B 1 276 ? 33.5 -7.121 4.066 1 73.44 276 SER B CA 1
ATOM 5247 C C . SER B 1 276 ? 34.406 -7.559 2.918 1 73.44 276 SER B C 1
ATOM 5249 O O . SER B 1 276 ? 35.562 -7.176 2.855 1 73.44 276 SER B O 1
ATOM 5251 N N . SER B 1 277 ? 33.875 -8.406 2.07 1 76.56 277 SER B N 1
ATOM 5252 C CA . SER B 1 277 ? 34.625 -8.859 0.888 1 76.56 277 SER B CA 1
ATOM 5253 C C . SER B 1 277 ? 34.562 -7.82 -0.227 1 76.56 277 SER B C 1
ATOM 5255 O O . SER B 1 277 ? 35.219 -7.965 -1.256 1 76.56 277 SER B O 1
ATOM 5257 N N . ALA B 1 278 ? 33.812 -6.762 0.082 1 82.94 278 ALA B N 1
ATOM 5258 C CA . ALA B 1 278 ? 33.656 -5.75 -0.961 1 82.94 278 ALA B CA 1
ATOM 5259 C C . ALA B 1 278 ? 34.688 -4.633 -0.796 1 82.94 278 ALA B C 1
ATOM 5261 O O . ALA B 1 278 ? 35.094 -4.309 0.324 1 82.94 278 ALA B O 1
ATOM 5262 N N . GLU B 1 279 ? 35.156 -4.02 -1.833 1 84.56 279 GLU B N 1
ATOM 5263 C CA . GLU B 1 279 ? 36.156 -2.943 -1.833 1 84.56 279 GLU B CA 1
ATOM 5264 C C . GLU B 1 279 ? 35.531 -1.629 -1.367 1 84.56 279 GLU B C 1
ATOM 5266 O O . GLU B 1 279 ? 36.188 -0.817 -0.721 1 84.56 279 GLU B O 1
ATOM 5271 N N . THR B 1 280 ? 34.438 -1.456 -1.859 1 88.44 280 THR B N 1
ATOM 5272 C CA . THR B 1 280 ? 33.719 -0.23 -1.508 1 88.44 280 THR B CA 1
ATOM 5273 C C . THR B 1 280 ? 32.375 -0.549 -0.871 1 88.44 280 THR B C 1
ATOM 5275 O O . THR B 1 280 ? 31.844 -1.65 -1.039 1 88.44 280 THR B O 1
ATOM 5278 N N . ALA B 1 281 ? 31.844 0.401 -0.099 1 88.81 281 ALA B N 1
ATOM 5279 C CA . ALA B 1 281 ? 30.609 0.19 0.642 1 88.81 281 ALA B CA 1
ATOM 5280 C C . ALA B 1 281 ? 29.438 -0.105 -0.305 1 88.81 281 ALA B C 1
ATOM 5282 O O . ALA B 1 281 ? 28.562 -0.914 0.01 1 88.81 281 ALA B O 1
ATOM 5283 N N . ASN B 1 282 ? 29.406 0.605 -1.425 1 92.56 282 ASN B N 1
ATOM 5284 C CA . ASN B 1 282 ? 28.297 0.436 -2.355 1 92.56 282 ASN B CA 1
ATOM 5285 C C . ASN B 1 282 ? 28.297 -0.958 -2.977 1 92.56 282 ASN B C 1
ATOM 5287 O O . ASN B 1 282 ? 27.297 -1.38 -3.561 1 92.56 282 ASN B O 1
ATOM 5291 N N . GLN B 1 283 ? 29.391 -1.711 -2.834 1 92.06 283 GLN B N 1
ATOM 5292 C CA . GLN B 1 283 ? 29.484 -3.055 -3.395 1 92.06 283 GLN B CA 1
ATOM 5293 C C . GLN B 1 283 ? 29.25 -4.117 -2.326 1 92.06 283 GLN B C 1
ATOM 5295 O O . GLN B 1 283 ? 29.141 -5.305 -2.637 1 92.06 283 GLN B O 1
ATOM 5300 N N . ASP B 1 284 ? 29.266 -3.744 -1.063 1 90.75 284 ASP B N 1
ATOM 5301 C CA . ASP B 1 284 ? 29.047 -4.68 0.036 1 90.75 284 ASP B CA 1
ATOM 5302 C C . ASP B 1 284 ? 27.625 -5.23 0.02 1 90.75 284 ASP B C 1
ATOM 5304 O O . ASP B 1 284 ? 26.656 -4.477 0.15 1 90.75 284 ASP B O 1
ATOM 5308 N N . PRO B 1 285 ? 27.484 -6.586 -0.04 1 90.88 285 PRO B N 1
ATOM 5309 C CA . PRO B 1 285 ? 26.141 -7.176 -0.159 1 90.88 285 PRO B CA 1
ATOM 5310 C C . PRO B 1 285 ? 25.266 -6.887 1.052 1 90.88 285 PRO B C 1
ATOM 5312 O O . PRO B 1 285 ? 24.047 -6.781 0.917 1 90.88 285 PRO B O 1
ATOM 5315 N N . PHE B 1 286 ? 25.781 -6.75 2.227 1 89.88 286 PHE B N 1
ATOM 5316 C CA . PHE B 1 286 ? 25 -6.445 3.414 1 89.88 286 PHE B CA 1
ATOM 5317 C C . PHE B 1 286 ? 24.438 -5.027 3.346 1 89.88 286 PHE B C 1
ATOM 5319 O O . PHE B 1 286 ? 23.297 -4.789 3.719 1 89.88 286 PHE B O 1
ATOM 5326 N N . VAL B 1 287 ? 25.297 -4.117 2.875 1 92.25 287 VAL B N 1
ATOM 5327 C CA . VAL B 1 287 ? 24.875 -2.734 2.705 1 92.25 287 VAL B CA 1
ATOM 5328 C C . VAL B 1 287 ? 23.797 -2.654 1.615 1 92.25 287 VAL B C 1
ATOM 5330 O O . VAL B 1 287 ? 22.781 -1.973 1.779 1 92.25 287 VAL B O 1
ATOM 5333 N N . GLN B 1 288 ? 24.062 -3.35 0.542 1 93.62 288 GLN B N 1
ATOM 5334 C CA . GLN B 1 288 ? 23.094 -3.379 -0.544 1 93.62 288 GLN B CA 1
ATOM 5335 C C . GLN B 1 288 ? 21.75 -3.936 -0.067 1 93.62 288 GLN B C 1
ATOM 5337 O O . GLN B 1 288 ? 20.703 -3.359 -0.347 1 93.62 288 GLN B O 1
ATOM 5342 N N . LYS B 1 289 ? 21.75 -4.992 0.638 1 94.62 289 LYS B N 1
ATOM 5343 C CA . LYS B 1 289 ? 20.531 -5.598 1.159 1 94.62 289 LYS B CA 1
ATOM 5344 C C . LYS B 1 289 ? 19.781 -4.629 2.068 1 94.62 289 LYS B C 1
ATOM 5346 O O . LYS B 1 289 ? 18.562 -4.48 1.953 1 94.62 289 LYS B O 1
ATOM 5351 N N . MET B 1 290 ? 20.516 -4.031 3.004 1 94.31 290 MET B N 1
ATOM 5352 C CA . MET B 1 290 ? 19.906 -3.094 3.943 1 94.31 290 MET B CA 1
ATOM 5353 C C . MET B 1 290 ? 19.266 -1.927 3.207 1 94.31 290 MET B C 1
ATOM 5355 O O . MET B 1 290 ? 18.125 -1.544 3.514 1 94.31 290 MET B O 1
ATOM 5359 N N . LEU B 1 291 ? 19.969 -1.406 2.232 1 95.88 291 LEU B N 1
ATOM 5360 C CA . LEU B 1 291 ? 19.406 -0.299 1.464 1 95.88 291 LEU B CA 1
ATOM 5361 C C . LEU B 1 291 ? 18.188 -0.748 0.68 1 95.88 291 LEU B C 1
ATOM 5363 O O . LEU B 1 291 ? 17.234 0.021 0.514 1 95.88 291 LEU B O 1
ATOM 5367 N N . GLY B 1 292 ? 18.234 -1.933 0.147 1 96.69 292 GLY B N 1
ATOM 5368 C CA . GLY B 1 292 ? 17.062 -2.486 -0.516 1 96.69 292 GLY B CA 1
ATOM 5369 C C . GLY B 1 292 ? 15.852 -2.58 0.392 1 96.69 292 GLY B C 1
ATOM 5370 O O . GLY B 1 292 ? 14.727 -2.283 -0.028 1 96.69 292 GLY B O 1
ATOM 5371 N N . GLU B 1 293 ? 16 -2.982 1.633 1 96.31 293 GLU B N 1
ATOM 5372 C CA . GLU B 1 293 ? 14.922 -3.061 2.611 1 96.31 293 GLU B CA 1
ATOM 5373 C C . GLU B 1 293 ? 14.391 -1.672 2.957 1 96.31 293 GLU B C 1
ATOM 5375 O O . GLU B 1 293 ? 13.18 -1.483 3.105 1 96.31 293 GLU B O 1
ATOM 5380 N N . ILE B 1 294 ? 15.328 -0.697 3.123 1 97.25 294 ILE B N 1
ATOM 5381 C CA . ILE B 1 294 ? 14.938 0.687 3.375 1 97.25 294 ILE B CA 1
ATOM 5382 C C . ILE B 1 294 ? 14.086 1.203 2.217 1 97.25 294 ILE B C 1
ATOM 5384 O O . ILE B 1 294 ? 13.039 1.812 2.434 1 97.25 294 ILE B O 1
ATOM 5388 N N . SER B 1 295 ? 14.539 0.897 1.016 1 97.5 295 SER B N 1
ATOM 5389 C CA . SER B 1 295 ? 13.797 1.295 -0.178 1 97.5 295 SER B CA 1
ATOM 5390 C C . SER B 1 295 ? 12.414 0.658 -0.209 1 97.5 295 SER B C 1
ATOM 5392 O O . SER B 1 295 ? 11.43 1.317 -0.547 1 97.5 295 SER B O 1
ATOM 5394 N N . ALA B 1 296 ? 12.273 -0.618 0.082 1 97.69 296 ALA B N 1
ATOM 5395 C CA . ALA B 1 296 ? 10.992 -1.318 0.111 1 97.69 296 ALA B CA 1
ATOM 5396 C C . ALA B 1 296 ? 10.055 -0.701 1.143 1 97.69 296 ALA B C 1
ATOM 5398 O O . ALA B 1 296 ? 8.859 -0.553 0.891 1 97.69 296 ALA B O 1
ATOM 5399 N N . GLY B 1 297 ? 10.594 -0.352 2.305 1 98.31 297 GLY B N 1
ATOM 5400 C CA . GLY B 1 297 ? 9.805 0.325 3.318 1 98.31 297 GLY B CA 1
ATOM 5401 C C . GLY B 1 297 ? 9.281 1.676 2.865 1 98.31 297 GLY B C 1
ATOM 5402 O O . GLY B 1 297 ? 8.109 1.994 3.068 1 98.31 297 GLY B O 1
ATOM 5403 N N . ALA B 1 298 ? 10.156 2.482 2.26 1 98.31 298 ALA B N 1
ATOM 5404 C CA . ALA B 1 298 ? 9.758 3.789 1.747 1 98.31 298 ALA B CA 1
ATOM 5405 C C . ALA B 1 298 ? 8.656 3.652 0.696 1 98.31 298 ALA B C 1
ATOM 5407 O O . ALA B 1 298 ? 7.688 4.41 0.704 1 98.31 298 ALA B O 1
ATOM 5408 N N . PHE B 1 299 ? 8.82 2.697 -0.182 1 97.88 299 PHE B N 1
ATOM 5409 C CA . PHE B 1 299 ? 7.82 2.42 -1.206 1 97.88 299 PHE B CA 1
ATOM 5410 C C . PHE B 1 299 ? 6.48 2.07 -0.572 1 97.88 299 PHE B C 1
ATOM 5412 O O . PHE B 1 299 ? 5.438 2.576 -0.993 1 97.88 299 PHE B O 1
ATOM 5419 N N . ALA B 1 300 ? 6.465 1.198 0.403 1 98.56 300 ALA B N 1
ATOM 5420 C CA . ALA B 1 300 ? 5.242 0.745 1.062 1 98.56 300 ALA B CA 1
ATOM 5421 C C . ALA B 1 300 ? 4.523 1.906 1.741 1 98.56 300 ALA B C 1
ATOM 5423 O O . ALA B 1 300 ? 3.303 2.049 1.615 1 98.56 300 ALA B O 1
ATOM 5424 N N . VAL B 1 301 ? 5.25 2.736 2.475 1 98.69 301 VAL B N 1
ATOM 5425 C CA . VAL B 1 301 ? 4.672 3.867 3.193 1 98.69 301 VAL B CA 1
ATOM 5426 C C . VAL B 1 301 ? 3.984 4.809 2.207 1 98.69 301 VAL B C 1
ATOM 5428 O O . VAL B 1 301 ? 2.824 5.18 2.398 1 98.69 301 VAL B O 1
ATOM 5431 N N . LYS B 1 302 ? 4.664 5.156 1.141 1 98.5 302 LYS B N 1
ATOM 5432 C CA . LYS B 1 302 ? 4.086 6.055 0.146 1 98.5 302 LYS B CA 1
ATOM 5433 C C . LYS B 1 302 ? 2.848 5.438 -0.499 1 98.5 302 LYS B C 1
ATOM 5435 O O . LYS B 1 302 ? 1.844 6.121 -0.71 1 98.5 302 LYS B O 1
ATOM 5440 N N . THR B 1 303 ? 2.93 4.145 -0.773 1 98.38 303 THR B N 1
ATOM 5441 C CA . THR B 1 303 ? 1.823 3.445 -1.416 1 98.38 303 THR B CA 1
ATOM 5442 C C . THR B 1 303 ? 0.582 3.469 -0.53 1 98.38 303 THR B C 1
ATOM 5444 O O . THR B 1 303 ? -0.526 3.717 -1.012 1 98.38 303 THR B O 1
ATOM 5447 N N . LEU B 1 304 ? 0.724 3.211 0.743 1 98.56 304 LEU B N 1
ATOM 5448 C CA . LEU B 1 304 ? -0.395 3.217 1.679 1 98.56 304 LEU B CA 1
ATOM 5449 C C . LEU B 1 304 ? -1.026 4.602 1.763 1 98.56 304 LEU B C 1
ATOM 5451 O O . LEU B 1 304 ? -2.252 4.734 1.733 1 98.56 304 LEU B O 1
ATOM 5455 N N . ILE B 1 305 ? -0.193 5.598 1.844 1 98.62 305 ILE B N 1
ATOM 5456 C CA . ILE B 1 305 ? -0.676 6.969 1.965 1 98.62 305 ILE B CA 1
ATOM 5457 C C . ILE B 1 305 ? -1.41 7.375 0.689 1 98.62 305 ILE B C 1
ATOM 5459 O O . ILE B 1 305 ? -2.471 8 0.748 1 98.62 305 ILE B O 1
ATOM 5463 N N . ARG B 1 306 ? -0.874 7.008 -0.468 1 98.5 306 ARG B N 1
ATOM 5464 C CA . ARG B 1 306 ? -1.522 7.305 -1.741 1 98.5 306 ARG B CA 1
ATOM 5465 C C . ARG B 1 306 ? -2.885 6.625 -1.834 1 98.5 306 ARG B C 1
ATOM 5467 O O . ARG B 1 306 ? -3.84 7.203 -2.354 1 98.5 306 ARG B O 1
ATOM 5474 N N . GLU B 1 307 ? -2.975 5.402 -1.351 1 98 307 GLU B N 1
ATOM 5475 C CA . GLU B 1 307 ? -4.254 4.699 -1.371 1 98 307 GLU B CA 1
ATOM 5476 C C . GLU B 1 307 ? -5.281 5.395 -0.485 1 98 307 GLU B C 1
ATOM 5478 O O . GLU B 1 307 ? -6.445 5.527 -0.863 1 98 307 GLU B O 1
ATOM 5483 N N . ALA B 1 308 ? -4.895 5.816 0.683 1 98.25 308 ALA B N 1
ATOM 5484 C CA . ALA B 1 308 ? -5.797 6.547 1.568 1 98.25 308 ALA B CA 1
ATOM 5485 C C . ALA B 1 308 ? -6.238 7.863 0.935 1 98.25 308 ALA B C 1
ATOM 5487 O O . ALA B 1 308 ? -7.395 8.273 1.077 1 98.25 308 ALA B O 1
ATOM 5488 N N . ALA B 1 309 ? -5.324 8.539 0.235 1 98.62 309 ALA B N 1
ATOM 5489 C CA . ALA B 1 309 ? -5.664 9.789 -0.453 1 98.62 309 ALA B CA 1
ATOM 5490 C C . ALA B 1 309 ? -6.734 9.547 -1.516 1 98.62 309 ALA B C 1
ATOM 5492 O O . ALA B 1 309 ? -7.695 10.312 -1.618 1 98.62 309 ALA B O 1
ATOM 5493 N N . ARG B 1 310 ? -6.578 8.469 -2.285 1 98.19 310 ARG B N 1
ATOM 5494 C CA . ARG B 1 310 ? -7.57 8.141 -3.305 1 98.19 310 ARG B CA 1
ATOM 5495 C C . ARG B 1 310 ? -8.922 7.82 -2.674 1 98.19 310 ARG B C 1
ATOM 5497 O O . ARG B 1 310 ? -9.969 8.148 -3.236 1 98.19 310 ARG B O 1
ATOM 5504 N N . THR B 1 311 ? -8.891 7.168 -1.549 1 98.19 311 THR B N 1
ATOM 5505 C CA . THR B 1 311 ? -10.125 6.875 -0.831 1 98.19 311 THR B CA 1
ATOM 5506 C C . THR B 1 311 ? -10.82 8.164 -0.405 1 98.19 311 THR B C 1
ATOM 5508 O O . THR B 1 311 ? -12.039 8.297 -0.545 1 98.19 311 THR B O 1
ATOM 5511 N N . LEU B 1 312 ? -10.086 9.117 0.078 1 97.81 312 LEU B N 1
ATOM 5512 C CA . LEU B 1 312 ? -10.664 10.383 0.503 1 97.81 312 LEU B CA 1
ATOM 5513 C C . LEU B 1 312 ? -11.164 11.188 -0.697 1 97.81 312 LEU B C 1
ATOM 5515 O O . LEU B 1 312 ? -12.148 11.914 -0.594 1 97.81 312 LEU B O 1
ATOM 5519 N N . ASP B 1 313 ? -10.492 11.07 -1.866 1 98 313 ASP B N 1
ATOM 5520 C CA . ASP B 1 313 ? -11.023 11.656 -3.094 1 98 313 ASP B CA 1
ATOM 5521 C C . ASP B 1 313 ? -12.422 11.117 -3.398 1 98 313 ASP B C 1
ATOM 5523 O O . ASP B 1 313 ? -13.328 11.883 -3.73 1 98 313 ASP B O 1
ATOM 5527 N N . ARG B 1 314 ? -12.555 9.789 -3.309 1 97.44 314 ARG B N 1
ATOM 5528 C CA . ARG B 1 314 ? -13.852 9.18 -3.541 1 97.44 314 ARG B CA 1
ATOM 5529 C C . ARG B 1 314 ? -14.875 9.664 -2.521 1 97.44 314 ARG B C 1
ATOM 5531 O O . ARG B 1 314 ? -16.031 9.906 -2.863 1 97.44 314 ARG B O 1
ATOM 5538 N N . THR B 1 315 ? -14.438 9.828 -1.29 1 96.38 315 THR B N 1
ATOM 5539 C CA . THR B 1 315 ? -15.328 10.328 -0.244 1 96.38 315 THR B CA 1
ATOM 5540 C C . THR B 1 315 ? -15.805 11.734 -0.573 1 96.38 315 THR B C 1
ATOM 5542 O O . THR B 1 315 ? -17.016 12.016 -0.524 1 96.38 315 THR B O 1
ATOM 5545 N N . ALA B 1 316 ? -14.93 12.586 -0.935 1 95.06 316 ALA B N 1
ATOM 5546 C CA . ALA B 1 316 ? -15.281 13.969 -1.261 1 95.06 316 ALA B CA 1
ATOM 5547 C C . ALA B 1 316 ? -16.25 14.023 -2.434 1 95.06 316 ALA B C 1
ATOM 5549 O O . ALA B 1 316 ? -17.172 14.852 -2.447 1 95.06 316 ALA B O 1
ATOM 5550 N N . ALA B 1 317 ? -16.094 13.148 -3.354 1 94.88 317 ALA B N 1
ATOM 5551 C CA . ALA B 1 317 ? -16.922 13.133 -4.559 1 94.88 317 ALA B CA 1
ATOM 5552 C C . ALA B 1 317 ? -18.359 12.766 -4.234 1 94.88 317 ALA B C 1
ATOM 5554 O O . ALA B 1 317 ? -19.281 13.125 -4.977 1 94.88 317 ALA B O 1
ATOM 5555 N N . THR B 1 318 ? -18.562 12.094 -3.168 1 95.5 318 THR B N 1
ATOM 5556 C CA . THR B 1 318 ? -19.906 11.633 -2.846 1 95.5 318 THR B CA 1
ATOM 5557 C C . THR B 1 318 ? -20.766 12.789 -2.355 1 95.5 318 THR B C 1
ATOM 5559 O O . THR B 1 318 ? -22 12.703 -2.365 1 95.5 318 THR B O 1
ATOM 5562 N N . PHE B 1 319 ? -20.141 13.844 -1.879 1 92.19 319 PHE B N 1
ATOM 5563 C CA . PHE B 1 319 ? -20.922 14.969 -1.354 1 92.19 319 PHE B CA 1
ATOM 5564 C C . PHE B 1 319 ? -21.828 15.547 -2.428 1 92.19 319 PHE B C 1
ATOM 5566 O O . PHE B 1 319 ? -22.953 15.984 -2.133 1 92.19 319 PHE B O 1
ATOM 5573 N N . ALA B 1 320 ? -21.422 15.508 -3.67 1 89.31 320 ALA B N 1
ATOM 5574 C CA . ALA B 1 320 ? -22.188 16.062 -4.777 1 89.31 320 ALA B CA 1
ATOM 5575 C C . ALA B 1 320 ? -23.422 15.227 -5.062 1 89.31 320 ALA B C 1
ATOM 5577 O O . ALA B 1 320 ? -24.375 15.703 -5.691 1 89.31 320 ALA B O 1
ATOM 5578 N N . THR B 1 321 ? -23.422 14.023 -4.57 1 92.25 321 THR B N 1
ATOM 5579 C CA . THR B 1 321 ? -24.562 13.141 -4.824 1 92.25 321 THR B CA 1
ATOM 5580 C C . THR B 1 321 ? -25.766 13.562 -3.988 1 92.25 321 THR B C 1
ATOM 5582 O O . THR B 1 321 ? -26.906 13.32 -4.375 1 92.25 321 THR B O 1
ATOM 5585 N N . GLY B 1 322 ? -25.547 14.062 -2.844 1 90.88 322 GLY B N 1
ATOM 5586 C CA . GLY B 1 322 ? -26.609 14.438 -1.922 1 90.88 322 GLY B CA 1
ATOM 5587 C C . GLY B 1 322 ? -27.266 13.242 -1.254 1 90.88 322 GLY B C 1
ATOM 5588 O O . GLY B 1 322 ? -28.203 13.398 -0.476 1 90.88 322 GLY B O 1
ATOM 5589 N N . ASP B 1 323 ? -26.781 12.055 -1.557 1 95.19 323 ASP B N 1
ATOM 5590 C CA . ASP B 1 323 ? -27.312 10.828 -0.978 1 95.19 323 ASP B CA 1
ATOM 5591 C C . ASP B 1 323 ? -26.672 10.531 0.375 1 95.19 323 ASP B C 1
ATOM 5593 O O . ASP B 1 323 ? -25.5 10.125 0.44 1 95.19 323 ASP B O 1
ATOM 5597 N N . GLU B 1 324 ? -27.453 10.648 1.383 1 94 324 GLU B N 1
ATOM 5598 C CA . GLU B 1 324 ? -26.938 10.57 2.748 1 94 324 GLU B CA 1
ATOM 5599 C C . GLU B 1 324 ? -26.297 9.211 3.023 1 94 324 GLU B C 1
ATOM 5601 O O . GLU B 1 324 ? -25.281 9.125 3.697 1 94 324 GLU B O 1
ATOM 5606 N N . GLU B 1 325 ? -26.938 8.211 2.533 1 94.75 325 GLU B N 1
ATOM 5607 C CA . GLU B 1 325 ? -26.422 6.867 2.777 1 94.75 325 GLU B CA 1
ATOM 5608 C C . GLU B 1 325 ? -25.078 6.656 2.102 1 94.75 325 GLU B C 1
ATOM 5610 O O . GLU B 1 325 ? -24.172 6.066 2.688 1 94.75 325 GLU B O 1
ATOM 5615 N N . VAL B 1 326 ? -25 7.148 0.903 1 96.12 326 VAL B N 1
ATOM 5616 C CA . VAL B 1 326 ? -23.766 7.02 0.131 1 96.12 326 VAL B CA 1
ATOM 5617 C C . VAL B 1 326 ? -22.656 7.84 0.787 1 96.12 326 VAL B C 1
ATOM 5619 O O . VAL B 1 326 ? -21.516 7.379 0.906 1 96.12 326 VAL B O 1
ATOM 5622 N N . ILE B 1 327 ? -22.984 8.984 1.244 1 95.38 327 ILE B N 1
ATOM 5623 C CA . ILE B 1 327 ? -22.016 9.875 1.871 1 95.38 327 ILE B CA 1
ATOM 5624 C C . ILE B 1 327 ? -21.531 9.266 3.184 1 95.38 327 ILE B C 1
ATOM 5626 O O . ILE B 1 327 ? -20.328 9.227 3.443 1 95.38 327 ILE B O 1
ATOM 5630 N N . GLU B 1 328 ? -22.406 8.75 3.938 1 94.12 328 GLU B N 1
ATOM 5631 C CA . GLU B 1 328 ? -22.062 8.164 5.227 1 94.12 328 GLU B CA 1
ATOM 5632 C C . GLU B 1 328 ? -21.141 6.957 5.051 1 94.12 328 GLU B C 1
ATOM 5634 O O . GLU B 1 328 ? -20.172 6.789 5.805 1 94.12 328 GLU B O 1
ATOM 5639 N N . ALA B 1 329 ? -21.5 6.145 4.121 1 95.19 329 ALA B N 1
ATOM 5640 C CA . ALA B 1 329 ? -20.672 4.969 3.855 1 95.19 329 ALA B CA 1
ATOM 5641 C C . ALA B 1 329 ? -19.266 5.375 3.434 1 95.19 329 ALA B C 1
ATOM 5643 O O . ALA B 1 329 ? -18.281 4.762 3.855 1 95.19 329 ALA B O 1
ATOM 5644 N N . ALA B 1 330 ? -19.172 6.363 2.617 1 96.25 330 ALA B N 1
ATOM 5645 C CA . ALA B 1 330 ? -17.891 6.844 2.135 1 96.25 330 ALA B CA 1
ATOM 5646 C C . ALA B 1 330 ? -17.078 7.469 3.268 1 96.25 330 ALA B C 1
ATOM 5648 O O . ALA B 1 330 ? -15.852 7.309 3.328 1 96.25 330 ALA B O 1
ATOM 5649 N N . LEU B 1 331 ? -17.734 8.172 4.133 1 94.62 331 LEU B N 1
ATOM 5650 C CA . LEU B 1 331 ? -17.062 8.789 5.277 1 94.62 331 LEU B CA 1
ATOM 5651 C C . LEU B 1 331 ? -16.484 7.723 6.195 1 94.62 331 LEU B C 1
ATOM 5653 O O . LEU B 1 331 ? -15.352 7.875 6.684 1 94.62 331 LEU B O 1
ATOM 5657 N N . LEU B 1 332 ? -17.234 6.727 6.387 1 94.62 332 LEU B N 1
ATOM 5658 C CA . LEU B 1 332 ? -16.766 5.625 7.215 1 94.62 332 LEU B CA 1
ATOM 5659 C C . LEU B 1 332 ? -15.539 4.957 6.582 1 94.62 332 LEU B C 1
ATOM 5661 O O . LEU B 1 332 ? -14.555 4.684 7.266 1 94.62 332 LEU B O 1
ATOM 5665 N N . GLU B 1 333 ? -15.594 4.719 5.336 1 95.69 333 GLU B N 1
ATOM 5666 C CA . GLU B 1 333 ? -14.477 4.105 4.621 1 95.69 333 GLU B CA 1
ATOM 5667 C C . GLU B 1 333 ? -13.234 4.992 4.672 1 95.69 333 GLU B C 1
ATOM 5669 O O . GLU B 1 333 ? -12.117 4.5 4.82 1 95.69 333 GLU B O 1
ATOM 5674 N N . GLY B 1 334 ? -13.43 6.266 4.426 1 96 334 GLY B N 1
ATOM 5675 C CA . GLY B 1 334 ? -12.32 7.207 4.504 1 96 334 GLY B CA 1
ATOM 5676 C C . GLY B 1 334 ? -11.641 7.211 5.859 1 96 334 GLY B C 1
ATOM 5677 O O . GLY B 1 334 ? -10.414 7.219 5.945 1 96 334 GLY B O 1
ATOM 5678 N N . SER B 1 335 ? -12.438 7.156 6.898 1 94.44 335 SER B N 1
ATOM 5679 C CA . SER B 1 335 ? -11.898 7.133 8.258 1 94.44 335 SER B CA 1
ATOM 5680 C C . SER B 1 335 ? -11.133 5.844 8.523 1 94.44 335 SER B C 1
ATOM 5682 O O . SER B 1 335 ? -10.039 5.871 9.094 1 94.44 335 SER B O 1
ATOM 5684 N N . LEU B 1 336 ? -11.672 4.727 8.102 1 95.38 336 LEU B N 1
ATOM 5685 C CA . LEU B 1 336 ? -11.039 3.43 8.312 1 95.38 336 LEU B CA 1
ATOM 5686 C C . LEU B 1 336 ? -9.727 3.33 7.543 1 95.38 336 LEU B C 1
ATOM 5688 O O . LEU B 1 336 ? -8.711 2.914 8.094 1 95.38 336 LEU B O 1
ATOM 5692 N N . ALA B 1 337 ? -9.727 3.732 6.293 1 96.75 337 ALA B N 1
ATOM 5693 C CA . ALA B 1 337 ? -8.523 3.678 5.465 1 96.75 337 ALA B CA 1
ATOM 5694 C C . ALA B 1 337 ? -7.422 4.559 6.043 1 96.75 337 ALA B C 1
ATOM 5696 O O . ALA B 1 337 ? -6.254 4.16 6.078 1 96.75 337 ALA B O 1
ATOM 5697 N N . THR B 1 338 ? -7.789 5.738 6.473 1 96.25 338 THR B N 1
ATOM 5698 C CA . THR B 1 338 ? -6.816 6.668 7.039 1 96.25 338 THR B CA 1
ATOM 5699 C C . THR B 1 338 ? -6.219 6.109 8.328 1 96.25 338 THR B C 1
ATOM 5701 O O . THR B 1 338 ? -5 6.133 8.508 1 96.25 338 THR B O 1
ATOM 5704 N N . ALA B 1 339 ? -7.086 5.59 9.195 1 95.25 339 ALA B N 1
ATOM 5705 C CA . ALA B 1 339 ? -6.629 5.047 10.469 1 95.25 339 ALA B CA 1
ATOM 5706 C C . ALA B 1 339 ? -5.727 3.836 10.258 1 95.25 339 ALA B C 1
ATOM 5708 O O . ALA B 1 339 ? -4.652 3.74 10.859 1 95.25 339 ALA B O 1
ATOM 5709 N N . ARG B 1 340 ? -6.109 2.904 9.43 1 96.44 340 ARG B N 1
ATOM 5710 C CA . ARG B 1 340 ? -5.316 1.713 9.148 1 96.44 340 ARG B CA 1
ATOM 5711 C C . ARG B 1 340 ? -3.971 2.084 8.531 1 96.44 340 ARG B C 1
ATOM 5713 O O . ARG B 1 340 ? -2.941 1.498 8.875 1 96.44 340 ARG B O 1
ATOM 5720 N N . THR B 1 341 ? -3.977 3.035 7.609 1 97.62 341 THR B N 1
ATOM 5721 C CA . THR B 1 341 ? -2.748 3.525 6.992 1 97.62 341 THR B CA 1
ATOM 5722 C C . THR B 1 341 ? -1.79 4.066 8.055 1 97.62 341 THR B C 1
ATOM 5724 O O . THR B 1 341 ? -0.603 3.734 8.047 1 97.62 341 THR B O 1
ATOM 5727 N N . GLN B 1 342 ? -2.324 4.84 8.984 1 97.12 342 GLN B N 1
ATOM 5728 C CA . GLN B 1 342 ? -1.467 5.438 10 1 97.12 342 GLN B CA 1
ATOM 5729 C C . GLN B 1 342 ? -0.826 4.367 10.883 1 97.12 342 GLN B C 1
ATOM 5731 O O . GLN B 1 342 ? 0.351 4.469 11.234 1 97.12 342 GLN B O 1
ATOM 5736 N N . ILE B 1 343 ? -1.563 3.365 11.258 1 96.5 343 ILE B N 1
ATOM 5737 C CA . ILE B 1 343 ? -1.076 2.316 12.148 1 96.5 343 ILE B CA 1
ATOM 5738 C C . ILE B 1 343 ? 0.116 1.608 11.508 1 96.5 343 ILE B C 1
ATOM 5740 O O . ILE B 1 343 ? 1.169 1.465 12.133 1 96.5 343 ILE B O 1
ATOM 5744 N N . ILE B 1 344 ? 0.028 1.238 10.219 1 98.12 344 ILE B N 1
ATOM 5745 C CA . ILE B 1 344 ? 1.08 0.472 9.562 1 98.12 344 ILE B CA 1
ATOM 5746 C C . ILE B 1 344 ? 2.205 1.409 9.125 1 98.12 344 ILE B C 1
ATOM 5748 O O . ILE B 1 344 ? 3.385 1.079 9.266 1 98.12 344 ILE B O 1
ATOM 5752 N N . ALA B 1 345 ? 1.882 2.582 8.555 1 98.19 345 ALA B N 1
ATOM 5753 C CA . ALA B 1 345 ? 2.889 3.527 8.07 1 98.19 345 ALA B CA 1
ATOM 5754 C C . ALA B 1 345 ? 3.799 3.98 9.211 1 98.19 345 ALA B C 1
ATOM 5756 O O . ALA B 1 345 ? 5 4.18 9.008 1 98.19 345 ALA B O 1
ATOM 5757 N N . SER B 1 346 ? 3.209 4.184 10.398 1 97.12 346 SER B N 1
ATOM 5758 C CA . SER B 1 346 ? 4.027 4.594 11.539 1 97.12 346 SER B CA 1
ATOM 5759 C C . SER B 1 346 ? 5.102 3.557 11.844 1 97.12 346 SER B C 1
ATOM 5761 O O . SER B 1 346 ? 6.266 3.904 12.055 1 97.12 346 SER B O 1
ATOM 5763 N N . GLN B 1 347 ? 4.738 2.277 11.836 1 96.19 347 GLN B N 1
ATOM 5764 C CA . GLN B 1 347 ? 5.676 1.196 12.125 1 96.19 347 GLN B CA 1
ATOM 5765 C C . GLN B 1 347 ? 6.77 1.111 11.062 1 96.19 347 GLN B C 1
ATOM 5767 O O . GLN B 1 347 ? 7.957 1.059 11.391 1 96.19 347 GLN B O 1
ATOM 5772 N N . LEU B 1 348 ? 6.383 1.128 9.852 1 98 348 LEU B N 1
ATOM 5773 C CA . LEU B 1 348 ? 7.328 1.012 8.742 1 98 348 LEU B CA 1
ATOM 5774 C C . LEU B 1 348 ? 8.258 2.219 8.695 1 98 348 LEU B C 1
ATOM 5776 O O . LEU B 1 348 ? 9.461 2.076 8.445 1 98 348 LEU B O 1
ATOM 5780 N N . SER B 1 349 ? 7.719 3.42 8.914 1 98.44 349 SER B N 1
ATOM 5781 C CA . SER B 1 349 ? 8.492 4.652 8.836 1 98.44 349 SER B CA 1
ATOM 5782 C C . SER B 1 349 ? 9.602 4.672 9.883 1 98.44 349 SER B C 1
ATOM 5784 O O . SER B 1 349 ? 10.75 5.012 9.57 1 98.44 349 SER B O 1
ATOM 5786 N N . LEU B 1 350 ? 9.266 4.32 11.062 1 96.12 350 LEU B N 1
ATOM 5787 C CA . LEU B 1 350 ? 10.25 4.328 12.141 1 96.12 350 LEU B CA 1
ATOM 5788 C C . LEU B 1 350 ? 11.312 3.262 11.914 1 96.12 350 LEU B C 1
ATOM 5790 O O . LEU B 1 350 ? 12.492 3.473 12.227 1 96.12 350 LEU B O 1
ATOM 5794 N N . THR B 1 351 ? 10.914 2.105 11.359 1 96.38 351 THR B N 1
ATOM 5795 C CA . THR B 1 351 ? 11.867 1.057 11.016 1 96.38 351 THR B CA 1
ATOM 5796 C C . THR B 1 351 ? 12.859 1.546 9.961 1 96.38 351 THR B C 1
ATOM 5798 O O . THR B 1 351 ? 14.062 1.327 10.086 1 96.38 351 THR B O 1
ATOM 5801 N N . VAL B 1 352 ? 12.398 2.23 8.938 1 96.88 352 VAL B N 1
ATOM 5802 C CA . VAL B 1 352 ? 13.25 2.762 7.883 1 96.88 352 VAL B CA 1
ATOM 5803 C C . VAL B 1 352 ? 14.266 3.74 8.477 1 96.88 352 VAL B C 1
ATOM 5805 O O . VAL B 1 352 ? 15.461 3.648 8.203 1 96.88 352 VAL B O 1
ATOM 5808 N N . ALA B 1 353 ? 13.766 4.695 9.289 1 96.06 353 ALA B N 1
ATOM 5809 C CA . ALA B 1 353 ? 14.641 5.707 9.883 1 96.06 353 ALA B CA 1
ATOM 5810 C C . ALA B 1 353 ? 15.688 5.066 10.797 1 96.06 353 ALA B C 1
ATOM 5812 O O . ALA B 1 353 ? 16.828 5.516 10.852 1 96.06 353 ALA B O 1
ATOM 5813 N N . THR B 1 354 ? 15.281 4.008 11.492 1 93.12 354 THR B N 1
ATOM 5814 C CA . THR B 1 354 ? 16.203 3.277 12.359 1 93.12 354 THR B CA 1
ATOM 5815 C C . THR B 1 354 ? 17.25 2.547 11.539 1 93.12 354 THR B C 1
ATOM 5817 O O . THR B 1 354 ? 18.438 2.574 11.875 1 93.12 354 THR B O 1
ATOM 5820 N N . ASN B 1 355 ? 16.875 1.9 10.445 1 95.12 355 ASN B N 1
ATOM 5821 C CA . ASN B 1 355 ? 17.734 1.065 9.625 1 95.12 355 ASN B CA 1
ATOM 5822 C C . ASN B 1 355 ? 18.766 1.9 8.875 1 95.12 355 ASN B C 1
ATOM 5824 O O . ASN B 1 355 ? 19.766 1.366 8.375 1 95.12 355 ASN B O 1
ATOM 5828 N N . LEU B 1 356 ? 18.516 3.219 8.781 1 93.25 356 LEU B N 1
ATOM 5829 C CA . LEU B 1 356 ? 19.484 4.121 8.164 1 93.25 356 LEU B CA 1
ATOM 5830 C C . LEU B 1 356 ? 20.859 3.973 8.805 1 93.25 356 LEU B C 1
ATOM 5832 O O . LEU B 1 356 ? 21.875 4.031 8.125 1 93.25 356 LEU B O 1
ATOM 5836 N N . TYR B 1 357 ? 20.906 3.672 10.07 1 90.69 357 TYR B N 1
ATOM 5837 C CA . TYR B 1 357 ? 22.172 3.596 10.812 1 90.69 357 TYR B CA 1
ATOM 5838 C C . TYR B 1 357 ? 22.891 2.283 10.523 1 90.69 357 TYR B C 1
ATOM 5840 O O . TYR B 1 357 ? 24.078 2.148 10.812 1 90.69 357 TYR B O 1
ATOM 5848 N N . GLU B 1 358 ? 22.203 1.307 9.969 1 90.62 358 GLU B N 1
ATOM 5849 C CA . GLU B 1 358 ? 22.797 0.02 9.633 1 90.62 358 GLU B CA 1
ATOM 5850 C C . GLU B 1 358 ? 23.625 0.118 8.359 1 90.62 358 GLU B C 1
ATOM 5852 O O . GLU B 1 358 ? 24.391 -0.799 8.031 1 90.62 358 GLU B O 1
ATOM 5857 N N . LEU B 1 359 ? 23.547 1.222 7.672 1 91.19 359 LEU B N 1
ATOM 5858 C CA . LEU B 1 359 ? 24.297 1.416 6.438 1 91.19 359 LEU B CA 1
ATOM 5859 C C . LEU B 1 359 ? 25.75 1.771 6.734 1 91.19 359 LEU B C 1
ATOM 5861 O O . LEU B 1 359 ? 26.609 1.715 5.844 1 91.19 359 LEU B O 1
ATOM 5865 N N . GLY B 1 360 ? 25.922 2.18 7.934 1 84.12 360 GLY B N 1
ATOM 5866 C CA . GLY B 1 360 ? 27.266 2.523 8.336 1 84.12 360 GLY B CA 1
ATOM 5867 C C . GLY B 1 360 ? 27.531 2.277 9.805 1 84.12 360 GLY B C 1
ATOM 5868 O O . GLY B 1 360 ? 26.688 1.726 10.516 1 84.12 360 GLY B O 1
ATOM 5869 N N . GLY B 1 361 ? 28.812 2.605 10.258 1 78.31 361 GLY B N 1
ATOM 5870 C CA . GLY B 1 361 ? 29.188 2.486 11.656 1 78.31 361 GLY B CA 1
ATOM 5871 C C . GLY B 1 361 ? 29.047 3.787 12.422 1 78.31 361 GLY B C 1
ATOM 5872 O O . GLY B 1 361 ? 28.078 4.523 12.242 1 78.31 361 GLY B O 1
ATOM 5873 N N . GLY B 1 362 ? 29.938 4.016 13.297 1 75.69 362 GLY B N 1
ATOM 5874 C CA . GLY B 1 362 ? 29.922 5.199 14.148 1 75.69 362 GLY B CA 1
ATOM 5875 C C . GLY B 1 362 ? 29.812 6.492 13.367 1 75.69 362 GLY B C 1
ATOM 5876 O O . GLY B 1 362 ? 29.203 7.457 13.852 1 75.69 362 GLY B O 1
ATOM 5877 N N . SER B 1 363 ? 30.266 6.52 12.125 1 81.19 363 SER B N 1
ATOM 5878 C CA . SER B 1 363 ? 30.234 7.742 11.328 1 81.19 363 SER B CA 1
ATOM 5879 C C . SER B 1 363 ? 28.812 8.125 10.945 1 81.19 363 SER B C 1
ATOM 5881 O O . SER B 1 363 ? 28.531 9.297 10.695 1 81.19 363 SER B O 1
ATOM 5883 N N . ALA B 1 364 ? 27.969 7.184 10.859 1 85.25 364 ALA B N 1
ATOM 5884 C CA . ALA B 1 364 ? 26.562 7.449 10.531 1 85.25 364 ALA B CA 1
ATOM 5885 C C . ALA B 1 364 ? 25.875 8.219 11.656 1 85.25 364 ALA B C 1
ATOM 5887 O O . ALA B 1 364 ? 24.812 8.805 11.445 1 85.25 364 ALA B O 1
ATOM 5888 N N . THR B 1 365 ? 26.562 8.297 12.828 1 84.62 365 THR B N 1
ATOM 5889 C CA . THR B 1 365 ? 25.938 8.938 13.977 1 84.62 365 THR B CA 1
ATOM 5890 C C . THR B 1 365 ? 26.438 10.367 14.141 1 84.62 365 THR B C 1
ATOM 5892 O O . THR B 1 365 ? 26.125 11.031 15.133 1 84.62 365 THR B O 1
ATOM 5895 N N . SER B 1 366 ? 27.172 10.797 13.195 1 85.12 366 SER B N 1
ATOM 5896 C CA . SER B 1 366 ? 27.703 12.148 13.266 1 85.12 366 SER B CA 1
ATOM 5897 C C . SER B 1 366 ? 26.578 13.18 13.328 1 85.12 366 SER B C 1
ATOM 5899 O O . SER B 1 366 ? 25.609 13.109 12.562 1 85.12 366 SER B O 1
ATOM 5901 N N . SER B 1 367 ? 26.703 14.18 14.164 1 85.81 367 SER B N 1
ATOM 5902 C CA . SER B 1 367 ? 25.719 15.25 14.305 1 85.81 367 SER B CA 1
ATOM 5903 C C . SER B 1 367 ? 25.719 16.156 13.078 1 85.81 367 SER B C 1
ATOM 5905 O O . SER B 1 367 ? 24.703 16.812 12.797 1 85.81 367 SER B O 1
ATOM 5907 N N . GLU B 1 368 ? 26.734 16.125 12.383 1 84.56 368 GLU B N 1
ATOM 5908 C CA . GLU B 1 368 ? 26.812 16.953 11.18 1 84.56 368 GLU B CA 1
ATOM 5909 C C . GLU B 1 368 ? 25.828 16.484 10.117 1 84.56 368 GLU B C 1
ATOM 5911 O O . GLU B 1 368 ? 25.25 17.312 9.406 1 84.56 368 GLU B O 1
ATOM 5916 N N . ARG B 1 369 ? 25.625 15.25 10.109 1 88 369 ARG B N 1
ATOM 5917 C CA . ARG B 1 369 ? 24.719 14.703 9.102 1 88 369 ARG B CA 1
ATOM 5918 C C . ARG B 1 369 ? 23.266 14.812 9.555 1 88 369 ARG B C 1
ATOM 5920 O O . ARG B 1 369 ? 22.344 14.844 8.727 1 88 369 ARG B O 1
ATOM 5927 N N . ASN B 1 370 ? 23.094 14.812 10.922 1 93.25 370 ASN B N 1
ATOM 5928 C CA . ASN B 1 370 ? 21.781 15.016 11.547 1 93.25 370 ASN B CA 1
ATOM 5929 C C . ASN B 1 370 ? 20.766 14 11.047 1 93.25 370 ASN B C 1
ATOM 5931 O O . ASN B 1 370 ? 19.625 14.359 10.727 1 93.25 370 ASN B O 1
ATOM 5935 N N . PHE B 1 371 ? 21.203 12.672 10.883 1 93.25 371 PHE B N 1
ATOM 5936 C CA . PHE B 1 371 ? 20.312 11.633 10.375 1 93.25 371 PHE B CA 1
ATOM 5937 C C . PHE B 1 371 ? 19.188 11.352 11.359 1 93.25 371 PHE B C 1
ATOM 5939 O O . PHE B 1 371 ? 18.109 10.898 10.961 1 93.25 371 PHE B O 1
ATOM 5946 N N . ASP B 1 372 ? 19.453 11.625 12.641 1 93.62 372 ASP B N 1
ATOM 5947 C CA . ASP B 1 372 ? 18.453 11.328 13.664 1 93.62 372 ASP B CA 1
ATOM 5948 C C . ASP B 1 372 ? 17.219 12.219 13.492 1 93.62 372 ASP B C 1
ATOM 5950 O O . ASP B 1 372 ? 16.156 11.922 14.039 1 93.62 372 ASP B O 1
ATOM 5954 N N . ARG B 1 373 ? 17.375 13.258 12.742 1 96.19 373 ARG B N 1
ATOM 5955 C CA . ARG B 1 373 ? 16.234 14.148 12.547 1 96.19 373 ARG B CA 1
ATOM 5956 C C . ARG B 1 373 ? 15.07 13.414 11.898 1 96.19 373 ARG B C 1
ATOM 5958 O O . ARG B 1 373 ? 13.906 13.703 12.18 1 96.19 373 ARG B O 1
ATOM 5965 N N . HIS B 1 374 ? 15.422 12.461 10.977 1 97.62 374 HIS B N 1
ATOM 5966 C CA . HIS B 1 374 ? 14.359 11.719 10.32 1 97.62 374 HIS B CA 1
ATOM 5967 C C . HIS B 1 374 ? 13.516 10.945 11.328 1 97.62 374 HIS B C 1
ATOM 5969 O O . HIS B 1 374 ? 12.289 11.039 11.328 1 97.62 374 HIS B O 1
ATOM 5975 N N . TRP B 1 375 ? 14.172 10.211 12.227 1 95.88 375 TRP B N 1
ATOM 5976 C CA . TRP B 1 375 ? 13.461 9.438 13.242 1 95.88 375 TRP B CA 1
ATOM 5977 C C . TRP B 1 375 ? 12.695 10.359 14.188 1 95.88 375 TRP B C 1
ATOM 5979 O O . TRP B 1 375 ? 11.531 10.117 14.492 1 95.88 375 TRP B O 1
ATOM 5989 N N . ARG B 1 376 ? 13.352 11.438 14.695 1 95.62 376 ARG B N 1
ATOM 5990 C CA . ARG B 1 376 ? 12.719 12.367 15.617 1 95.62 376 ARG B CA 1
ATOM 5991 C C . ARG B 1 376 ? 11.484 13.016 14.992 1 95.62 376 ARG B C 1
ATOM 5993 O O . ARG B 1 376 ? 10.445 13.125 15.641 1 95.62 376 ARG B O 1
ATOM 6000 N N . ASN B 1 377 ? 11.602 13.438 13.773 1 97.88 377 ASN B N 1
ATOM 6001 C CA . ASN B 1 377 ? 10.492 14.078 13.078 1 97.88 377 ASN B CA 1
ATOM 6002 C C . ASN B 1 377 ? 9.336 13.109 12.859 1 97.88 377 ASN B C 1
ATOM 6004 O O . ASN B 1 377 ? 8.18 13.438 13.148 1 97.88 377 ASN B O 1
ATOM 6008 N N . ILE B 1 378 ? 9.656 11.891 12.375 1 98.19 378 ILE B N 1
ATOM 6009 C CA . ILE B 1 378 ? 8.633 10.875 12.125 1 98.19 378 ILE B CA 1
ATOM 6010 C C . ILE B 1 378 ? 7.922 10.531 13.43 1 98.19 378 ILE B C 1
ATOM 6012 O O . ILE B 1 378 ? 6.691 10.477 13.477 1 98.19 378 ILE B O 1
ATOM 6016 N N . ARG B 1 379 ? 8.672 10.352 14.445 1 94.06 379 ARG B N 1
ATOM 6017 C CA . ARG B 1 379 ? 8.102 10.016 15.742 1 94.06 379 ARG B CA 1
ATOM 6018 C C . ARG B 1 379 ? 7.184 11.125 16.25 1 94.06 379 ARG B C 1
ATOM 6020 O O . ARG B 1 379 ? 6.086 10.852 16.734 1 94.06 379 ARG B O 1
ATOM 6027 N N . THR B 1 380 ? 7.609 12.312 16.141 1 94.56 380 THR B N 1
ATOM 6028 C CA . THR B 1 380 ? 6.812 13.453 16.578 1 94.56 380 THR B CA 1
ATOM 6029 C C . THR B 1 380 ? 5.488 13.508 15.828 1 94.56 380 THR B C 1
ATOM 6031 O O . THR B 1 380 ? 4.43 13.695 16.438 1 94.56 380 THR B O 1
ATOM 6034 N N . VAL B 1 381 ? 5.531 13.312 14.555 1 96.75 381 VAL B N 1
ATOM 6035 C CA . VAL B 1 381 ? 4.324 13.359 13.734 1 96.75 381 VAL B CA 1
ATOM 6036 C C . VAL B 1 381 ? 3.332 12.297 14.211 1 96.75 381 VAL B C 1
ATOM 6038 O O . VAL B 1 381 ? 2.156 12.594 14.422 1 96.75 381 VAL B O 1
ATOM 6041 N N . TYR B 1 382 ? 3.793 11.102 14.406 1 94.88 382 TYR B N 1
ATOM 6042 C CA . TYR B 1 382 ? 2.877 10.008 14.688 1 94.88 382 TYR B CA 1
ATOM 6043 C C . TYR B 1 382 ? 2.482 9.984 16.156 1 94.88 382 TYR B C 1
ATOM 6045 O O . TYR B 1 382 ? 1.685 9.141 16.578 1 94.88 382 TYR B O 1
ATOM 6053 N N . ASN B 1 383 ? 2.986 10.922 16.938 1 89.81 383 ASN B N 1
ATOM 6054 C CA . ASN B 1 383 ? 2.514 11.094 18.297 1 89.81 383 ASN B CA 1
ATOM 6055 C C . ASN B 1 383 ? 1.317 12.047 18.359 1 89.81 383 ASN B C 1
ATOM 6057 O O . ASN B 1 383 ? 0.694 12.195 19.422 1 89.81 383 ASN B O 1
ATOM 6061 N N . HIS B 1 384 ? 0.984 12.594 17.281 1 88 384 HIS B N 1
ATOM 6062 C CA . HIS B 1 384 ? -0.142 13.516 17.266 1 88 384 HIS B CA 1
ATOM 6063 C C . HIS B 1 384 ? -1.466 12.781 17.422 1 88 384 HIS B C 1
ATOM 6065 O O . HIS B 1 384 ? -2.459 13.359 17.859 1 88 384 HIS B O 1
ATOM 6071 N N . ASN B 1 385 ? -1.476 11.531 16.969 1 83.56 385 ASN B N 1
ATOM 6072 C CA . ASN B 1 385 ? -2.678 10.719 17.094 1 83.56 385 ASN B CA 1
ATOM 6073 C C . ASN B 1 385 ? -2.4 9.422 17.859 1 83.56 385 ASN B C 1
ATOM 6075 O O . ASN B 1 385 ? -1.376 8.773 17.641 1 83.56 385 ASN B O 1
ATOM 6079 N N . PRO B 1 386 ? -3.215 9.133 18.797 1 87.75 386 PRO B N 1
ATOM 6080 C CA . PRO B 1 386 ? -3 7.898 19.547 1 87.75 386 PRO B CA 1
ATOM 6081 C C . PRO B 1 386 ? -3.318 6.648 18.734 1 87.75 386 PRO B C 1
ATOM 6083 O O . PRO B 1 386 ? -4.469 6.203 18.703 1 87.75 386 PRO B O 1
ATOM 6086 N N . LEU B 1 387 ? -2.379 6.016 18.281 1 90.06 387 LEU B N 1
ATOM 6087 C CA . LEU B 1 387 ? -2.551 4.938 17.312 1 90.06 387 LEU B CA 1
ATOM 6088 C C . LEU B 1 387 ? -3.1 3.684 17.984 1 90.06 387 LEU B C 1
ATOM 6090 O O . LEU B 1 387 ? -3.846 2.92 17.359 1 90.06 387 LEU B O 1
ATOM 6094 N N . ALA B 1 388 ? -2.771 3.465 19.266 1 87.88 388 ALA B N 1
ATOM 6095 C CA . ALA B 1 388 ? -3.34 2.328 19.984 1 87.88 388 ALA B CA 1
ATOM 6096 C C . ALA B 1 388 ? -4.855 2.455 20.109 1 87.88 388 ALA B C 1
ATOM 6098 O O . ALA B 1 388 ? -5.582 1.471 19.953 1 87.88 388 ALA B O 1
ATOM 6099 N N . HIS B 1 389 ? -5.289 3.627 20.391 1 89.19 389 HIS B N 1
ATOM 6100 C CA . HIS B 1 389 ? -6.723 3.875 20.484 1 89.19 389 HIS B CA 1
ATOM 6101 C C . HIS B 1 389 ? -7.395 3.705 19.125 1 89.19 389 HIS B C 1
ATOM 6103 O O . HIS B 1 389 ? -8.531 3.229 19.047 1 89.19 389 HIS B O 1
ATOM 6109 N N . LYS B 1 390 ? -6.73 4.152 18.094 1 91.44 390 LYS B N 1
ATOM 6110 C CA . LYS B 1 390 ? -7.27 3.975 16.75 1 91.44 390 LYS B CA 1
ATOM 6111 C C . LYS B 1 390 ? -7.441 2.496 16.422 1 91.44 390 LYS B C 1
ATOM 6113 O O . LYS B 1 390 ? -8.422 2.105 15.781 1 91.44 390 LYS B O 1
ATOM 6118 N N . ALA B 1 391 ? -6.449 1.719 16.703 1 93.94 391 ALA B N 1
ATOM 6119 C CA . ALA B 1 391 ? -6.555 0.28 16.484 1 93.94 391 ALA B CA 1
ATOM 6120 C C . ALA B 1 391 ? -7.758 -0.305 17.219 1 93.94 391 ALA B C 1
ATOM 6122 O O . ALA B 1 391 ? -8.5 -1.115 16.656 1 93.94 391 ALA B O 1
ATOM 6123 N N . ARG B 1 392 ? -7.961 0.09 18.438 1 92.94 392 ARG B N 1
ATOM 6124 C CA . ARG B 1 392 ? -9.102 -0.382 19.219 1 92.94 392 ARG B CA 1
ATOM 6125 C C . ARG B 1 392 ? -10.414 -0.021 18.531 1 92.94 392 ARG B C 1
ATOM 6127 O O . ARG B 1 392 ? -11.328 -0.843 18.453 1 92.94 392 ARG B O 1
ATOM 6134 N N . VAL B 1 393 ? -10.539 1.177 18.078 1 92.5 393 VAL B N 1
ATOM 6135 C CA . VAL B 1 393 ? -11.75 1.654 17.406 1 92.5 393 VAL B CA 1
ATOM 6136 C C . VAL B 1 393 ? -12.023 0.807 16.172 1 92.5 393 VAL B C 1
ATOM 6138 O O . VAL B 1 393 ? -13.172 0.431 15.906 1 92.5 393 VAL B O 1
ATOM 6141 N N . ILE B 1 394 ? -11.016 0.514 15.383 1 93.94 394 ILE B N 1
ATOM 6142 C CA . ILE B 1 394 ? -11.148 -0.316 14.188 1 93.94 394 ILE B CA 1
ATOM 6143 C C . ILE B 1 394 ? -11.648 -1.707 14.586 1 93.94 394 ILE B C 1
ATOM 6145 O O . ILE B 1 394 ? -12.57 -2.238 13.969 1 93.94 394 ILE B O 1
ATOM 6149 N N . GLY B 1 395 ? -11.016 -2.291 15.578 1 94.69 395 GLY B N 1
ATOM 6150 C CA . GLY B 1 395 ? -11.453 -3.596 16.062 1 94.69 395 GLY B CA 1
ATOM 6151 C C . GLY B 1 395 ? -12.891 -3.609 16.531 1 94.69 395 GLY B C 1
ATOM 6152 O O . GLY B 1 395 ? -13.641 -4.547 16.234 1 94.69 395 GLY B O 1
ATOM 6153 N N . ASP B 1 396 ? -13.273 -2.562 17.312 1 93.69 396 ASP B N 1
ATOM 6154 C CA . ASP B 1 396 ? -14.656 -2.443 17.781 1 93.69 396 ASP B CA 1
ATOM 6155 C C . ASP B 1 396 ? -15.633 -2.381 16.609 1 93.69 396 ASP B C 1
ATOM 6157 O O . ASP B 1 396 ? -16.719 -2.953 16.672 1 93.69 396 ASP B O 1
ATOM 6161 N N . TYR B 1 397 ? -15.297 -1.709 15.57 1 93.81 397 TYR B N 1
ATOM 6162 C CA . TYR B 1 397 ? -16.125 -1.642 14.375 1 93.81 397 TYR B CA 1
ATOM 6163 C C . TYR B 1 397 ? -16.328 -3.025 13.766 1 93.81 397 TYR B C 1
ATOM 6165 O O . TYR B 1 397 ? -17.453 -3.418 13.438 1 93.81 397 TYR B O 1
ATOM 6173 N N . TYR B 1 398 ? -15.25 -3.781 13.594 1 91.75 398 TYR B N 1
ATOM 6174 C CA . TYR B 1 398 ? -15.328 -5.082 12.93 1 91.75 398 TYR B CA 1
ATOM 6175 C C . TYR B 1 398 ? -16.031 -6.102 13.812 1 91.75 398 TYR B C 1
ATOM 6177 O O . TYR B 1 398 ? -16.719 -6.996 13.312 1 91.75 398 TYR B O 1
ATOM 6185 N N . LEU B 1 399 ? -15.945 -5.953 15.117 1 93.56 399 LEU B N 1
ATOM 6186 C CA . LEU B 1 399 ? -16.516 -6.93 16.047 1 93.56 399 LEU B CA 1
ATOM 6187 C C . LEU B 1 399 ? -17.969 -6.582 16.375 1 93.56 399 LEU B C 1
ATOM 6189 O O . LEU B 1 399 ? -18.828 -7.469 16.453 1 93.56 399 LEU B O 1
ATOM 6193 N N . ASN B 1 400 ? -18.203 -5.254 16.547 1 93.94 400 ASN B N 1
ATOM 6194 C CA . ASN B 1 400 ? -19.484 -4.863 17.125 1 93.94 400 ASN B CA 1
ATOM 6195 C C . ASN B 1 400 ? -20.25 -3.916 16.219 1 93.94 400 ASN B C 1
ATOM 6197 O O . ASN B 1 400 ? -21.391 -3.537 16.516 1 93.94 400 ASN B O 1
ATOM 6201 N N . GLY B 1 401 ? -19.672 -3.508 15.102 1 92.38 401 GLY B N 1
ATOM 6202 C CA . GLY B 1 401 ? -20.312 -2.564 14.203 1 92.38 401 GLY B CA 1
ATOM 6203 C C . GLY B 1 401 ? -20.375 -1.154 14.758 1 92.38 401 GLY B C 1
ATOM 6204 O O . GLY B 1 401 ? -21.094 -0.304 14.234 1 92.38 401 GLY B O 1
ATOM 6205 N N . THR B 1 402 ? -19.656 -0.862 15.812 1 90.94 402 THR B N 1
ATOM 6206 C CA . THR B 1 402 ? -19.672 0.441 16.469 1 90.94 402 THR B CA 1
ATOM 6207 C C . THR B 1 402 ? -19.031 1.503 15.578 1 90.94 402 THR B C 1
ATOM 6209 O O . THR B 1 402 ? -17.906 1.334 15.109 1 90.94 402 THR B O 1
ATOM 6212 N N . THR B 1 403 ? -19.75 2.594 15.32 1 88.81 403 THR B N 1
ATOM 6213 C CA . THR B 1 403 ? -19.234 3.627 14.43 1 88.81 403 THR B CA 1
ATOM 6214 C C . THR B 1 403 ? -19.078 4.953 15.172 1 88.81 403 THR B C 1
ATOM 6216 O O . THR B 1 403 ? -18.719 5.969 14.578 1 88.81 403 THR B O 1
ATOM 6219 N N . THR B 1 404 ? -19.297 5.004 16.438 1 81.94 404 THR B N 1
ATOM 6220 C CA . THR B 1 404 ? -19.375 6.242 17.203 1 81.94 404 THR B CA 1
ATOM 6221 C C . THR B 1 404 ? -18.109 7.07 17.031 1 81.94 404 THR B C 1
ATOM 6223 O O . THR B 1 404 ? -18.172 8.227 16.609 1 81.94 404 THR B O 1
ATOM 6226 N N . HIS B 1 405 ? -16.984 6.492 17.25 1 77.94 405 HIS B N 1
ATOM 6227 C CA . HIS B 1 405 ? -15.734 7.242 17.203 1 77.94 405 HIS B CA 1
ATOM 6228 C C . HIS B 1 405 ? -15.344 7.547 15.75 1 77.94 405 HIS B C 1
ATOM 6230 O O . HIS B 1 405 ? -14.609 8.5 15.492 1 77.94 405 HIS B O 1
ATOM 6236 N N . LEU B 1 406 ? -15.852 6.77 14.867 1 77 406 LEU B N 1
ATOM 6237 C CA . LEU B 1 406 ? -15.578 6.992 13.453 1 77 406 LEU B CA 1
ATOM 6238 C C . LEU B 1 406 ? -16.422 8.141 12.914 1 77 406 LEU B C 1
ATOM 6240 O O . LEU B 1 406 ? -16.016 8.828 11.977 1 77 406 LEU B O 1
ATOM 6244 N N . ARG B 1 407 ? -17.531 8.383 13.578 1 75.06 407 ARG B N 1
ATOM 6245 C CA . ARG B 1 407 ? -18.453 9.422 13.125 1 75.06 407 ARG B CA 1
ATOM 6246 C C . ARG B 1 407 ? -18.156 10.758 13.797 1 75.06 407 ARG B C 1
ATOM 6248 O O . ARG B 1 407 ? -18.516 11.812 13.273 1 75.06 407 ARG B O 1
ATOM 6255 N N . GLU B 1 408 ? -17.578 10.672 14.953 1 64.75 408 GLU B N 1
ATOM 6256 C CA . GLU B 1 408 ? -17.234 11.914 15.648 1 64.75 408 GLU B CA 1
ATOM 6257 C C . GLU B 1 408 ? -16.016 12.57 15.023 1 64.75 408 GLU B C 1
ATOM 6259 O O . GLU B 1 408 ? -15.773 13.766 15.242 1 64.75 408 GLU B O 1
ATOM 6264 N N . GLY B 1 409 ? -15.586 11.852 14.039 1 58.78 409 GLY B N 1
ATOM 6265 C CA . GLY B 1 409 ? -14.375 12.391 13.438 1 58.78 409 GLY B CA 1
ATOM 6266 C C . GLY B 1 409 ? -13.211 12.453 14.398 1 58.78 409 GLY B C 1
ATOM 6267 O O . GLY B 1 409 ? -12.211 13.133 14.133 1 58.78 409 GLY B O 1
ATOM 6268 N N . ARG B 1 410 ? -13.555 12.109 15.602 1 52.5 410 ARG B N 1
ATOM 6269 C CA . ARG B 1 410 ? -12.5 12.18 16.609 1 52.5 410 ARG B CA 1
ATOM 6270 C C . ARG B 1 410 ? -11.531 11.008 16.453 1 52.5 410 ARG B C 1
ATOM 6272 O O . ARG B 1 410 ? -11.93 9.844 16.516 1 52.5 410 ARG B O 1
ATOM 6279 N N . VAL B 1 411 ? -10.938 10.781 15.336 1 47.41 411 VAL B N 1
ATOM 6280 C CA . VAL B 1 411 ? -9.805 9.883 15.477 1 47.41 411 VAL B CA 1
ATOM 6281 C C . VAL B 1 411 ? -8.742 10.523 16.375 1 47.41 411 VAL B C 1
ATOM 6283 O O . VAL B 1 411 ? -8.398 11.695 16.203 1 47.41 411 VAL B O 1
ATOM 6286 N N . PHE B 1 412 ? -8.414 10.312 17.594 1 41.69 412 PHE B N 1
ATOM 6287 C CA . PHE B 1 412 ? -7.598 11.023 18.562 1 41.69 412 PHE B CA 1
ATOM 6288 C C . PHE B 1 412 ? -6.344 11.586 17.906 1 41.69 412 PHE B C 1
ATOM 6290 O O . PHE B 1 412 ? -5.871 11.055 16.906 1 41.69 412 PHE B O 1
#